Protein 7Q84 (pdb70)

Solvent-accessible surface area: 46988 Å² total

B-factor: mean 50.66, std 15.68, range [20.0, 153.54]

Sequence (1249 aa):
MNPDLRRERDSASFNPELLTHILDGSPEKTRRRREIENMILNDPDFQHEDLNFLTRSQRYEVAVRKSAIMVKKMREFGIADPDEIMWFKNFVHRGRPEPLDLHLGMFLPTLLHQATAEQQERFFMPAWNLEIIGTYAQTEMGHGTHLRGLETTATYDPETQEFILNSPTVTSIKWWPGGLGKTSNHAIVLAQLITKGKYGLHAFIVPIREIGTHKPLPGITVGDIGPKFGYDEIDNGYLKMDNHRIPRENMLMKYAQVKPDGTYVKMVFVRSFLVGEAARALSKACTIAIRYSAVRHQSEIKPGEPEPQILDFQTQQYKLFPLLATAYAFQFVGAYMKETYHRINLSELPELHALTAGLKAFTSWTANTGIEACRMACGGHGYSHCSGLPNIYVNFTPSCTFEGENTVMMLQTARFLMKSYDQVHSGKLVGMVSYLNDLPSQPTMVDINSPESLTEAYKLRAARLVEIAAKNLQKEVIHRKSKEVAWNLTSVDLVRASEAHCHYVVVKLFSEKLLKIQDKAIQAVLRSLCLLYSLYGISQNAGDFLQGSIMTEPQITQVNQRVKELLTLIRSDAVALVDAFDFQDVTLGSVLGRYDGNVYENLFEWAKNSPLNKAEVHESYKHLKSMNPDLRRERDSASFNPELLTHILDGSPEKTRRRREIENMILNDPDFQHEDLNFLTRSQRYEVAVRKSAIMVKKMREFGIADPDEIMWFKNFVHRGRPEPLDLHLGMFLPTLLHQATAEQQERFFMPAWNLEIIGTYAQTEMGHGTHLRGLETTATYDPETQEFILNSPTVTSIKWWPGGLGKTSNHAIVLAQLITKGKYGLHAFIVPIREIGTHKPLPGITVGDIGPKFGYDEIDNGYLKMDNHRIPRENMLMKYAQVKPDGTYVKMVFVRSFLVGEAARALSKACTIAIRYSAVRHQSEIKPGEPEPQILDFQTQQYKLFPLLATAYAFQFVGAYMKETYHRINESELPELHALTAGLKAFTSWTANTGIEACRMACGGHGYSHCSGLPNIYVNFTPSCTFEGENTVMMLQTARFLMKSYDQVHSGKLVGMVSYLNDLPTMVDINSPESLTEAYKLRAARLVEIAAKNLQKEVIHRKSKEVAWNLTSVDLVRASEAHCHYVVVKLFSEKLLKIQDKAIQAVLRSLCLLYSLYGISQNAGDFLQGSIMTEPQITQVNQRVKELLTLIRSDAVALVDAFDFQDVTLGSVLGRYDGNVYENLFEWAKNSPLNKAEVHESYKHLKS

Foldseek 3Di:
DQVLLVQLQVLFLDFLQVVLCVLLVHNVSSVLLVVLLVVLVPDPQLDDDQVQQDDLVVLLVSQQSLLLVLLVVCVVVVPDPPSSNCSNSLSSSLNFDGQLCQLVPPVQVLCVPQADVVSCVVDNVCSSNLLAREGEFQAFQQGDQDSQPAAFEFEADLVVQKTFTAQPDNRNWGFFIWCFAQNGQWYFYWHQYAFPNHHTTFTFIDGQADRPPRHGDPQWDKHAPDDDLANSNTSGMIIGGHRDIGHLSRTRPRAWHQDSNRDTGGFLVVLLQLLQVLLLLLLLLLLLLLLLLSLDFDDDDDPPDGGHRNLVDLVLLVLRLLSLLVSLLSSLVSVVSVVLVVVCCVLCPLVSQLLSLLSLQQSLVSSLVSLVSSLVSSPPVSVDCLSLSSNSNSSSNCSCCPSANNLRSLLSNLVVLLVQLVCLVVPHQDVLNNLSVVDVVVPQAADLLALVSLLVLLSVLLNVLSVVLNVQLVVLCVVPVDSVVSCVVSSVSSSVSSNSSSLSVSSVSLNVVLVVDPRPSVSVLSSLSSSLNSLVVCLVVVVSNPPVCVDHPVVNVVSVVSNSVSSVVCSSNSNSSSVSNVDACSSSSHLSSHNVSPRPVVVVVVVCPHNVNPDPDDPVVVVPDD/DQVLLVQLQVLALDDLLVVLCVLLVHNVSVVLLVVLLVLQVPDCQLDDDQLQQDDLVVLQVSQASLVLVLLVVCVVVVPDDPVSNVSNLLSSCLLADGQLCQLVPPVQVCCVPFADPVSCVVPNVCSSNLLAREHEFQAFQQGAQCSQPADWAFEADLVVQKTFTAQPDNRNKGFFIWCFAQRGQWYFYWHQYAFPHHHGTFTFIDGQADRPPRHGDPQWDKHAPDDDLANSNTRGMIIGGHRPIDHLSRTRPRAWHQPSNRDIGHLLVVLLVLLQSLLVLLLLLLLLLLLLQSLDFDDDDPVPDGGHRNLPDLVLLVLRLLSLLLSVLSSLVSVVSNVVCVVVVCVCPLVSLLLSLLSLQLSLVVSLVSLVSSLVSSPPVSVDCLSVSSNSNRSSNCSCPHSANNLRSLLSNLVVLLVVLVCLVVPHQDVLNNLLVPPVQAADLLALVSLLVLLSVLLNVLSVVLNVQLVVLCVVPVDSVVSCVVSSVSSSVSSNSSSLSVSSVSLNVVLVVDPDPSVSVLSSLSSSLNSLVVCLVVVVSCCPPVNHHPVRNVVSVVVNSVSSVVCSSNSNSSSVSNVQACSSSSHLSSHPVSPRPVVVVVVVCPHNVNVDPDDPCCVVVDD

Structure (mmCIF, N/CA/C/O backbone):
data_7Q84
#
_entry.id   7Q84
#
_cell.length_a   87.871
_cell.length_b   133.222
_cell.length_c   139.564
_cell.angle_alpha   90.000
_cell.angle_beta   90.000
_cell.angle_gamma   90.000
#
_symmetry.space_group_name_H-M   'P 21 21 21'
#
loop_
_entity.id
_entity.type
_entity.pdbx_description
1 polymer 'Isoform 2 of Peroxisomal acyl-coenzyme A oxidase 1'
2 non-polymer 'TRIETHYLENE GLYCOL'
3 non-polymer 1,2-ETHANEDIOL
4 non-polymer DI(HYDROXYETHYL)ETHER
5 non-polymer GLYCEROL
6 water water
#
loop_
_atom_site.group_PDB
_atom_site.id
_atom_site.type_symbol
_atom_site.label_atom_id
_atom_site.label_alt_id
_atom_site.label_comp_id
_atom_site.label_asym_id
_atom_site.label_entity_id
_atom_site.label_seq_id
_atom_site.pdbx_PDB_ins_code
_atom_site.Cartn_x
_atom_site.Cartn_y
_atom_site.Cartn_z
_atom_site.occupancy
_atom_site.B_iso_or_equiv
_atom_site.auth_seq_id
_atom_site.auth_comp_id
_atom_site.auth_asym_id
_atom_site.auth_atom_id
_atom_site.pdbx_PDB_model_num
ATOM 1 N N . MET A 1 8 ? -19.815 14.606 -9.823 1.00 53.48 1 MET A N 1
ATOM 2 C CA . MET A 1 8 ? -18.731 13.652 -9.430 1.00 52.21 1 MET A CA 1
ATOM 3 C C . MET A 1 8 ? -17.499 14.433 -8.984 1.00 50.81 1 MET A C 1
ATOM 4 O O . MET A 1 8 ? -17.048 15.277 -9.726 1.00 49.62 1 MET A O 1
ATOM 9 N N . ASN A 1 9 ? -16.966 14.155 -7.800 1.00 44.84 2 ASN A N 1
ATOM 10 C CA . ASN A 1 9 ? -15.690 14.772 -7.334 1.00 48.54 2 ASN A CA 1
ATOM 11 C C . ASN A 1 9 ? -14.645 14.669 -8.452 1.00 48.76 2 ASN A C 1
ATOM 12 O O . ASN A 1 9 ? -14.365 13.589 -8.927 1.00 41.70 2 ASN A O 1
ATOM 17 N N . PRO A 1 10 ? -13.975 15.765 -8.867 1.00 57.92 3 PRO A N 1
ATOM 18 C CA . PRO A 1 10 ? -13.073 15.725 -10.022 1.00 54.28 3 PRO A CA 1
ATOM 19 C C . PRO A 1 10 ? -11.833 14.891 -9.794 1.00 48.71 3 PRO A C 1
ATOM 20 O O . PRO A 1 10 ? -11.221 14.438 -10.750 1.00 43.70 3 PRO A O 1
ATOM 24 N N . ASP A 1 11 ? -11.502 14.665 -8.534 1.00 45.24 4 ASP A N 1
ATOM 25 C CA . ASP A 1 11 ? -10.344 13.781 -8.255 1.00 44.76 4 ASP A CA 1
ATOM 26 C C . ASP A 1 11 ? -10.734 12.362 -8.738 1.00 43.64 4 ASP A C 1
ATOM 27 O O . ASP A 1 11 ? -9.970 11.714 -9.429 1.00 44.57 4 ASP A O 1
ATOM 32 N N . LEU A 1 12 ? -11.923 11.894 -8.357 1.00 41.43 5 LEU A N 1
ATOM 33 C CA . LEU A 1 12 ? -12.365 10.493 -8.587 1.00 42.16 5 LEU A CA 1
ATOM 34 C C . LEU A 1 12 ? -12.591 10.338 -10.102 1.00 43.23 5 LEU A C 1
ATOM 35 O O . LEU A 1 12 ? -12.212 9.300 -10.726 1.00 42.35 5 LEU A O 1
ATOM 40 N N . ARG A 1 13 ? -13.201 11.348 -10.698 1.00 42.20 6 ARG A N 1
ATOM 41 C CA . ARG A 1 13 ? -13.387 11.415 -12.162 1.00 42.95 6 ARG A CA 1
ATOM 42 C C . ARG A 1 13 ? -12.024 11.240 -12.886 1.00 42.33 6 ARG A C 1
ATOM 43 O O . ARG A 1 13 ? -11.902 10.385 -13.847 1.00 48.28 6 ARG A O 1
ATOM 51 N N . ARG A 1 14 ? -11.023 11.971 -12.425 1.00 43.22 7 ARG A N 1
ATOM 52 C CA . ARG A 1 14 ? -9.663 11.789 -12.972 1.00 46.93 7 ARG A CA 1
ATOM 53 C C . ARG A 1 14 ? -9.171 10.364 -12.719 1.00 50.75 7 ARG A C 1
ATOM 54 O O . ARG A 1 14 ? -8.708 9.749 -13.709 1.00 51.43 7 ARG A O 1
ATOM 62 N N . GLU A 1 15 ? -9.274 9.829 -11.482 1.00 47.78 8 GLU A N 1
ATOM 63 C CA . GLU A 1 15 ? -8.641 8.506 -11.186 1.00 44.58 8 GLU A CA 1
ATOM 64 C C . GLU A 1 15 ? -9.341 7.484 -12.092 1.00 41.90 8 GLU A C 1
ATOM 65 O O . GLU A 1 15 ? -8.697 6.639 -12.705 1.00 41.17 8 GLU A O 1
ATOM 71 N N . ARG A 1 16 ? -10.659 7.598 -12.198 1.00 39.31 9 ARG A N 1
ATOM 72 C CA . ARG A 1 16 ? -11.469 6.587 -12.873 1.00 41.51 9 ARG A CA 1
ATOM 73 C C . ARG A 1 16 ? -11.166 6.669 -14.356 1.00 51.04 9 ARG A C 1
ATOM 74 O O . ARG A 1 16 ? -11.129 5.598 -14.964 1.00 48.52 9 ARG A O 1
ATOM 82 N N . ASP A 1 17 ? -10.929 7.884 -14.877 1.00 49.16 10 ASP A N 1
ATOM 83 C CA . ASP A 1 17 ? -10.724 8.058 -16.330 1.00 51.61 10 ASP A CA 1
ATOM 84 C C . ASP A 1 17 ? -9.387 7.461 -16.745 1.00 53.52 10 ASP A C 1
ATOM 85 O O . ASP A 1 17 ? -9.310 7.053 -17.849 1.00 57.70 10 ASP A O 1
ATOM 90 N N . SER A 1 18 ? -8.363 7.411 -15.924 1.00 54.56 11 SER A N 1
ATOM 91 C CA . SER A 1 18 ? -7.065 6.908 -16.432 1.00 59.12 11 SER A CA 1
ATOM 92 C C . SER A 1 18 ? -6.733 5.562 -15.786 1.00 57.16 11 SER A C 1
ATOM 93 O O . SER A 1 18 ? -5.504 5.231 -15.634 1.00 52.78 11 SER A O 1
ATOM 96 N N . ALA A 1 19 ? -7.771 4.793 -15.423 1.00 52.01 12 ALA A N 1
ATOM 97 C CA . ALA A 1 19 ? -7.613 3.397 -14.936 1.00 50.19 12 ALA A CA 1
ATOM 98 C C . ALA A 1 19 ? -7.109 2.553 -16.120 1.00 52.05 12 ALA A C 1
ATOM 99 O O . ALA A 1 19 ? -7.347 2.954 -17.223 1.00 45.79 12 ALA A O 1
ATOM 101 N N . SER A 1 20 ? -6.480 1.407 -15.874 1.00 45.90 13 SER A N 1
ATOM 102 C CA . SER A 1 20 ? -5.705 0.650 -16.879 1.00 46.49 13 SER A CA 1
ATOM 103 C C . SER A 1 20 ? -6.592 -0.465 -17.437 1.00 46.27 13 SER A C 1
ATOM 104 O O . SER A 1 20 ? -6.115 -1.220 -18.231 1.00 48.43 13 SER A O 1
ATOM 107 N N . PHE A 1 21 ? -7.841 -0.565 -16.981 1.00 41.62 14 PHE A N 1
ATOM 108 C CA . PHE A 1 21 ? -8.697 -1.743 -17.248 1.00 41.53 14 PHE A CA 1
ATOM 109 C C . PHE A 1 21 ? -10.130 -1.197 -17.198 1.00 42.20 14 PHE A C 1
ATOM 110 O O . PHE A 1 21 ? -10.354 -0.084 -16.650 1.00 41.98 14 PHE A O 1
ATOM 118 N N . ASN A 1 22 ? -11.048 -2.080 -17.555 1.00 40.07 15 ASN A N 1
ATOM 119 C CA . ASN A 1 22 ? -12.504 -1.851 -17.397 1.00 41.14 15 ASN A CA 1
ATOM 120 C C . ASN A 1 22 ? -13.035 -2.538 -16.130 1.00 41.27 15 ASN A C 1
ATOM 121 O O . ASN A 1 22 ? -13.175 -3.750 -16.088 1.00 38.03 15 ASN A O 1
ATOM 126 N N . PRO A 1 23 ? -13.367 -1.792 -15.054 1.00 45.55 16 PRO A N 1
ATOM 127 C CA . PRO A 1 23 ? -13.801 -2.420 -13.802 1.00 46.07 16 PRO A CA 1
ATOM 128 C C . PRO A 1 23 ? -15.130 -3.156 -13.975 1.00 43.17 16 PRO A C 1
ATOM 129 O O . PRO A 1 23 ? -15.352 -4.070 -13.243 1.00 44.10 16 PRO A O 1
ATOM 133 N N . GLU A 1 24 ? -15.961 -2.792 -14.933 1.00 40.65 17 GLU A N 1
ATOM 134 C CA . GLU A 1 24 ? -17.189 -3.577 -15.220 1.00 40.74 17 GLU A CA 1
ATOM 135 C C . GLU A 1 24 ? -16.811 -5.061 -15.455 1.00 41.51 17 GLU A C 1
ATOM 136 O O . GLU A 1 24 ? -17.529 -5.989 -14.925 1.00 42.39 17 GLU A O 1
ATOM 142 N N . LEU A 1 25 ? -15.734 -5.358 -16.204 1.00 37.76 18 LEU A N 1
ATOM 143 C CA . LEU A 1 25 ? -15.413 -6.788 -16.551 1.00 37.93 18 LEU A CA 1
ATOM 144 C C . LEU A 1 25 ? -14.883 -7.508 -15.301 1.00 42.01 18 LEU A C 1
ATOM 145 O O . LEU A 1 25 ? -15.070 -8.768 -15.201 1.00 40.58 18 LEU A O 1
ATOM 150 N N . LEU A 1 26 ? -14.298 -6.759 -14.341 1.00 42.09 19 LEU A N 1
ATOM 151 C CA . LEU A 1 26 ? -13.756 -7.337 -13.093 1.00 40.74 19 LEU A CA 1
ATOM 152 C C . LEU A 1 26 ? -14.948 -7.667 -12.203 1.00 36.70 19 LEU A C 1
ATOM 153 O O . LEU A 1 26 ? -14.996 -8.760 -11.568 1.00 41.08 19 LEU A O 1
ATOM 158 N N . THR A 1 27 ? -15.930 -6.784 -12.172 1.00 37.31 20 THR A N 1
ATOM 159 C CA . THR A 1 27 ? -17.223 -7.106 -11.519 1.00 37.67 20 THR A CA 1
ATOM 160 C C . THR A 1 27 ? -17.750 -8.457 -12.011 1.00 37.68 20 THR A C 1
ATOM 161 O O . THR A 1 27 ? -18.181 -9.250 -11.136 1.00 35.42 20 THR A O 1
ATOM 165 N N . HIS A 1 28 ? -17.738 -8.728 -13.340 1.00 38.28 21 HIS A N 1
ATOM 166 C CA . HIS A 1 28 ? -18.207 -10.032 -13.898 1.00 40.52 21 HIS A CA 1
ATOM 167 C C . HIS A 1 28 ? -17.489 -11.166 -13.024 1.00 40.46 21 HIS A C 1
ATOM 168 O O . HIS A 1 28 ? -18.094 -12.221 -12.699 1.00 41.41 21 HIS A O 1
ATOM 175 N N . ILE A 1 29 ? -16.177 -11.016 -13.009 1.00 39.87 22 ILE A N 1
ATOM 176 C CA . ILE A 1 29 ? -15.236 -12.067 -12.564 1.00 37.68 22 ILE A CA 1
ATOM 177 C C . ILE A 1 29 ? -15.579 -12.335 -11.088 1.00 39.65 22 ILE A C 1
ATOM 178 O O . ILE A 1 29 ? -15.647 -13.512 -10.699 1.00 36.54 22 ILE A O 1
ATOM 183 N N . LEU A 1 30 ? -15.919 -11.278 -10.331 1.00 38.30 23 LEU A N 1
ATOM 184 C CA . LEU A 1 30 ? -16.256 -11.396 -8.906 1.00 39.53 23 LEU A CA 1
ATOM 185 C C . LEU A 1 30 ? -17.632 -12.051 -8.768 1.00 42.43 23 LEU A C 1
ATOM 186 O O . LEU A 1 30 ? -17.813 -12.893 -7.865 1.00 38.28 23 LEU A O 1
ATOM 191 N N . ASP A 1 31 ? -18.598 -11.724 -9.625 1.00 38.09 24 ASP A N 1
ATOM 192 C CA . ASP A 1 31 ? -19.937 -12.309 -9.446 1.00 37.73 24 ASP A CA 1
ATOM 193 C C . ASP A 1 31 ? -19.910 -13.749 -9.980 1.00 38.81 24 ASP A C 1
ATOM 194 O O . ASP A 1 31 ? -20.786 -14.506 -9.605 1.00 36.43 24 ASP A O 1
ATOM 199 N N . GLY A 1 32 ? -19.039 -14.042 -10.941 1.00 38.74 25 GLY A N 1
ATOM 200 C CA . GLY A 1 32 ? -19.046 -15.322 -11.663 1.00 42.52 25 GLY A CA 1
ATOM 201 C C . GLY A 1 32 ? -19.419 -15.226 -13.141 1.00 43.35 25 GLY A C 1
ATOM 202 O O . GLY A 1 32 ? -18.810 -15.971 -13.902 1.00 46.39 25 GLY A O 1
ATOM 203 N N . SER A 1 33 ? -20.347 -14.360 -13.545 1.00 41.73 26 SER A N 1
ATOM 204 C CA . SER A 1 33 ? -20.658 -14.123 -14.981 1.00 43.89 26 SER A CA 1
ATOM 205 C C . SER A 1 33 ? -21.316 -12.762 -15.190 1.00 45.73 26 SER A C 1
ATOM 206 O O . SER A 1 33 ? -21.936 -12.232 -14.271 1.00 43.48 26 SER A O 1
ATOM 209 N N . PRO A 1 34 ? -21.322 -12.248 -16.457 1.00 43.46 27 PRO A N 1
ATOM 210 C CA . PRO A 1 34 ? -21.999 -11.006 -16.797 1.00 43.96 27 PRO A CA 1
ATOM 211 C C . PRO A 1 34 ? -23.488 -11.062 -16.471 1.00 42.52 27 PRO A C 1
ATOM 212 O O . PRO A 1 34 ? -23.996 -10.069 -15.940 1.00 43.90 27 PRO A O 1
ATOM 216 N N . GLU A 1 35 ? -24.118 -12.221 -16.615 1.00 41.29 28 GLU A N 1
ATOM 217 C CA . GLU A 1 35 ? -25.560 -12.346 -16.225 1.00 44.61 28 GLU A CA 1
ATOM 218 C C . GLU A 1 35 ? -25.769 -12.280 -14.676 1.00 46.50 28 GLU A C 1
ATOM 219 O O . GLU A 1 35 ? -26.828 -11.781 -14.193 1.00 41.70 28 GLU A O 1
ATOM 225 N N . LYS A 1 36 ? -24.884 -12.900 -13.900 1.00 41.82 29 LYS A N 1
ATOM 226 C CA . LYS A 1 36 ? -24.965 -12.856 -12.409 1.00 45.04 29 LYS A CA 1
ATOM 227 C C . LYS A 1 36 ? -24.770 -11.410 -11.905 1.00 40.92 29 LYS A C 1
ATOM 228 O O . LYS A 1 36 ? -25.593 -10.982 -11.085 1.00 39.39 29 LYS A O 1
ATOM 234 N N . THR A 1 37 ? -23.843 -10.650 -12.525 1.00 39.39 30 THR A N 1
ATOM 235 C CA . THR A 1 37 ? -23.748 -9.216 -12.286 1.00 39.29 30 THR A CA 1
ATOM 236 C C . THR A 1 37 ? -25.129 -8.600 -12.553 1.00 40.04 30 THR A C 1
ATOM 237 O O . THR A 1 37 ? -25.647 -7.899 -11.673 1.00 37.59 30 THR A O 1
ATOM 241 N N . ARG A 1 38 ? -25.745 -8.913 -13.684 1.00 40.81 31 ARG A N 1
ATOM 242 C CA . ARG A 1 38 ? -26.927 -8.145 -14.145 1.00 41.16 31 ARG A CA 1
ATOM 243 C C . ARG A 1 38 ? -28.061 -8.471 -13.175 1.00 40.55 31 ARG A C 1
ATOM 244 O O . ARG A 1 38 ? -28.820 -7.542 -12.661 1.00 40.01 31 ARG A O 1
ATOM 252 N N . ARG A 1 39 ? -28.176 -9.735 -12.853 1.00 40.16 32 ARG A N 1
ATOM 253 C CA . ARG A 1 39 ? -29.315 -10.174 -12.004 1.00 43.85 32 ARG A CA 1
ATOM 254 C C . ARG A 1 39 ? -29.147 -9.614 -10.571 1.00 42.42 32 ARG A C 1
ATOM 255 O O . ARG A 1 39 ? -30.142 -9.144 -9.921 1.00 39.09 32 ARG A O 1
ATOM 263 N N . ARG A 1 40 ? -27.921 -9.618 -10.060 1.00 38.44 33 ARG A N 1
ATOM 264 C CA . ARG A 1 40 ? -27.703 -9.059 -8.712 1.00 39.89 33 ARG A CA 1
ATOM 265 C C . ARG A 1 40 ? -28.134 -7.592 -8.712 1.00 40.52 33 ARG A C 1
ATOM 266 O O . ARG A 1 40 ? -28.860 -7.137 -7.770 1.00 38.80 33 ARG A O 1
ATOM 274 N N . ARG A 1 41 ? -27.645 -6.824 -9.686 1.00 42.09 34 ARG A N 1
ATOM 275 C CA . ARG A 1 41 ? -28.032 -5.401 -9.790 1.00 41.08 34 ARG A CA 1
ATOM 276 C C . ARG A 1 41 ? -29.559 -5.266 -9.853 1.00 42.53 34 ARG A C 1
ATOM 277 O O . ARG A 1 41 ? -30.096 -4.388 -9.170 1.00 41.28 34 ARG A O 1
ATOM 285 N N . GLU A 1 42 ? -30.264 -6.103 -10.602 1.00 46.34 35 GLU A N 1
ATOM 286 C CA . GLU A 1 42 ? -31.752 -6.056 -10.696 1.00 46.48 35 GLU A CA 1
ATOM 287 C C . GLU A 1 42 ? -32.371 -6.238 -9.308 1.00 43.74 35 GLU A C 1
ATOM 288 O O . GLU A 1 42 ? -33.227 -5.467 -8.941 1.00 46.66 35 GLU A O 1
ATOM 294 N N . ILE A 1 43 ? -31.905 -7.219 -8.547 1.00 45.64 36 ILE A N 1
ATOM 295 C CA . ILE A 1 43 ? -32.469 -7.536 -7.198 1.00 45.34 36 ILE A CA 1
ATOM 296 C C . ILE A 1 43 ? -32.238 -6.357 -6.271 1.00 43.23 36 ILE A C 1
ATOM 297 O O . ILE A 1 43 ? -33.218 -5.875 -5.649 1.00 42.09 36 ILE A O 1
ATOM 302 N N . GLU A 1 44 ? -31.021 -5.823 -6.301 1.00 44.71 37 GLU A N 1
ATOM 303 C CA . GLU A 1 44 ? -30.620 -4.621 -5.516 1.00 45.34 37 GLU A CA 1
ATOM 304 C C . GLU A 1 44 ? -31.563 -3.469 -5.857 1.00 46.30 37 GLU A C 1
ATOM 305 O O . GLU A 1 44 ? -32.071 -2.794 -4.907 1.00 43.30 37 GLU A O 1
ATOM 311 N N . ASN A 1 45 ? -31.819 -3.217 -7.145 1.00 51.24 38 ASN A N 1
ATOM 312 C CA . ASN A 1 45 ? -32.553 -1.981 -7.543 1.00 51.57 38 ASN A CA 1
ATOM 313 C C . ASN A 1 45 ? -34.034 -2.139 -7.213 1.00 48.26 38 ASN A C 1
ATOM 314 O O . ASN A 1 45 ? -34.673 -1.124 -6.815 1.00 52.02 38 ASN A O 1
ATOM 319 N N . MET A 1 46 ? -34.542 -3.353 -7.281 1.00 46.03 39 MET A N 1
ATOM 320 C CA . MET A 1 46 ? -35.935 -3.573 -6.866 1.00 50.66 39 MET A CA 1
ATOM 321 C C . MET A 1 46 ? -36.024 -3.304 -5.354 1.00 50.31 39 MET A C 1
ATOM 322 O O . MET A 1 46 ? -37.036 -2.817 -4.922 1.00 48.68 39 MET A O 1
ATOM 327 N N . ILE A 1 47 ? -34.974 -3.545 -4.557 1.00 49.32 40 ILE A N 1
ATOM 328 C CA . ILE A 1 47 ? -35.070 -3.315 -3.083 1.00 45.58 40 ILE A CA 1
ATOM 329 C C . ILE A 1 47 ? -34.905 -1.826 -2.822 1.00 44.91 40 ILE A C 1
ATOM 330 O O . ILE A 1 47 ? -35.692 -1.261 -2.087 1.00 42.73 40 ILE A O 1
ATOM 335 N N . LEU A 1 48 ? -33.940 -1.207 -3.498 1.00 50.47 41 LEU A N 1
ATOM 336 C CA . LEU A 1 48 ? -33.528 0.194 -3.286 1.00 51.09 41 LEU A CA 1
ATOM 337 C C . LEU A 1 48 ? -34.766 1.072 -3.475 1.00 51.05 41 LEU A C 1
ATOM 338 O O . LEU A 1 48 ? -34.985 1.968 -2.635 1.00 54.45 41 LEU A O 1
ATOM 343 N N . ASN A 1 49 ? -35.603 0.728 -4.445 1.00 52.55 42 ASN A N 1
ATOM 344 C CA . ASN A 1 49 ? -36.777 1.532 -4.879 1.00 57.65 42 ASN A CA 1
ATOM 345 C C . ASN A 1 49 ? -38.047 1.041 -4.187 1.00 57.06 42 ASN A C 1
ATOM 346 O O . ASN A 1 49 ? -39.132 1.454 -4.594 1.00 57.72 42 ASN A O 1
ATOM 351 N N . ASP A 1 50 ? -37.954 0.154 -3.208 1.00 51.90 43 ASP A N 1
ATOM 352 C CA . ASP A 1 50 ? -39.184 -0.303 -2.536 1.00 53.88 43 ASP A CA 1
ATOM 353 C C . ASP A 1 50 ? -39.341 0.457 -1.204 1.00 57.42 43 ASP A C 1
ATOM 354 O O . ASP A 1 50 ? -38.566 0.252 -0.275 1.00 52.51 43 ASP A O 1
ATOM 359 N N . PRO A 1 51 ? -40.374 1.328 -1.040 1.00 62.37 44 PRO A N 1
ATOM 360 C CA . PRO A 1 51 ? -40.600 2.060 0.206 1.00 63.83 44 PRO A CA 1
ATOM 361 C C . PRO A 1 51 ? -40.610 1.199 1.464 1.00 59.49 44 PRO A C 1
ATOM 362 O O . PRO A 1 51 ? -40.186 1.721 2.454 1.00 55.02 44 PRO A O 1
ATOM 366 N N . ASP A 1 52 ? -41.057 -0.061 1.362 1.00 55.68 45 ASP A N 1
ATOM 367 C CA . ASP A 1 52 ? -41.118 -1.025 2.494 1.00 54.98 45 ASP A CA 1
ATOM 368 C C . ASP A 1 52 ? -39.716 -1.310 3.044 1.00 56.91 45 ASP A C 1
ATOM 369 O O . ASP A 1 52 ? -39.666 -1.788 4.149 1.00 53.81 45 ASP A O 1
ATOM 374 N N . PHE A 1 53 ? -38.626 -1.115 2.289 1.00 53.52 46 PHE A N 1
ATOM 375 C CA . PHE A 1 53 ? -37.270 -1.481 2.758 1.00 54.06 46 PHE A CA 1
ATOM 376 C C . PHE A 1 53 ? -36.516 -0.227 3.183 1.00 55.02 46 PHE A C 1
ATOM 377 O O . PHE A 1 53 ? -35.293 -0.325 3.386 1.00 53.29 46 PHE A O 1
ATOM 385 N N . GLN A 1 54 ? -37.237 0.890 3.322 1.00 56.41 47 GLN A N 1
ATOM 386 C CA . GLN A 1 54 ? -36.659 2.228 3.610 1.00 60.61 47 GLN A CA 1
ATOM 387 C C . GLN A 1 54 ? -36.877 2.574 5.086 1.00 56.21 47 GLN A C 1
ATOM 388 O O . GLN A 1 54 ? -37.871 2.161 5.665 1.00 50.15 47 GLN A O 1
ATOM 394 N N . HIS A 1 55 ? -35.944 3.314 5.663 1.00 53.99 48 HIS A N 1
ATOM 395 C CA . HIS A 1 55 ? -36.022 3.753 7.073 1.00 50.66 48 HIS A CA 1
ATOM 396 C C . HIS A 1 55 ? -34.958 4.830 7.340 1.00 51.42 48 HIS A C 1
ATOM 397 O O . HIS A 1 55 ? -34.015 5.037 6.468 1.00 50.33 48 HIS A O 1
ATOM 404 N N . GLU A 1 56 ? -35.038 5.423 8.530 1.00 49.65 49 GLU A N 1
ATOM 405 C CA . GLU A 1 56 ? -34.077 6.425 9.065 1.00 54.15 49 GLU A CA 1
ATOM 406 C C . GLU A 1 56 ? -32.668 5.788 9.055 1.00 52.42 49 GLU A C 1
ATOM 407 O O . GLU A 1 56 ? -32.565 4.536 9.165 1.00 45.37 49 GLU A O 1
ATOM 413 N N . ASP A 1 57 ? -31.619 6.601 8.873 1.00 47.69 50 ASP A N 1
ATOM 414 C CA . ASP A 1 57 ? -30.189 6.224 9.066 1.00 45.41 50 ASP A CA 1
ATOM 415 C C . ASP A 1 57 ? -30.078 5.448 10.401 1.00 46.12 50 ASP A C 1
ATOM 416 O O . ASP A 1 57 ? -30.520 5.961 11.448 1.00 41.99 50 ASP A O 1
ATOM 421 N N . LEU A 1 58 ? -29.575 4.207 10.374 1.00 44.06 51 LEU A N 1
ATOM 422 C CA . LEU A 1 58 ? -29.555 3.334 11.577 1.00 46.08 51 LEU A CA 1
ATOM 423 C C . LEU A 1 58 ? -28.683 3.956 12.673 1.00 45.86 51 LEU A C 1
ATOM 424 O O . LEU A 1 58 ? -28.945 3.673 13.858 1.00 43.90 51 LEU A O 1
ATOM 429 N N . ASN A 1 59 ? -27.688 4.764 12.287 1.00 44.37 52 ASN A N 1
ATOM 430 C CA . ASN A 1 59 ? -26.790 5.428 13.258 1.00 43.90 52 ASN A CA 1
ATOM 431 C C . ASN A 1 59 ? -27.644 6.316 14.177 1.00 44.89 52 ASN A C 1
ATOM 432 O O . ASN A 1 59 ? -27.170 6.630 15.225 1.00 39.47 52 ASN A O 1
ATOM 437 N N . PHE A 1 60 ? -28.825 6.764 13.768 1.00 43.42 53 PHE A N 1
ATOM 438 C CA . PHE A 1 60 ? -29.567 7.806 14.535 1.00 46.29 53 PHE A CA 1
ATOM 439 C C . PHE A 1 60 ? -30.659 7.146 15.359 1.00 49.06 53 PHE A C 1
ATOM 440 O O . PHE A 1 60 ? -31.482 7.898 15.884 1.00 49.14 53 PHE A O 1
ATOM 448 N N . LEU A 1 61 ? -30.685 5.806 15.428 1.00 46.67 54 LEU A N 1
ATOM 449 C CA . LEU A 1 61 ? -31.746 5.052 16.137 1.00 44.56 54 LEU A CA 1
ATOM 450 C C . LEU A 1 61 ? -31.119 4.448 17.385 1.00 42.62 54 LEU A C 1
ATOM 451 O O . LEU A 1 61 ? -29.920 4.129 17.352 1.00 42.74 54 LEU A O 1
ATOM 456 N N . THR A 1 62 ? -31.928 4.216 18.392 1.00 43.18 55 THR A N 1
ATOM 457 C CA . THR A 1 62 ? -31.581 3.399 19.586 1.00 48.11 55 THR A CA 1
ATOM 458 C C . THR A 1 62 ? -31.604 1.895 19.240 1.00 46.41 55 THR A C 1
ATOM 459 O O . THR A 1 62 ? -32.180 1.482 18.219 1.00 45.40 55 THR A O 1
ATOM 463 N N . ARG A 1 63 ? -31.042 1.093 20.122 1.00 43.15 56 ARG A N 1
ATOM 464 C CA . ARG A 1 63 ? -30.977 -0.351 19.951 1.00 45.31 56 ARG A CA 1
ATOM 465 C C . ARG A 1 63 ? -32.395 -0.908 19.767 1.00 47.42 56 ARG A C 1
ATOM 466 O O . ARG A 1 63 ? -32.596 -1.696 18.845 1.00 42.78 56 ARG A O 1
ATOM 474 N N . SER A 1 64 ? -33.324 -0.578 20.652 1.00 44.16 57 SER A N 1
ATOM 475 C CA . SER A 1 64 ? -34.706 -1.136 20.569 1.00 47.88 57 SER A CA 1
ATOM 476 C C . SER A 1 64 ? -35.281 -0.820 19.171 1.00 44.10 57 SER A C 1
ATOM 477 O O . SER A 1 64 ? -35.910 -1.683 18.519 1.00 43.91 57 SER A O 1
ATOM 480 N N . GLN A 1 65 ? -35.072 0.387 18.676 1.00 43.80 58 GLN A N 1
ATOM 481 C CA . GLN A 1 65 ? -35.568 0.803 17.343 1.00 43.80 58 GLN A CA 1
ATOM 482 C C . GLN A 1 65 ? -34.849 0.027 16.229 1.00 42.88 58 GLN A C 1
ATOM 483 O O . GLN A 1 65 ? -35.491 -0.314 15.252 1.00 42.71 58 GLN A O 1
ATOM 489 N N . ARG A 1 66 ? -33.556 -0.246 16.374 1.00 36.32 59 ARG A N 1
ATOM 490 C CA . ARG A 1 66 ? -32.798 -1.003 15.354 1.00 42.19 59 ARG A CA 1
ATOM 491 C C . ARG A 1 66 ? -33.376 -2.407 15.250 1.00 42.53 59 ARG A C 1
ATOM 492 O O . ARG A 1 66 ? -33.522 -2.885 14.092 1.00 45.62 59 ARG A O 1
ATOM 500 N N . TYR A 1 67 ? -33.620 -3.035 16.407 1.00 45.43 60 TYR A N 1
ATOM 501 C CA . TYR A 1 67 ? -34.226 -4.381 16.522 1.00 47.01 60 TYR A CA 1
ATOM 502 C C . TYR A 1 67 ? -35.566 -4.316 15.776 1.00 46.98 60 TYR A C 1
ATOM 503 O O . TYR A 1 67 ? -35.747 -5.109 14.849 1.00 46.07 60 TYR A O 1
ATOM 512 N N . GLU A 1 68 ? -36.425 -3.357 16.101 1.00 47.17 61 GLU A N 1
ATOM 513 C CA . GLU A 1 68 ? -37.759 -3.203 15.447 1.00 51.50 61 GLU A CA 1
ATOM 514 C C . GLU A 1 68 ? -37.614 -3.078 13.918 1.00 52.50 61 GLU A C 1
ATOM 515 O O . GLU A 1 68 ? -38.347 -3.759 13.195 1.00 48.04 61 GLU A O 1
ATOM 521 N N . VAL A 1 69 ? -36.749 -2.206 13.419 1.00 47.50 62 VAL A N 1
ATOM 522 C CA . VAL A 1 69 ? -36.550 -2.016 11.945 1.00 49.30 62 VAL A CA 1
ATOM 523 C C . VAL A 1 69 ? -36.135 -3.349 11.315 1.00 46.64 62 VAL A C 1
ATOM 524 O O . VAL A 1 69 ? -36.627 -3.727 10.227 1.00 42.84 62 VAL A O 1
ATOM 528 N N . ALA A 1 70 ? -35.206 -4.043 11.954 1.00 43.94 63 ALA A N 1
ATOM 529 C CA . ALA A 1 70 ? -34.627 -5.281 11.385 1.00 45.41 63 ALA A CA 1
ATOM 530 C C . ALA A 1 70 ? -35.701 -6.394 11.318 1.00 45.32 63 ALA A C 1
ATOM 531 O O . ALA A 1 70 ? -35.885 -7.066 10.251 1.00 46.56 63 ALA A O 1
ATOM 533 N N . VAL A 1 71 ? -36.399 -6.628 12.401 1.00 45.02 64 VAL A N 1
ATOM 534 C CA . VAL A 1 71 ? -37.534 -7.602 12.421 1.00 50.28 64 VAL A CA 1
ATOM 535 C C . VAL A 1 71 ? -38.506 -7.299 11.288 1.00 48.21 64 VAL A C 1
ATOM 536 O O . VAL A 1 71 ? -38.912 -8.223 10.585 1.00 49.59 64 VAL A O 1
ATOM 540 N N . ARG A 1 72 ? -38.957 -6.052 11.229 1.00 50.05 65 ARG A N 1
ATOM 541 C CA . ARG A 1 72 ? -39.914 -5.558 10.219 1.00 52.48 65 ARG A CA 1
ATOM 542 C C . ARG A 1 72 ? -39.379 -5.913 8.837 1.00 52.26 65 ARG A C 1
ATOM 543 O O . ARG A 1 72 ? -40.094 -6.552 8.052 1.00 48.90 65 ARG A O 1
ATOM 551 N N . LYS A 1 73 ? -38.144 -5.518 8.545 1.00 52.44 66 LYS A N 1
ATOM 552 C CA . LYS A 1 73 ? -37.570 -5.794 7.211 1.00 50.94 66 LYS A CA 1
ATOM 553 C C . LYS A 1 73 ? -37.564 -7.305 6.980 1.00 49.17 66 LYS A C 1
ATOM 554 O O . LYS A 1 73 ? -37.883 -7.700 5.852 1.00 48.30 66 LYS A O 1
ATOM 560 N N . SER A 1 74 ? -37.219 -8.103 7.995 1.00 49.82 67 SER A N 1
ATOM 561 C CA . SER A 1 74 ? -37.064 -9.580 7.847 1.00 48.75 67 SER A CA 1
ATOM 562 C C . SER A 1 74 ? -38.426 -10.226 7.537 1.00 49.55 67 SER A C 1
ATOM 563 O O . SER A 1 74 ? -38.473 -10.991 6.604 1.00 45.75 67 SER A O 1
ATOM 566 N N . ALA A 1 75 ? -39.496 -9.871 8.260 1.00 49.48 68 ALA A N 1
ATOM 567 C CA . ALA A 1 75 ? -40.905 -10.242 7.932 1.00 52.55 68 ALA A CA 1
ATOM 568 C C . ALA A 1 75 ? -41.207 -9.903 6.472 1.00 53.46 68 ALA A C 1
ATOM 569 O O . ALA A 1 75 ? -41.637 -10.781 5.719 1.00 49.54 68 ALA A O 1
ATOM 571 N N . ILE A 1 76 ? -40.999 -8.648 6.079 1.00 52.78 69 ILE A N 1
ATOM 572 C CA . ILE A 1 76 ? -41.337 -8.178 4.719 1.00 52.00 69 ILE A CA 1
ATOM 573 C C . ILE A 1 76 ? -40.512 -8.933 3.678 1.00 55.12 69 ILE A C 1
ATOM 574 O O . ILE A 1 76 ? -41.056 -9.263 2.600 1.00 53.86 69 ILE A O 1
ATOM 579 N N . MET A 1 77 ? -39.247 -9.183 3.978 1.00 49.17 70 MET A N 1
ATOM 580 C CA . MET A 1 77 ? -38.280 -9.770 3.034 1.00 50.38 70 MET A CA 1
ATOM 581 C C . MET A 1 77 ? -38.758 -11.189 2.652 1.00 53.90 70 MET A C 1
ATOM 582 O O . MET A 1 77 ? -38.608 -11.586 1.473 1.00 51.49 70 MET A O 1
ATOM 587 N N . VAL A 1 78 ? -39.273 -11.953 3.620 1.00 52.24 71 VAL A N 1
ATOM 588 C CA . VAL A 1 78 ? -39.822 -13.329 3.397 1.00 51.59 71 VAL A CA 1
ATOM 589 C C . VAL A 1 78 ? -41.047 -13.222 2.466 1.00 54.35 71 VAL A C 1
ATOM 590 O O . VAL A 1 78 ? -41.091 -13.931 1.421 1.00 53.25 71 VAL A O 1
ATOM 594 N N . LYS A 1 79 ? -41.989 -12.347 2.797 1.00 51.92 72 LYS A N 1
ATOM 595 C CA . LYS A 1 79 ? -43.192 -12.058 1.974 1.00 57.37 72 LYS A CA 1
ATOM 596 C C . LYS A 1 79 ? -42.723 -11.761 0.549 1.00 58.54 72 LYS A C 1
ATOM 597 O O . LYS A 1 79 ? -43.155 -12.469 -0.342 1.00 63.14 72 LYS A O 1
ATOM 603 N N . LYS A 1 80 ? -41.822 -10.799 0.346 1.00 54.07 73 LYS A N 1
ATOM 604 C CA . LYS A 1 80 ? -41.508 -10.258 -0.999 1.00 58.86 73 LYS A CA 1
ATOM 605 C C . LYS A 1 80 ? -40.721 -11.268 -1.819 1.00 57.11 73 LYS A C 1
ATOM 606 O O . LYS A 1 80 ? -40.938 -11.313 -3.039 1.00 54.30 73 LYS A O 1
ATOM 612 N N . MET A 1 81 ? -39.787 -11.974 -1.202 1.00 51.72 74 MET A N 1
ATOM 613 C CA . MET A 1 81 ? -38.998 -12.963 -1.968 1.00 56.20 74 MET A CA 1
ATOM 614 C C . MET A 1 81 ? -39.955 -14.014 -2.515 1.00 50.35 74 MET A C 1
ATOM 615 O O . MET A 1 81 ? -39.797 -14.354 -3.669 1.00 48.25 74 MET A O 1
ATOM 620 N N . ARG A 1 82 ? -40.913 -14.438 -1.696 1.00 51.08 75 ARG A N 1
ATOM 621 C CA . ARG A 1 82 ? -41.974 -15.413 -2.046 1.00 53.59 75 ARG A CA 1
ATOM 622 C C . ARG A 1 82 ? -42.833 -14.813 -3.168 1.00 58.21 75 ARG A C 1
ATOM 623 O O . ARG A 1 82 ? -42.905 -15.474 -4.226 1.00 57.98 75 ARG A O 1
ATOM 631 N N . GLU A 1 83 ? -43.342 -13.583 -3.007 1.00 57.35 76 GLU A N 1
ATOM 632 C CA . GLU A 1 83 ? -44.100 -12.801 -4.029 1.00 62.87 76 GLU A CA 1
ATOM 633 C C . GLU A 1 83 ? -43.353 -12.838 -5.366 1.00 63.62 76 GLU A C 1
ATOM 634 O O . GLU A 1 83 ? -43.991 -13.257 -6.317 1.00 64.36 76 GLU A O 1
ATOM 640 N N . PHE A 1 84 ? -42.058 -12.447 -5.429 1.00 62.38 77 PHE A N 1
ATOM 641 C CA . PHE A 1 84 ? -41.270 -12.301 -6.688 1.00 65.23 77 PHE A CA 1
ATOM 642 C C . PHE A 1 84 ? -40.625 -13.633 -7.097 1.00 63.53 77 PHE A C 1
ATOM 643 O O . PHE A 1 84 ? -39.838 -13.622 -8.073 1.00 65.92 77 PHE A O 1
ATOM 651 N N . GLY A 1 85 ? -40.949 -14.746 -6.424 1.00 58.36 78 GLY A N 1
ATOM 652 C CA . GLY A 1 85 ? -40.458 -16.089 -6.808 1.00 54.51 78 GLY A CA 1
ATOM 653 C C . GLY A 1 85 ? -38.933 -16.136 -6.762 1.00 56.75 78 GLY A C 1
ATOM 654 O O . GLY A 1 85 ? -38.318 -16.783 -7.637 1.00 54.12 78 GLY A O 1
ATOM 655 N N . ILE A 1 86 ? -38.305 -15.485 -5.775 1.00 51.21 79 ILE A N 1
ATOM 656 C CA . ILE A 1 86 ? -36.824 -15.569 -5.635 1.00 52.55 79 ILE A CA 1
ATOM 657 C C . ILE A 1 86 ? -36.459 -16.845 -4.871 1.00 51.35 79 ILE A C 1
ATOM 658 O O . ILE A 1 86 ? -36.674 -16.941 -3.662 1.00 51.50 79 ILE A O 1
ATOM 663 N N . ALA A 1 87 ? -35.866 -17.793 -5.597 1.00 53.42 80 ALA A N 1
ATOM 664 C CA . ALA A 1 87 ? -35.593 -19.140 -5.081 1.00 50.24 80 ALA A CA 1
ATOM 665 C C . ALA A 1 87 ? -34.138 -19.581 -5.323 1.00 49.25 80 ALA A C 1
ATOM 666 O O . ALA A 1 87 ? -33.659 -20.442 -4.575 1.00 49.19 80 ALA A O 1
ATOM 668 N N . ASP A 1 88 ? -33.438 -19.074 -6.336 1.00 51.73 81 ASP A N 1
ATOM 669 C CA . ASP A 1 88 ? -31.997 -19.416 -6.535 1.00 50.67 81 ASP A CA 1
ATOM 670 C C . ASP A 1 88 ? -31.249 -19.010 -5.265 1.00 53.53 81 ASP A C 1
ATOM 671 O O . ASP A 1 88 ? -31.436 -17.903 -4.733 1.00 54.45 81 ASP A O 1
ATOM 676 N N . PRO A 1 89 ? -30.486 -19.918 -4.632 1.00 56.12 82 PRO A N 1
ATOM 677 C CA . PRO A 1 89 ? -29.755 -19.575 -3.408 1.00 54.64 82 PRO A CA 1
ATOM 678 C C . PRO A 1 89 ? -28.838 -18.335 -3.495 1.00 51.24 82 PRO A C 1
ATOM 679 O O . PRO A 1 89 ? -28.760 -17.591 -2.506 1.00 50.45 82 PRO A O 1
ATOM 683 N N . ASP A 1 90 ? -28.219 -18.088 -4.644 1.00 49.42 83 ASP A N 1
ATOM 684 C CA . ASP A 1 90 ? -27.420 -16.850 -4.868 1.00 55.10 83 ASP A CA 1
ATOM 685 C C . ASP A 1 90 ? -28.355 -15.635 -4.849 1.00 50.62 83 ASP A C 1
ATOM 686 O O . ASP A 1 90 ? -28.076 -14.671 -4.090 1.00 47.56 83 ASP A O 1
ATOM 691 N N . GLU A 1 91 ? -29.458 -15.715 -5.590 1.00 48.32 84 GLU A N 1
ATOM 692 C CA . GLU A 1 91 ? -30.433 -14.609 -5.603 1.00 47.95 84 GLU A CA 1
ATOM 693 C C . GLU A 1 91 ? -30.925 -14.350 -4.168 1.00 44.19 84 GLU A C 1
ATOM 694 O O . GLU A 1 91 ? -31.124 -13.178 -3.846 1.00 43.61 84 GLU A O 1
ATOM 700 N N . ILE A 1 92 ? -31.152 -15.369 -3.340 1.00 44.40 85 ILE A N 1
ATOM 701 C CA . ILE A 1 92 ? -31.687 -15.168 -1.958 1.00 41.11 85 ILE A CA 1
ATOM 702 C C . ILE A 1 92 ? -30.622 -14.429 -1.146 1.00 40.47 85 ILE A C 1
ATOM 703 O O . ILE A 1 92 ? -30.981 -13.420 -0.393 1.00 42.40 85 ILE A O 1
ATOM 708 N N . MET A 1 93 ? -29.367 -14.854 -1.268 1.00 42.92 86 MET A N 1
ATOM 709 C CA . MET A 1 93 ? -28.242 -14.183 -0.539 1.00 48.81 86 MET A CA 1
ATOM 710 C C . MET A 1 93 ? -28.199 -12.686 -0.962 1.00 48.66 86 MET A C 1
ATOM 711 O O . MET A 1 93 ? -28.150 -11.764 -0.087 1.00 44.73 86 MET A O 1
ATOM 716 N N . TRP A 1 94 ? -28.281 -12.403 -2.266 1.00 42.68 87 TRP A N 1
ATOM 717 C CA . TRP A 1 94 ? -28.139 -11.028 -2.790 1.00 42.31 87 TRP A CA 1
ATOM 718 C C . TRP A 1 94 ? -29.294 -10.218 -2.241 1.00 44.53 87 TRP A C 1
ATOM 719 O O . TRP A 1 94 ? -29.078 -9.056 -1.808 1.00 47.48 87 TRP A O 1
ATOM 730 N N . PHE A 1 95 ? -30.478 -10.833 -2.206 1.00 42.96 88 PHE A N 1
ATOM 731 C CA . PHE A 1 95 ? -31.684 -10.128 -1.731 1.00 40.37 88 PHE A CA 1
ATOM 732 C C . PHE A 1 95 ? -31.507 -9.782 -0.230 1.00 43.13 88 PHE A C 1
ATOM 733 O O . PHE A 1 95 ? -31.693 -8.616 0.136 1.00 43.33 88 PHE A O 1
ATOM 741 N N . LYS A 1 96 ? -31.235 -10.776 0.615 1.00 48.00 89 LYS A N 1
ATOM 742 C CA . LYS A 1 96 ? -31.097 -10.665 2.103 1.00 51.90 89 LYS A CA 1
ATOM 743 C C . LYS A 1 96 ? -29.966 -9.699 2.523 1.00 49.68 89 LYS A C 1
ATOM 744 O O . LYS A 1 96 ? -30.201 -8.796 3.393 1.00 48.53 89 LYS A O 1
ATOM 750 N N . ASN A 1 97 ? -28.772 -9.880 1.965 1.00 49.65 90 ASN A N 1
ATOM 751 C CA . ASN A 1 97 ? -27.636 -8.926 2.117 1.00 52.22 90 ASN A CA 1
ATOM 752 C C . ASN A 1 97 ? -28.086 -7.496 1.851 1.00 51.43 90 ASN A C 1
ATOM 753 O O . ASN A 1 97 ? -27.922 -6.620 2.713 1.00 52.14 90 ASN A O 1
ATOM 758 N N . PHE A 1 98 ? -28.639 -7.261 0.682 1.00 42.98 91 PHE A N 1
ATOM 759 C CA . PHE A 1 98 ? -28.943 -5.881 0.311 1.00 43.61 91 PHE A CA 1
ATOM 760 C C . PHE A 1 98 ? -30.051 -5.355 1.223 1.00 43.94 91 PHE A C 1
ATOM 761 O O . PHE A 1 98 ? -29.952 -4.181 1.592 1.00 42.42 91 PHE A O 1
ATOM 769 N N . VAL A 1 99 ? -31.104 -6.122 1.545 1.00 45.75 92 VAL A N 1
ATOM 770 C CA . VAL A 1 99 ? -32.219 -5.625 2.427 1.00 45.80 92 VAL A CA 1
ATOM 771 C C . VAL A 1 99 ? -31.655 -5.096 3.763 1.00 48.34 92 VAL A C 1
ATOM 772 O O . VAL A 1 99 ? -32.128 -4.018 4.243 1.00 48.37 92 VAL A O 1
ATOM 776 N N . HIS A 1 100 ? -30.686 -5.827 4.318 1.00 47.73 93 HIS A N 1
ATOM 777 C CA . HIS A 1 100 ? -30.190 -5.669 5.712 1.00 54.40 93 HIS A CA 1
ATOM 778 C C . HIS A 1 100 ? -28.944 -4.776 5.752 1.00 59.11 93 HIS A C 1
ATOM 779 O O . HIS A 1 100 ? -28.440 -4.601 6.871 1.00 49.42 93 HIS A O 1
ATOM 786 N N . ARG A 1 101 ? -28.509 -4.205 4.605 1.00 57.30 94 ARG A N 1
ATOM 787 C CA . ARG A 1 101 ? -27.353 -3.261 4.499 1.00 52.67 94 ARG A CA 1
ATOM 788 C C . ARG A 1 101 ? -26.155 -3.878 5.205 1.00 47.90 94 ARG A C 1
ATOM 789 O O . ARG A 1 101 ? -25.500 -3.184 5.945 1.00 52.01 94 ARG A O 1
ATOM 797 N N . GLY A 1 102 ? -25.977 -5.191 5.052 1.00 55.75 95 GLY A N 1
ATOM 798 C CA . GLY A 1 102 ? -24.887 -5.925 5.724 1.00 65.72 95 GLY A CA 1
ATOM 799 C C . GLY A 1 102 ? -25.061 -6.037 7.237 1.00 70.81 95 GLY A C 1
ATOM 800 O O . GLY A 1 102 ? -24.076 -6.379 7.869 1.00 80.57 95 GLY A O 1
ATOM 801 N N . ARG A 1 103 ? -26.211 -5.702 7.852 1.00 61.10 96 ARG A N 1
ATOM 802 C CA . ARG A 1 103 ? -26.402 -5.990 9.307 1.00 57.14 96 ARG A CA 1
ATOM 803 C C . ARG A 1 103 ? -26.848 -7.441 9.389 1.00 54.10 96 ARG A C 1
ATOM 804 O O . ARG A 1 103 ? -27.448 -7.935 8.448 1.00 51.26 96 ARG A O 1
ATOM 812 N N . PRO A 1 104 ? -26.666 -8.142 10.515 1.00 50.75 97 PRO A N 1
ATOM 813 C CA . PRO A 1 104 ? -27.259 -9.466 10.670 1.00 48.67 97 PRO A CA 1
ATOM 814 C C . PRO A 1 104 ? -28.789 -9.311 10.777 1.00 48.57 97 PRO A C 1
ATOM 815 O O . PRO A 1 104 ? -29.275 -8.233 11.141 1.00 42.37 97 PRO A O 1
ATOM 819 N N . GLU A 1 105 ? -29.546 -10.371 10.497 1.00 52.08 98 GLU A N 1
ATOM 820 C CA . GLU A 1 105 ? -31.040 -10.282 10.362 1.00 55.39 98 GLU A CA 1
ATOM 821 C C . GLU A 1 105 ? -31.643 -11.315 11.295 1.00 49.56 98 GLU A C 1
ATOM 822 O O . GLU A 1 105 ? -31.141 -12.440 11.420 1.00 43.64 98 GLU A O 1
ATOM 828 N N . PRO A 1 106 ? -32.649 -10.901 12.078 1.00 46.43 99 PRO A N 1
ATOM 829 C CA . PRO A 1 106 ? -33.045 -11.664 13.253 1.00 46.59 99 PRO A CA 1
ATOM 830 C C . PRO A 1 106 ? -33.894 -12.923 13.013 1.00 44.76 99 PRO A C 1
ATOM 831 O O . PRO A 1 106 ? -34.093 -13.680 13.974 1.00 49.05 99 PRO A O 1
ATOM 835 N N . LEU A 1 107 ? -34.272 -13.213 11.770 1.00 46.32 100 LEU A N 1
ATOM 836 C CA . LEU A 1 107 ? -34.987 -14.474 11.418 1.00 48.03 100 LEU A CA 1
ATOM 837 C C . LEU A 1 107 ? -33.978 -15.505 10.912 1.00 51.26 100 LEU A C 1
ATOM 838 O O . LEU A 1 107 ? -34.430 -16.494 10.341 1.00 51.99 100 LEU A O 1
ATOM 843 N N . ASP A 1 108 ? -32.677 -15.257 11.036 1.00 47.90 101 ASP A N 1
ATOM 844 C CA . ASP A 1 108 ? -31.588 -16.093 10.457 1.00 50.56 101 ASP A CA 1
ATOM 845 C C . ASP A 1 108 ? -31.751 -17.554 10.917 1.00 55.28 101 ASP A C 1
ATOM 846 O O . ASP A 1 108 ? -31.615 -18.496 10.074 1.00 49.11 101 ASP A O 1
ATOM 851 N N . LEU A 1 109 ? -31.896 -17.785 12.227 1.00 46.98 102 LEU A N 1
ATOM 852 C CA . LEU A 1 109 ? -31.948 -19.159 12.794 1.00 47.94 102 LEU A CA 1
ATOM 853 C C . LEU A 1 109 ? -33.302 -19.810 12.448 1.00 46.16 102 LEU A C 1
ATOM 854 O O . LEU A 1 109 ? -33.390 -21.079 12.454 1.00 49.36 102 LEU A O 1
ATOM 859 N N . HIS A 1 110 ? -34.362 -19.039 12.244 1.00 44.36 103 HIS A N 1
ATOM 860 C CA . HIS A 1 110 ? -35.666 -19.638 11.847 1.00 48.36 103 HIS A CA 1
ATOM 861 C C . HIS A 1 110 ? -35.599 -20.144 10.402 1.00 46.20 103 HIS A C 1
ATOM 862 O O . HIS A 1 110 ? -35.933 -21.294 10.196 1.00 48.87 103 HIS A O 1
ATOM 869 N N . LEU A 1 111 ? -35.146 -19.321 9.460 1.00 46.82 104 LEU A N 1
ATOM 870 C CA . LEU A 1 111 ? -35.084 -19.626 8.002 1.00 52.83 104 LEU A CA 1
ATOM 871 C C . LEU A 1 111 ? -33.917 -20.569 7.749 1.00 51.53 104 LEU A C 1
ATOM 872 O O . LEU A 1 111 ? -34.047 -21.412 6.897 1.00 52.98 104 LEU A O 1
ATOM 877 N N . GLY A 1 112 ? -32.857 -20.486 8.544 1.00 55.05 105 GLY A N 1
ATOM 878 C CA . GLY A 1 112 ? -31.549 -21.109 8.244 1.00 48.15 105 GLY A CA 1
ATOM 879 C C . GLY A 1 112 ? -31.295 -22.333 9.089 1.00 52.30 105 GLY A C 1
ATOM 880 O O . GLY A 1 112 ? -30.294 -23.032 8.815 1.00 58.30 105 GLY A O 1
ATOM 881 N N . MET A 1 113 ? -32.122 -22.617 10.096 1.00 51.34 106 MET A N 1
ATOM 882 C CA . MET A 1 113 ? -31.853 -23.769 10.991 1.00 48.08 106 MET A CA 1
ATOM 883 C C . MET A 1 113 ? -33.168 -24.454 11.352 1.00 49.69 106 MET A C 1
ATOM 884 O O . MET A 1 113 ? -33.333 -25.630 11.019 1.00 51.74 106 MET A O 1
ATOM 889 N N . PHE A 1 114 ? -34.063 -23.746 12.026 1.00 47.45 107 PHE A N 1
ATOM 890 C CA . PHE A 1 114 ? -35.326 -24.319 12.527 1.00 49.57 107 PHE A CA 1
ATOM 891 C C . PHE A 1 114 ? -36.085 -24.962 11.352 1.00 53.05 107 PHE A C 1
ATOM 892 O O . PHE A 1 114 ? -36.321 -26.183 11.387 1.00 48.72 107 PHE A O 1
ATOM 900 N N . LEU A 1 115 ? -36.435 -24.174 10.330 1.00 52.59 108 LEU A N 1
ATOM 901 C CA . LEU A 1 115 ? -37.234 -24.662 9.173 1.00 58.18 108 LEU A CA 1
ATOM 902 C C . LEU A 1 115 ? -36.500 -25.812 8.486 1.00 54.68 108 LEU A C 1
ATOM 903 O O . LEU A 1 115 ? -37.059 -26.887 8.336 1.00 49.21 108 LEU A O 1
ATOM 908 N N . PRO A 1 116 ? -35.240 -25.641 8.064 1.00 52.26 109 PRO A N 1
ATOM 909 C CA . PRO A 1 116 ? -34.548 -26.695 7.339 1.00 58.68 109 PRO A CA 1
ATOM 910 C C . PRO A 1 116 ? -34.422 -27.974 8.157 1.00 59.61 109 PRO A C 1
ATOM 911 O O . PRO A 1 116 ? -34.415 -29.032 7.535 1.00 62.28 109 PRO A O 1
ATOM 915 N N . THR A 1 117 ? -34.334 -27.850 9.483 1.00 59.84 110 THR A N 1
ATOM 916 C CA . THR A 1 117 ? -34.195 -29.001 10.422 1.00 54.46 110 THR A CA 1
ATOM 917 C C . THR A 1 117 ? -35.544 -29.732 10.473 1.00 57.84 110 THR A C 1
ATOM 918 O O . THR A 1 117 ? -35.522 -30.948 10.341 1.00 60.45 110 THR A O 1
ATOM 922 N N . LEU A 1 118 ? -36.681 -29.054 10.642 1.00 55.92 111 LEU A N 1
ATOM 923 C CA . LEU A 1 118 ? -37.990 -29.749 10.485 1.00 60.01 111 LEU A CA 1
ATOM 924 C C . LEU A 1 118 ? -38.123 -30.409 9.102 1.00 59.89 111 LEU A C 1
ATOM 925 O O . LEU A 1 118 ? -38.476 -31.595 9.079 1.00 58.97 111 LEU A O 1
ATOM 930 N N . LEU A 1 119 ? -37.856 -29.695 7.996 1.00 60.28 112 LEU A N 1
ATOM 931 C CA . LEU A 1 119 ? -38.152 -30.195 6.620 1.00 61.17 112 LEU A CA 1
ATOM 932 C C . LEU A 1 119 ? -37.313 -31.446 6.362 1.00 64.29 112 LEU A C 1
ATOM 933 O O . LEU A 1 119 ? -37.737 -32.264 5.543 1.00 65.98 112 LEU A O 1
ATOM 938 N N . HIS A 1 120 ? -36.180 -31.597 7.039 1.00 60.97 113 HIS A N 1
ATOM 939 C CA . HIS A 1 120 ? -35.267 -32.746 6.869 1.00 60.05 113 HIS A CA 1
ATOM 940 C C . HIS A 1 120 ? -35.544 -33.856 7.904 1.00 62.58 113 HIS A C 1
ATOM 941 O O . HIS A 1 120 ? -35.318 -35.044 7.564 1.00 54.64 113 HIS A O 1
ATOM 948 N N . GLN A 1 121 ? -36.001 -33.534 9.118 1.00 57.88 114 GLN A N 1
ATOM 949 C CA . GLN A 1 121 ? -36.032 -34.521 10.236 1.00 56.89 114 GLN A CA 1
ATOM 950 C C . GLN A 1 121 ? -37.422 -34.721 10.828 1.00 59.47 114 GLN A C 1
ATOM 951 O O . GLN A 1 121 ? -37.529 -35.566 11.682 1.00 61.27 114 GLN A O 1
ATOM 957 N N . ALA A 1 122 ? -38.442 -33.952 10.471 1.00 59.28 115 ALA A N 1
ATOM 958 C CA . ALA A 1 122 ? -39.775 -34.120 11.104 1.00 65.89 115 ALA A CA 1
ATOM 959 C C . ALA A 1 122 ? -40.321 -35.538 10.847 1.00 63.27 115 ALA A C 1
ATOM 960 O O . ALA A 1 122 ? -40.231 -36.037 9.731 1.00 60.49 115 ALA A O 1
ATOM 962 N N . THR A 1 123 ? -40.902 -36.161 11.862 1.00 62.89 116 THR A N 1
ATOM 963 C CA . THR A 1 123 ? -41.855 -37.301 11.700 1.00 67.07 116 THR A CA 1
ATOM 964 C C . THR A 1 123 ? -43.021 -36.786 10.847 1.00 64.34 116 THR A C 1
ATOM 965 O O . THR A 1 123 ? -43.167 -35.571 10.734 1.00 58.29 116 THR A O 1
ATOM 969 N N . ALA A 1 124 ? -43.894 -37.640 10.337 1.00 66.75 117 ALA A N 1
ATOM 970 C CA . ALA A 1 124 ? -45.078 -37.170 9.565 1.00 69.74 117 ALA A CA 1
ATOM 971 C C . ALA A 1 124 ? -45.993 -36.337 10.468 1.00 64.61 117 ALA A C 1
ATOM 972 O O . ALA A 1 124 ? -46.634 -35.474 9.943 1.00 65.49 117 ALA A O 1
ATOM 974 N N . GLU A 1 125 ? -46.129 -36.658 11.758 1.00 66.42 118 GLU A N 1
ATOM 975 C CA . GLU A 1 125 ? -47.081 -35.938 12.646 1.00 65.45 118 GLU A CA 1
ATOM 976 C C . GLU A 1 125 ? -46.493 -34.556 12.872 1.00 59.46 118 GLU A C 1
ATOM 977 O O . GLU A 1 125 ? -47.265 -33.640 12.737 1.00 64.53 118 GLU A O 1
ATOM 983 N N . GLN A 1 126 ? -45.183 -34.464 13.163 1.00 60.92 119 GLN A N 1
ATOM 984 C CA . GLN A 1 126 ? -44.405 -33.194 13.362 1.00 67.11 119 GLN A CA 1
ATOM 985 C C . GLN A 1 126 ? -44.623 -32.278 12.142 1.00 64.85 119 GLN A C 1
ATOM 986 O O . GLN A 1 126 ? -45.106 -31.125 12.276 1.00 60.79 119 GLN A O 1
ATOM 992 N N . GLN A 1 127 ? -44.286 -32.812 10.974 1.00 71.90 120 GLN A N 1
ATOM 993 C CA . GLN A 1 127 ? -44.601 -32.236 9.646 1.00 74.85 120 GLN A CA 1
ATOM 994 C C . GLN A 1 127 ? -46.018 -31.610 9.667 1.00 77.78 120 GLN A C 1
ATOM 995 O O . GLN A 1 127 ? -46.111 -30.412 9.337 1.00 67.25 120 GLN A O 1
ATOM 1001 N N . GLU A 1 128 ? -47.068 -32.368 10.048 1.00 72.77 121 GLU A N 1
ATOM 1002 C CA . GLU A 1 128 ? -48.489 -31.883 10.128 1.00 82.17 121 GLU A CA 1
ATOM 1003 C C . GLU A 1 128 ? -48.592 -30.745 11.163 1.00 67.99 121 GLU A C 1
ATOM 1004 O O . GLU A 1 128 ? -49.229 -29.753 10.882 1.00 64.74 121 GLU A O 1
ATOM 1010 N N . ARG A 1 129 ? -47.997 -30.849 12.330 1.00 62.90 122 ARG A N 1
ATOM 1011 C CA . ARG A 1 129 ? -48.172 -29.762 13.327 1.00 66.88 122 ARG A CA 1
ATOM 1012 C C . ARG A 1 129 ? -47.374 -28.504 12.942 1.00 69.40 122 ARG A C 1
ATOM 1013 O O . ARG A 1 129 ? -47.909 -27.424 13.219 1.00 73.89 122 ARG A O 1
ATOM 1021 N N . PHE A 1 130 ? -46.185 -28.604 12.310 1.00 66.12 123 PHE A N 1
ATOM 1022 C CA . PHE A 1 130 ? -45.154 -27.509 12.309 1.00 66.41 123 PHE A CA 1
ATOM 1023 C C . PHE A 1 130 ? -44.838 -26.888 10.919 1.00 65.54 123 PHE A C 1
ATOM 1024 O O . PHE A 1 130 ? -44.683 -25.644 10.846 1.00 59.56 123 PHE A O 1
ATOM 1032 N N . PHE A 1 131 ? -44.699 -27.689 9.846 1.00 65.80 124 PHE A N 1
ATOM 1033 C CA . PHE A 1 131 ? -44.234 -27.233 8.504 1.00 67.23 124 PHE A CA 1
ATOM 1034 C C . PHE A 1 131 ? -44.945 -25.933 8.121 1.00 66.97 124 PHE A C 1
ATOM 1035 O O . PHE A 1 131 ? -44.287 -24.928 7.912 1.00 64.78 124 PHE A O 1
ATOM 1043 N N . MET A 1 132 ? -46.271 -25.967 8.021 1.00 69.89 125 MET A N 1
ATOM 1044 C CA . MET A 1 132 ? -47.088 -24.838 7.503 1.00 70.81 125 MET A CA 1
ATOM 1045 C C . MET A 1 132 ? -46.984 -23.656 8.464 1.00 63.57 125 MET A C 1
ATOM 1046 O O . MET A 1 132 ? -46.832 -22.529 7.997 1.00 56.87 125 MET A O 1
ATOM 1051 N N . PRO A 1 133 ? -47.159 -23.810 9.795 1.00 57.89 126 PRO A N 1
ATOM 1052 C CA . PRO A 1 133 ? -47.037 -22.651 10.679 1.00 61.49 126 PRO A CA 1
ATOM 1053 C C . PRO A 1 133 ? -45.595 -22.097 10.675 1.00 58.51 126 PRO A C 1
ATOM 1054 O O . PRO A 1 133 ? -45.420 -20.909 10.650 1.00 60.46 126 PRO A O 1
ATOM 1058 N N . ALA A 1 134 ? -44.582 -22.948 10.677 1.00 57.19 127 ALA A N 1
ATOM 1059 C CA . ALA A 1 134 ? -43.180 -22.462 10.592 1.00 59.24 127 ALA A CA 1
ATOM 1060 C C . ALA A 1 134 ? -43.020 -21.698 9.260 1.00 58.13 127 ALA A C 1
ATOM 1061 O O . ALA A 1 134 ? -42.370 -20.596 9.217 1.00 53.87 127 ALA A O 1
ATOM 1063 N N . TRP A 1 135 ? -43.652 -22.187 8.191 1.00 53.45 128 TRP A N 1
ATOM 1064 C CA . TRP A 1 135 ? -43.484 -21.531 6.868 1.00 57.66 128 TRP A CA 1
ATOM 1065 C C . TRP A 1 135 ? -44.123 -20.139 6.880 1.00 58.94 128 TRP A C 1
ATOM 1066 O O . TRP A 1 135 ? -43.536 -19.234 6.255 1.00 58.73 128 TRP A O 1
ATOM 1077 N N . ASN A 1 136 ? -45.259 -19.981 7.560 1.00 57.93 129 ASN A N 1
ATOM 1078 C CA . ASN A 1 136 ? -46.076 -18.743 7.558 1.00 60.58 129 ASN A CA 1
ATOM 1079 C C . ASN A 1 136 ? -45.627 -17.802 8.691 1.00 65.21 129 ASN A C 1
ATOM 1080 O O . ASN A 1 136 ? -46.246 -16.666 8.797 1.00 60.69 129 ASN A O 1
ATOM 1085 N N . LEU A 1 137 ? -44.615 -18.199 9.496 1.00 62.72 130 LEU A N 1
ATOM 1086 C CA . LEU A 1 137 ? -44.063 -17.357 10.609 1.00 60.74 130 LEU A CA 1
ATOM 1087 C C . LEU A 1 137 ? -45.103 -17.142 11.716 1.00 58.79 130 LEU A C 1
ATOM 1088 O O . LEU A 1 137 ? -44.967 -16.185 12.472 1.00 55.26 130 LEU A O 1
ATOM 1093 N N . GLU A 1 138 ? -46.091 -18.022 11.800 1.00 62.34 131 GLU A N 1
ATOM 1094 C CA . GLU A 1 138 ? -47.014 -18.180 12.950 1.00 65.69 131 GLU A CA 1
ATOM 1095 C C . GLU A 1 138 ? -46.205 -18.871 14.061 1.00 61.64 131 GLU A C 1
ATOM 1096 O O . GLU A 1 138 ? -46.301 -18.517 15.264 1.00 53.75 131 GLU A O 1
ATOM 1102 N N . ILE A 1 139 ? -45.381 -19.835 13.650 1.00 62.70 132 ILE A N 1
ATOM 1103 C CA . ILE A 1 139 ? -44.295 -20.391 14.499 1.00 62.05 132 ILE A CA 1
ATOM 1104 C C . ILE A 1 139 ? -42.980 -19.799 13.992 1.00 64.77 132 ILE A C 1
ATOM 1105 O O . ILE A 1 139 ? -42.631 -19.955 12.757 1.00 57.60 132 ILE A O 1
ATOM 1110 N N . ILE A 1 140 ? -42.306 -19.091 14.897 1.00 65.60 133 ILE A N 1
ATOM 1111 C CA . ILE A 1 140 ? -40.917 -18.582 14.700 1.00 62.99 133 ILE A CA 1
ATOM 1112 C C . ILE A 1 140 ? -39.975 -19.312 15.661 1.00 57.46 133 ILE A C 1
ATOM 1113 O O . ILE A 1 140 ? -40.152 -19.188 16.887 1.00 56.18 133 ILE A O 1
ATOM 1118 N N . GLY A 1 141 ? -38.954 -19.933 15.099 1.00 51.73 134 GLY A N 1
ATOM 1119 C CA . GLY A 1 141 ? -38.066 -20.840 15.822 1.00 52.96 134 GLY A CA 1
ATOM 1120 C C . GLY A 1 141 ? -36.623 -20.408 15.728 1.00 50.93 134 GLY A C 1
ATOM 1121 O O . GLY A 1 141 ? -36.264 -19.640 14.827 1.00 50.62 134 GLY A O 1
ATOM 1122 N N . THR A 1 142 ? -35.859 -20.847 16.708 1.00 46.76 135 THR A N 1
ATOM 1123 C CA . THR A 1 142 ? -34.398 -20.732 16.757 1.00 45.95 135 THR A CA 1
ATOM 1124 C C . THR A 1 142 ? -33.854 -22.090 17.191 1.00 48.07 135 THR A C 1
ATOM 1125 O O . THR A 1 142 ? -34.671 -23.072 17.399 1.00 44.37 135 THR A O 1
ATOM 1129 N N . TYR A 1 143 ? -32.539 -22.126 17.364 1.00 45.35 136 TYR A N 1
ATOM 1130 C CA . TYR A 1 143 ? -31.774 -23.309 17.779 1.00 49.07 136 TYR A CA 1
ATOM 1131 C C . TYR A 1 143 ? -31.003 -22.922 19.038 1.00 50.38 136 TYR A C 1
ATOM 1132 O O . TYR A 1 143 ? -30.197 -22.050 18.922 1.00 46.39 136 TYR A O 1
ATOM 1141 N N . ALA A 1 144 ? -31.334 -23.471 20.198 1.00 48.49 137 ALA A N 1
ATOM 1142 C CA . ALA A 1 144 ? -30.661 -23.135 21.477 1.00 47.72 137 ALA A CA 1
ATOM 1143 C C . ALA A 1 144 ? -29.805 -24.313 21.958 1.00 50.14 137 ALA A C 1
ATOM 1144 O O . ALA A 1 144 ? -30.348 -25.270 22.575 1.00 51.10 137 ALA A O 1
ATOM 1146 N N . GLN A 1 145 ? -28.491 -24.218 21.699 1.00 51.16 138 GLN A N 1
ATOM 1147 C CA . GLN A 1 145 ? -27.489 -25.221 22.132 1.00 50.75 138 GLN A CA 1
ATOM 1148 C C . GLN A 1 145 ? -26.649 -24.591 23.235 1.00 45.12 138 GLN A C 1
ATOM 1149 O O . GLN A 1 145 ? -26.614 -25.176 24.318 1.00 43.83 138 GLN A O 1
ATOM 1155 N N . THR A 1 146 ? -25.956 -23.484 22.956 1.00 43.43 139 THR A N 1
ATOM 1156 C CA . THR A 1 146 ? -24.864 -22.965 23.819 1.00 43.45 139 THR A CA 1
ATOM 1157 C C . THR A 1 146 ? -25.543 -22.533 25.139 1.00 39.64 139 THR A C 1
ATOM 1158 O O . THR A 1 146 ? -26.744 -22.148 25.164 1.00 37.24 139 THR A O 1
ATOM 1162 N N . GLU A 1 147 ? -24.765 -22.532 26.198 1.00 37.69 140 GLU A N 1
ATOM 1163 C CA . GLU A 1 147 ? -25.250 -22.171 27.545 1.00 42.34 140 GLU A CA 1
ATOM 1164 C C . GLU A 1 147 ? -24.328 -21.094 28.114 1.00 39.39 140 GLU A C 1
ATOM 1165 O O . GLU A 1 147 ? -23.159 -21.033 27.684 1.00 39.00 140 GLU A O 1
ATOM 1171 N N . MET A 1 148 ? -24.718 -20.467 29.220 1.00 38.52 141 MET A N 1
ATOM 1172 C CA . MET A 1 148 ? -23.801 -19.517 29.897 1.00 35.90 141 MET A CA 1
ATOM 1173 C C . MET A 1 148 ? -22.435 -20.149 30.190 1.00 40.22 141 MET A C 1
ATOM 1174 O O . MET A 1 148 ? -21.401 -19.461 30.070 1.00 35.71 141 MET A O 1
ATOM 1179 N N . GLY A 1 149 ? -22.426 -21.397 30.679 1.00 40.79 142 GLY A N 1
ATOM 1180 C CA . GLY A 1 149 ? -21.188 -22.061 31.105 1.00 39.41 142 GLY A CA 1
ATOM 1181 C C . GLY A 1 149 ? -20.472 -22.756 29.969 1.00 39.50 142 GLY A C 1
ATOM 1182 O O . GLY A 1 149 ? -19.302 -23.185 30.165 1.00 41.52 142 GLY A O 1
ATOM 1183 N N . HIS A 1 150 ? -21.140 -22.922 28.831 1.00 42.19 143 HIS A N 1
ATOM 1184 C CA . HIS A 1 150 ? -20.634 -23.835 27.761 1.00 43.81 143 HIS A CA 1
ATOM 1185 C C . HIS A 1 150 ? -20.916 -23.256 26.390 1.00 41.94 143 HIS A C 1
ATOM 1186 O O . HIS A 1 150 ? -22.090 -23.297 25.983 1.00 41.50 143 HIS A O 1
ATOM 1193 N N . GLY A 1 151 ? -19.847 -22.931 25.667 1.00 41.78 144 GLY A N 1
ATOM 1194 C CA . GLY A 1 151 ? -19.899 -22.509 24.244 1.00 48.21 144 GLY A CA 1
ATOM 1195 C C . GLY A 1 151 ? -19.163 -23.504 23.337 1.00 45.81 144 GLY A C 1
ATOM 1196 O O . GLY A 1 151 ? -19.811 -24.264 22.655 1.00 50.47 144 GLY A O 1
ATOM 1197 N N . THR A 1 152 ? -17.833 -23.511 23.390 1.00 47.45 145 THR A N 1
ATOM 1198 C CA . THR A 1 152 ? -16.926 -24.420 22.648 1.00 48.05 145 THR A CA 1
ATOM 1199 C C . THR A 1 152 ? -17.232 -25.864 23.030 1.00 53.97 145 THR A C 1
ATOM 1200 O O . THR A 1 152 ? -17.284 -26.701 22.138 1.00 54.41 145 THR A O 1
ATOM 1204 N N . HIS A 1 153 ? -17.360 -26.186 24.315 1.00 54.25 146 HIS A N 1
ATOM 1205 C CA . HIS A 1 153 ? -17.360 -27.606 24.756 1.00 56.10 146 HIS A CA 1
ATOM 1206 C C . HIS A 1 153 ? -18.797 -28.067 25.007 1.00 53.25 146 HIS A C 1
ATOM 1207 O O . HIS A 1 153 ? -19.192 -28.132 26.170 1.00 57.93 146 HIS A O 1
ATOM 1214 N N . LEU A 1 154 ? -19.518 -28.429 23.949 1.00 52.96 147 LEU A N 1
ATOM 1215 C CA . LEU A 1 154 ? -20.946 -28.857 24.025 1.00 55.29 147 LEU A CA 1
ATOM 1216 C C . LEU A 1 154 ? -21.135 -30.171 24.828 1.00 53.24 147 LEU A C 1
ATOM 1217 O O . LEU A 1 154 ? -22.212 -30.325 25.413 1.00 56.60 147 LEU A O 1
ATOM 1222 N N . ARG A 1 155 ? -20.136 -31.038 24.991 1.00 55.27 148 ARG A N 1
ATOM 1223 C CA . ARG A 1 155 ? -20.268 -32.257 25.839 1.00 61.50 148 ARG A CA 1
ATOM 1224 C C . ARG A 1 155 ? -20.577 -31.838 27.285 1.00 60.01 148 ARG A C 1
ATOM 1225 O O . ARG A 1 155 ? -21.310 -32.587 27.954 1.00 52.30 148 ARG A O 1
ATOM 1233 N N . GLY A 1 156 ? -20.050 -30.687 27.731 1.00 50.25 149 GLY A N 1
ATOM 1234 C CA . GLY A 1 156 ? -20.279 -30.127 29.081 1.00 54.96 149 GLY A CA 1
ATOM 1235 C C . GLY A 1 156 ? -21.679 -29.563 29.319 1.00 50.16 149 GLY A C 1
ATOM 1236 O O . GLY A 1 156 ? -21.939 -29.146 30.439 1.00 46.27 149 GLY A O 1
ATOM 1237 N N . LEU A 1 157 ? -22.530 -29.442 28.306 1.00 49.12 150 LEU A N 1
ATOM 1238 C CA . LEU A 1 157 ? -23.852 -28.766 28.487 1.00 52.35 150 LEU A CA 1
ATOM 1239 C C . LEU A 1 157 ? -24.569 -29.408 29.680 1.00 53.29 150 LEU A C 1
ATOM 1240 O O . LEU A 1 157 ? -24.482 -30.636 29.790 1.00 52.78 150 LEU A O 1
ATOM 1245 N N . GLU A 1 158 ? -25.335 -28.638 30.463 1.00 48.84 151 GLU A N 1
ATOM 1246 C CA . GLU A 1 158 ? -26.025 -29.121 31.673 1.00 50.52 151 GLU A CA 1
ATOM 1247 C C . GLU A 1 158 ? -27.539 -29.239 31.449 1.00 50.19 151 GLU A C 1
ATOM 1248 O O . GLU A 1 158 ? -28.173 -29.755 32.332 1.00 51.89 151 GLU A O 1
ATOM 1254 N N . THR A 1 159 ? -28.137 -28.691 30.395 1.00 47.22 152 THR A N 1
ATOM 1255 C CA . THR A 1 159 ? -29.611 -28.780 30.199 1.00 49.08 152 THR A CA 1
ATOM 1256 C C . THR A 1 159 ? -29.967 -30.281 30.064 1.00 51.31 152 THR A C 1
ATOM 1257 O O . THR A 1 159 ? -29.252 -31.017 29.357 1.00 47.56 152 THR A O 1
ATOM 1261 N N . THR A 1 160 ? -30.970 -30.754 30.799 1.00 50.02 153 THR A N 1
ATOM 1262 C CA . THR A 1 160 ? -31.388 -32.189 30.814 1.00 52.84 153 THR A CA 1
ATOM 1263 C C . THR A 1 160 ? -32.769 -32.250 30.178 1.00 52.35 153 THR A C 1
ATOM 1264 O O . THR A 1 160 ? -33.519 -31.245 30.301 1.00 55.70 153 THR A O 1
ATOM 1268 N N . ALA A 1 161 ? -33.052 -33.341 29.464 1.00 55.27 154 ALA A N 1
ATOM 1269 C CA . ALA A 1 161 ? -34.416 -33.712 29.018 1.00 58.37 154 ALA A CA 1
ATOM 1270 C C . ALA A 1 161 ? -34.711 -35.103 29.616 1.00 62.69 154 ALA A C 1
ATOM 1271 O O . ALA A 1 161 ? -34.204 -36.112 29.083 1.00 60.81 154 ALA A O 1
ATOM 1273 N N . THR A 1 162 ? -35.407 -35.125 30.755 1.00 69.40 155 THR A N 1
ATOM 1274 C CA . THR A 1 162 ? -35.765 -36.362 31.505 1.00 67.75 155 THR A CA 1
ATOM 1275 C C . THR A 1 162 ? -37.129 -36.898 31.033 1.00 66.26 155 THR A C 1
ATOM 1276 O O . THR A 1 162 ? -38.155 -36.173 31.142 1.00 70.62 155 THR A O 1
ATOM 1280 N N . TYR A 1 163 ? -37.130 -38.113 30.486 1.00 64.34 156 TYR A N 1
ATOM 1281 C CA . TYR A 1 163 ? -38.369 -38.834 30.082 1.00 70.81 156 TYR A CA 1
ATOM 1282 C C . TYR A 1 163 ? -39.225 -39.160 31.326 1.00 67.79 156 TYR A C 1
ATOM 1283 O O . TYR A 1 163 ? -38.673 -39.550 32.385 1.00 70.28 156 TYR A O 1
ATOM 1292 N N . ASP A 1 164 ? -40.530 -38.920 31.238 1.00 68.84 157 ASP A N 1
ATOM 1293 C CA . ASP A 1 164 ? -41.526 -39.381 32.247 1.00 80.55 157 ASP A CA 1
ATOM 1294 C C . ASP A 1 164 ? -42.464 -40.400 31.581 1.00 81.40 157 ASP A C 1
ATOM 1295 O O . ASP A 1 164 ? -43.380 -39.999 30.871 1.00 82.34 157 ASP A O 1
ATOM 1300 N N . PRO A 1 165 ? -42.279 -41.738 31.747 1.00 85.53 158 PRO A N 1
ATOM 1301 C CA . PRO A 1 165 ? -43.115 -42.726 31.045 1.00 83.79 158 PRO A CA 1
ATOM 1302 C C . PRO A 1 165 ? -44.589 -42.771 31.503 1.00 78.85 158 PRO A C 1
ATOM 1303 O O . PRO A 1 165 ? -45.436 -43.198 30.729 1.00 77.30 158 PRO A O 1
ATOM 1307 N N . GLU A 1 166 ? -44.873 -42.288 32.714 1.00 85.26 159 GLU A N 1
ATOM 1308 C CA . GLU A 1 166 ? -46.253 -42.159 33.257 1.00 88.52 159 GLU A CA 1
ATOM 1309 C C . GLU A 1 166 ? -47.061 -41.222 32.344 1.00 86.50 159 GLU A C 1
ATOM 1310 O O . GLU A 1 166 ? -48.224 -41.551 32.108 1.00 87.53 159 GLU A O 1
ATOM 1316 N N . THR A 1 167 ? -46.490 -40.115 31.835 1.00 79.89 160 THR A N 1
ATOM 1317 C CA . THR A 1 167 ? -47.257 -39.045 31.125 1.00 74.23 160 THR A CA 1
ATOM 1318 C C . THR A 1 167 ? -46.854 -38.919 29.650 1.00 68.54 160 THR A C 1
ATOM 1319 O O . THR A 1 167 ? -47.585 -38.218 28.911 1.00 64.50 160 THR A O 1
ATOM 1323 N N . GLN A 1 168 ? -45.796 -39.622 29.233 1.00 72.63 161 GLN A N 1
ATOM 1324 C CA . GLN A 1 168 ? -45.177 -39.594 27.865 1.00 78.53 161 GLN A CA 1
ATOM 1325 C C . GLN A 1 168 ? -44.708 -38.158 27.526 1.00 71.40 161 GLN A C 1
ATOM 1326 O O . GLN A 1 168 ? -45.010 -37.642 26.436 1.00 65.48 161 GLN A O 1
ATOM 1332 N N . GLU A 1 169 ? -43.956 -37.596 28.471 1.00 68.91 162 GLU A N 1
ATOM 1333 C CA . GLU A 1 169 ? -43.465 -36.213 28.319 1.00 65.85 162 GLU A CA 1
ATOM 1334 C C . GLU A 1 169 ? -41.978 -36.152 28.653 1.00 62.06 162 GLU A C 1
ATOM 1335 O O . GLU A 1 169 ? -41.513 -36.989 29.429 1.00 55.78 162 GLU A O 1
ATOM 1341 N N . PHE A 1 170 ? -41.265 -35.205 28.052 1.00 64.15 163 PHE A N 1
ATOM 1342 C CA . PHE A 1 170 ? -39.851 -34.983 28.422 1.00 60.91 163 PHE A CA 1
ATOM 1343 C C . PHE A 1 170 ? -39.829 -33.753 29.327 1.00 60.81 163 PHE A C 1
ATOM 1344 O O . PHE A 1 170 ? -40.546 -32.789 29.044 1.00 65.18 163 PHE A O 1
ATOM 1352 N N . ILE A 1 171 ? -39.059 -33.814 30.405 1.00 57.54 164 ILE A N 1
ATOM 1353 C CA . ILE A 1 171 ? -38.977 -32.687 31.367 1.00 58.74 164 ILE A CA 1
ATOM 1354 C C . ILE A 1 171 ? -37.687 -31.920 31.075 1.00 59.34 164 ILE A C 1
ATOM 1355 O O . ILE A 1 171 ? -36.608 -32.422 31.413 1.00 56.19 164 ILE A O 1
ATOM 1360 N N . LEU A 1 172 ? -37.816 -30.765 30.430 1.00 58.36 165 LEU A N 1
ATOM 1361 C CA . LEU A 1 172 ? -36.637 -29.940 30.062 1.00 56.10 165 LEU A CA 1
ATOM 1362 C C . LEU A 1 172 ? -36.296 -29.042 31.249 1.00 53.51 165 LEU A C 1
ATOM 1363 O O . LEU A 1 172 ? -37.163 -28.267 31.657 1.00 54.14 165 LEU A O 1
ATOM 1368 N N . ASN A 1 173 ? -35.077 -29.158 31.769 1.00 49.05 166 ASN A N 1
ATOM 1369 C CA . ASN A 1 173 ? -34.674 -28.385 32.962 1.00 52.29 166 ASN A CA 1
ATOM 1370 C C . ASN A 1 173 ? -33.324 -27.669 32.755 1.00 48.96 166 ASN A C 1
ATOM 1371 O O . ASN A 1 173 ? -32.355 -28.239 32.206 1.00 50.49 166 ASN A O 1
ATOM 1376 N N . SER A 1 174 ? -33.225 -26.501 33.371 1.00 52.53 167 SER A N 1
ATOM 1377 C CA . SER A 1 174 ? -31.961 -25.715 33.483 1.00 53.69 167 SER A CA 1
ATOM 1378 C C . SER A 1 174 ? -31.582 -25.703 34.963 1.00 50.69 167 SER A C 1
ATOM 1379 O O . SER A 1 174 ? -32.211 -24.986 35.729 1.00 55.31 167 SER A O 1
ATOM 1382 N N . PRO A 1 175 ? -30.719 -26.624 35.443 1.00 54.46 168 PRO A N 1
ATOM 1383 C CA . PRO A 1 175 ? -30.601 -26.863 36.885 1.00 55.27 168 PRO A CA 1
ATOM 1384 C C . PRO A 1 175 ? -29.743 -25.810 37.575 1.00 58.60 168 PRO A C 1
ATOM 1385 O O . PRO A 1 175 ? -29.837 -25.740 38.751 1.00 54.33 168 PRO A O 1
ATOM 1389 N N . THR A 1 176 ? -28.907 -25.093 36.815 1.00 57.19 169 THR A N 1
ATOM 1390 C CA . THR A 1 176 ? -27.917 -24.127 37.350 1.00 48.88 169 THR A CA 1
ATOM 1391 C C . THR A 1 176 ? -27.977 -22.839 36.529 1.00 50.47 169 THR A C 1
ATOM 1392 O O . THR A 1 176 ? -28.585 -22.817 35.439 1.00 49.22 169 THR A O 1
ATOM 1396 N N . VAL A 1 177 ? -27.330 -21.801 37.024 1.00 48.79 170 VAL A N 1
ATOM 1397 C CA . VAL A 1 177 ? -27.192 -20.524 36.278 1.00 48.11 170 VAL A CA 1
ATOM 1398 C C . VAL A 1 177 ? -26.369 -20.779 35.000 1.00 44.65 170 VAL A C 1
ATOM 1399 O O . VAL A 1 177 ? -26.760 -20.280 34.002 1.00 43.24 170 VAL A O 1
ATOM 1403 N N . THR A 1 178 ? -25.349 -21.633 35.055 1.00 44.04 171 THR A N 1
ATOM 1404 C CA . THR A 1 178 ? -24.423 -21.949 33.952 1.00 45.70 171 THR A CA 1
ATOM 1405 C C . THR A 1 178 ? -25.158 -22.756 32.868 1.00 48.70 171 THR A C 1
ATOM 1406 O O . THR A 1 178 ? -24.838 -22.594 31.662 1.00 45.24 171 THR A O 1
ATOM 1410 N N . SER A 1 179 ? -26.204 -23.488 33.231 1.00 46.58 172 SER A N 1
ATOM 1411 C CA . SER A 1 179 ? -26.992 -24.314 32.275 1.00 46.14 172 SER A CA 1
ATOM 1412 C C . SER A 1 179 ? -27.878 -23.417 31.388 1.00 43.41 172 SER A C 1
ATOM 1413 O O . SER A 1 179 ? -28.462 -23.926 30.408 1.00 43.47 172 SER A O 1
ATOM 1416 N N . ILE A 1 180 ? -28.085 -22.169 31.791 1.00 44.76 173 ILE A N 1
ATOM 1417 C CA . ILE A 1 180 ? -29.055 -21.286 31.093 1.00 45.45 173 ILE A CA 1
ATOM 1418 C C . ILE A 1 180 ? -28.581 -21.175 29.634 1.00 42.00 173 ILE A C 1
ATOM 1419 O O . ILE A 1 180 ? -27.335 -20.925 29.388 1.00 40.15 173 ILE A O 1
ATOM 1424 N N . LYS A 1 181 ? -29.503 -21.403 28.704 1.00 41.60 174 LYS A N 1
ATOM 1425 C CA . LYS A 1 181 ? -29.206 -21.265 27.262 1.00 42.83 174 LYS A CA 1
ATOM 1426 C C . LYS A 1 181 ? -28.810 -19.806 27.049 1.00 43.77 174 LYS A C 1
ATOM 1427 O O . LYS A 1 181 ? -29.449 -18.945 27.723 1.00 41.13 174 LYS A O 1
ATOM 1433 N N . TRP A 1 182 ? -27.780 -19.530 26.229 1.00 40.04 175 TRP A N 1
ATOM 1434 C CA . TRP A 1 182 ? -27.154 -18.168 26.209 1.00 41.56 175 TRP A CA 1
ATOM 1435 C C . TRP A 1 182 ? -26.472 -17.924 24.864 1.00 36.06 175 TRP A C 1
ATOM 1436 O O . TRP A 1 182 ? -25.663 -18.799 24.492 1.00 38.14 175 TRP A O 1
ATOM 1447 N N . TRP A 1 183 ? -26.891 -16.871 24.153 1.00 37.56 176 TRP A N 1
ATOM 1448 C CA . TRP A 1 183 ? -26.408 -16.401 22.811 1.00 40.60 176 TRP A CA 1
ATOM 1449 C C . TRP A 1 183 ? -27.389 -16.614 21.651 1.00 42.72 176 TRP A C 1
ATOM 1450 O O . TRP A 1 183 ? -27.465 -15.752 20.780 1.00 49.19 176 TRP A O 1
ATOM 1461 N N . PRO A 1 184 ? -28.136 -17.723 21.491 1.00 44.43 177 PRO A N 1
ATOM 1462 C CA . PRO A 1 184 ? -28.860 -17.925 20.245 1.00 45.51 177 PRO A CA 1
ATOM 1463 C C . PRO A 1 184 ? -29.621 -16.676 19.784 1.00 46.25 177 PRO A C 1
ATOM 1464 O O . PRO A 1 184 ? -30.359 -16.123 20.600 1.00 40.25 177 PRO A O 1
ATOM 1468 N N . GLY A 1 185 ? -29.406 -16.297 18.512 1.00 43.67 178 GLY A N 1
ATOM 1469 C CA . GLY A 1 185 ? -30.170 -15.234 17.843 1.00 46.27 178 GLY A CA 1
ATOM 1470 C C . GLY A 1 185 ? -31.627 -15.593 17.740 1.00 46.24 178 GLY A C 1
ATOM 1471 O O . GLY A 1 185 ? -31.950 -16.776 17.642 1.00 49.47 178 GLY A O 1
ATOM 1472 N N . GLY A 1 186 ? -32.511 -14.609 17.832 1.00 50.66 179 GLY A N 1
ATOM 1473 C CA . GLY A 1 186 ? -33.974 -14.835 17.818 1.00 49.44 179 GLY A CA 1
ATOM 1474 C C . GLY A 1 186 ? -34.498 -15.467 19.097 1.00 49.26 179 GLY A C 1
ATOM 1475 O O . GLY A 1 186 ? -35.731 -15.544 19.244 1.00 55.51 179 GLY A O 1
ATOM 1476 N N . LEU A 1 187 ? -33.653 -15.769 20.071 1.00 48.50 180 LEU A N 1
ATOM 1477 C CA . LEU A 1 187 ? -34.144 -16.456 21.294 1.00 52.15 180 LEU A CA 1
ATOM 1478 C C . LEU A 1 187 ? -34.801 -15.489 22.264 1.00 50.47 180 LEU A C 1
ATOM 1479 O O . LEU A 1 187 ? -35.753 -15.880 22.880 1.00 48.15 180 LEU A O 1
ATOM 1484 N N . GLY A 1 188 ? -34.293 -14.269 22.368 1.00 52.82 181 GLY A N 1
ATOM 1485 C CA . GLY A 1 188 ? -34.665 -13.343 23.438 1.00 48.47 181 GLY A CA 1
ATOM 1486 C C . GLY A 1 188 ? -36.069 -12.777 23.270 1.00 49.27 181 GLY A C 1
ATOM 1487 O O . GLY A 1 188 ? -36.777 -12.767 24.250 1.00 51.65 181 GLY A O 1
ATOM 1488 N N . LYS A 1 189 ? -36.461 -12.305 22.087 1.00 47.93 182 LYS A N 1
ATOM 1489 C CA . LYS A 1 189 ? -37.761 -11.610 21.868 1.00 50.15 182 LYS A CA 1
ATOM 1490 C C . LYS A 1 189 ? -38.510 -12.162 20.640 1.00 47.51 182 LYS A C 1
ATOM 1491 O O . LYS A 1 189 ? -39.714 -12.106 20.643 1.00 51.94 182 LYS A O 1
ATOM 1497 N N . THR A 1 190 ? -37.833 -12.645 19.608 1.00 47.62 183 THR A N 1
ATOM 1498 C CA . THR A 1 190 ? -38.428 -12.861 18.257 1.00 52.49 183 THR A CA 1
ATOM 1499 C C . THR A 1 190 ? -39.216 -14.193 18.214 1.00 52.07 183 THR A C 1
ATOM 1500 O O . THR A 1 190 ? -40.311 -14.212 17.612 1.00 52.95 183 THR A O 1
ATOM 1504 N N . SER A 1 191 ? -38.663 -15.257 18.814 1.00 47.73 184 SER A N 1
ATOM 1505 C CA . SER A 1 191 ? -39.049 -16.685 18.594 1.00 48.60 184 SER A CA 1
ATOM 1506 C C . SER A 1 191 ? -40.091 -17.121 19.642 1.00 49.60 184 SER A C 1
ATOM 1507 O O . SER A 1 191 ? -39.964 -16.666 20.781 1.00 46.48 184 SER A O 1
ATOM 1510 N N . ASN A 1 192 ? -41.067 -17.971 19.249 1.00 50.21 185 ASN A N 1
ATOM 1511 C CA . ASN A 1 192 ? -42.038 -18.618 20.180 1.00 54.71 185 ASN A CA 1
ATOM 1512 C C . ASN A 1 192 ? -41.714 -20.106 20.301 1.00 52.05 185 ASN A C 1
ATOM 1513 O O . ASN A 1 192 ? -42.361 -20.748 21.107 1.00 60.13 185 ASN A O 1
ATOM 1518 N N . HIS A 1 193 ? -40.748 -20.618 19.533 1.00 49.06 186 HIS A N 1
ATOM 1519 C CA . HIS A 1 193 ? -40.258 -22.013 19.645 1.00 52.10 186 HIS A CA 1
ATOM 1520 C C . HIS A 1 193 ? -38.731 -22.001 19.594 1.00 48.91 186 HIS A C 1
ATOM 1521 O O . HIS A 1 193 ? -38.135 -21.086 19.008 1.00 48.00 186 HIS A O 1
ATOM 1528 N N . ALA A 1 194 ? -38.131 -22.998 20.215 1.00 47.08 187 ALA A N 1
ATOM 1529 C CA . ALA A 1 194 ? -36.693 -23.301 20.137 1.00 46.75 187 ALA A CA 1
ATOM 1530 C C . ALA A 1 194 ? -36.540 -24.811 20.044 1.00 48.91 187 ALA A C 1
ATOM 1531 O O . ALA A 1 194 ? -37.102 -25.529 20.927 1.00 51.75 187 ALA A O 1
ATOM 1533 N N . ILE A 1 195 ? -35.754 -25.269 19.093 1.00 44.93 188 ILE A N 1
ATOM 1534 C CA . ILE A 1 195 ? -35.048 -26.569 19.202 1.00 45.92 188 ILE A CA 1
ATOM 1535 C C . ILE A 1 195 ? -33.961 -26.409 20.254 1.00 51.76 188 ILE A C 1
ATOM 1536 O O . ILE A 1 195 ? -32.972 -25.630 20.017 1.00 48.93 188 ILE A O 1
ATOM 1541 N N . VAL A 1 196 ? -34.159 -27.089 21.393 1.00 52.25 189 VAL A N 1
ATOM 1542 C CA . VAL A 1 196 ? -33.203 -27.113 22.531 1.00 47.55 189 VAL A CA 1
ATOM 1543 C C . VAL A 1 196 ? -32.304 -28.343 22.443 1.00 47.08 189 VAL A C 1
ATOM 1544 O O . VAL A 1 196 ? -32.832 -29.468 22.352 1.00 48.48 189 VAL A O 1
ATOM 1548 N N . LEU A 1 197 ? -31.010 -28.165 22.598 1.00 44.42 190 LEU A N 1
ATOM 1549 C CA . LEU A 1 197 ? -30.084 -29.299 22.735 1.00 47.91 190 LEU A CA 1
ATOM 1550 C C . LEU A 1 197 ? -29.859 -29.596 24.236 1.00 52.27 190 LEU A C 1
ATOM 1551 O O . LEU A 1 197 ? -29.666 -28.685 25.052 1.00 50.55 190 LEU A O 1
ATOM 1556 N N . ALA A 1 198 ? -29.987 -30.861 24.618 1.00 51.34 191 ALA A N 1
ATOM 1557 C CA . ALA A 1 198 ? -30.115 -31.304 26.017 1.00 50.84 191 ALA A CA 1
ATOM 1558 C C . ALA A 1 198 ? -29.546 -32.721 26.166 1.00 52.33 191 ALA A C 1
ATOM 1559 O O . ALA A 1 198 ? -29.608 -33.525 25.189 1.00 55.91 191 ALA A O 1
ATOM 1561 N N . GLN A 1 199 ? -29.024 -33.023 27.341 1.00 52.72 192 GLN A N 1
ATOM 1562 C CA . GLN A 1 199 ? -28.618 -34.390 27.775 1.00 55.49 192 GLN A CA 1
ATOM 1563 C C . GLN A 1 199 ? -29.898 -35.221 27.968 1.00 53.88 192 GLN A C 1
ATOM 1564 O O . GLN A 1 199 ? -30.730 -34.874 28.829 1.00 56.63 192 GLN A O 1
ATOM 1570 N N . LEU A 1 200 ? -30.098 -36.258 27.168 1.00 57.97 193 LEU A N 1
ATOM 1571 C CA . LEU A 1 200 ? -31.334 -37.096 27.255 1.00 65.17 193 LEU A CA 1
ATOM 1572 C C . LEU A 1 200 ? -31.190 -38.073 28.445 1.00 60.05 193 LEU A C 1
ATOM 1573 O O . LEU A 1 200 ? -30.162 -38.811 28.503 1.00 58.99 193 LEU A O 1
ATOM 1578 N N . ILE A 1 201 ? -32.104 -37.999 29.417 1.00 60.44 194 ILE A N 1
ATOM 1579 C CA . ILE A 1 201 ? -32.189 -38.980 30.547 1.00 64.61 194 ILE A CA 1
ATOM 1580 C C . ILE A 1 201 ? -33.486 -39.784 30.362 1.00 67.24 194 ILE A C 1
ATOM 1581 O O . ILE A 1 201 ? -34.575 -39.174 30.310 1.00 61.71 194 ILE A O 1
ATOM 1586 N N . THR A 1 202 ? -33.369 -41.105 30.237 1.00 71.00 195 THR A N 1
ATOM 1587 C CA . THR A 1 202 ? -34.527 -42.032 30.084 1.00 73.18 195 THR A CA 1
ATOM 1588 C C . THR A 1 202 ? -34.212 -43.328 30.828 1.00 71.06 195 THR A C 1
ATOM 1589 O O . THR A 1 202 ? -33.059 -43.836 30.722 1.00 74.60 195 THR A O 1
ATOM 1593 N N . LYS A 1 203 ? -35.197 -43.796 31.590 1.00 77.46 196 LYS A N 1
ATOM 1594 C CA . LYS A 1 203 ? -34.971 -44.703 32.739 1.00 80.43 196 LYS A CA 1
ATOM 1595 C C . LYS A 1 203 ? -33.990 -43.938 33.626 1.00 84.50 196 LYS A C 1
ATOM 1596 O O . LYS A 1 203 ? -34.127 -42.662 33.749 1.00 84.17 196 LYS A O 1
ATOM 1602 N N . GLY A 1 204 ? -32.996 -44.618 34.175 1.00 80.03 197 GLY A N 1
ATOM 1603 C CA . GLY A 1 204 ? -32.005 -43.889 34.977 1.00 75.63 197 GLY A CA 1
ATOM 1604 C C . GLY A 1 204 ? -30.748 -43.671 34.170 1.00 74.96 197 GLY A C 1
ATOM 1605 O O . GLY A 1 204 ? -29.673 -43.582 34.802 1.00 72.96 197 GLY A O 1
ATOM 1606 N N . LYS A 1 205 ? -30.838 -43.601 32.844 1.00 69.53 198 LYS A N 1
ATOM 1607 C CA . LYS A 1 205 ? -29.579 -43.523 32.065 1.00 75.58 198 LYS A CA 1
ATOM 1608 C C . LYS A 1 205 ? -29.510 -42.280 31.168 1.00 70.18 198 LYS A C 1
ATOM 1609 O O . LYS A 1 205 ? -30.553 -41.865 30.656 1.00 58.59 198 LYS A O 1
ATOM 1622 N N . TYR A 1 207 ? -28.106 -40.456 27.725 1.00 65.44 200 TYR A N 1
ATOM 1623 C CA . TYR A 1 207 ? -27.707 -40.943 26.384 1.00 66.92 200 TYR A CA 1
ATOM 1624 C C . TYR A 1 207 ? -27.021 -39.823 25.600 1.00 66.57 200 TYR A C 1
ATOM 1625 O O . TYR A 1 207 ? -26.876 -39.947 24.377 1.00 64.00 200 TYR A O 1
ATOM 1634 N N . GLY A 1 208 ? -26.587 -38.780 26.301 1.00 61.93 201 GLY A N 1
ATOM 1635 C CA . GLY A 1 208 ? -25.881 -37.649 25.678 1.00 56.92 201 GLY A CA 1
ATOM 1636 C C . GLY A 1 208 ? -26.828 -36.736 24.937 1.00 55.13 201 GLY A C 1
ATOM 1637 O O . GLY A 1 208 ? -28.022 -36.778 25.219 1.00 57.92 201 GLY A O 1
ATOM 1638 N N . LEU A 1 209 ? -26.313 -35.947 23.999 1.00 56.65 202 LEU A N 1
ATOM 1639 C CA . LEU A 1 209 ? -27.017 -34.752 23.447 1.00 56.22 202 LEU A CA 1
ATOM 1640 C C . LEU A 1 209 ? -28.048 -35.131 22.365 1.00 54.76 202 LEU A C 1
ATOM 1641 O O . LEU A 1 209 ? -27.704 -35.748 21.390 1.00 53.98 202 LEU A O 1
ATOM 1646 N N . HIS A 1 210 ? -29.281 -34.701 22.556 1.00 52.50 203 HIS A N 1
ATOM 1647 C CA . HIS A 1 210 ? -30.423 -34.864 21.637 1.00 52.55 203 HIS A CA 1
ATOM 1648 C C . HIS A 1 210 ? -31.137 -33.514 21.556 1.00 52.25 203 HIS A C 1
ATOM 1649 O O . HIS A 1 210 ? -30.972 -32.702 22.472 1.00 54.60 203 HIS A O 1
ATOM 1656 N N . ALA A 1 211 ? -31.905 -33.301 20.502 1.00 50.03 204 ALA A N 1
ATOM 1657 C CA . ALA A 1 211 ? -32.663 -32.081 20.172 1.00 50.10 204 ALA A CA 1
ATOM 1658 C C . ALA A 1 211 ? -34.159 -32.254 20.415 1.00 53.32 204 ALA A C 1
ATOM 1659 O O . ALA A 1 211 ? -34.788 -33.239 19.931 1.00 52.31 204 ALA A O 1
ATOM 1661 N N . PHE A 1 212 ? -34.749 -31.223 21.001 1.00 55.14 205 PHE A N 1
ATOM 1662 C CA . PHE A 1 212 ? -36.182 -31.175 21.356 1.00 53.62 205 PHE A CA 1
ATOM 1663 C C . PHE A 1 212 ? -36.812 -29.888 20.844 1.00 53.06 205 PHE A C 1
ATOM 1664 O O . PHE A 1 212 ? -36.250 -28.832 21.071 1.00 56.06 205 PHE A O 1
ATOM 1672 N N . ILE A 1 213 ? -38.007 -29.998 20.273 1.00 54.27 206 ILE A N 1
ATOM 1673 C CA . ILE A 1 213 ? -38.886 -28.846 19.962 1.00 50.56 206 ILE A CA 1
ATOM 1674 C C . ILE A 1 213 ? -39.566 -28.418 21.244 1.00 52.83 206 ILE A C 1
ATOM 1675 O O . ILE A 1 213 ? -40.325 -29.187 21.827 1.00 60.89 206 ILE A O 1
ATOM 1680 N N . VAL A 1 214 ? -39.275 -27.202 21.659 1.00 50.65 207 VAL A N 1
ATOM 1681 C CA . VAL A 1 214 ? -39.783 -26.628 22.915 1.00 47.00 207 VAL A CA 1
ATOM 1682 C C . VAL A 1 214 ? -40.487 -25.328 22.583 1.00 51.73 207 VAL A C 1
ATOM 1683 O O . VAL A 1 214 ? -39.841 -24.354 22.170 1.00 55.09 207 VAL A O 1
ATOM 1687 N N . PRO A 1 215 ? -41.839 -25.305 22.684 1.00 56.44 208 PRO A N 1
ATOM 1688 C CA . PRO A 1 215 ? -42.575 -24.067 22.582 1.00 54.36 208 PRO A CA 1
ATOM 1689 C C . PRO A 1 215 ? -42.101 -23.293 23.813 1.00 51.88 208 PRO A C 1
ATOM 1690 O O . PRO A 1 215 ? -41.972 -23.880 24.894 1.00 56.62 208 PRO A O 1
ATOM 1694 N N . ILE A 1 216 ? -41.946 -21.985 23.660 1.00 51.89 209 ILE A N 1
ATOM 1695 C CA . ILE A 1 216 ? -41.437 -21.098 24.753 1.00 50.95 209 ILE A CA 1
ATOM 1696 C C . ILE A 1 216 ? -42.359 -19.911 24.921 1.00 50.69 209 ILE A C 1
ATOM 1697 O O . ILE A 1 216 ? -42.261 -19.245 25.961 1.00 49.08 209 ILE A O 1
ATOM 1702 N N . ARG A 1 217 ? -43.105 -19.569 23.878 1.00 52.80 210 ARG A N 1
ATOM 1703 C CA . ARG A 1 217 ? -44.121 -18.503 24.018 1.00 60.23 210 ARG A CA 1
ATOM 1704 C C . ARG A 1 217 ? -45.456 -18.928 23.410 1.00 58.45 210 ARG A C 1
ATOM 1705 O O . ARG A 1 217 ? -45.466 -19.767 22.477 1.00 64.63 210 ARG A O 1
ATOM 1713 N N . GLU A 1 218 ? -46.530 -18.375 23.962 1.00 63.41 211 GLU A N 1
ATOM 1714 C CA . GLU A 1 218 ? -47.918 -18.577 23.488 1.00 71.53 211 GLU A CA 1
ATOM 1715 C C . GLU A 1 218 ? -48.006 -18.057 22.042 1.00 71.43 211 GLU A C 1
ATOM 1716 O O . GLU A 1 218 ? -47.572 -16.913 21.788 1.00 68.59 211 GLU A O 1
ATOM 1722 N N . ILE A 1 219 ? -48.446 -18.883 21.093 1.00 70.19 212 ILE A N 1
ATOM 1723 C CA . ILE A 1 219 ? -48.707 -18.410 19.706 1.00 73.50 212 ILE A CA 1
ATOM 1724 C C . ILE A 1 219 ? -49.773 -17.333 19.888 1.00 80.21 212 ILE A C 1
ATOM 1725 O O . ILE A 1 219 ? -50.543 -17.494 20.856 1.00 87.01 212 ILE A O 1
ATOM 1730 N N . GLY A 1 220 ? -49.728 -16.230 19.130 1.00 80.10 213 GLY A N 1
ATOM 1731 C CA . GLY A 1 220 ? -50.760 -15.173 19.195 1.00 84.60 213 GLY A CA 1
ATOM 1732 C C . GLY A 1 220 ? -50.407 -14.009 20.115 1.00 87.71 213 GLY A C 1
ATOM 1733 O O . GLY A 1 220 ? -50.283 -12.887 19.553 1.00 96.07 213 GLY A O 1
ATOM 1734 N N . THR A 1 221 ? -50.279 -14.231 21.443 1.00 77.04 214 THR A N 1
ATOM 1735 C CA . THR A 1 221 ? -49.984 -13.177 22.460 1.00 73.70 214 THR A CA 1
ATOM 1736 C C . THR A 1 221 ? -48.463 -13.004 22.673 1.00 79.33 214 THR A C 1
ATOM 1737 O O . THR A 1 221 ? -48.038 -11.914 23.130 1.00 78.82 214 THR A O 1
ATOM 1741 N N . HIS A 1 222 ? -47.670 -14.057 22.429 1.00 75.65 215 HIS A N 1
ATOM 1742 C CA . HIS A 1 222 ? -46.196 -14.096 22.614 1.00 70.58 215 HIS A CA 1
ATOM 1743 C C . HIS A 1 222 ? -45.832 -14.041 24.102 1.00 68.48 215 HIS A C 1
ATOM 1744 O O . HIS A 1 222 ? -44.606 -13.860 24.423 1.00 59.54 215 HIS A O 1
ATOM 1751 N N . LYS A 1 223 ? -46.811 -14.216 24.992 1.00 67.36 216 LYS A N 1
ATOM 1752 C CA . LYS A 1 223 ? -46.537 -14.331 26.456 1.00 70.33 216 LYS A CA 1
ATOM 1753 C C . LYS A 1 223 ? -45.727 -15.610 26.712 1.00 66.26 216 LYS A C 1
ATOM 1754 O O . LYS A 1 223 ? -46.035 -16.662 26.120 1.00 63.68 216 LYS A O 1
ATOM 1760 N N . PRO A 1 224 ? -44.636 -15.558 27.525 1.00 62.87 217 PRO A N 1
ATOM 1761 C CA . PRO A 1 224 ? -43.869 -16.749 27.901 1.00 66.17 217 PRO A CA 1
ATOM 1762 C C . PRO A 1 224 ? -44.739 -17.814 28.577 1.00 66.34 217 PRO A C 1
ATOM 1763 O O . PRO A 1 224 ? -45.495 -17.445 29.432 1.00 74.06 217 PRO A O 1
ATOM 1767 N N . LEU A 1 225 ? -44.553 -19.082 28.200 1.00 63.58 218 LEU A N 1
ATOM 1768 C CA . LEU A 1 225 ? -45.279 -20.251 28.726 1.00 59.27 218 LEU A CA 1
ATOM 1769 C C . LEU A 1 225 ? -44.836 -20.469 30.163 1.00 61.73 218 LEU A C 1
ATOM 1770 O O . LEU A 1 225 ? -43.756 -20.029 30.576 1.00 63.09 218 LEU A O 1
ATOM 1775 N N . PRO A 1 226 ? -45.706 -21.089 30.991 1.00 64.89 219 PRO A N 1
ATOM 1776 C CA . PRO A 1 226 ? -45.326 -21.471 32.357 1.00 61.50 219 PRO A CA 1
ATOM 1777 C C . PRO A 1 226 ? -44.030 -22.302 32.395 1.00 52.76 219 PRO A C 1
ATOM 1778 O O . PRO A 1 226 ? -43.881 -23.171 31.575 1.00 58.34 219 PRO A O 1
ATOM 1782 N N . GLY A 1 227 ? -43.140 -22.009 33.333 1.00 54.72 220 GLY A N 1
ATOM 1783 C CA . GLY A 1 227 ? -41.843 -22.703 33.539 1.00 58.74 220 GLY A CA 1
ATOM 1784 C C . GLY A 1 227 ? -40.716 -22.218 32.606 1.00 58.62 220 GLY A C 1
ATOM 1785 O O . GLY A 1 227 ? -39.601 -22.791 32.704 1.00 56.63 220 GLY A O 1
ATOM 1786 N N . ILE A 1 228 ? -41.003 -21.263 31.702 1.00 58.92 221 ILE A N 1
ATOM 1787 C CA . ILE A 1 228 ? -40.066 -20.649 30.705 1.00 56.86 221 ILE A CA 1
ATOM 1788 C C . ILE A 1 228 ? -39.670 -19.253 31.169 1.00 53.76 221 ILE A C 1
ATOM 1789 O O . ILE A 1 228 ? -40.586 -18.446 31.284 1.00 52.04 221 ILE A O 1
ATOM 1794 N N . THR A 1 229 ? -38.362 -18.972 31.293 1.00 52.36 222 THR A N 1
ATOM 1795 C CA . THR A 1 229 ? -37.800 -17.617 31.559 1.00 52.01 222 THR A CA 1
ATOM 1796 C C . THR A 1 229 ? -36.936 -17.302 30.351 1.00 51.24 222 THR A C 1
ATOM 1797 O O . THR A 1 229 ? -36.028 -18.061 30.048 1.00 50.36 222 THR A O 1
ATOM 1801 N N . VAL A 1 230 ? -37.271 -16.248 29.646 1.00 53.99 223 VAL A N 1
ATOM 1802 C CA . VAL A 1 230 ? -36.677 -15.996 28.321 1.00 51.47 223 VAL A CA 1
ATOM 1803 C C . VAL A 1 230 ? -36.429 -14.495 28.204 1.00 48.38 223 VAL A C 1
ATOM 1804 O O . VAL A 1 230 ? -37.251 -13.738 28.662 1.00 44.82 223 VAL A O 1
ATOM 1808 N N . GLY A 1 231 ? -35.259 -14.093 27.709 1.00 49.99 224 GLY A N 1
ATOM 1809 C CA . GLY A 1 231 ? -35.009 -12.677 27.377 1.00 48.14 224 GLY A CA 1
ATOM 1810 C C . GLY A 1 231 ? -33.691 -12.437 26.654 1.00 45.86 224 GLY A C 1
ATOM 1811 O O . GLY A 1 231 ? -33.034 -13.429 26.205 1.00 43.25 224 GLY A O 1
ATOM 1812 N N . ASP A 1 232 ? -33.386 -11.152 26.489 1.00 43.23 225 ASP A N 1
ATOM 1813 C CA . ASP A 1 232 ? -32.226 -10.598 25.756 1.00 42.38 225 ASP A CA 1
ATOM 1814 C C . ASP A 1 232 ? -31.008 -10.642 26.689 1.00 39.71 225 ASP A C 1
ATOM 1815 O O . ASP A 1 232 ? -31.150 -10.343 27.876 1.00 39.50 225 ASP A O 1
ATOM 1820 N N . ILE A 1 233 ? -29.849 -11.038 26.177 1.00 41.32 226 ILE A N 1
ATOM 1821 C CA . ILE A 1 233 ? -28.616 -11.170 27.026 1.00 41.02 226 ILE A CA 1
ATOM 1822 C C . ILE A 1 233 ? -27.945 -9.816 27.255 1.00 37.15 226 ILE A C 1
ATOM 1823 O O . ILE A 1 233 ? -26.926 -9.826 27.948 1.00 41.68 226 ILE A O 1
ATOM 1828 N N . GLY A 1 234 ? -28.508 -8.731 26.720 1.00 38.43 227 GLY A N 1
ATOM 1829 C CA . GLY A 1 234 ? -28.078 -7.325 26.892 1.00 40.29 227 GLY A CA 1
ATOM 1830 C C . GLY A 1 234 ? -27.334 -6.804 25.651 1.00 38.28 227 GLY A C 1
ATOM 1831 O O . GLY A 1 234 ? -27.125 -7.520 24.686 1.00 37.49 227 GLY A O 1
ATOM 1832 N N . PRO A 1 235 ? -26.830 -5.568 25.682 1.00 36.50 228 PRO A N 1
ATOM 1833 C CA . PRO A 1 235 ? -26.197 -4.957 24.505 1.00 36.51 228 PRO A CA 1
ATOM 1834 C C . PRO A 1 235 ? -24.779 -5.543 24.303 1.00 35.79 228 PRO A C 1
ATOM 1835 O O . PRO A 1 235 ? -24.139 -6.003 25.267 1.00 32.23 228 PRO A O 1
ATOM 1839 N N . LYS A 1 236 ? -24.314 -5.535 23.043 1.00 33.23 229 LYS A N 1
ATOM 1840 C CA . LYS A 1 236 ? -23.014 -6.090 22.633 1.00 31.58 229 LYS A CA 1
ATOM 1841 C C . LYS A 1 236 ? -22.250 -5.027 21.848 1.00 35.34 229 LYS A C 1
ATOM 1842 O O . LYS A 1 236 ? -22.783 -4.020 21.530 1.00 32.64 229 LYS A O 1
ATOM 1848 N N . PHE A 1 237 ? -21.004 -5.319 21.500 1.00 35.59 230 PHE A N 1
ATOM 1849 C CA . PHE A 1 237 ? -20.162 -4.425 20.701 1.00 33.98 230 PHE A CA 1
ATOM 1850 C C . PHE A 1 237 ? -20.883 -4.057 19.405 1.00 37.98 230 PHE A C 1
ATOM 1851 O O . PHE A 1 237 ? -20.804 -2.864 19.063 1.00 35.14 230 PHE A O 1
ATOM 1859 N N . GLY A 1 238 ? -21.514 -5.048 18.745 1.00 33.83 231 GLY A N 1
ATOM 1860 C CA . GLY A 1 238 ? -22.406 -4.878 17.589 1.00 34.70 231 GLY A CA 1
ATOM 1861 C C . GLY A 1 238 ? -23.665 -5.706 17.772 1.00 33.19 231 GLY A C 1
ATOM 1862 O O . GLY A 1 238 ? -24.060 -6.003 18.929 1.00 34.14 231 GLY A O 1
ATOM 1863 N N . TYR A 1 239 ? -24.216 -6.159 16.659 1.00 35.39 232 TYR A N 1
ATOM 1864 C CA . TYR A 1 239 ? -25.433 -7.020 16.599 1.00 36.91 232 TYR A CA 1
ATOM 1865 C C . TYR A 1 239 ? -26.612 -6.401 17.371 1.00 37.26 232 TYR A C 1
ATOM 1866 O O . TYR A 1 239 ? -27.356 -7.161 17.977 1.00 39.40 232 TYR A O 1
ATOM 1875 N N . ASP A 1 240 ? -26.771 -5.086 17.407 1.00 35.51 233 ASP A N 1
ATOM 1876 C CA . ASP A 1 240 ? -27.955 -4.433 18.037 1.00 38.72 233 ASP A CA 1
ATOM 1877 C C . ASP A 1 240 ? -29.249 -5.042 17.495 1.00 39.60 233 ASP A C 1
ATOM 1878 O O . ASP A 1 240 ? -30.216 -5.169 18.233 1.00 39.78 233 ASP A O 1
ATOM 1883 N N . GLU A 1 241 ? -29.247 -5.447 16.236 1.00 41.84 234 GLU A N 1
ATOM 1884 C CA . GLU A 1 241 ? -30.463 -5.857 15.483 1.00 42.40 234 GLU A CA 1
ATOM 1885 C C . GLU A 1 241 ? -30.905 -7.238 15.955 1.00 45.21 234 GLU A C 1
ATOM 1886 O O . GLU A 1 241 ? -32.080 -7.618 15.572 1.00 42.52 234 GLU A O 1
ATOM 1892 N N . ILE A 1 242 ? -30.022 -7.982 16.667 1.00 41.99 235 ILE A N 1
ATOM 1893 C CA . ILE A 1 242 ? -30.238 -9.422 17.024 1.00 39.07 235 ILE A CA 1
ATOM 1894 C C . ILE A 1 242 ? -30.494 -9.519 18.517 1.00 40.99 235 ILE A C 1
ATOM 1895 O O . ILE A 1 242 ? -29.663 -9.017 19.319 1.00 39.11 235 ILE A O 1
ATOM 1900 N N . ASP A 1 243 ? -31.655 -10.075 18.854 1.00 40.38 236 ASP A N 1
ATOM 1901 C CA . ASP A 1 243 ? -32.084 -10.402 20.239 1.00 39.31 236 ASP A CA 1
ATOM 1902 C C . ASP A 1 243 ? -31.377 -11.687 20.680 1.00 41.33 236 ASP A C 1
ATOM 1903 O O . ASP A 1 243 ? -32.089 -12.704 20.920 1.00 42.51 236 ASP A O 1
ATOM 1908 N N . ASN A 1 244 ? -30.034 -11.702 20.694 1.00 38.31 237 ASN A N 1
ATOM 1909 C CA . ASN A 1 244 ? -29.241 -12.801 21.298 1.00 37.70 237 ASN A CA 1
ATOM 1910 C C . ASN A 1 244 ? -29.820 -13.006 22.691 1.00 40.90 237 ASN A C 1
ATOM 1911 O O . ASN A 1 244 ? -30.003 -11.981 23.429 1.00 40.06 237 ASN A O 1
ATOM 1916 N N . GLY A 1 245 ? -30.167 -14.256 23.004 1.00 42.95 238 GLY A N 1
ATOM 1917 C CA . GLY A 1 245 ? -31.070 -14.550 24.113 1.00 39.47 238 GLY A CA 1
ATOM 1918 C C . GLY A 1 245 ? -30.562 -15.593 25.077 1.00 39.26 238 GLY A C 1
ATOM 1919 O O . GLY A 1 245 ? -29.646 -16.376 24.765 1.00 40.56 238 GLY A O 1
ATOM 1920 N N . TYR A 1 246 ? -31.231 -15.615 26.220 1.00 40.56 239 TYR A N 1
ATOM 1921 C CA . TYR A 1 246 ? -31.171 -16.648 27.267 1.00 41.59 239 TYR A CA 1
ATOM 1922 C C . TYR A 1 246 ? -32.553 -17.324 27.384 1.00 45.97 239 TYR A C 1
ATOM 1923 O O . TYR A 1 246 ? -33.638 -16.713 27.054 1.00 41.97 239 TYR A O 1
ATOM 1932 N N . LEU A 1 247 ? -32.501 -18.575 27.846 1.00 45.35 240 LEU A N 1
ATOM 1933 C CA . LEU A 1 247 ? -33.675 -19.474 27.979 1.00 48.67 240 LEU A CA 1
ATOM 1934 C C . LEU A 1 247 ? -33.398 -20.363 29.183 1.00 47.03 240 LEU A C 1
ATOM 1935 O O . LEU A 1 247 ? -32.394 -21.165 29.167 1.00 45.61 240 LEU A O 1
ATOM 1940 N N . LYS A 1 248 ? -34.175 -20.103 30.209 1.00 50.10 241 LYS A N 1
ATOM 1941 C CA . LYS A 1 248 ? -34.157 -20.883 31.462 1.00 51.78 241 LYS A CA 1
ATOM 1942 C C . LYS A 1 248 ? -35.429 -21.738 31.416 1.00 54.21 241 LYS A C 1
ATOM 1943 O O . LYS A 1 248 ? -36.558 -21.147 31.191 1.00 52.05 241 LYS A O 1
ATOM 1949 N N . MET A 1 249 ? -35.269 -23.052 31.591 1.00 53.56 242 MET A N 1
ATOM 1950 C CA . MET A 1 249 ? -36.429 -23.976 31.699 1.00 52.85 242 MET A CA 1
ATOM 1951 C C . MET A 1 249 ? -36.455 -24.571 33.106 1.00 53.31 242 MET A C 1
ATOM 1952 O O . MET A 1 249 ? -35.422 -25.139 33.563 1.00 53.40 242 MET A O 1
ATOM 1957 N N . ASP A 1 250 ? -37.585 -24.376 33.786 1.00 56.10 243 ASP A N 1
ATOM 1958 C CA . ASP A 1 250 ? -37.812 -24.928 35.148 1.00 58.34 243 ASP A CA 1
ATOM 1959 C C . ASP A 1 250 ? -38.726 -26.186 35.096 1.00 58.56 243 ASP A C 1
ATOM 1960 O O . ASP A 1 250 ? -39.992 -26.040 35.218 1.00 57.77 243 ASP A O 1
ATOM 1965 N N . ASN A 1 251 ? -38.106 -27.356 34.850 1.00 55.91 244 ASN A N 1
ATOM 1966 C CA . ASN A 1 251 ? -38.795 -28.667 34.672 1.00 60.84 244 ASN A CA 1
ATOM 1967 C C . ASN A 1 251 ? -40.029 -28.503 33.784 1.00 64.13 244 ASN A C 1
ATOM 1968 O O . ASN A 1 251 ? -41.143 -28.712 34.228 1.00 68.74 244 ASN A O 1
ATOM 1973 N N . HIS A 1 252 ? -39.808 -28.029 32.572 1.00 66.38 245 HIS A N 1
ATOM 1974 C CA . HIS A 1 252 ? -40.873 -27.661 31.623 1.00 64.62 245 HIS A CA 1
ATOM 1975 C C . HIS A 1 252 ? -41.148 -28.909 30.795 1.00 72.42 245 HIS A C 1
ATOM 1976 O O . HIS A 1 252 ? -40.155 -29.504 30.242 1.00 62.92 245 HIS A O 1
ATOM 1983 N N . ARG A 1 253 ? -42.432 -29.285 30.748 1.00 72.96 246 ARG A N 1
ATOM 1984 C CA . ARG A 1 253 ? -42.904 -30.566 30.200 1.00 67.16 246 ARG A CA 1
ATOM 1985 C C . ARG A 1 253 ? -43.154 -30.322 28.712 1.00 61.72 246 ARG A C 1
ATOM 1986 O O . ARG A 1 253 ? -43.808 -29.303 28.381 1.00 67.00 246 ARG A O 1
ATOM 1994 N N . ILE A 1 254 ? -42.661 -31.229 27.861 1.00 60.23 247 ILE A N 1
ATOM 1995 C CA . ILE A 1 254 ? -43.101 -31.344 26.431 1.00 68.41 247 ILE A CA 1
ATOM 1996 C C . ILE A 1 254 ? -43.579 -32.769 26.109 1.00 66.12 247 ILE A C 1
ATOM 1997 O O . ILE A 1 254 ? -43.079 -33.766 26.647 1.00 58.29 247 ILE A O 1
ATOM 2002 N N . PRO A 1 255 ? -44.486 -32.911 25.113 1.00 69.05 248 PRO A N 1
ATOM 2003 C CA . PRO A 1 255 ? -44.792 -34.232 24.546 1.00 66.95 248 PRO A CA 1
ATOM 2004 C C . PRO A 1 255 ? -43.533 -34.992 24.084 1.00 65.67 248 PRO A C 1
ATOM 2005 O O . PRO A 1 255 ? -42.583 -34.380 23.659 1.00 67.56 248 PRO A O 1
ATOM 2009 N N . ARG A 1 256 ? -43.511 -36.308 24.270 1.00 64.30 249 ARG A N 1
ATOM 2010 C CA . ARG A 1 256 ? -42.496 -37.222 23.681 1.00 70.11 249 ARG A CA 1
ATOM 2011 C C . ARG A 1 256 ? -42.370 -36.885 22.194 1.00 65.87 249 ARG A C 1
ATOM 2012 O O . ARG A 1 256 ? -41.255 -36.924 21.694 1.00 66.53 249 ARG A O 1
ATOM 2020 N N . GLU A 1 257 ? -43.498 -36.630 21.523 1.00 70.37 250 GLU A N 1
ATOM 2021 C CA . GLU A 1 257 ? -43.594 -36.460 20.046 1.00 73.91 250 GLU A CA 1
ATOM 2022 C C . GLU A 1 257 ? -42.780 -35.218 19.629 1.00 66.86 250 GLU A C 1
ATOM 2023 O O . GLU A 1 257 ? -42.627 -34.968 18.404 1.00 59.39 250 GLU A O 1
ATOM 2029 N N . ASN A 1 258 ? -42.291 -34.456 20.609 1.00 65.69 251 ASN A N 1
ATOM 2030 C CA . ASN A 1 258 ? -41.513 -33.208 20.384 1.00 68.86 251 ASN A CA 1
ATOM 2031 C C . ASN A 1 258 ? -40.005 -33.501 20.340 1.00 66.23 251 ASN A C 1
ATOM 2032 O O . ASN A 1 258 ? -39.246 -32.581 19.950 1.00 65.16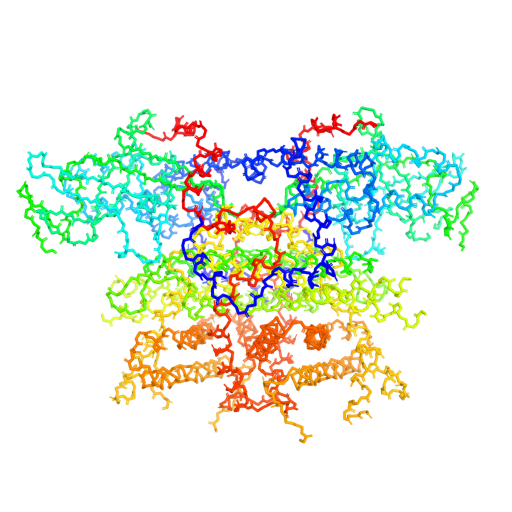 251 ASN A O 1
ATOM 2037 N N . MET A 1 259 ? -39.567 -34.725 20.634 1.00 58.39 252 MET A N 1
ATOM 2038 C CA . MET A 1 259 ? -38.147 -35.092 20.418 1.00 58.32 252 MET A CA 1
ATOM 2039 C C . MET A 1 259 ? -37.910 -35.304 18.915 1.00 59.70 252 MET A C 1
ATOM 2040 O O . MET A 1 259 ? -38.881 -35.683 18.171 1.00 57.92 252 MET A O 1
ATOM 2045 N N . LEU A 1 260 ? -36.725 -34.927 18.442 1.00 58.32 253 LEU A N 1
ATOM 2046 C CA . LEU A 1 260 ? -36.351 -35.108 17.015 1.00 65.54 253 LEU A CA 1
ATOM 2047 C C . LEU A 1 260 ? -35.764 -36.517 16.885 1.00 66.12 253 LEU A C 1
ATOM 2048 O O . LEU A 1 260 ? -34.718 -36.813 17.505 1.00 57.77 253 LEU A O 1
ATOM 2053 N N . MET A 1 261 ? -36.437 -37.366 16.111 1.00 67.15 254 MET A N 1
ATOM 2054 C CA . MET A 1 261 ? -36.288 -38.828 16.278 1.00 68.05 254 MET A CA 1
ATOM 2055 C C . MET A 1 261 ? -35.862 -39.453 14.954 1.00 68.63 254 MET A C 1
ATOM 2056 O O . MET A 1 261 ? -35.994 -40.649 14.787 1.00 73.41 254 MET A O 1
ATOM 2061 N N . LYS A 1 262 ? -35.312 -38.668 14.047 1.00 67.33 255 LYS A N 1
ATOM 2062 C CA . LYS A 1 262 ? -34.856 -39.228 12.755 1.00 73.24 255 LYS A CA 1
ATOM 2063 C C . LYS A 1 262 ? -33.729 -40.247 13.013 1.00 69.80 255 LYS A C 1
ATOM 2064 O O . LYS A 1 262 ? -33.688 -41.272 12.290 1.00 68.15 255 LYS A O 1
ATOM 2070 N N . TYR A 1 263 ? -32.845 -39.983 13.975 1.00 60.20 256 TYR A N 1
ATOM 2071 C CA . TYR A 1 263 ? -31.545 -40.692 14.138 1.00 63.34 256 TYR A CA 1
ATOM 2072 C C . TYR A 1 263 ? -31.575 -41.554 15.401 1.00 64.88 256 TYR A C 1
ATOM 2073 O O . TYR A 1 263 ? -30.857 -42.563 15.445 1.00 72.64 256 TYR A O 1
ATOM 2082 N N . ALA A 1 264 ? -32.418 -41.203 16.372 1.00 63.66 257 ALA A N 1
ATOM 2083 C CA . ALA A 1 264 ? -32.580 -41.979 17.618 1.00 61.04 257 ALA A CA 1
ATOM 2084 C C . ALA A 1 264 ? -33.973 -41.723 18.181 1.00 63.68 257 ALA A C 1
ATOM 2085 O O . ALA A 1 264 ? -34.609 -40.695 17.783 1.00 61.73 257 ALA A O 1
ATOM 2087 N N . GLN A 1 265 ? -34.471 -42.674 18.981 1.00 63.80 258 GLN A N 1
ATOM 2088 C CA . GLN A 1 265 ? -35.901 -42.704 19.384 1.00 67.20 258 GLN A CA 1
ATOM 2089 C C . GLN A 1 265 ? -36.026 -43.073 20.862 1.00 65.50 258 GLN A C 1
ATOM 2090 O O . GLN A 1 265 ? -35.161 -43.819 21.411 1.00 61.55 258 GLN A O 1
ATOM 2096 N N . VAL A 1 266 ? -37.104 -42.571 21.454 1.00 64.31 259 VAL A N 1
ATOM 2097 C CA . VAL A 1 266 ? -37.569 -42.988 22.794 1.00 65.58 259 VAL A CA 1
ATOM 2098 C C . VAL A 1 266 ? -38.984 -43.510 22.601 1.00 70.22 259 VAL A C 1
ATOM 2099 O O . VAL A 1 266 ? -39.799 -42.701 22.106 1.00 65.58 259 VAL A O 1
ATOM 2103 N N . LYS A 1 267 ? -39.222 -44.803 22.920 1.00 74.80 260 LYS A N 1
ATOM 2104 C CA . LYS A 1 267 ? -40.542 -45.515 22.805 1.00 78.91 260 LYS A CA 1
ATOM 2105 C C . LYS A 1 267 ? -41.469 -45.011 23.905 1.00 74.17 260 LYS A C 1
ATOM 2106 O O . LYS A 1 267 ? -40.973 -44.523 24.909 1.00 79.58 260 LYS A O 1
ATOM 2112 N N . PRO A 1 268 ? -42.813 -45.133 23.811 1.00 73.92 261 PRO A N 1
ATOM 2113 C CA . PRO A 1 268 ? -43.688 -44.692 24.901 1.00 74.14 261 PRO A CA 1
ATOM 2114 C C . PRO A 1 268 ? -43.268 -45.157 26.315 1.00 74.14 261 PRO A C 1
ATOM 2115 O O . PRO A 1 268 ? -43.383 -44.287 27.228 1.00 71.95 261 PRO A O 1
ATOM 2119 N N . ASP A 1 269 ? -42.666 -46.364 26.470 1.00 78.31 262 ASP A N 1
ATOM 2120 C CA . ASP A 1 269 ? -42.202 -46.906 27.793 1.00 84.61 262 ASP A CA 1
ATOM 2121 C C . ASP A 1 269 ? -40.822 -46.348 28.184 1.00 82.50 262 ASP A C 1
ATOM 2122 O O . ASP A 1 269 ? -40.248 -46.831 29.189 1.00 80.82 262 ASP A O 1
ATOM 2127 N N . GLY A 1 270 ? -40.283 -45.386 27.427 1.00 75.76 263 GLY A N 1
ATOM 2128 C CA . GLY A 1 270 ? -38.999 -44.742 27.754 1.00 74.68 263 GLY A CA 1
ATOM 2129 C C . GLY A 1 270 ? -37.814 -45.558 27.301 1.00 73.44 263 GLY A C 1
ATOM 2130 O O . GLY A 1 270 ? -36.679 -45.253 27.719 1.00 77.74 263 GLY A O 1
ATOM 2131 N N . THR A 1 271 ? -38.036 -46.558 26.456 1.00 75.15 264 THR A N 1
ATOM 2132 C CA . THR A 1 271 ? -36.921 -47.379 25.919 1.00 78.22 264 THR A CA 1
ATOM 2133 C C . THR A 1 271 ? -36.246 -46.535 24.837 1.00 71.48 264 THR A C 1
ATOM 2134 O O . THR A 1 271 ? -36.968 -46.052 23.942 1.00 65.91 264 THR A O 1
ATOM 2138 N N . TYR A 1 272 ? -34.927 -46.412 24.939 1.00 71.87 265 TYR A N 1
ATOM 2139 C CA . TYR A 1 272 ? -34.072 -45.604 24.052 1.00 73.22 265 TYR A CA 1
ATOM 2140 C C . TYR A 1 272 ? -33.549 -46.522 22.963 1.00 70.78 265 TYR A C 1
ATOM 2141 O O . TYR A 1 272 ? -32.970 -47.561 23.310 1.00 72.85 265 TYR A O 1
ATOM 2150 N N . VAL A 1 273 ? -33.714 -46.118 21.706 1.00 71.78 266 VAL A N 1
ATOM 2151 C CA . VAL A 1 273 ? -33.204 -46.868 20.529 1.00 73.64 266 VAL A CA 1
ATOM 2152 C C . VAL A 1 273 ? -32.191 -45.992 19.776 1.00 75.38 266 VAL A C 1
ATOM 2153 O O . VAL A 1 273 ? -32.501 -44.830 19.500 1.00 81.89 266 VAL A O 1
ATOM 2157 N N . LYS A 1 274 ? -31.003 -46.534 19.487 1.00 81.02 267 LYS A N 1
ATOM 2158 C CA . LYS A 1 274 ? -30.025 -45.942 18.545 1.00 83.40 267 LYS A CA 1
ATOM 2159 C C . LYS A 1 274 ? -30.131 -46.595 17.159 1.00 81.63 267 LYS A C 1
ATOM 2160 O O . LYS A 1 274 ? -29.236 -46.307 16.325 1.00 86.02 267 LYS A O 1
ATOM 2166 N N . MET A 1 285 ? -21.053 -27.846 10.677 1.00 72.22 278 MET A N 1
ATOM 2167 C CA . MET A 1 285 ? -20.862 -26.366 10.490 1.00 68.22 278 MET A CA 1
ATOM 2168 C C . MET A 1 285 ? -19.891 -26.055 9.340 1.00 61.70 278 MET A C 1
ATOM 2169 O O . MET A 1 285 ? -19.299 -24.929 9.289 1.00 59.00 278 MET A O 1
ATOM 2174 N N . VAL A 1 286 ? -19.788 -26.965 8.379 1.00 60.73 279 VAL A N 1
ATOM 2175 C CA . VAL A 1 286 ? -18.823 -26.822 7.260 1.00 63.35 279 VAL A CA 1
ATOM 2176 C C . VAL A 1 286 ? -19.397 -25.802 6.254 1.00 67.43 279 VAL A C 1
ATOM 2177 O O . VAL A 1 286 ? -18.554 -24.987 5.776 1.00 69.52 279 VAL A O 1
ATOM 2181 N N . PHE A 1 287 ? -20.738 -25.769 5.995 1.00 60.00 280 PHE A N 1
ATOM 2182 C CA . PHE A 1 287 ? -21.440 -24.781 5.114 1.00 61.73 280 PHE A CA 1
ATOM 2183 C C . PHE A 1 287 ? -21.204 -23.356 5.652 1.00 53.44 280 PHE A C 1
ATOM 2184 O O . PHE A 1 287 ? -20.781 -22.504 4.893 1.00 47.50 280 PHE A O 1
ATOM 2192 N N . VAL A 1 288 ? -21.503 -23.116 6.923 1.00 48.31 281 VAL A N 1
ATOM 2193 C CA . VAL A 1 288 ? -21.449 -21.774 7.543 1.00 48.69 281 VAL A CA 1
ATOM 2194 C C . VAL A 1 288 ? -19.994 -21.294 7.487 1.00 47.50 281 VAL A C 1
ATOM 2195 O O . VAL A 1 288 ? -19.769 -20.161 7.090 1.00 50.69 281 VAL A O 1
ATOM 2199 N N . ARG A 1 289 ? -19.030 -22.130 7.830 1.00 46.42 282 ARG A N 1
ATOM 2200 C CA . ARG A 1 289 ? -17.595 -21.726 7.817 1.00 50.60 282 ARG A CA 1
ATOM 2201 C C . ARG A 1 289 ? -17.141 -21.411 6.379 1.00 51.43 282 ARG A C 1
ATOM 2202 O O . ARG A 1 289 ? -16.465 -20.430 6.166 1.00 51.38 282 ARG A O 1
ATOM 2210 N N . SER A 1 290 ? -17.532 -22.219 5.415 1.00 46.73 283 SER A N 1
ATOM 2211 C CA . SER A 1 290 ? -17.326 -21.933 3.980 1.00 50.52 283 SER A CA 1
ATOM 2212 C C . SER A 1 290 ? -17.868 -20.556 3.601 1.00 45.71 283 SER A C 1
ATOM 2213 O O . SER A 1 290 ? -17.111 -19.810 2.957 1.00 45.57 283 SER A O 1
ATOM 2216 N N . PHE A 1 291 ? -19.143 -20.262 3.941 1.00 44.67 284 PHE A N 1
ATOM 2217 C CA . PHE A 1 291 ? -19.804 -18.959 3.660 1.00 48.22 284 PHE A CA 1
ATOM 2218 C C . PHE A 1 291 ? -19.007 -17.836 4.361 1.00 41.88 284 PHE A C 1
ATOM 2219 O O . PHE A 1 291 ? -18.841 -16.743 3.763 1.00 42.07 284 PHE A O 1
ATOM 2227 N N . LEU A 1 292 ? -18.519 -18.074 5.578 1.00 37.20 285 LEU A N 1
ATOM 2228 C CA . LEU A 1 292 ? -17.848 -16.985 6.349 1.00 36.48 285 LEU A CA 1
ATOM 2229 C C . LEU A 1 292 ? -16.582 -16.497 5.638 1.00 34.00 285 LEU A C 1
ATOM 2230 O O . LEU A 1 292 ? -16.239 -15.333 5.863 1.00 35.45 285 LEU A O 1
ATOM 2235 N N . VAL A 1 293 ? -15.880 -17.357 4.895 1.00 37.04 286 VAL A N 1
ATOM 2236 C CA . VAL A 1 293 ? -14.705 -16.948 4.045 1.00 36.62 286 VAL A CA 1
ATOM 2237 C C . VAL A 1 293 ? -15.158 -15.880 3.032 1.00 36.96 286 VAL A C 1
ATOM 2238 O O . VAL A 1 293 ? -14.507 -14.839 2.968 1.00 35.23 286 VAL A O 1
ATOM 2242 N N . GLY A 1 294 ? -16.316 -16.061 2.402 1.00 38.13 287 GLY A N 1
ATOM 2243 C CA . GLY A 1 294 ? -16.854 -15.019 1.510 1.00 37.75 287 GLY A CA 1
ATOM 2244 C C . GLY A 1 294 ? -17.190 -13.745 2.266 1.00 34.08 287 GLY A C 1
ATOM 2245 O O . GLY A 1 294 ? -16.941 -12.667 1.741 1.00 34.60 287 GLY A O 1
ATOM 2246 N N . GLU A 1 295 ? -17.748 -13.881 3.462 1.00 36.18 288 GLU A N 1
ATOM 2247 C CA . GLU A 1 295 ? -18.125 -12.704 4.278 1.00 36.07 288 GLU A CA 1
ATOM 2248 C C . GLU A 1 295 ? -16.880 -11.910 4.660 1.00 33.81 288 GLU A C 1
ATOM 2249 O O . GLU A 1 295 ? -16.931 -10.691 4.590 1.00 34.80 288 GLU A O 1
ATOM 2255 N N . ALA A 1 296 ? -15.821 -12.600 5.059 1.00 31.34 289 ALA A N 1
ATOM 2256 C CA . ALA A 1 296 ? -14.558 -11.914 5.376 1.00 32.44 289 ALA A CA 1
ATOM 2257 C C . ALA A 1 296 ? -14.109 -11.136 4.137 1.00 31.23 289 ALA A C 1
ATOM 2258 O O . ALA A 1 296 ? -13.697 -9.988 4.288 1.00 30.62 289 ALA A O 1
ATOM 2260 N N . ALA A 1 297 ? -14.205 -11.764 2.964 1.00 29.85 290 ALA A N 1
ATOM 2261 C CA . ALA A 1 297 ? -13.733 -11.088 1.725 1.00 32.97 290 ALA A CA 1
ATOM 2262 C C . ALA A 1 297 ? -14.535 -9.815 1.547 1.00 32.07 290 ALA A C 1
ATOM 2263 O O . ALA A 1 297 ? -13.967 -8.715 1.204 1.00 34.22 290 ALA A O 1
ATOM 2265 N N . ARG A 1 298 ? -15.828 -9.950 1.737 1.00 32.05 291 ARG A N 1
ATOM 2266 C CA . ARG A 1 298 ? -16.768 -8.858 1.444 1.00 34.81 291 ARG A CA 1
ATOM 2267 C C . ARG A 1 298 ? -16.513 -7.743 2.459 1.00 34.11 291 ARG A C 1
ATOM 2268 O O . ARG A 1 298 ? -16.575 -6.542 2.041 1.00 31.13 291 ARG A O 1
ATOM 2276 N N . ALA A 1 299 ? -16.381 -8.082 3.751 1.00 32.16 292 ALA A N 1
ATOM 2277 C CA . ALA A 1 299 ? -16.256 -7.030 4.801 1.00 31.28 292 ALA A CA 1
ATOM 2278 C C . ALA A 1 299 ? -14.945 -6.254 4.507 1.00 28.13 292 ALA A C 1
ATOM 2279 O O . ALA A 1 299 ? -14.952 -5.079 4.577 1.00 30.36 292 ALA A O 1
ATOM 2281 N N . LEU A 1 300 ? -13.857 -6.935 4.194 1.00 27.47 293 LEU A N 1
ATOM 2282 C CA . LEU A 1 300 ? -12.553 -6.247 3.975 1.00 28.75 293 LEU A CA 1
ATOM 2283 C C . LEU A 1 300 ? -12.647 -5.435 2.664 1.00 32.99 293 LEU A C 1
ATOM 2284 O O . LEU A 1 300 ? -12.125 -4.285 2.621 1.00 33.12 293 LEU A O 1
ATOM 2289 N N . SER A 1 301 ? -13.365 -5.948 1.660 1.00 29.23 294 SER A N 1
ATOM 2290 C CA . SER A 1 301 ? -13.534 -5.231 0.378 1.00 30.57 294 SER A CA 1
ATOM 2291 C C . SER A 1 301 ? -14.305 -3.933 0.628 1.00 30.99 294 SER A C 1
ATOM 2292 O O . SER A 1 301 ? -13.917 -2.892 0.031 1.00 29.62 294 SER A O 1
ATOM 2295 N N . LYS A 1 302 ? -15.406 -3.990 1.411 1.00 32.68 295 LYS A N 1
ATOM 2296 C CA . LYS A 1 302 ? -16.166 -2.760 1.735 1.00 34.56 295 LYS A CA 1
ATOM 2297 C C . LYS A 1 302 ? -15.215 -1.777 2.465 1.00 36.25 295 LYS A C 1
ATOM 2298 O O . LYS A 1 302 ? -15.195 -0.575 2.119 1.00 32.61 295 LYS A O 1
ATOM 2304 N N . ALA A 1 303 ? -14.406 -2.256 3.422 1.00 35.31 296 ALA A N 1
ATOM 2305 C CA . ALA A 1 303 ? -13.537 -1.330 4.186 1.00 33.22 296 ALA A CA 1
ATOM 2306 C C . ALA A 1 303 ? -12.537 -0.670 3.223 1.00 33.44 296 ALA A C 1
ATOM 2307 O O . ALA A 1 303 ? -12.304 0.485 3.329 1.00 31.16 296 ALA A O 1
ATOM 2309 N N . CYS A 1 304 ? -11.940 -1.416 2.325 1.00 32.25 297 CYS A N 1
ATOM 2310 C CA . CYS A 1 304 ? -10.924 -0.903 1.387 1.00 35.18 297 CYS A CA 1
ATOM 2311 C C . CYS A 1 304 ? -11.563 0.072 0.412 1.00 33.35 297 CYS A C 1
ATOM 2312 O O . CYS A 1 304 ? -10.927 1.044 0.098 1.00 34.25 297 CYS A O 1
ATOM 2315 N N . THR A 1 305 ? -12.819 -0.149 0.061 1.00 33.36 298 THR A N 1
ATOM 2316 C CA . THR A 1 305 ? -13.572 0.761 -0.826 1.00 33.65 298 THR A CA 1
ATOM 2317 C C . THR A 1 305 ? -13.668 2.131 -0.165 1.00 33.38 298 THR A C 1
ATOM 2318 O O . THR A 1 305 ? -13.455 3.173 -0.876 1.00 32.70 298 THR A O 1
ATOM 2322 N N . ILE A 1 306 ? -14.088 2.166 1.098 1.00 33.09 299 ILE A N 1
ATOM 2323 C CA . ILE A 1 306 ? -14.302 3.419 1.832 1.00 30.83 299 ILE A CA 1
ATOM 2324 C C . ILE A 1 306 ? -12.946 4.118 1.932 1.00 35.38 299 ILE A C 1
ATOM 2325 O O . ILE A 1 306 ? -12.822 5.336 1.521 1.00 32.55 299 ILE A O 1
ATOM 2330 N N . ALA A 1 307 ? -11.959 3.397 2.476 1.00 31.86 300 ALA A N 1
ATOM 2331 C CA . ALA A 1 307 ? -10.669 4.033 2.815 1.00 34.30 300 ALA A CA 1
ATOM 2332 C C . ALA A 1 307 ? -9.980 4.546 1.520 1.00 35.93 300 ALA A C 1
ATOM 2333 O O . ALA A 1 307 ? -9.398 5.596 1.601 1.00 35.56 300 ALA A O 1
ATOM 2335 N N . ILE A 1 308 ? -10.001 3.796 0.411 1.00 35.01 301 ILE A N 1
ATOM 2336 C CA . ILE A 1 308 ? -9.274 4.141 -0.847 1.00 35.83 301 ILE A CA 1
ATOM 2337 C C . ILE A 1 308 ? -9.946 5.315 -1.591 1.00 37.29 301 ILE A C 1
ATOM 2338 O O . ILE A 1 308 ? -9.250 6.264 -1.948 1.00 36.58 301 ILE A O 1
ATOM 2343 N N . ARG A 1 309 ? -11.261 5.311 -1.686 1.00 33.88 302 ARG A N 1
ATOM 2344 C CA . ARG A 1 309 ? -12.009 6.469 -2.160 1.00 33.85 302 ARG A CA 1
ATOM 2345 C C . ARG A 1 309 ? -11.728 7.670 -1.245 1.00 39.05 302 ARG A C 1
ATOM 2346 O O . ARG A 1 309 ? -11.439 8.774 -1.753 1.00 37.73 302 ARG A O 1
ATOM 2354 N N . TYR A 1 310 ? -11.881 7.517 0.070 1.00 34.06 303 TYR A N 1
ATOM 2355 C CA . TYR A 1 310 ? -11.724 8.679 0.966 1.00 36.50 303 TYR A CA 1
ATOM 2356 C C . TYR A 1 310 ? -10.276 9.218 0.935 1.00 39.12 303 TYR A C 1
ATOM 2357 O O . TYR A 1 310 ? -10.058 10.452 1.007 1.00 39.90 303 TYR A O 1
ATOM 2366 N N . SER A 1 311 ? -9.309 8.322 0.772 1.00 34.41 304 SER A N 1
ATOM 2367 C CA . SER A 1 311 ? -7.893 8.744 0.628 1.00 33.52 304 SER A CA 1
ATOM 2368 C C . SER A 1 311 ? -7.650 9.461 -0.760 1.00 38.19 304 SER A C 1
ATOM 2369 O O . SER A 1 311 ? -6.655 10.201 -0.853 1.00 35.88 304 SER A O 1
ATOM 2372 N N . ALA A 1 312 ? -8.506 9.295 -1.761 1.00 34.40 305 ALA A N 1
ATOM 2373 C CA . ALA A 1 312 ? -8.403 9.957 -3.116 1.00 38.55 305 ALA A CA 1
ATOM 2374 C C . ALA A 1 312 ? -9.188 11.267 -3.101 1.00 38.01 305 ALA A C 1
ATOM 2375 O O . ALA A 1 312 ? -8.910 12.190 -3.926 1.00 42.37 305 ALA A O 1
ATOM 2377 N N . VAL A 1 313 ? -10.108 11.401 -2.153 1.00 38.03 306 VAL A N 1
ATOM 2378 C CA . VAL A 1 313 ? -10.878 12.658 -1.959 1.00 37.59 306 VAL A CA 1
ATOM 2379 C C . VAL A 1 313 ? -10.125 13.589 -1.035 1.00 39.08 306 VAL A C 1
ATOM 2380 O O . VAL A 1 313 ? -10.052 14.783 -1.305 1.00 43.07 306 VAL A O 1
ATOM 2384 N N . ARG A 1 314 ? -9.567 13.059 0.033 1.00 38.59 307 ARG A N 1
ATOM 2385 C CA . ARG A 1 314 ? -8.977 13.861 1.126 1.00 36.65 307 ARG A CA 1
ATOM 2386 C C . ARG A 1 314 ? -7.617 14.390 0.663 1.00 39.47 307 ARG A C 1
ATOM 2387 O O . ARG A 1 314 ? -6.801 13.607 0.174 1.00 41.29 307 ARG A O 1
ATOM 2395 N N . HIS A 1 315 ? -7.393 15.703 0.815 1.00 42.41 308 HIS A N 1
ATOM 2396 C CA . HIS A 1 315 ? -6.071 16.364 0.638 1.00 41.75 308 HIS A CA 1
ATOM 2397 C C . HIS A 1 315 ? -5.604 16.856 2.003 1.00 40.30 308 HIS A C 1
ATOM 2398 O O . HIS A 1 315 ? -6.452 17.281 2.821 1.00 41.22 308 HIS A O 1
ATOM 2405 N N . GLN A 1 316 ? -4.316 16.778 2.241 1.00 38.21 309 GLN A N 1
ATOM 2406 C CA . GLN A 1 316 ? -3.744 17.067 3.568 1.00 39.16 309 GLN A CA 1
ATOM 2407 C C . GLN A 1 316 ? -2.231 17.059 3.448 1.00 44.66 309 GLN A C 1
ATOM 2408 O O . GLN A 1 316 ? -1.675 16.218 2.735 1.00 42.86 309 GLN A O 1
ATOM 2414 N N . SER A 1 317 ? -1.620 18.029 4.139 1.00 46.67 310 SER A N 1
ATOM 2415 C CA . SER A 1 317 ? -0.160 18.116 4.347 1.00 49.72 310 SER A CA 1
ATOM 2416 C C . SER A 1 317 ? 0.518 18.483 3.016 1.00 48.10 310 SER A C 1
ATOM 2417 O O . SER A 1 317 ? -0.174 18.790 2.024 1.00 48.47 310 SER A O 1
ATOM 2420 N N . GLU A 1 318 ? 1.835 18.418 2.994 1.00 54.17 311 GLU A N 1
ATOM 2421 C CA . GLU A 1 318 ? 2.662 18.834 1.832 1.00 56.56 311 GLU A CA 1
ATOM 2422 C C . GLU A 1 318 ? 3.673 17.729 1.542 1.00 53.11 311 GLU A C 1
ATOM 2423 O O . GLU A 1 318 ? 4.071 16.999 2.461 1.00 50.39 311 GLU A O 1
ATOM 2429 N N . ILE A 1 319 ? 3.956 17.520 0.266 1.00 55.70 312 ILE A N 1
ATOM 2430 C CA . ILE A 1 319 ? 5.210 16.880 -0.173 1.00 56.03 312 ILE A CA 1
ATOM 2431 C C . ILE A 1 319 ? 6.087 18.055 -0.581 1.00 56.79 312 ILE A C 1
ATOM 2432 O O . ILE A 1 319 ? 6.841 18.520 0.283 1.00 57.81 312 ILE A O 1
ATOM 2437 N N . LYS A 1 320 ? 5.910 18.544 -1.806 1.00 63.24 313 LYS A N 1
ATOM 2438 C CA . LYS A 1 320 ? 6.732 19.642 -2.349 1.00 73.22 313 LYS A CA 1
ATOM 2439 C C . LYS A 1 320 ? 6.337 20.928 -1.626 1.00 71.84 313 LYS A C 1
ATOM 2440 O O . LYS A 1 320 ? 5.162 21.269 -1.512 1.00 67.65 313 LYS A O 1
ATOM 2446 N N . PRO A 1 321 ? 7.330 21.659 -1.077 1.00 77.57 314 PRO A N 1
ATOM 2447 C CA . PRO A 1 321 ? 7.055 22.925 -0.404 1.00 76.03 314 PRO A CA 1
ATOM 2448 C C . PRO A 1 321 ? 6.437 23.926 -1.404 1.00 72.40 314 PRO A C 1
ATOM 2449 O O . PRO A 1 321 ? 6.730 23.870 -2.638 1.00 63.94 314 PRO A O 1
ATOM 2453 N N . GLY A 1 322 ? 5.465 24.694 -0.891 1.00 69.64 315 GLY A N 1
ATOM 2454 C CA . GLY A 1 322 ? 4.699 25.704 -1.643 1.00 71.96 315 GLY A CA 1
ATOM 2455 C C . GLY A 1 322 ? 3.666 25.127 -2.601 1.00 71.87 315 GLY A C 1
ATOM 2456 O O . GLY A 1 322 ? 2.805 25.902 -3.019 1.00 77.32 315 GLY A O 1
ATOM 2457 N N . GLU A 1 323 ? 3.731 23.844 -2.982 1.00 69.23 316 GLU A N 1
ATOM 2458 C CA . GLU A 1 323 ? 2.708 23.206 -3.875 1.00 71.48 316 GLU A CA 1
ATOM 2459 C C . GLU A 1 323 ? 1.418 22.847 -3.099 1.00 62.05 316 GLU A C 1
ATOM 2460 O O . GLU A 1 323 ? 1.415 22.743 -1.875 1.00 58.38 316 GLU A O 1
ATOM 2466 N N . PRO A 1 324 ? 0.256 22.716 -3.771 1.00 57.88 317 PRO A N 1
ATOM 2467 C CA . PRO A 1 324 ? -0.987 22.351 -3.091 1.00 55.76 317 PRO A CA 1
ATOM 2468 C C . PRO A 1 324 ? -0.885 21.035 -2.286 1.00 53.47 317 PRO A C 1
ATOM 2469 O O . PRO A 1 324 ? -0.078 20.119 -2.576 1.00 48.01 317 PRO A O 1
ATOM 2473 N N . GLU A 1 325 ? -1.668 20.975 -1.216 1.00 50.62 318 GLU A N 1
ATOM 2474 C CA . GLU A 1 325 ? -1.855 19.739 -0.384 1.00 49.08 318 GLU A CA 1
ATOM 2475 C C . GLU A 1 325 ? -2.289 18.615 -1.320 1.00 45.42 318 GLU A C 1
ATOM 2476 O O . GLU A 1 325 ? -3.236 18.785 -2.058 1.00 44.10 318 GLU A O 1
ATOM 2482 N N . PRO A 1 326 ? -1.528 17.512 -1.455 1.00 46.30 319 PRO A N 1
ATOM 2483 C CA . PRO A 1 326 ? -1.954 16.413 -2.332 1.00 48.34 319 PRO A CA 1
ATOM 2484 C C . PRO A 1 326 ? -3.025 15.523 -1.675 1.00 43.91 319 PRO A C 1
ATOM 2485 O O . PRO A 1 326 ? -3.275 15.625 -0.472 1.00 44.70 319 PRO A O 1
ATOM 2489 N N . GLN A 1 327 ? -3.657 14.696 -2.498 1.00 46.96 320 GLN A N 1
ATOM 2490 C CA . GLN A 1 327 ? -4.511 13.578 -2.040 1.00 42.13 320 GLN A CA 1
ATOM 2491 C C . GLN A 1 327 ? -3.656 12.702 -1.121 1.00 40.84 320 GLN A C 1
ATOM 2492 O O . GLN A 1 327 ? -2.471 12.446 -1.437 1.00 39.17 320 GLN A O 1
ATOM 2498 N N . ILE A 1 328 ? -4.188 12.310 0.035 1.00 38.82 321 ILE A N 1
ATOM 2499 C CA . ILE A 1 328 ? -3.393 11.556 1.044 1.00 37.31 321 ILE A CA 1
ATOM 2500 C C . ILE A 1 328 ? -3.043 10.140 0.572 1.00 34.82 321 ILE A C 1
ATOM 2501 O O . ILE A 1 328 ? -2.037 9.560 1.100 1.00 36.42 321 ILE A O 1
ATOM 2506 N N . LEU A 1 329 ? -3.742 9.661 -0.470 1.00 36.59 322 LEU A N 1
ATOM 2507 C CA . LEU A 1 329 ? -3.313 8.440 -1.201 1.00 37.32 322 LEU A CA 1
ATOM 2508 C C . LEU A 1 329 ? -1.953 8.658 -1.848 1.00 38.21 322 LEU A C 1
ATOM 2509 O O . LEU A 1 329 ? -1.389 7.660 -2.285 1.00 42.35 322 LEU A O 1
ATOM 2514 N N . ASP A 1 330 ? -1.459 9.890 -1.974 1.00 39.70 323 ASP A N 1
ATOM 2515 C CA . ASP A 1 330 ? -0.118 10.067 -2.667 1.00 42.14 323 ASP A CA 1
ATOM 2516 C C . ASP A 1 330 ? 0.973 9.788 -1.658 1.00 41.93 323 ASP A C 1
ATOM 2517 O O . ASP A 1 330 ? 2.064 9.694 -2.098 1.00 41.05 323 ASP A O 1
ATOM 2522 N N . PHE A 1 331 ? 0.692 9.675 -0.344 1.00 42.04 324 PHE A N 1
ATOM 2523 C CA . PHE A 1 331 ? 1.765 9.345 0.643 1.00 42.55 324 PHE A CA 1
ATOM 2524 C C . PHE A 1 331 ? 2.030 7.826 0.667 1.00 41.93 324 PHE A C 1
ATOM 2525 O O . PHE A 1 331 ? 1.078 6.995 0.727 1.00 40.13 324 PHE A O 1
ATOM 2533 N N . GLN A 1 332 ? 3.299 7.434 0.600 1.00 38.89 325 GLN A N 1
ATOM 2534 C CA . GLN A 1 332 ? 3.684 6.019 0.571 1.00 39.72 325 GLN A CA 1
ATOM 2535 C C . GLN A 1 332 ? 3.145 5.326 1.821 1.00 39.66 325 GLN A C 1
ATOM 2536 O O . GLN A 1 332 ? 2.708 4.175 1.666 1.00 39.39 325 GLN A O 1
ATOM 2542 N N . THR A 1 333 ? 3.207 5.976 3.008 1.00 38.18 326 THR A N 1
ATOM 2543 C CA . THR A 1 333 ? 2.704 5.360 4.237 1.00 41.61 326 THR A CA 1
ATOM 2544 C C . THR A 1 333 ? 1.210 5.032 4.023 1.00 39.09 326 THR A C 1
ATOM 2545 O O . THR A 1 333 ? 0.735 4.006 4.568 1.00 37.95 326 THR A O 1
ATOM 2549 N N . GLN A 1 334 ? 0.472 5.852 3.275 1.00 37.27 327 GLN A N 1
ATOM 2550 C CA . GLN A 1 334 ? -0.997 5.641 3.093 1.00 34.73 327 GLN A CA 1
ATOM 2551 C C . GLN A 1 334 ? -1.221 4.491 2.110 1.00 38.17 327 GLN A C 1
ATOM 2552 O O . GLN A 1 334 ? -2.081 3.604 2.364 1.00 38.84 327 GLN A O 1
ATOM 2558 N N . GLN A 1 335 ? -0.423 4.430 1.041 1.00 40.84 328 GLN A N 1
ATOM 2559 C CA . GLN A 1 335 ? -0.432 3.319 0.059 1.00 38.12 328 GLN A CA 1
ATOM 2560 C C . GLN A 1 335 ? -0.072 2.024 0.797 1.00 38.08 328 GLN A C 1
ATOM 2561 O O . GLN A 1 335 ? -0.716 0.965 0.558 1.00 37.37 328 GLN A O 1
ATOM 2567 N N . TYR A 1 336 ? 0.896 2.073 1.700 1.00 37.39 329 TYR A N 1
ATOM 2568 C CA . TYR A 1 336 ? 1.288 0.848 2.440 1.00 36.65 329 TYR A CA 1
ATOM 2569 C C . TYR A 1 336 ? 0.174 0.414 3.400 1.00 35.32 329 TYR A C 1
ATOM 2570 O O . TYR A 1 336 ? 0.013 -0.778 3.615 1.00 34.51 329 TYR A O 1
ATOM 2579 N N . LYS A 1 337 ? -0.563 1.334 3.997 1.00 35.08 330 LYS A N 1
ATOM 2580 C CA . LYS A 1 337 ? -1.697 0.923 4.875 1.00 34.08 330 LYS A CA 1
ATOM 2581 C C . LYS A 1 337 ? -2.756 0.201 4.056 1.00 32.49 330 LYS A C 1
ATOM 2582 O O . LYS A 1 337 ? -3.333 -0.792 4.594 1.00 33.83 330 LYS A O 1
ATOM 2588 N N . LEU A 1 338 ? -3.010 0.653 2.833 1.00 32.77 331 LEU A N 1
ATOM 2589 C CA . LEU A 1 338 ? -4.267 0.299 2.120 1.00 33.56 331 LEU A CA 1
ATOM 2590 C C . LEU A 1 338 ? -4.065 -0.663 0.939 1.00 36.16 331 LEU A C 1
ATOM 2591 O O . LEU A 1 338 ? -4.940 -1.537 0.781 1.00 35.08 331 LEU A O 1
ATOM 2596 N N . PHE A 1 339 ? -2.996 -0.585 0.149 1.00 35.17 332 PHE A N 1
ATOM 2597 C CA . PHE A 1 339 ? -2.876 -1.440 -1.076 1.00 34.92 332 PHE A CA 1
ATOM 2598 C C . PHE A 1 339 ? -2.621 -2.917 -0.690 1.00 36.06 332 PHE A C 1
ATOM 2599 O O . PHE A 1 339 ? -3.114 -3.852 -1.349 1.00 36.87 332 PHE A O 1
ATOM 2607 N N . PRO A 1 340 ? -1.855 -3.241 0.385 1.00 35.76 333 PRO A N 1
ATOM 2608 C CA . PRO A 1 340 ? -1.741 -4.629 0.862 1.00 37.03 333 PRO A CA 1
ATOM 2609 C C . PRO A 1 340 ? -3.113 -5.186 1.251 1.00 36.27 333 PRO A C 1
ATOM 2610 O O . PRO A 1 340 ? -3.455 -6.326 0.911 1.00 35.39 333 PRO A O 1
ATOM 2614 N N . LEU A 1 341 ? -3.958 -4.351 1.804 1.00 34.67 334 LEU A N 1
ATOM 2615 C CA . LEU A 1 341 ? -5.313 -4.826 2.218 1.00 33.70 334 LEU A CA 1
ATOM 2616 C C . LEU A 1 341 ? -6.199 -5.014 1.001 1.00 33.69 334 LEU A C 1
ATOM 2617 O O . LEU A 1 341 ? -6.970 -5.980 0.993 1.00 31.40 334 LEU A O 1
ATOM 2622 N N . LEU A 1 342 ? -6.054 -4.142 -0.015 1.00 34.42 335 LEU A N 1
ATOM 2623 C CA . LEU A 1 342 ? -6.827 -4.257 -1.264 1.00 32.60 335 LEU A CA 1
ATOM 2624 C C . LEU A 1 342 ? -6.483 -5.583 -1.958 1.00 33.11 335 LEU A C 1
ATOM 2625 O O . LEU A 1 342 ? -7.373 -6.283 -2.418 1.00 32.91 335 LEU A O 1
ATOM 2630 N N . ALA A 1 343 ? -5.207 -5.909 -2.005 1.00 34.47 336 ALA A N 1
ATOM 2631 C CA . ALA A 1 343 ? -4.636 -7.151 -2.552 1.00 34.28 336 ALA A CA 1
ATOM 2632 C C . ALA A 1 343 ? -5.170 -8.356 -1.765 1.00 36.42 336 ALA A C 1
ATOM 2633 O O . ALA A 1 343 ? -5.561 -9.372 -2.389 1.00 35.65 336 ALA A O 1
ATOM 2635 N N . THR A 1 344 ? -5.201 -8.254 -0.431 1.00 33.64 337 THR A N 1
ATOM 2636 C CA . THR A 1 344 ? -5.766 -9.322 0.422 1.00 33.48 337 THR A CA 1
ATOM 2637 C C . THR A 1 344 ? -7.243 -9.470 0.033 1.00 33.58 337 THR A C 1
ATOM 2638 O O . THR A 1 344 ? -7.792 -10.572 0.069 1.00 31.39 337 THR A O 1
ATOM 2642 N N . ALA A 1 345 ? -7.946 -8.351 -0.112 1.00 33.15 338 ALA A N 1
ATOM 2643 C CA . ALA A 1 345 ? -9.420 -8.461 -0.304 1.00 36.49 338 ALA A CA 1
ATOM 2644 C C . ALA A 1 345 ? -9.694 -9.258 -1.578 1.00 37.86 338 ALA A C 1
ATOM 2645 O O . ALA A 1 345 ? -10.582 -10.119 -1.557 1.00 36.45 338 ALA A O 1
ATOM 2647 N N . TYR A 1 346 ? -8.923 -8.972 -2.607 1.00 35.00 339 TYR A N 1
ATOM 2648 C CA . TYR A 1 346 ? -9.014 -9.700 -3.907 1.00 39.40 339 TYR A CA 1
ATOM 2649 C C . TYR A 1 346 ? -8.603 -11.166 -3.674 1.00 37.40 339 TYR A C 1
ATOM 2650 O O . TYR A 1 346 ? -9.331 -12.113 -4.084 1.00 35.98 339 TYR A O 1
ATOM 2659 N N . ALA A 1 347 ? -7.507 -11.372 -2.973 1.00 35.66 340 ALA A N 1
ATOM 2660 C CA . ALA A 1 347 ? -7.101 -12.734 -2.591 1.00 34.85 340 ALA A CA 1
ATOM 2661 C C . ALA A 1 347 ? -8.257 -13.497 -1.938 1.00 35.21 340 ALA A C 1
ATOM 2662 O O . ALA A 1 347 ? -8.638 -14.625 -2.433 1.00 35.97 340 ALA A O 1
ATOM 2664 N N . PHE A 1 348 ? -8.950 -12.891 -0.993 1.00 34.63 341 PHE A N 1
ATOM 2665 C CA . PHE A 1 348 ? -10.028 -13.568 -0.229 1.00 34.05 341 PHE A CA 1
ATOM 2666 C C . PHE A 1 348 ? -11.280 -13.699 -1.069 1.00 32.71 341 PHE A C 1
ATOM 2667 O O . PHE A 1 348 ? -12.063 -14.631 -0.810 1.00 35.16 341 PHE A O 1
ATOM 2675 N N . GLN A 1 349 ? -11.511 -12.776 -2.013 1.00 35.66 342 GLN A N 1
ATOM 2676 C CA . GLN A 1 349 ? -12.627 -12.930 -3.006 1.00 36.58 342 GLN A CA 1
ATOM 2677 C C . GLN A 1 349 ? -12.417 -14.290 -3.709 1.00 34.86 342 GLN A C 1
ATOM 2678 O O . GLN A 1 349 ? -13.354 -15.103 -3.757 1.00 34.26 342 GLN A O 1
ATOM 2684 N N . PHE A 1 350 ? -11.233 -14.521 -4.257 1.00 34.40 343 PHE A N 1
ATOM 2685 C CA . PHE A 1 350 ? -10.950 -15.725 -5.082 1.00 35.87 343 PHE A CA 1
ATOM 2686 C C . PHE A 1 350 ? -10.944 -16.984 -4.214 1.00 38.48 343 PHE A C 1
ATOM 2687 O O . PHE A 1 350 ? -11.488 -18.032 -4.671 1.00 37.14 343 PHE A O 1
ATOM 2695 N N . VAL A 1 351 ? -10.507 -16.859 -2.957 1.00 35.56 344 VAL A N 1
ATOM 2696 C CA . VAL A 1 351 ? -10.534 -18.008 -2.025 1.00 39.11 344 VAL A CA 1
ATOM 2697 C C . VAL A 1 351 ? -11.997 -18.362 -1.759 1.00 39.50 344 VAL A C 1
ATOM 2698 O O . VAL A 1 351 ? -12.342 -19.590 -1.730 1.00 42.03 344 VAL A O 1
ATOM 2702 N N . GLY A 1 352 ? -12.795 -17.327 -1.488 1.00 36.28 345 GLY A N 1
ATOM 2703 C CA . GLY A 1 352 ? -14.235 -17.447 -1.168 1.00 36.27 345 GLY A CA 1
ATOM 2704 C C . GLY A 1 352 ? -14.935 -18.221 -2.259 1.00 39.32 345 GLY A C 1
ATOM 2705 O O . GLY A 1 352 ? -15.802 -19.099 -1.952 1.00 40.30 345 GLY A O 1
ATOM 2706 N N . ALA A 1 353 ? -14.614 -17.885 -3.509 1.00 38.73 346 ALA A N 1
ATOM 2707 C CA . ALA A 1 353 ? -15.320 -18.444 -4.670 1.00 39.70 346 ALA A CA 1
ATOM 2708 C C . ALA A 1 353 ? -14.830 -19.892 -4.739 1.00 42.16 346 ALA A C 1
ATOM 2709 O O . ALA A 1 353 ? -15.678 -20.773 -4.835 1.00 45.26 346 ALA A O 1
ATOM 2711 N N . TYR A 1 354 ? -13.534 -20.134 -4.583 1.00 40.97 347 TYR A N 1
ATOM 2712 C CA . TYR A 1 354 ? -13.011 -21.515 -4.567 1.00 41.63 347 TYR A CA 1
ATOM 2713 C C . TYR A 1 354 ? -13.678 -22.312 -3.425 1.00 44.71 347 TYR A C 1
ATOM 2714 O O . TYR A 1 354 ? -14.171 -23.410 -3.628 1.00 42.91 347 TYR A O 1
ATOM 2723 N N . MET A 1 355 ? -13.740 -21.802 -2.209 1.00 46.14 348 MET A N 1
ATOM 2724 C CA . MET A 1 355 ? -14.435 -22.560 -1.146 1.00 50.54 348 MET A CA 1
ATOM 2725 C C . MET A 1 355 ? -15.893 -22.839 -1.528 1.00 50.13 348 MET A C 1
ATOM 2726 O O . MET A 1 355 ? -16.356 -23.974 -1.332 1.00 50.40 348 MET A O 1
ATOM 2731 N N . LYS A 1 356 ? -16.598 -21.884 -2.106 1.00 48.51 349 LYS A N 1
ATOM 2732 C CA . LYS A 1 356 ? -18.018 -22.109 -2.465 1.00 55.04 349 LYS A CA 1
ATOM 2733 C C . LYS A 1 356 ? -18.134 -23.197 -3.541 1.00 57.94 349 LYS A C 1
ATOM 2734 O O . LYS A 1 356 ? -19.038 -24.040 -3.402 1.00 57.46 349 LYS A O 1
ATOM 2740 N N . GLU A 1 357 ? -17.298 -23.166 -4.579 1.00 57.22 350 GLU A N 1
ATOM 2741 C CA . GLU A 1 357 ? -17.333 -24.154 -5.704 1.00 58.06 350 GLU A CA 1
ATOM 2742 C C . GLU A 1 357 ? -17.088 -25.549 -5.115 1.00 60.23 350 GLU A C 1
ATOM 2743 O O . GLU A 1 357 ? -17.929 -26.407 -5.342 1.00 62.58 350 GLU A O 1
ATOM 2749 N N . THR A 1 358 ? -16.018 -25.697 -4.336 1.00 54.49 351 THR A N 1
ATOM 2750 C CA . THR A 1 358 ? -15.550 -26.911 -3.621 1.00 57.55 351 THR A CA 1
ATOM 2751 C C . THR A 1 358 ? -16.639 -27.475 -2.706 1.00 66.96 351 THR A C 1
ATOM 2752 O O . THR A 1 358 ? -17.041 -28.632 -2.929 1.00 79.23 351 THR A O 1
ATOM 2756 N N . TYR A 1 359 ? -17.042 -26.722 -1.683 1.00 68.47 352 TYR A N 1
ATOM 2757 C CA . TYR A 1 359 ? -18.157 -27.077 -0.776 1.00 70.76 352 TYR A CA 1
ATOM 2758 C C . TYR A 1 359 ? -19.343 -27.602 -1.605 1.00 74.55 352 TYR A C 1
ATOM 2759 O O . TYR A 1 359 ? -19.840 -28.693 -1.243 1.00 75.61 352 TYR A O 1
ATOM 2768 N N . HIS A 1 360 ? -19.764 -26.906 -2.677 1.00 73.81 353 HIS A N 1
ATOM 2769 C CA . HIS A 1 360 ? -20.902 -27.323 -3.546 1.00 76.71 353 HIS A CA 1
ATOM 2770 C C . HIS A 1 360 ? -20.638 -28.724 -4.135 1.00 79.86 353 HIS A C 1
ATOM 2771 O O . HIS A 1 360 ? -21.552 -29.565 -4.023 1.00 89.46 353 HIS A O 1
ATOM 2778 N N . ARG A 1 361 ? -19.451 -28.984 -4.707 1.00 81.70 354 ARG A N 1
ATOM 2779 C CA . ARG A 1 361 ? -19.081 -30.281 -5.362 1.00 82.13 354 ARG A CA 1
ATOM 2780 C C . ARG A 1 361 ? -19.087 -31.389 -4.292 1.00 79.89 354 ARG A C 1
ATOM 2781 O O . ARG A 1 361 ? -19.985 -32.258 -4.350 1.00 77.82 354 ARG A O 1
ATOM 2789 N N . ILE A 1 362 ? -18.175 -31.302 -3.315 1.00 75.51 355 ILE A N 1
ATOM 2790 C CA . ILE A 1 362 ? -18.021 -32.263 -2.182 1.00 73.50 355 ILE A CA 1
ATOM 2791 C C . ILE A 1 362 ? -19.374 -32.641 -1.535 1.00 72.42 355 ILE A C 1
ATOM 2792 O O . ILE A 1 362 ? -19.567 -33.825 -1.283 1.00 80.15 355 ILE A O 1
ATOM 2797 N N . ASN A 1 363 ? -20.303 -31.718 -1.303 1.00 78.66 356 ASN A N 1
ATOM 2798 C CA . ASN A 1 363 ? -21.721 -32.037 -0.942 1.00 80.74 356 ASN A CA 1
ATOM 2799 C C . ASN A 1 363 ? -22.359 -33.106 -1.867 1.00 74.62 356 ASN A C 1
ATOM 2800 O O . ASN A 1 363 ? -22.408 -32.919 -3.132 1.00 74.91 356 ASN A O 1
ATOM 2805 N N . LEU A 1 371 ? -16.034 -40.030 0.010 1.00 94.36 364 LEU A N 1
ATOM 2806 C CA . LEU A 1 371 ? -15.980 -39.418 1.375 1.00 100.99 364 LEU A CA 1
ATOM 2807 C C . LEU A 1 371 ? -14.535 -39.190 1.855 1.00 104.79 364 LEU A C 1
ATOM 2808 O O . LEU A 1 371 ? -14.401 -38.626 2.959 1.00 110.99 364 LEU A O 1
ATOM 2813 N N . SER A 1 372 ? -13.503 -39.587 1.089 1.00 113.45 365 SER A N 1
ATOM 2814 C CA . SER A 1 372 ? -12.071 -39.230 1.326 1.00 114.14 365 SER A CA 1
ATOM 2815 C C . SER A 1 372 ? -11.908 -37.710 1.212 1.00 111.70 365 SER A C 1
ATOM 2816 O O . SER A 1 372 ? -10.750 -37.274 1.085 1.00 123.60 365 SER A O 1
ATOM 2818 N N . GLU A 1 373 ? -13.026 -36.958 1.237 1.00 104.13 366 GLU A N 1
ATOM 2819 C CA . GLU A 1 373 ? -13.083 -35.480 1.058 1.00 92.62 366 GLU A CA 1
ATOM 2820 C C . GLU A 1 373 ? -13.564 -34.814 2.351 1.00 77.27 366 GLU A C 1
ATOM 2821 O O . GLU A 1 373 ? -12.950 -33.838 2.681 1.00 76.69 366 GLU A O 1
ATOM 2827 N N . LEU A 1 374 ? -14.595 -35.328 3.040 1.00 66.32 367 LEU A N 1
ATOM 2828 C CA . LEU A 1 374 ? -15.086 -34.784 4.340 1.00 72.51 367 LEU A CA 1
ATOM 2829 C C . LEU A 1 374 ? -13.933 -34.282 5.222 1.00 75.46 367 LEU A C 1
ATOM 2830 O O . LEU A 1 374 ? -14.033 -33.174 5.739 1.00 80.17 367 LEU A O 1
ATOM 2832 N N . PRO A 1 375 ? -12.839 -35.038 5.496 1.00 69.57 368 PRO A N 1
ATOM 2833 C CA . PRO A 1 375 ? -11.814 -34.574 6.429 1.00 65.12 368 PRO A CA 1
ATOM 2834 C C . PRO A 1 375 ? -10.987 -33.405 5.886 1.00 58.75 368 PRO A C 1
ATOM 2835 O O . PRO A 1 375 ? -10.695 -32.504 6.680 1.00 49.49 368 PRO A O 1
ATOM 2839 N N . GLU A 1 376 ? -10.618 -33.429 4.602 1.00 55.10 369 GLU A N 1
ATOM 2840 C CA . GLU A 1 376 ? -9.840 -32.318 3.993 1.00 57.69 369 GLU A CA 1
ATOM 2841 C C . GLU A 1 376 ? -10.734 -31.073 3.934 1.00 56.25 369 GLU A C 1
ATOM 2842 O O . GLU A 1 376 ? -10.223 -30.016 4.242 1.00 50.04 369 GLU A O 1
ATOM 2848 N N . LEU A 1 377 ? -12.033 -31.233 3.681 1.00 50.27 370 LEU A N 1
ATOM 2849 C CA . LEU A 1 377 ? -12.977 -30.111 3.583 1.00 54.21 370 LEU A CA 1
ATOM 2850 C C . LEU A 1 377 ? -13.126 -29.503 4.980 1.00 49.59 370 LEU A C 1
ATOM 2851 O O . LEU A 1 377 ? -13.056 -28.303 5.043 1.00 48.00 370 LEU A O 1
ATOM 2856 N N . HIS A 1 378 ? -13.380 -30.299 6.017 1.00 49.03 371 HIS A N 1
ATOM 2857 C CA . HIS A 1 378 ? -13.537 -29.819 7.414 1.00 53.40 371 HIS A CA 1
ATOM 2858 C C . HIS A 1 378 ? -12.277 -29.031 7.816 1.00 48.09 371 HIS A C 1
ATOM 2859 O O . HIS A 1 378 ? -12.439 -27.904 8.282 1.00 45.14 371 HIS A O 1
ATOM 2866 N N . ALA A 1 379 ? -11.074 -29.572 7.588 1.00 42.49 372 ALA A N 1
ATOM 2867 C CA . ALA A 1 379 ? -9.793 -28.931 7.987 1.00 43.95 372 ALA A CA 1
ATOM 2868 C C . ALA A 1 379 ? -9.633 -27.627 7.210 1.00 44.24 372 ALA A C 1
ATOM 2869 O O . ALA A 1 379 ? -9.284 -26.579 7.837 1.00 38.68 372 ALA A O 1
ATOM 2871 N N . LEU A 1 380 ? -9.923 -27.663 5.916 1.00 39.62 373 LEU A N 1
ATOM 2872 C CA . LEU A 1 380 ? -9.708 -26.493 5.042 1.00 44.93 373 LEU A CA 1
ATOM 2873 C C . LEU A 1 380 ? -10.701 -25.387 5.426 1.00 42.62 373 LEU A C 1
ATOM 2874 O O . LEU A 1 380 ? -10.260 -24.240 5.474 1.00 37.30 373 LEU A O 1
ATOM 2879 N N . THR A 1 381 ? -12.002 -25.697 5.570 1.00 41.35 374 THR A N 1
ATOM 2880 C CA . THR A 1 381 ? -13.029 -24.686 5.872 1.00 40.88 374 THR A CA 1
ATOM 2881 C C . THR A 1 381 ? -12.734 -24.089 7.241 1.00 40.06 374 THR A C 1
ATOM 2882 O O . THR A 1 381 ? -12.893 -22.872 7.343 1.00 37.47 374 THR A O 1
ATOM 2886 N N . ALA A 1 382 ? -12.327 -24.913 8.214 1.00 36.13 375 ALA A N 1
ATOM 2887 C CA . ALA A 1 382 ? -12.032 -24.459 9.580 1.00 36.67 375 ALA A CA 1
ATOM 2888 C C . ALA A 1 382 ? -10.861 -23.468 9.487 1.00 37.29 375 ALA A C 1
ATOM 2889 O O . ALA A 1 382 ? -11.031 -22.366 9.991 1.00 33.14 375 ALA A O 1
ATOM 2891 N N . GLY A 1 383 ? -9.751 -23.845 8.833 1.00 34.56 376 GLY A N 1
ATOM 2892 C CA . GLY A 1 383 ? -8.510 -23.053 8.761 1.00 34.14 376 GLY A CA 1
ATOM 2893 C C . GLY A 1 383 ? -8.740 -21.736 8.011 1.00 35.94 376 GLY A C 1
ATOM 2894 O O . GLY A 1 383 ? -8.407 -20.684 8.526 1.00 32.44 376 GLY A O 1
ATOM 2895 N N . LEU A 1 384 ? -9.385 -21.771 6.864 1.00 35.02 377 LEU A N 1
ATOM 2896 C CA . LEU A 1 384 ? -9.603 -20.562 6.061 1.00 38.59 377 LEU A CA 1
ATOM 2897 C C . LEU A 1 384 ? -10.638 -19.635 6.729 1.00 35.21 377 LEU A C 1
ATOM 2898 O O . LEU A 1 384 ? -10.507 -18.430 6.590 1.00 34.18 377 LEU A O 1
ATOM 2903 N N . LYS A 1 385 ? -11.633 -20.181 7.387 1.00 33.38 378 LYS A N 1
ATOM 2904 C CA . LYS A 1 385 ? -12.577 -19.399 8.188 1.00 33.84 378 LYS A CA 1
ATOM 2905 C C . LYS A 1 385 ? -11.783 -18.670 9.241 1.00 33.94 378 LYS A C 1
ATOM 2906 O O . LYS A 1 385 ? -11.953 -17.482 9.306 1.00 33.60 378 LYS A O 1
ATOM 2912 N N . ALA A 1 386 ? -10.861 -19.312 9.950 1.00 33.88 379 ALA A N 1
ATOM 2913 C CA . ALA A 1 386 ? -10.108 -18.579 10.994 1.00 35.30 379 ALA A CA 1
ATOM 2914 C C . ALA A 1 386 ? -9.194 -17.543 10.335 1.00 34.00 379 ALA A C 1
ATOM 2915 O O . ALA A 1 386 ? -9.085 -16.363 10.840 1.00 30.49 379 ALA A O 1
ATOM 2917 N N . PHE A 1 387 ? -8.458 -17.953 9.319 1.00 33.46 380 PHE A N 1
ATOM 2918 C CA . PHE A 1 387 ? -7.376 -17.132 8.700 1.00 35.43 380 PHE A CA 1
ATOM 2919 C C . PHE A 1 387 ? -7.962 -15.883 8.064 1.00 32.49 380 PHE A C 1
ATOM 2920 O O . PHE A 1 387 ? -7.467 -14.755 8.307 1.00 31.66 380 PHE A O 1
ATOM 2928 N N . THR A 1 388 ? -9.030 -16.055 7.300 1.00 33.59 381 THR A N 1
ATOM 2929 C CA . THR A 1 388 ? -9.654 -14.917 6.580 1.00 31.49 381 THR A CA 1
ATOM 2930 C C . THR A 1 388 ? -10.412 -14.022 7.605 1.00 34.46 381 THR A C 1
ATOM 2931 O O . THR A 1 388 ? -10.319 -12.781 7.495 1.00 32.38 381 THR A O 1
ATOM 2935 N N . SER A 1 389 ? -11.110 -14.558 8.609 1.00 31.90 382 SER A N 1
ATOM 2936 C CA . SER A 1 389 ? -11.845 -13.690 9.588 1.00 31.16 382 SER A CA 1
ATOM 2937 C C . SER A 1 389 ? -10.826 -12.888 10.410 1.00 32.14 382 SER A C 1
ATOM 2938 O O . SER A 1 389 ? -10.967 -11.707 10.569 1.00 34.63 382 SER A O 1
ATOM 2941 N N . TRP A 1 390 ? -9.774 -13.507 10.899 1.00 32.75 383 TRP A N 1
ATOM 2942 C CA . TRP A 1 390 ? -8.765 -12.763 11.684 1.00 32.24 383 TRP A CA 1
ATOM 2943 C C . TRP A 1 390 ? -8.097 -11.685 10.839 1.00 31.09 383 TRP A C 1
ATOM 2944 O O . TRP A 1 390 ? -7.926 -10.543 11.382 1.00 29.90 383 TRP A O 1
ATOM 2955 N N . THR A 1 391 ? -7.698 -11.999 9.619 1.00 32.61 384 THR A N 1
ATOM 2956 C CA . THR A 1 391 ? -7.049 -11.024 8.709 1.00 30.74 384 THR A CA 1
ATOM 2957 C C . THR A 1 391 ? -8.054 -9.862 8.453 1.00 31.83 384 THR A C 1
ATOM 2958 O O . THR A 1 391 ? -7.694 -8.689 8.578 1.00 28.63 384 THR A O 1
ATOM 2962 N N . ALA A 1 392 ? -9.288 -10.158 8.071 1.00 32.00 385 ALA A N 1
ATOM 2963 C CA . ALA A 1 392 ? -10.235 -9.118 7.621 1.00 30.54 385 ALA A CA 1
ATOM 2964 C C . ALA A 1 392 ? -10.509 -8.248 8.833 1.00 32.98 385 ALA A C 1
ATOM 2965 O O . ALA A 1 392 ? -10.645 -7.070 8.675 1.00 30.47 385 ALA A O 1
ATOM 2967 N N . ASN A 1 393 ? -10.578 -8.850 10.029 1.00 33.87 386 ASN A N 1
ATOM 2968 C CA . ASN A 1 393 ? -10.865 -8.123 11.264 1.00 29.94 386 ASN A CA 1
ATOM 2969 C C . ASN A 1 393 ? -9.823 -7.003 11.436 1.00 32.98 386 ASN A C 1
ATOM 2970 O O . ASN A 1 393 ? -10.179 -5.834 11.661 1.00 31.61 386 ASN A O 1
ATOM 2975 N N . THR A 1 394 ? -8.564 -7.373 11.408 1.00 30.09 387 THR A N 1
ATOM 2976 C CA . THR A 1 394 ? -7.435 -6.441 11.551 1.00 30.78 387 THR A CA 1
ATOM 2977 C C . THR A 1 394 ? -7.472 -5.429 10.413 1.00 30.83 387 THR A C 1
ATOM 2978 O O . THR A 1 394 ? -7.322 -4.319 10.695 1.00 30.06 387 THR A O 1
ATOM 2982 N N . GLY A 1 395 ? -7.728 -5.848 9.164 1.00 30.06 388 GLY A N 1
ATOM 2983 C CA . GLY A 1 395 ? -7.721 -4.936 8.035 1.00 32.33 388 GLY A CA 1
ATOM 2984 C C . GLY A 1 395 ? -8.818 -3.886 8.137 1.00 33.63 388 GLY A C 1
ATOM 2985 O O . GLY A 1 395 ? -8.600 -2.752 7.629 1.00 31.80 388 GLY A O 1
ATOM 2986 N N . ILE A 1 396 ? -9.967 -4.190 8.741 1.00 31.63 389 ILE A N 1
ATOM 2987 C CA . ILE A 1 396 ? -11.088 -3.202 8.781 1.00 30.10 389 ILE A CA 1
ATOM 2988 C C . ILE A 1 396 ? -10.681 -2.017 9.670 1.00 30.67 389 ILE A C 1
ATOM 2989 O O . ILE A 1 396 ? -10.910 -0.877 9.270 1.00 33.13 389 ILE A O 1
ATOM 2994 N N . GLU A 1 397 ? -10.052 -2.293 10.808 1.00 34.09 390 GLU A N 1
ATOM 2995 C CA . GLU A 1 397 ? -9.626 -1.228 11.748 1.00 32.61 390 GLU A CA 1
ATOM 2996 C C . GLU A 1 397 ? -8.474 -0.434 11.135 1.00 31.78 390 GLU A C 1
ATOM 2997 O O . GLU A 1 397 ? -8.399 0.759 11.368 1.00 29.90 390 GLU A O 1
ATOM 3003 N N . ALA A 1 398 ? -7.614 -1.109 10.387 1.00 32.98 391 ALA A N 1
ATOM 3004 C CA . ALA A 1 398 ? -6.526 -0.403 9.688 1.00 31.92 391 ALA A CA 1
ATOM 3005 C C . ALA A 1 398 ? -7.146 0.579 8.689 1.00 32.38 391 ALA A C 1
ATOM 3006 O O . ALA A 1 398 ? -6.685 1.709 8.633 1.00 32.70 391 ALA A O 1
ATOM 3008 N N . CYS A 1 399 ? -8.178 0.145 7.966 1.00 31.76 392 CYS A N 1
ATOM 3009 C CA . CYS A 1 399 ? -8.878 1.033 7.006 1.00 29.58 392 CYS A CA 1
ATOM 3010 C C . CYS A 1 399 ? -9.470 2.216 7.776 1.00 30.18 392 CYS A C 1
ATOM 3011 O O . CYS A 1 399 ? -9.365 3.340 7.292 1.00 30.14 392 CYS A O 1
ATOM 3014 N N . ARG A 1 400 ? -10.040 1.950 8.949 1.00 29.89 393 ARG A N 1
ATOM 3015 C CA . ARG A 1 400 ? -10.672 3.058 9.699 1.00 29.55 393 ARG A CA 1
ATOM 3016 C C . ARG A 1 400 ? -9.608 4.051 10.145 1.00 28.91 393 ARG A C 1
ATOM 3017 O O . ARG A 1 400 ? -9.801 5.241 10.004 1.00 30.38 393 ARG A O 1
ATOM 3025 N N . MET A 1 401 ? -8.496 3.566 10.667 1.00 31.77 394 MET A N 1
ATOM 3026 C CA . MET A 1 401 ? -7.403 4.444 11.159 1.00 33.98 394 MET A CA 1
ATOM 3027 C C . MET A 1 401 ? -6.818 5.214 9.990 1.00 34.38 394 MET A C 1
ATOM 3028 O O . MET A 1 401 ? -6.512 6.398 10.179 1.00 35.60 394 MET A O 1
ATOM 3033 N N . ALA A 1 402 ? -6.734 4.586 8.809 1.00 35.70 395 ALA A N 1
ATOM 3034 C CA . ALA A 1 402 ? -6.259 5.256 7.577 1.00 37.30 395 ALA A CA 1
ATOM 3035 C C . ALA A 1 402 ? -7.107 6.487 7.230 1.00 37.45 395 ALA A C 1
ATOM 3036 O O . ALA A 1 402 ? -6.591 7.376 6.590 1.00 39.82 395 ALA A O 1
ATOM 3038 N N . CYS A 1 403 ? -8.369 6.532 7.645 1.00 33.30 396 CYS A N 1
ATOM 3039 C CA . CYS A 1 403 ? -9.281 7.653 7.372 1.00 33.28 396 CYS A CA 1
ATOM 3040 C C . CYS A 1 403 ? -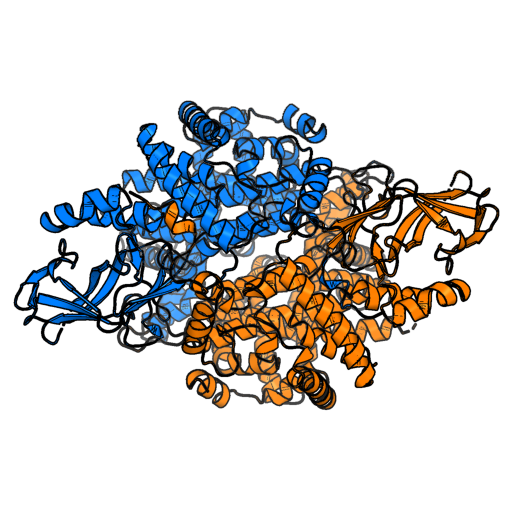9.064 8.795 8.400 1.00 35.22 396 CYS A C 1
ATOM 3041 O O . CYS A 1 403 ? -9.737 9.799 8.314 1.00 33.82 396 CYS A O 1
ATOM 3044 N N . GLY A 1 404 ? -8.134 8.678 9.346 1.00 35.53 397 GLY A N 1
ATOM 3045 C CA . GLY A 1 404 ? -7.915 9.736 10.359 1.00 36.30 397 GLY A CA 1
ATOM 3046 C C . GLY A 1 404 ? -9.191 10.018 11.184 1.00 36.85 397 GLY A C 1
ATOM 3047 O O . GLY A 1 404 ? -10.019 9.150 11.402 1.00 36.06 397 GLY A O 1
ATOM 3048 N N . GLY A 1 405 ? -9.357 11.241 11.634 1.00 36.34 398 GLY A N 1
ATOM 3049 C CA . GLY A 1 405 ? -10.405 11.593 12.614 1.00 35.62 398 GLY A CA 1
ATOM 3050 C C . GLY A 1 405 ? -11.773 11.188 12.102 1.00 35.46 398 GLY A C 1
ATOM 3051 O O . GLY A 1 405 ? -12.466 10.477 12.813 1.00 32.61 398 GLY A O 1
ATOM 3052 N N . HIS A 1 406 ? -12.089 11.471 10.855 1.00 33.22 399 HIS A N 1
ATOM 3053 C CA . HIS A 1 406 ? -13.437 11.215 10.276 1.00 33.93 399 HIS A CA 1
ATOM 3054 C C . HIS A 1 406 ? -13.710 9.706 10.141 1.00 31.12 399 HIS A C 1
ATOM 3055 O O . HIS A 1 406 ? -14.850 9.280 10.128 1.00 34.60 399 HIS A O 1
ATOM 3062 N N . GLY A 1 407 ? -12.666 8.901 10.147 1.00 31.44 400 GLY A N 1
ATOM 3063 C CA . GLY A 1 407 ? -12.783 7.444 10.298 1.00 31.01 400 GLY A CA 1
ATOM 3064 C C . GLY A 1 407 ? -13.492 7.042 11.588 1.00 32.30 400 GLY A C 1
ATOM 3065 O O . GLY A 1 407 ? -14.289 6.103 11.561 1.00 32.52 400 GLY A O 1
ATOM 3066 N N . TYR A 1 408 ? -13.254 7.733 12.692 1.00 33.35 401 TYR A N 1
ATOM 3067 C CA . TYR A 1 408 ? -13.753 7.345 14.046 1.00 31.89 401 TYR A CA 1
ATOM 3068 C C . TYR A 1 408 ? -15.242 7.647 14.140 1.00 32.04 401 TYR A C 1
ATOM 3069 O O . TYR A 1 408 ? -15.936 7.071 14.907 1.00 30.79 401 TYR A O 1
ATOM 3078 N N . SER A 1 409 ? -15.732 8.565 13.340 1.00 31.42 402 SER A N 1
ATOM 3079 C CA . SER A 1 409 ? -17.167 8.911 13.338 1.00 30.62 402 SER A CA 1
ATOM 3080 C C . SER A 1 409 ? -17.877 7.787 12.567 1.00 33.63 402 SER A C 1
ATOM 3081 O O . SER A 1 409 ? -17.260 7.124 11.687 1.00 30.69 402 SER A O 1
ATOM 3084 N N . HIS A 1 410 ? -19.143 7.588 12.869 1.00 34.94 403 HIS A N 1
ATOM 3085 C CA . HIS A 1 410 ? -20.010 6.691 12.117 1.00 32.13 403 HIS A CA 1
ATOM 3086 C C . HIS A 1 410 ? -20.283 7.226 10.698 1.00 35.63 403 HIS A C 1
ATOM 3087 O O . HIS A 1 410 ? -20.740 6.438 9.862 1.00 34.43 403 HIS A O 1
ATOM 3094 N N . CYS A 1 411 ? -19.928 8.451 10.382 1.00 35.78 404 CYS A N 1
ATOM 3095 C CA . CYS A 1 411 ? -19.956 8.930 8.982 1.00 36.61 404 CYS A CA 1
ATOM 3096 C C . CYS A 1 411 ? -19.052 8.054 8.102 1.00 36.59 404 CYS A C 1
ATOM 3097 O O . CYS A 1 411 ? -19.279 8.027 6.919 1.00 39.85 404 CYS A O 1
ATOM 3100 N N . SER A 1 412 ? -18.071 7.336 8.653 1.00 32.89 405 SER A N 1
ATOM 3101 C CA . SER A 1 412 ? -17.157 6.518 7.827 1.00 32.57 405 SER A CA 1
ATOM 3102 C C . SER A 1 412 ? -17.829 5.219 7.377 1.00 31.01 405 SER A C 1
ATOM 3103 O O . SER A 1 412 ? -17.347 4.619 6.459 1.00 33.29 405 SER A O 1
ATOM 3106 N N . GLY A 1 413 ? -18.761 4.715 8.166 1.00 33.36 406 GLY A N 1
ATOM 3107 C CA . GLY A 1 413 ? -19.315 3.357 7.985 1.00 33.04 406 GLY A CA 1
ATOM 3108 C C . GLY A 1 413 ? -18.390 2.283 8.517 1.00 32.49 406 GLY A C 1
ATOM 3109 O O . GLY A 1 413 ? -18.870 1.147 8.582 1.00 32.89 406 GLY A O 1
ATOM 3110 N N . LEU A 1 414 ? -17.133 2.596 8.897 1.00 29.84 407 LEU A N 1
ATOM 3111 C CA . LEU A 1 414 ? -16.168 1.509 9.200 1.00 32.55 407 LEU A CA 1
ATOM 3112 C C . LEU A 1 414 ? -16.417 0.942 10.603 1.00 34.45 407 LEU A C 1
ATOM 3113 O O . LEU A 1 414 ? -16.430 -0.273 10.774 1.00 32.49 407 LEU A O 1
ATOM 3118 N N . PRO A 1 415 ? -16.745 1.732 11.644 1.00 31.27 408 PRO A N 1
ATOM 3119 C CA . PRO A 1 415 ? -17.076 1.123 12.947 1.00 30.21 408 PRO A CA 1
ATOM 3120 C C . PRO A 1 415 ? -18.191 0.071 12.866 1.00 28.80 408 PRO A C 1
ATOM 3121 O O . PRO A 1 415 ? -18.074 -1.019 13.447 1.00 30.62 408 PRO A O 1
ATOM 3125 N N . ASN A 1 416 ? -19.249 0.318 12.095 1.00 31.48 409 ASN A N 1
ATOM 3126 C CA . ASN A 1 416 ? -20.376 -0.646 12.009 1.00 32.24 409 ASN A CA 1
ATOM 3127 C C . ASN A 1 416 ? -19.936 -1.889 11.202 1.00 33.44 409 ASN A C 1
ATOM 3128 O O . ASN A 1 416 ? -20.209 -3.025 11.605 1.00 33.59 409 ASN A O 1
ATOM 3133 N N . ILE A 1 417 ? -19.157 -1.700 10.149 1.00 31.01 410 ILE A N 1
ATOM 3134 C CA . ILE A 1 417 ? -18.617 -2.883 9.438 1.00 30.43 410 ILE A CA 1
ATOM 3135 C C . ILE A 1 417 ? -17.812 -3.718 10.442 1.00 29.41 410 ILE A C 1
ATOM 3136 O O . ILE A 1 417 ? -17.945 -4.947 10.440 1.00 27.81 410 ILE A O 1
ATOM 3141 N N . TYR A 1 418 ? -17.010 -3.081 11.276 1.00 29.38 411 TYR A N 1
ATOM 3142 C CA . TYR A 1 418 ? -16.105 -3.827 12.164 1.00 30.85 411 TYR A CA 1
ATOM 3143 C C . TYR A 1 418 ? -16.935 -4.565 13.246 1.00 33.49 411 TYR A C 1
ATOM 3144 O O . TYR A 1 418 ? -16.740 -5.789 13.448 1.00 31.86 411 TYR A O 1
ATOM 3153 N N . VAL A 1 419 ? -17.806 -3.866 13.988 1.00 34.79 412 VAL A N 1
ATOM 3154 C CA . VAL A 1 419 ? -18.497 -4.521 15.161 1.00 30.92 412 VAL A CA 1
ATOM 3155 C C . VAL A 1 419 ? -19.442 -5.617 14.680 1.00 31.04 412 VAL A C 1
ATOM 3156 O O . VAL A 1 419 ? -19.688 -6.557 15.475 1.00 30.67 412 VAL A O 1
ATOM 3160 N N . ASN A 1 420 ? -19.934 -5.566 13.429 1.00 29.43 413 ASN A N 1
ATOM 3161 C CA . ASN A 1 420 ? -20.849 -6.634 12.953 1.00 29.46 413 ASN A CA 1
ATOM 3162 C C . ASN A 1 420 ? -20.093 -7.730 12.240 1.00 31.48 413 ASN A C 1
ATOM 3163 O O . ASN A 1 420 ? -20.608 -8.858 12.196 1.00 33.03 413 ASN A O 1
ATOM 3168 N N . PHE A 1 421 ? -18.862 -7.475 11.849 1.00 32.81 414 PHE A N 1
ATOM 3169 C CA . PHE A 1 421 ? -18.004 -8.564 11.325 1.00 32.74 414 PHE A CA 1
ATOM 3170 C C . PHE A 1 421 ? -17.236 -9.286 12.441 1.00 32.76 414 PHE A C 1
ATOM 3171 O O . PHE A 1 421 ? -17.119 -10.477 12.317 1.00 31.99 414 PHE A O 1
ATOM 3179 N N . THR A 1 422 ? -16.645 -8.603 13.411 1.00 32.44 415 THR A N 1
ATOM 3180 C CA . THR A 1 422 ? -15.680 -9.160 14.396 1.00 29.23 415 THR A CA 1
ATOM 3181 C C . THR A 1 422 ? -16.187 -10.421 15.116 1.00 31.03 415 THR A C 1
ATOM 3182 O O . THR A 1 422 ? -15.376 -11.326 15.388 1.00 29.78 415 THR A O 1
ATOM 3186 N N . PRO A 1 423 ? -17.497 -10.609 15.437 1.00 29.32 416 PRO A N 1
ATOM 3187 C CA . PRO A 1 423 ? -17.921 -11.815 16.133 1.00 30.14 416 PRO A CA 1
ATOM 3188 C C . PRO A 1 423 ? -17.644 -13.049 15.288 1.00 33.18 416 PRO A C 1
ATOM 3189 O O . PRO A 1 423 ? -17.585 -14.152 15.891 1.00 33.41 416 PRO A O 1
ATOM 3193 N N . SER A 1 424 ? -17.505 -12.918 13.974 1.00 30.81 417 SER A N 1
ATOM 3194 C CA . SER A 1 424 ? -17.115 -14.074 13.119 1.00 35.37 417 SER A CA 1
ATOM 3195 C C . SER A 1 424 ? -15.817 -14.741 13.612 1.00 36.12 417 SER A C 1
ATOM 3196 O O . SER A 1 424 ? -15.584 -15.878 13.245 1.00 33.08 417 SER A O 1
ATOM 3199 N N . CYS A 1 425 ? -14.933 -14.010 14.321 1.00 35.48 418 CYS A N 1
ATOM 3200 C CA . CYS A 1 425 ? -13.654 -14.574 14.825 1.00 33.89 418 CYS A CA 1
ATOM 3201 C C . CYS A 1 425 ? -13.954 -15.437 16.055 1.00 34.11 418 CYS A C 1
ATOM 3202 O O . CYS A 1 425 ? -13.107 -16.164 16.475 1.00 35.61 418 CYS A O 1
ATOM 3205 N N . THR A 1 426 ? -15.121 -15.300 16.642 1.00 34.69 419 THR A N 1
ATOM 3206 C CA . THR A 1 426 ? -15.404 -15.857 17.983 1.00 34.46 419 THR A CA 1
ATOM 3207 C C . THR A 1 426 ? -16.433 -16.961 17.863 1.00 34.47 419 THR A C 1
ATOM 3208 O O . THR A 1 426 ? -16.193 -18.040 18.449 1.00 35.10 419 THR A O 1
ATOM 3212 N N . PHE A 1 427 ? -17.538 -16.686 17.174 1.00 34.56 420 PHE A N 1
ATOM 3213 C CA . PHE A 1 427 ? -18.680 -17.625 17.006 1.00 35.47 420 PHE A CA 1
ATOM 3214 C C . PHE A 1 427 ? -18.441 -18.490 15.769 1.00 35.49 420 PHE A C 1
ATOM 3215 O O . PHE A 1 427 ? -17.442 -18.247 15.011 1.00 38.32 420 PHE A O 1
ATOM 3223 N N . GLU A 1 428 ? -19.283 -19.522 15.629 1.00 36.05 421 GLU A N 1
ATOM 3224 C CA . GLU A 1 428 ? -19.258 -20.507 14.508 1.00 38.11 421 GLU A CA 1
ATOM 3225 C C . GLU A 1 428 ? -17.883 -21.191 14.496 1.00 37.02 421 GLU A C 1
ATOM 3226 O O . GLU A 1 428 ? -17.288 -21.347 13.404 1.00 39.33 421 GLU A O 1
ATOM 3232 N N . GLY A 1 429 ? -17.363 -21.467 15.680 1.00 37.55 422 GLY A N 1
ATOM 3233 C CA . GLY A 1 429 ? -16.062 -22.091 15.922 1.00 37.83 422 GLY A CA 1
ATOM 3234 C C . GLY A 1 429 ? -15.011 -21.045 16.225 1.00 38.77 422 GLY A C 1
ATOM 3235 O O . GLY A 1 429 ? -14.591 -20.354 15.314 1.00 37.54 422 GLY A O 1
ATOM 3236 N N . GLU A 1 430 ? -14.591 -20.965 17.486 1.00 35.37 423 GLU A N 1
ATOM 3237 C CA . GLU A 1 430 ? -13.576 -19.997 17.944 1.00 35.75 423 GLU A CA 1
ATOM 3238 C C . GLU A 1 430 ? -12.306 -20.177 17.104 1.00 37.02 423 GLU A C 1
ATOM 3239 O O . GLU A 1 430 ? -11.873 -21.333 16.867 1.00 37.47 423 GLU A O 1
ATOM 3245 N N . ASN A 1 431 ? -11.738 -19.103 16.561 1.00 34.00 424 ASN A N 1
ATOM 3246 C CA . ASN A 1 431 ? -10.676 -19.255 15.519 1.00 35.10 424 ASN A CA 1
ATOM 3247 C C . ASN A 1 431 ? -9.468 -20.069 16.007 1.00 33.78 424 ASN A C 1
ATOM 3248 O O . ASN A 1 431 ? -8.909 -20.792 15.238 1.00 32.36 424 ASN A O 1
ATOM 3253 N N . THR A 1 432 ? -9.113 -20.025 17.286 1.00 34.19 425 THR A N 1
ATOM 3254 C CA . THR A 1 432 ? -7.933 -20.809 17.751 1.00 37.55 425 THR A CA 1
ATOM 3255 C C . THR A 1 432 ? -8.291 -22.312 17.741 1.00 40.57 425 THR A C 1
ATOM 3256 O O . THR A 1 432 ? -7.501 -23.118 17.262 1.00 34.41 425 THR A O 1
ATOM 3260 N N . VAL A 1 433 ? -9.515 -22.652 18.149 1.00 35.26 426 VAL A N 1
ATOM 3261 C CA . VAL A 1 433 ? -10.022 -24.038 18.052 1.00 35.30 426 VAL A CA 1
ATOM 3262 C C . VAL A 1 433 ? -10.050 -24.473 16.560 1.00 34.89 426 VAL A C 1
ATOM 3263 O O . VAL A 1 433 ? -9.705 -25.655 16.257 1.00 35.30 426 VAL A O 1
ATOM 3267 N N . MET A 1 434 ? -10.452 -23.581 15.652 1.00 35.02 427 MET A N 1
ATOM 3268 C CA . MET A 1 434 ? -10.514 -23.914 14.192 1.00 34.60 427 MET A CA 1
ATOM 3269 C C . MET A 1 434 ? -9.068 -24.227 13.782 1.00 34.01 427 MET A C 1
ATOM 3270 O O . MET A 1 434 ? -8.844 -25.242 13.117 1.00 34.48 427 MET A O 1
ATOM 3275 N N . MET A 1 435 ? -8.116 -23.360 14.112 1.00 34.11 428 MET A N 1
ATOM 3276 C CA . MET A 1 435 ? -6.739 -23.594 13.611 1.00 35.05 428 MET A CA 1
ATOM 3277 C C . MET A 1 435 ? -6.219 -24.938 14.142 1.00 39.60 428 MET A C 1
ATOM 3278 O O . MET A 1 435 ? -5.397 -25.646 13.466 1.00 38.14 428 MET A O 1
ATOM 3283 N N . LEU A 1 436 ? -6.687 -25.331 15.310 1.00 38.70 429 LEU A N 1
ATOM 3284 C CA . LEU A 1 436 ? -6.211 -26.568 15.938 1.00 36.78 429 LEU A CA 1
ATOM 3285 C C . LEU A 1 436 ? -6.876 -27.746 15.256 1.00 37.28 429 LEU A C 1
ATOM 3286 O O . LEU A 1 436 ? -6.215 -28.748 15.163 1.00 37.72 429 LEU A O 1
ATOM 3291 N N . GLN A 1 437 ? -8.091 -27.602 14.718 1.00 40.34 430 GLN A N 1
ATOM 3292 C CA . GLN A 1 437 ? -8.690 -28.665 13.868 1.00 43.63 430 GLN A CA 1
ATOM 3293 C C . GLN A 1 437 ? -7.876 -28.835 12.578 1.00 41.86 430 GLN A C 1
ATOM 3294 O O . GLN A 1 437 ? -7.609 -29.943 12.214 1.00 41.96 430 GLN A O 1
ATOM 3300 N N . THR A 1 438 ? -7.454 -27.749 11.954 1.00 39.99 431 THR A N 1
ATOM 3301 C CA . THR A 1 438 ? -6.572 -27.780 10.766 1.00 38.06 431 THR A CA 1
ATOM 3302 C C . THR A 1 438 ? -5.277 -28.489 11.172 1.00 40.53 431 THR A C 1
ATOM 3303 O O . THR A 1 438 ? -4.809 -29.375 10.417 1.00 39.83 431 THR A O 1
ATOM 3307 N N . ALA A 1 439 ? -4.747 -28.205 12.355 1.00 35.50 432 ALA A N 1
ATOM 3308 C CA . ALA A 1 439 ? -3.463 -28.804 12.783 1.00 38.49 432 ALA A CA 1
ATOM 3309 C C . ALA A 1 439 ? -3.602 -30.315 12.978 1.00 39.41 432 ALA A C 1
ATOM 3310 O O . ALA A 1 439 ? -2.677 -31.025 12.623 1.00 41.62 432 ALA A O 1
ATOM 3312 N N . ARG A 1 440 ? -4.731 -30.769 13.507 1.00 40.51 433 ARG A N 1
ATOM 3313 C CA . ARG A 1 440 ? -4.971 -32.222 13.654 1.00 43.70 433 ARG A CA 1
ATOM 3314 C C . ARG A 1 440 ? -4.805 -32.894 12.290 1.00 43.21 433 ARG A C 1
ATOM 3315 O O . ARG A 1 440 ? -4.145 -33.924 12.234 1.00 39.43 433 ARG A O 1
ATOM 3323 N N . PHE A 1 441 ? -5.396 -32.312 11.247 1.00 40.27 434 PHE A N 1
ATOM 3324 C CA . PHE A 1 441 ? -5.291 -32.877 9.881 1.00 40.48 434 PHE A CA 1
ATOM 3325 C C . PHE A 1 441 ? -3.850 -32.778 9.381 1.00 41.49 434 PHE A C 1
ATOM 3326 O O . PHE A 1 441 ? -3.391 -33.718 8.738 1.00 40.93 434 PHE A O 1
ATOM 3334 N N . LEU A 1 442 ? -3.181 -31.659 9.646 1.00 39.00 435 LEU A N 1
ATOM 3335 C CA . LEU A 1 442 ? -1.808 -31.525 9.117 1.00 39.81 435 LEU A CA 1
ATOM 3336 C C . LEU A 1 442 ? -0.937 -32.580 9.810 1.00 41.37 435 LEU A C 1
ATOM 3337 O O . LEU A 1 442 ? -0.015 -33.078 9.176 1.00 42.04 435 LEU A O 1
ATOM 3342 N N . MET A 1 443 ? -1.161 -32.865 11.101 1.00 41.28 436 MET A N 1
ATOM 3343 C CA . MET A 1 443 ? -0.310 -33.842 11.824 1.00 42.97 436 MET A CA 1
ATOM 3344 C C . MET A 1 443 ? -0.634 -35.219 11.233 1.00 43.68 436 MET A C 1
ATOM 3345 O O . MET A 1 443 ? 0.303 -36.025 10.995 1.00 46.14 436 MET A O 1
ATOM 3350 N N . LYS A 1 444 ? -1.913 -35.499 11.041 1.00 42.29 437 LYS A N 1
ATOM 3351 C CA . LYS A 1 444 ? -2.348 -36.833 10.616 1.00 47.21 437 LYS A CA 1
ATOM 3352 C C . LYS A 1 444 ? -1.733 -37.042 9.214 1.00 47.41 437 LYS A C 1
ATOM 3353 O O . LYS A 1 444 ? -1.229 -38.101 8.964 1.00 45.29 437 LYS A O 1
ATOM 3359 N N . SER A 1 445 ? -1.739 -36.014 8.354 1.00 41.43 438 SER A N 1
ATOM 3360 C CA . SER A 1 445 ? -1.162 -36.060 7.016 1.00 43.05 438 SER A CA 1
ATOM 3361 C C . SER A 1 445 ? 0.339 -36.313 7.099 1.00 45.74 438 SER A C 1
ATOM 3362 O O . SER A 1 445 ? 0.838 -37.210 6.316 1.00 41.11 438 SER A O 1
ATOM 3365 N N . TYR A 1 446 ? 1.013 -35.619 8.001 1.00 42.32 439 TYR A N 1
ATOM 3366 C CA . TYR A 1 446 ? 2.473 -35.742 8.239 1.00 45.64 439 TYR A CA 1
ATOM 3367 C C . TYR A 1 446 ? 2.778 -37.196 8.631 1.00 49.88 439 TYR A C 1
ATOM 3368 O O . TYR A 1 446 ? 3.734 -37.773 8.063 1.00 45.08 439 TYR A O 1
ATOM 3377 N N . ASP A 1 447 ? 1.996 -37.765 9.553 1.00 48.03 440 ASP A N 1
ATOM 3378 C CA . ASP A 1 447 ? 2.231 -39.138 10.058 1.00 48.56 440 ASP A CA 1
ATOM 3379 C C . ASP A 1 447 ? 1.965 -40.138 8.933 1.00 48.84 440 ASP A C 1
ATOM 3380 O O . ASP A 1 447 ? 2.719 -41.132 8.884 1.00 49.17 440 ASP A O 1
ATOM 3385 N N . GLN A 1 448 ? 0.919 -39.944 8.127 1.00 44.30 441 GLN A N 1
ATOM 3386 C CA . GLN A 1 448 ? 0.620 -40.813 6.963 1.00 46.80 441 GLN A CA 1
ATOM 3387 C C . GLN A 1 448 ? 1.825 -40.839 6.009 1.00 47.46 441 GLN A C 1
ATOM 3388 O O . GLN A 1 448 ? 2.241 -41.929 5.617 1.00 45.95 441 GLN A O 1
ATOM 3394 N N . VAL A 1 449 ? 2.352 -39.688 5.623 1.00 47.52 442 VAL A N 1
ATOM 3395 C CA . VAL A 1 449 ? 3.550 -39.568 4.752 1.00 51.62 442 VAL A CA 1
ATOM 3396 C C . VAL A 1 449 ? 4.722 -40.318 5.437 1.00 58.12 442 VAL A C 1
ATOM 3397 O O . VAL A 1 449 ? 5.342 -41.168 4.765 1.00 52.92 442 VAL A O 1
ATOM 3401 N N . HIS A 1 450 ? 5.042 -40.076 6.716 1.00 54.43 443 HIS A N 1
ATOM 3402 C CA . HIS A 1 450 ? 6.188 -40.766 7.388 1.00 58.57 443 HIS A CA 1
ATOM 3403 C C . HIS A 1 450 ? 5.943 -42.273 7.572 1.00 55.67 443 HIS A C 1
ATOM 3404 O O . HIS A 1 450 ? 6.933 -43.006 7.798 1.00 60.09 443 HIS A O 1
ATOM 3411 N N . SER A 1 451 ? 4.701 -42.742 7.462 1.00 51.92 444 SER A N 1
ATOM 3412 C CA . SER A 1 451 ? 4.375 -44.187 7.498 1.00 56.32 444 SER A CA 1
ATOM 3413 C C . SER A 1 451 ? 4.204 -44.794 6.084 1.00 57.18 444 SER A C 1
ATOM 3414 O O . SER A 1 451 ? 3.691 -45.930 5.994 1.00 56.40 444 SER A O 1
ATOM 3417 N N . GLY A 1 452 ? 4.628 -44.087 5.018 1.00 60.41 445 GLY A N 1
ATOM 3418 C CA . GLY A 1 452 ? 4.668 -44.598 3.621 1.00 62.85 445 GLY A CA 1
ATOM 3419 C C . GLY A 1 452 ? 3.361 -44.449 2.858 1.00 59.52 445 GLY A C 1
ATOM 3420 O O . GLY A 1 452 ? 3.233 -45.080 1.818 1.00 52.84 445 GLY A O 1
ATOM 3421 N N . LYS A 1 453 ? 2.413 -43.623 3.309 1.00 59.16 446 LYS A N 1
ATOM 3422 C CA . LYS A 1 453 ? 1.129 -43.463 2.565 1.00 60.62 446 LYS A CA 1
ATOM 3423 C C . LYS A 1 453 ? 1.236 -42.202 1.747 1.00 56.46 446 LYS A C 1
ATOM 3424 O O . LYS A 1 453 ? 1.971 -41.324 2.116 1.00 59.98 446 LYS A O 1
ATOM 3430 N N . LEU A 1 454 ? 0.447 -42.145 0.702 1.00 56.03 447 LEU A N 1
ATOM 3431 C CA . LEU A 1 454 ? 0.305 -40.957 -0.167 1.00 57.94 447 LEU A CA 1
ATOM 3432 C C . LEU A 1 454 ? -0.757 -40.016 0.426 1.00 52.17 447 LEU A C 1
ATOM 3433 O O . LEU A 1 454 ? -1.799 -40.489 0.862 1.00 46.16 447 LEU A O 1
ATOM 3438 N N . VAL A 1 455 ? -0.492 -38.710 0.402 1.00 51.81 448 VAL A N 1
ATOM 3439 C CA . VAL A 1 455 ? -1.528 -37.724 0.823 1.00 49.04 448 VAL A CA 1
ATOM 3440 C C . VAL A 1 455 ? -1.891 -36.880 -0.401 1.00 49.54 448 VAL A C 1
ATOM 3441 O O . VAL A 1 455 ? -1.024 -36.667 -1.252 1.00 51.46 448 VAL A O 1
ATOM 3452 N N . GLY A 1 457 ? -4.666 -33.558 -2.202 1.00 51.07 450 GLY A N 1
ATOM 3453 C CA . GLY A 1 457 ? -5.319 -32.287 -1.855 1.00 48.98 450 GLY A CA 1
ATOM 3454 C C . GLY A 1 457 ? -4.342 -31.191 -1.487 1.00 53.40 450 GLY A C 1
ATOM 3455 O O . GLY A 1 457 ? -3.227 -31.197 -2.027 1.00 51.81 450 GLY A O 1
ATOM 3456 N N . MET A 1 458 ? -4.747 -30.290 -0.580 1.00 59.33 451 MET A N 1
ATOM 3457 C CA . MET A 1 458 ? -3.887 -29.118 -0.239 1.00 59.64 451 MET A CA 1
ATOM 3458 C C . MET A 1 458 ? -2.647 -29.549 0.586 1.00 52.73 451 MET A C 1
ATOM 3459 O O . MET A 1 458 ? -1.687 -28.746 0.644 1.00 54.82 451 MET A O 1
ATOM 3464 N N . VAL A 1 459 ? -2.593 -30.780 1.122 1.00 49.15 452 VAL A N 1
ATOM 3465 C CA . VAL A 1 459 ? -1.379 -31.293 1.849 1.00 48.66 452 VAL A CA 1
ATOM 3466 C C . VAL A 1 459 ? -0.392 -32.094 0.950 1.00 47.13 452 VAL A C 1
ATOM 3467 O O . VAL A 1 459 ? 0.641 -32.659 1.484 1.00 42.38 452 VAL A O 1
ATOM 3471 N N . SER A 1 460 ? -0.578 -32.116 -0.372 1.00 47.40 453 SER A N 1
ATOM 3472 C CA . SER A 1 460 ? 0.265 -33.000 -1.230 1.00 49.01 453 SER A CA 1
ATOM 3473 C C . SER A 1 460 ? 1.741 -32.584 -1.057 1.00 47.46 453 SER A C 1
ATOM 3474 O O . SER A 1 460 ? 2.679 -33.436 -1.121 1.00 46.49 453 SER A O 1
ATOM 3477 N N . TYR A 1 461 ? 1.980 -31.340 -0.672 1.00 46.38 454 TYR A N 1
ATOM 3478 C CA . TYR A 1 461 ? 3.368 -30.831 -0.520 1.00 47.62 454 TYR A CA 1
ATOM 3479 C C . TYR A 1 461 ? 4.071 -31.639 0.551 1.00 48.69 454 TYR A C 1
ATOM 3480 O O . TYR A 1 461 ? 5.314 -31.656 0.559 1.00 51.57 454 TYR A O 1
ATOM 3489 N N . LEU A 1 462 ? 3.341 -32.319 1.438 1.00 47.30 455 LEU A N 1
ATOM 3490 C CA . LEU A 1 462 ? 4.018 -33.089 2.497 1.00 50.48 455 LEU A CA 1
ATOM 3491 C C . LEU A 1 462 ? 4.670 -34.360 1.934 1.00 53.23 455 LEU A C 1
ATOM 3492 O O . LEU A 1 462 ? 5.625 -34.830 2.572 1.00 59.29 455 LEU A O 1
ATOM 3497 N N . ASN A 1 463 ? 4.212 -34.890 0.795 1.00 51.74 456 ASN A N 1
ATOM 3498 C CA . ASN A 1 463 ? 4.795 -36.122 0.167 1.00 54.76 456 ASN A CA 1
ATOM 3499 C C . ASN A 1 463 ? 6.269 -35.855 -0.150 1.00 64.27 456 ASN A C 1
ATOM 3500 O O . ASN A 1 463 ? 7.098 -36.766 0.007 1.00 67.27 456 ASN A O 1
ATOM 3505 N N . ASP A 1 464 ? 6.609 -34.607 -0.470 1.00 68.88 457 ASP A N 1
ATOM 3506 C CA . ASP A 1 464 ? 7.965 -34.234 -0.962 1.00 76.52 457 ASP A CA 1
ATOM 3507 C C . ASP A 1 464 ? 8.812 -33.595 0.160 1.00 81.95 457 ASP A C 1
ATOM 3508 O O . ASP A 1 464 ? 9.791 -32.871 -0.174 1.00 82.30 457 ASP A O 1
ATOM 3513 N N . LEU A 1 465 ? 8.492 -33.811 1.439 1.00 71.78 458 LEU A N 1
ATOM 3514 C CA . LEU A 1 465 ? 9.423 -33.371 2.516 1.00 83.56 458 LEU A CA 1
ATOM 3515 C C . LEU A 1 465 ? 10.793 -34.013 2.274 1.00 89.20 458 LEU A C 1
ATOM 3516 O O . LEU A 1 465 ? 10.870 -35.232 2.050 1.00 77.66 458 LEU A O 1
ATOM 3521 N N . PRO A 1 466 ? 11.903 -33.218 2.233 1.00 97.88 459 PRO A N 1
ATOM 3522 C CA . PRO A 1 466 ? 13.246 -33.781 2.068 1.00 92.17 459 PRO A CA 1
ATOM 3523 C C . PRO A 1 466 ? 13.483 -34.965 3.021 1.00 91.97 459 PRO A C 1
ATOM 3524 O O . PRO A 1 466 ? 14.054 -35.947 2.557 1.00 80.71 459 PRO A O 1
ATOM 3528 N N . SER A 1 467 ? 12.993 -34.874 4.274 1.00 86.71 460 SER A N 1
ATOM 3529 C CA . SER A 1 467 ? 13.092 -35.931 5.326 1.00 93.44 460 SER A CA 1
ATOM 3530 C C . SER A 1 467 ? 12.324 -37.216 4.920 1.00 93.24 460 SER A C 1
ATOM 3531 O O . SER A 1 467 ? 12.771 -38.291 5.320 1.00 85.03 460 SER A O 1
ATOM 3534 N N . GLN A 1 468 ? 11.225 -37.123 4.152 1.00 96.44 461 GLN A N 1
ATOM 3535 C CA . GLN A 1 468 ? 10.397 -38.270 3.676 1.00 96.15 461 GLN A CA 1
ATOM 3536 C C . GLN A 1 468 ? 10.294 -38.189 2.146 1.00 88.60 461 GLN A C 1
ATOM 3537 O O . GLN A 1 468 ? 10.730 -39.166 1.514 1.00 75.40 461 GLN A O 1
ATOM 3543 N N . PRO A 1 479 ? 19.639 -25.232 -3.470 1.00 150.01 472 PRO A N 1
ATOM 3544 C CA . PRO A 1 479 ? 19.320 -25.824 -4.780 1.00 143.67 472 PRO A CA 1
ATOM 3545 C C . PRO A 1 479 ? 17.829 -25.708 -5.147 1.00 137.61 472 PRO A C 1
ATOM 3546 O O . PRO A 1 479 ? 17.160 -26.724 -5.257 1.00 130.55 472 PRO A O 1
ATOM 3550 N N . THR A 1 480 ? 17.413 -24.455 -5.398 1.00 129.50 473 THR A N 1
ATOM 3551 C CA . THR A 1 480 ? 16.041 -23.902 -5.527 1.00 114.46 473 THR A CA 1
ATOM 3552 C C . THR A 1 480 ? 16.154 -22.409 -5.176 1.00 102.64 473 THR A C 1
ATOM 3553 O O . THR A 1 480 ? 16.640 -22.110 -4.060 1.00 92.42 473 THR A O 1
ATOM 3555 N N . MET A 1 481 ? 15.789 -21.524 -6.105 1.00 90.11 474 MET A N 1
ATOM 3556 C CA . MET A 1 481 ? 16.069 -20.061 -6.069 1.00 85.91 474 MET A CA 1
ATOM 3557 C C . MET A 1 481 ? 14.769 -19.324 -6.437 1.00 78.06 474 MET A C 1
ATOM 3558 O O . MET A 1 481 ? 14.183 -19.707 -7.428 1.00 67.23 474 MET A O 1
ATOM 3563 N N . VAL A 1 482 ? 14.303 -18.345 -5.645 1.00 73.06 475 VAL A N 1
ATOM 3564 C CA . VAL A 1 482 ? 12.945 -17.723 -5.752 1.00 64.32 475 VAL A CA 1
ATOM 3565 C C . VAL A 1 482 ? 13.006 -16.526 -6.728 1.00 61.76 475 VAL A C 1
ATOM 3566 O O . VAL A 1 482 ? 13.859 -15.655 -6.584 1.00 71.51 475 VAL A O 1
ATOM 3570 N N . ASP A 1 483 ? 12.058 -16.455 -7.647 1.00 53.98 476 ASP A N 1
ATOM 3571 C CA . ASP A 1 483 ? 11.839 -15.345 -8.605 1.00 53.66 476 ASP A CA 1
ATOM 3572 C C . ASP A 1 483 ? 10.606 -14.496 -8.188 1.00 50.24 476 ASP A C 1
ATOM 3573 O O . ASP A 1 483 ? 9.444 -14.915 -8.401 1.00 53.64 476 ASP A O 1
ATOM 3578 N N . ILE A 1 484 ? 10.848 -13.276 -7.712 1.00 53.65 477 ILE A N 1
ATOM 3579 C CA . ILE A 1 484 ? 9.838 -12.448 -6.983 1.00 56.09 477 ILE A CA 1
ATOM 3580 C C . ILE A 1 484 ? 8.856 -11.809 -7.979 1.00 59.03 477 ILE A C 1
ATOM 3581 O O . ILE A 1 484 ? 7.964 -11.128 -7.491 1.00 63.73 477 ILE A O 1
ATOM 3586 N N . ASN A 1 485 ? 9.005 -11.994 -9.304 1.00 58.62 478 ASN A N 1
ATOM 3587 C CA . ASN A 1 485 ? 8.002 -11.559 -10.318 1.00 61.49 478 ASN A CA 1
ATOM 3588 C C . ASN A 1 485 ? 7.160 -12.726 -10.827 1.00 56.26 478 ASN A C 1
ATOM 3589 O O . ASN A 1 485 ? 6.306 -12.496 -11.764 1.00 55.51 478 ASN A O 1
ATOM 3594 N N . SER A 1 486 ? 7.397 -13.924 -10.296 1.00 49.11 479 SER A N 1
ATOM 3595 C CA . SER A 1 486 ? 6.642 -15.151 -10.678 1.00 51.84 479 SER A CA 1
ATOM 3596 C C . SER A 1 486 ? 5.685 -15.629 -9.574 1.00 45.72 479 SER A C 1
ATOM 3597 O O . SER A 1 486 ? 6.184 -16.146 -8.579 1.00 43.81 479 SER A O 1
ATOM 3600 N N . PRO A 1 487 ? 4.334 -15.521 -9.739 1.00 48.56 480 PRO A N 1
ATOM 3601 C CA . PRO A 1 487 ? 3.366 -16.018 -8.765 1.00 47.84 480 PRO A CA 1
ATOM 3602 C C . PRO A 1 487 ? 3.612 -17.500 -8.469 1.00 48.41 480 PRO A C 1
ATOM 3603 O O . PRO A 1 487 ? 3.386 -17.925 -7.320 1.00 43.22 480 PRO A O 1
ATOM 3607 N N . GLU A 1 488 ? 4.044 -18.270 -9.476 1.00 45.31 481 GLU A N 1
ATOM 3608 C CA . GLU A 1 488 ? 4.318 -19.722 -9.271 1.00 48.39 481 GLU A CA 1
ATOM 3609 C C . GLU A 1 488 ? 5.505 -19.867 -8.311 1.00 45.85 481 GLU A C 1
ATOM 3610 O O . GLU A 1 488 ? 5.438 -20.714 -7.413 1.00 46.43 481 GLU A O 1
ATOM 3616 N N . SER A 1 489 ? 6.572 -19.085 -8.483 1.00 47.68 482 SER A N 1
ATOM 3617 C CA . SER A 1 489 ? 7.788 -19.232 -7.639 1.00 46.24 482 SER A CA 1
ATOM 3618 C C . SER A 1 489 ? 7.426 -18.753 -6.220 1.00 46.98 482 SER A C 1
ATOM 3619 O O . SER A 1 489 ? 7.945 -19.301 -5.233 1.00 42.28 482 SER A O 1
ATOM 3622 N N . LEU A 1 490 ? 6.510 -17.792 -6.098 1.00 44.64 483 LEU A N 1
ATOM 3623 C CA . LEU A 1 490 ? 6.152 -17.279 -4.765 1.00 45.74 483 LEU A CA 1
ATOM 3624 C C . LEU A 1 490 ? 5.307 -18.327 -4.052 1.00 40.75 483 LEU A C 1
ATOM 3625 O O . LEU A 1 490 ? 5.422 -18.456 -2.804 1.00 43.19 483 LEU A O 1
ATOM 3630 N N . THR A 1 491 ? 4.463 -19.009 -4.798 1.00 43.19 484 THR A N 1
ATOM 3631 C CA . THR A 1 491 ? 3.598 -20.104 -4.268 1.00 44.66 484 THR A CA 1
ATOM 3632 C C . THR A 1 491 ? 4.535 -21.149 -3.655 1.00 42.98 484 THR A C 1
ATOM 3633 O O . THR A 1 491 ? 4.337 -21.516 -2.528 1.00 38.77 484 THR A O 1
ATOM 3637 N N . GLU A 1 492 ? 5.547 -21.554 -4.416 1.00 44.27 485 GLU A N 1
ATOM 3638 C CA . GLU A 1 492 ? 6.630 -22.470 -3.996 1.00 48.38 485 GLU A CA 1
ATOM 3639 C C . GLU A 1 492 ? 7.296 -22.002 -2.697 1.00 44.09 485 GLU A C 1
ATOM 3640 O O . GLU A 1 492 ? 7.422 -22.847 -1.780 1.00 41.74 485 GLU A O 1
ATOM 3646 N N . ALA A 1 493 ? 7.706 -20.736 -2.586 1.00 43.94 486 ALA A N 1
ATOM 3647 C CA . ALA A 1 493 ? 8.280 -20.188 -1.328 1.00 45.23 486 ALA A CA 1
ATOM 3648 C C . ALA A 1 493 ? 7.310 -20.420 -0.161 1.00 41.72 486 ALA A C 1
ATOM 3649 O O . ALA A 1 493 ? 7.729 -20.941 0.890 1.00 41.77 486 ALA A O 1
ATOM 3651 N N . TYR A 1 494 ? 6.056 -20.013 -0.325 1.00 39.57 487 TYR A N 1
ATOM 3652 C CA . TYR A 1 494 ? 5.002 -20.148 0.727 1.00 42.69 487 TYR A CA 1
ATOM 3653 C C . TYR A 1 494 ? 4.738 -21.619 1.088 1.00 40.23 487 TYR A C 1
ATOM 3654 O O . TYR A 1 494 ? 4.506 -21.903 2.275 1.00 37.48 487 TYR A O 1
ATOM 3663 N N . LYS A 1 495 ? 4.907 -22.516 0.122 1.00 44.57 488 LYS A N 1
ATOM 3664 C CA . LYS A 1 495 ? 4.732 -23.973 0.345 1.00 46.93 488 LYS A CA 1
ATOM 3665 C C . LYS A 1 495 ? 5.849 -24.489 1.245 1.00 44.50 488 LYS A C 1
ATOM 3666 O O . LYS A 1 495 ? 5.563 -25.299 2.122 1.00 42.72 488 LYS A O 1
ATOM 3672 N N . LEU A 1 496 ? 7.068 -24.011 1.023 1.00 43.00 489 LEU A N 1
ATOM 3673 C CA . LEU A 1 496 ? 8.232 -24.477 1.813 1.00 44.48 489 LEU A CA 1
ATOM 3674 C C . LEU A 1 496 ? 8.152 -23.890 3.220 1.00 43.74 489 LEU A C 1
ATOM 3675 O O . LEU A 1 496 ? 8.542 -24.572 4.155 1.00 46.35 489 LEU A O 1
ATOM 3680 N N . ARG A 1 497 ? 7.644 -22.670 3.347 1.00 45.22 490 ARG A N 1
ATOM 3681 C CA . ARG A 1 497 ? 7.451 -22.070 4.689 1.00 42.33 490 ARG A CA 1
ATOM 3682 C C . ARG A 1 497 ? 6.453 -22.934 5.457 1.00 40.66 490 ARG A C 1
ATOM 3683 O O . ARG A 1 497 ? 6.718 -23.257 6.616 1.00 41.41 490 ARG A O 1
ATOM 3691 N N . ALA A 1 498 ? 5.357 -23.301 4.802 1.00 40.79 491 ALA A N 1
ATOM 3692 C CA . ALA A 1 498 ? 4.356 -24.145 5.455 1.00 40.23 491 ALA A CA 1
ATOM 3693 C C . ALA A 1 498 ? 4.970 -25.512 5.784 1.00 42.46 491 ALA A C 1
ATOM 3694 O O . ALA A 1 498 ? 4.832 -25.951 6.941 1.00 41.57 491 ALA A O 1
ATOM 3696 N N . ALA A 1 499 ? 5.624 -26.169 4.830 1.00 45.91 492 ALA A N 1
ATOM 3697 C CA . ALA A 1 499 ? 6.303 -27.470 5.048 1.00 50.21 492 ALA A CA 1
ATOM 3698 C C . ALA A 1 499 ? 7.202 -27.361 6.286 1.00 46.65 492 ALA A C 1
ATOM 3699 O O . ALA A 1 499 ? 7.144 -28.235 7.133 1.00 44.46 492 ALA A O 1
ATOM 3701 N N . ARG A 1 500 ? 8.006 -26.318 6.394 1.00 43.73 493 ARG A N 1
ATOM 3702 C CA . ARG A 1 500 ? 8.982 -26.211 7.506 1.00 43.90 493 ARG A CA 1
ATOM 3703 C C . ARG A 1 500 ? 8.229 -26.095 8.844 1.00 45.50 493 ARG A C 1
ATOM 3704 O O . ARG A 1 500 ? 8.582 -26.770 9.760 1.00 45.17 493 ARG A O 1
ATOM 3712 N N . LEU A 1 501 ? 7.170 -25.269 8.925 1.00 43.64 494 LEU A N 1
ATOM 3713 C CA . LEU A 1 501 ? 6.409 -25.050 10.180 1.00 43.34 494 LEU A CA 1
ATOM 3714 C C . LEU A 1 501 ? 5.584 -26.309 10.525 1.00 45.23 494 LEU A C 1
ATOM 3715 O O . LEU A 1 501 ? 5.435 -26.599 11.757 1.00 42.94 494 LEU A O 1
ATOM 3720 N N . VAL A 1 502 ? 5.104 -27.076 9.535 1.00 43.91 495 VAL A N 1
ATOM 3721 C CA . VAL A 1 502 ? 4.399 -28.361 9.834 1.00 43.73 495 VAL A CA 1
ATOM 3722 C C . VAL A 1 502 ? 5.380 -29.341 10.496 1.00 42.06 495 VAL A C 1
ATOM 3723 O O . VAL A 1 502 ? 5.059 -29.917 11.566 1.00 41.21 495 VAL A O 1
ATOM 3727 N N . GLU A 1 503 ? 6.563 -29.458 9.930 1.00 43.88 496 GLU A N 1
ATOM 3728 C CA . GLU A 1 503 ? 7.607 -30.363 10.425 1.00 47.23 496 GLU A CA 1
ATOM 3729 C C . GLU A 1 503 ? 7.947 -29.931 11.843 1.00 47.71 496 GLU A C 1
ATOM 3730 O O . GLU A 1 503 ? 7.986 -30.796 12.728 1.00 47.90 496 GLU A O 1
ATOM 3736 N N . ILE A 1 504 ? 8.173 -28.646 12.078 1.00 47.43 497 ILE A N 1
ATOM 3737 C CA . ILE A 1 504 ? 8.546 -28.147 13.441 1.00 45.51 497 ILE A CA 1
ATOM 3738 C C . ILE A 1 504 ? 7.438 -28.475 14.444 1.00 43.84 497 ILE A C 1
ATOM 3739 O O . ILE A 1 504 ? 7.751 -28.922 15.588 1.00 43.40 497 ILE A O 1
ATOM 3744 N N . ALA A 1 505 ? 6.175 -28.336 14.063 1.00 40.93 498 ALA A N 1
ATOM 3745 C CA . ALA A 1 505 ? 5.077 -28.673 14.990 1.00 40.47 498 ALA A CA 1
ATOM 3746 C C . ALA A 1 505 ? 5.138 -30.196 15.275 1.00 40.13 498 ALA A C 1
ATOM 3747 O O . ALA A 1 505 ? 5.147 -30.576 16.446 1.00 37.45 498 ALA A O 1
ATOM 3749 N N . ALA A 1 506 ? 5.188 -31.037 14.237 1.00 40.48 499 ALA A N 1
ATOM 3750 C CA . ALA A 1 506 ? 5.153 -32.510 14.394 1.00 43.97 499 ALA A CA 1
ATOM 3751 C C . ALA A 1 506 ? 6.307 -32.959 15.316 1.00 46.49 499 ALA A C 1
ATOM 3752 O O . ALA A 1 506 ? 6.036 -33.837 16.207 1.00 43.67 499 ALA A O 1
ATOM 3754 N N . LYS A 1 507 ? 7.516 -32.394 15.161 1.00 42.96 500 LYS A N 1
ATOM 3755 C CA . LYS A 1 507 ? 8.689 -32.870 15.952 1.00 50.88 500 LYS A CA 1
ATOM 3756 C C . LYS A 1 507 ? 8.571 -32.350 17.376 1.00 47.48 500 LYS A C 1
ATOM 3757 O O . LYS A 1 507 ? 9.004 -33.061 18.260 1.00 46.00 500 LYS A O 1
ATOM 3763 N N . ASN A 1 508 ? 8.020 -31.148 17.556 1.00 46.61 501 ASN A N 1
ATOM 3764 C CA . ASN A 1 508 ? 7.869 -30.578 18.927 1.00 47.95 501 ASN A CA 1
ATOM 3765 C C . ASN A 1 508 ? 6.760 -31.383 19.607 1.00 46.35 501 ASN A C 1
ATOM 3766 O O . ASN A 1 508 ? 6.860 -31.683 20.790 1.00 43.25 501 ASN A O 1
ATOM 3771 N N . LEU A 1 509 ? 5.733 -31.770 18.870 1.00 43.93 502 LEU A N 1
ATOM 3772 C CA . LEU A 1 509 ? 4.668 -32.594 19.491 1.00 44.24 502 LEU A CA 1
ATOM 3773 C C . LEU A 1 509 ? 5.250 -33.948 19.954 1.00 47.04 502 LEU A C 1
ATOM 3774 O O . LEU A 1 509 ? 4.973 -34.335 21.095 1.00 44.06 502 LEU A O 1
ATOM 3779 N N . GLN A 1 510 ? 6.002 -34.647 19.084 1.00 49.52 503 GLN A N 1
ATOM 3780 C CA . GLN A 1 510 ? 6.680 -35.937 19.364 1.00 51.26 503 GLN A CA 1
ATOM 3781 C C . GLN A 1 510 ? 7.560 -35.786 20.602 1.00 52.41 503 GLN A C 1
ATOM 3782 O O . GLN A 1 510 ? 7.466 -36.652 21.443 1.00 50.35 503 GLN A O 1
ATOM 3788 N N . LYS A 1 511 ? 8.405 -34.748 20.654 1.00 50.55 504 LYS A N 1
ATOM 3789 C CA . LYS A 1 511 ? 9.311 -34.469 21.799 1.00 54.64 504 LYS A CA 1
ATOM 3790 C C . LYS A 1 511 ? 8.449 -34.323 23.068 1.00 49.70 504 LYS A C 1
ATOM 3791 O O . LYS A 1 511 ? 8.783 -34.934 24.038 1.00 50.66 504 LYS A O 1
ATOM 3797 N N . GLU A 1 512 ? 7.316 -33.614 23.048 1.00 47.01 505 GLU A N 1
ATOM 3798 C CA . GLU A 1 512 ? 6.489 -33.406 24.274 1.00 47.93 505 GLU A CA 1
ATOM 3799 C C . GLU A 1 512 ? 5.848 -34.742 24.662 1.00 43.43 505 GLU A C 1
ATOM 3800 O O . GLU A 1 512 ? 5.806 -35.078 25.928 1.00 42.20 505 GLU A O 1
ATOM 3806 N N . VAL A 1 513 ? 5.426 -35.550 23.684 1.00 42.58 506 VAL A N 1
ATOM 3807 C CA . VAL A 1 513 ? 4.863 -36.887 24.042 1.00 46.72 506 VAL A CA 1
ATOM 3808 C C . VAL A 1 513 ? 5.948 -37.711 24.785 1.00 46.56 506 VAL A C 1
ATOM 3809 O O . VAL A 1 513 ? 5.640 -38.276 25.798 1.00 41.84 506 VAL A O 1
ATOM 3813 N N . ILE A 1 514 ? 7.192 -37.786 24.311 1.00 48.96 507 ILE A N 1
ATOM 3814 C CA . ILE A 1 514 ? 8.169 -38.695 24.978 1.00 52.49 507 ILE A CA 1
ATOM 3815 C C . ILE A 1 514 ? 8.530 -38.100 26.348 1.00 54.11 507 ILE A C 1
ATOM 3816 O O . ILE A 1 514 ? 8.808 -38.876 27.224 1.00 56.40 507 ILE A O 1
ATOM 3821 N N . HIS A 1 515 ? 8.498 -36.786 26.584 1.00 53.09 508 HIS A N 1
ATOM 3822 C CA . HIS A 1 515 ? 8.823 -36.227 27.929 1.00 52.16 508 HIS A CA 1
ATOM 3823 C C . HIS A 1 515 ? 7.647 -36.370 28.904 1.00 53.46 508 HIS A C 1
ATOM 3824 O O . HIS A 1 515 ? 7.883 -36.554 30.101 1.00 52.12 508 HIS A O 1
ATOM 3831 N N . ARG A 1 516 ? 6.417 -36.167 28.456 1.00 55.91 509 ARG A N 1
ATOM 3832 C CA . ARG A 1 516 ? 5.268 -35.977 29.383 1.00 54.41 509 ARG A CA 1
ATOM 3833 C C . ARG A 1 516 ? 4.320 -37.156 29.359 1.00 56.23 509 ARG A C 1
ATOM 3834 O O . ARG A 1 516 ? 3.447 -37.117 30.231 1.00 50.99 509 ARG A O 1
ATOM 3842 N N . LYS A 1 517 ? 4.473 -38.125 28.423 1.00 55.77 510 LYS A N 1
ATOM 3843 C CA . LYS A 1 517 ? 3.777 -39.446 28.497 1.00 62.38 510 LYS A CA 1
ATOM 3844 C C . LYS A 1 517 ? 2.263 -39.212 28.572 1.00 63.65 510 LYS A C 1
ATOM 3845 O O . LYS A 1 517 ? 1.618 -39.861 29.438 1.00 65.67 510 LYS A O 1
ATOM 3851 N N . SER A 1 518 ? 1.752 -38.230 27.837 1.00 49.97 511 SER A N 1
ATOM 3852 C CA . SER A 1 518 ? 0.310 -37.903 27.697 1.00 48.69 511 SER A CA 1
ATOM 3853 C C . SER A 1 518 ? 0.165 -37.122 26.399 1.00 44.73 511 SER A C 1
ATOM 3854 O O . SER A 1 518 ? 0.789 -36.001 26.293 1.00 40.15 511 SER A O 1
ATOM 3857 N N . LYS A 1 519 ? -0.592 -37.671 25.481 1.00 43.28 512 LYS A N 1
ATOM 3858 C CA . LYS A 1 519 ? -0.836 -37.093 24.127 1.00 47.92 512 LYS A CA 1
ATOM 3859 C C . LYS A 1 519 ? -1.472 -35.703 24.256 1.00 42.43 512 LYS A C 1
ATOM 3860 O O . LYS A 1 519 ? -1.166 -34.782 23.379 1.00 42.40 512 LYS A O 1
ATOM 3866 N N . GLU A 1 520 ? -2.373 -35.586 25.243 1.00 41.40 513 GLU A N 1
ATOM 3867 C CA . GLU A 1 520 ? -3.302 -34.434 25.390 1.00 45.57 513 GLU A CA 1
ATOM 3868 C C . GLU A 1 520 ? -2.475 -33.295 25.950 1.00 42.84 513 GLU A C 1
ATOM 3869 O O . GLU A 1 520 ? -2.597 -32.177 25.473 1.00 46.17 513 GLU A O 1
ATOM 3875 N N . VAL A 1 521 ? -1.658 -33.616 26.931 1.00 45.08 514 VAL A N 1
ATOM 3876 C CA . VAL A 1 521 ? -0.724 -32.631 27.527 1.00 46.04 514 VAL A CA 1
ATOM 3877 C C . VAL A 1 521 ? 0.245 -32.175 26.441 1.00 48.00 514 VAL A C 1
ATOM 3878 O O . VAL A 1 521 ? 0.368 -30.926 26.266 1.00 43.30 514 VAL A O 1
ATOM 3882 N N . ALA A 1 522 ? 0.843 -33.103 25.692 1.00 41.69 515 ALA A N 1
ATOM 3883 C CA . ALA A 1 522 ? 1.812 -32.752 24.627 1.00 42.80 515 ALA A CA 1
ATOM 3884 C C . ALA A 1 522 ? 1.133 -31.801 23.626 1.00 40.53 515 ALA A C 1
ATOM 3885 O O . ALA A 1 522 ? 1.768 -30.856 23.136 1.00 39.07 515 ALA A O 1
ATOM 3887 N N . TRP A 1 523 ? -0.101 -32.133 23.249 1.00 38.86 516 TRP A N 1
ATOM 3888 C CA . TRP A 1 523 ? -0.903 -31.335 22.307 1.00 41.95 516 TRP A CA 1
ATOM 3889 C C . TRP A 1 523 ? -1.077 -29.894 22.861 1.00 41.14 516 TRP A C 1
ATOM 3890 O O . TRP A 1 523 ? -0.843 -28.926 22.090 1.00 37.88 516 TRP A O 1
ATOM 3901 N N . ASN A 1 524 ? -1.519 -29.751 24.100 1.00 39.87 517 ASN A N 1
ATOM 3902 C CA . ASN A 1 524 ? -1.615 -28.420 24.767 1.00 39.44 517 ASN A CA 1
ATOM 3903 C C . ASN A 1 524 ? -0.294 -27.649 24.687 1.00 38.76 517 ASN A C 1
ATOM 3904 O O . ASN A 1 524 ? -0.270 -26.519 24.169 1.00 35.21 517 ASN A O 1
ATOM 3909 N N . LEU A 1 525 ? 0.807 -28.270 25.061 1.00 38.28 518 LEU A N 1
ATOM 3910 C CA . LEU A 1 525 ? 2.14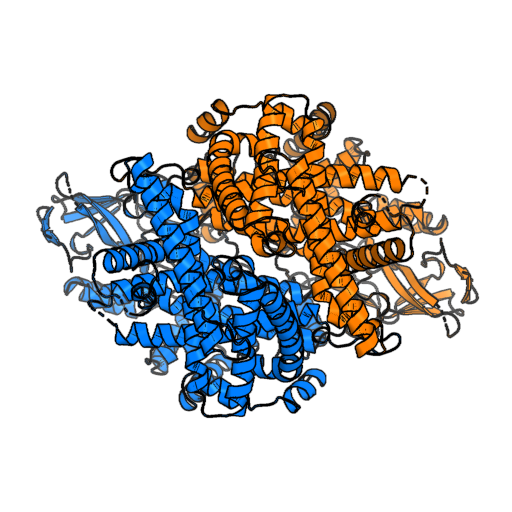0 -27.610 25.097 1.00 38.23 518 LEU A CA 1
ATOM 3911 C C . LEU A 1 525 ? 2.760 -27.433 23.717 1.00 38.02 518 LEU A C 1
ATOM 3912 O O . LEU A 1 525 ? 3.854 -26.894 23.641 1.00 37.12 518 LEU A O 1
ATOM 3917 N N . THR A 1 526 ? 2.103 -27.843 22.641 1.00 38.54 519 THR A N 1
ATOM 3918 C CA . THR A 1 526 ? 2.589 -27.621 21.250 1.00 38.50 519 THR A CA 1
ATOM 3919 C C . THR A 1 526 ? 1.570 -26.736 20.515 1.00 38.49 519 THR A C 1
ATOM 3920 O O . THR A 1 526 ? 1.717 -26.489 19.299 1.00 37.02 519 THR A O 1
ATOM 3924 N N . SER A 1 527 ? 0.466 -26.391 21.184 1.00 37.47 520 SER A N 1
ATOM 3925 C CA . SER A 1 527 ? -0.676 -25.708 20.546 1.00 37.28 520 SER A CA 1
ATOM 3926 C C . SER A 1 527 ? -0.232 -24.416 19.830 1.00 39.06 520 SER A C 1
ATOM 3927 O O . SER A 1 527 ? -0.761 -24.138 18.714 1.00 37.79 520 SER A O 1
ATOM 3930 N N . VAL A 1 528 ? 0.728 -23.670 20.365 1.00 38.23 521 VAL A N 1
ATOM 3931 C CA . VAL A 1 528 ? 1.176 -22.424 19.696 1.00 39.95 521 VAL A CA 1
ATOM 3932 C C . VAL A 1 528 ? 1.858 -22.793 18.375 1.00 39.12 521 VAL A C 1
ATOM 3933 O O . VAL A 1 528 ? 1.511 -22.152 17.342 1.00 36.19 521 VAL A O 1
ATOM 3937 N N . ASP A 1 529 ? 2.763 -23.769 18.354 1.00 38.79 522 ASP A N 1
ATOM 3938 C CA . ASP A 1 529 ? 3.424 -24.220 17.093 1.00 42.14 522 ASP A CA 1
ATOM 3939 C C . ASP A 1 529 ? 2.411 -24.797 16.082 1.00 40.26 522 ASP A C 1
ATOM 3940 O O . ASP A 1 529 ? 2.516 -24.546 14.838 1.00 43.74 522 ASP A O 1
ATOM 3945 N N . LEU A 1 530 ? 1.450 -25.552 16.577 1.00 37.24 523 LEU A N 1
ATOM 3946 C CA . LEU A 1 530 ? 0.384 -26.170 15.759 1.00 36.31 523 LEU A CA 1
ATOM 3947 C C . LEU A 1 530 ? -0.425 -25.090 15.046 1.00 37.21 523 LEU A C 1
ATOM 3948 O O . LEU A 1 530 ? -0.600 -25.191 13.838 1.00 38.92 523 LEU A O 1
ATOM 3953 N N . VAL A 1 531 ? -0.846 -24.073 15.765 1.00 36.48 524 VAL A N 1
ATOM 3954 C CA . VAL A 1 531 ? -1.578 -22.936 15.188 1.00 36.67 524 VAL A CA 1
ATOM 3955 C C . VAL A 1 531 ? -0.665 -22.209 14.214 1.00 38.62 524 VAL A C 1
ATOM 3956 O O . VAL A 1 531 ? -1.183 -21.862 13.144 1.00 34.99 524 VAL A O 1
ATOM 3960 N N . ARG A 1 532 ? 0.623 -21.995 14.511 1.00 38.31 525 ARG A N 1
ATOM 3961 C CA . ARG A 1 532 ? 1.533 -21.370 13.516 1.00 41.63 525 ARG A CA 1
ATOM 3962 C C . ARG A 1 532 ? 1.561 -22.208 12.244 1.00 40.66 525 ARG A C 1
ATOM 3963 O O . ARG A 1 532 ? 1.586 -21.629 11.154 1.00 37.28 525 ARG A O 1
ATOM 3971 N N . ALA A 1 533 ? 1.577 -23.535 12.366 1.00 37.47 526 ALA A N 1
ATOM 3972 C CA . ALA A 1 533 ? 1.676 -24.380 11.159 1.00 37.19 526 ALA A CA 1
ATOM 3973 C C . ALA A 1 533 ? 0.396 -24.216 10.341 1.00 38.28 526 ALA A C 1
ATOM 3974 O O . ALA A 1 533 ? 0.524 -24.015 9.125 1.00 39.67 526 ALA A O 1
ATOM 3976 N N . SER A 1 534 ? -0.790 -24.243 10.980 1.00 37.87 527 SER A N 1
ATOM 3977 C CA . SER A 1 534 ? -2.090 -24.057 10.284 1.00 37.21 527 SER A CA 1
ATOM 3978 C C . SER A 1 534 ? -2.148 -22.696 9.569 1.00 39.18 527 SER A C 1
ATOM 3979 O O . SER A 1 534 ? -2.672 -22.570 8.436 1.00 37.79 527 SER A O 1
ATOM 3982 N N . GLU A 1 535 ? -1.673 -21.680 10.266 1.00 38.75 528 GLU A N 1
ATOM 3983 C CA . GLU A 1 535 ? -1.639 -20.330 9.717 1.00 40.32 528 GLU A CA 1
ATOM 3984 C C . GLU A 1 535 ? -0.799 -20.330 8.450 1.00 39.08 528 GLU A C 1
ATOM 3985 O O . GLU A 1 535 ? -1.292 -19.776 7.473 1.00 35.49 528 GLU A O 1
ATOM 3991 N N . ALA A 1 536 ? 0.445 -20.794 8.513 1.00 38.27 529 ALA A N 1
ATOM 3992 C CA . ALA A 1 536 ? 1.349 -20.753 7.343 1.00 38.80 529 ALA A CA 1
ATOM 3993 C C . ALA A 1 536 ? 0.749 -21.624 6.213 1.00 39.49 529 ALA A C 1
ATOM 3994 O O . ALA A 1 536 ? 0.890 -21.280 5.004 1.00 38.40 529 ALA A O 1
ATOM 3996 N N . HIS A 1 537 ? 0.087 -22.734 6.573 1.00 38.41 530 HIS A N 1
ATOM 3997 C CA . HIS A 1 537 ? -0.568 -23.630 5.592 1.00 39.04 530 HIS A CA 1
ATOM 3998 C C . HIS A 1 537 ? -1.668 -22.848 4.858 1.00 37.85 530 HIS A C 1
ATOM 3999 O O . HIS A 1 537 ? -1.758 -22.948 3.603 1.00 33.19 530 HIS A O 1
ATOM 4006 N N . CYS A 1 538 ? -2.510 -22.148 5.613 1.00 35.13 531 CYS A N 1
ATOM 4007 C CA . CYS A 1 538 ? -3.673 -21.413 5.038 1.00 37.06 531 CYS A CA 1
ATOM 4008 C C . CYS A 1 538 ? -3.171 -20.257 4.171 1.00 36.83 531 CYS A C 1
ATOM 4009 O O . CYS A 1 538 ? -3.742 -20.021 3.110 1.00 37.49 531 CYS A O 1
ATOM 4012 N N . HIS A 1 539 ? -2.153 -19.557 4.638 1.00 35.95 532 HIS A N 1
ATOM 4013 C CA . HIS A 1 539 ? -1.477 -18.475 3.893 1.00 36.55 532 HIS A CA 1
ATOM 4014 C C . HIS A 1 539 ? -1.045 -19.042 2.534 1.00 38.16 532 HIS A C 1
ATOM 4015 O O . HIS A 1 539 ? -1.288 -18.396 1.478 1.00 37.38 532 HIS A O 1
ATOM 4022 N N . TYR A 1 540 ? -0.458 -20.223 2.535 1.00 40.50 533 TYR A N 1
ATOM 4023 C CA . TYR A 1 540 ? 0.034 -20.862 1.290 1.00 40.39 533 TYR A CA 1
ATOM 4024 C C . TYR A 1 540 ? -1.154 -21.167 0.390 1.00 40.37 533 TYR A C 1
ATOM 4025 O O . TYR A 1 540 ? -1.097 -20.865 -0.850 1.00 40.35 533 TYR A O 1
ATOM 4034 N N . VAL A 1 541 ? -2.242 -21.681 0.976 1.00 37.46 534 VAL A N 1
ATOM 4035 C CA . VAL A 1 541 ? -3.462 -21.986 0.169 1.00 37.39 534 VAL A CA 1
ATOM 4036 C C . VAL A 1 541 ? -3.943 -20.667 -0.482 1.00 38.88 534 VAL A C 1
ATOM 4037 O O . VAL A 1 541 ? -4.172 -20.632 -1.704 1.00 35.50 534 VAL A O 1
ATOM 4041 N N . VAL A 1 542 ? -3.997 -19.565 0.254 1.00 35.53 535 VAL A N 1
ATOM 4042 C CA . VAL A 1 542 ? -4.520 -18.287 -0.310 1.00 37.24 535 VAL A CA 1
ATOM 4043 C C . VAL A 1 542 ? -3.618 -17.829 -1.464 1.00 37.25 535 VAL A C 1
ATOM 4044 O O . VAL A 1 542 ? -4.128 -17.529 -2.496 1.00 33.89 535 VAL A O 1
ATOM 4048 N N . VAL A 1 543 ? -2.302 -17.834 -1.277 1.00 36.82 536 VAL A N 1
ATOM 4049 C CA . VAL A 1 543 ? -1.341 -17.451 -2.346 1.00 39.03 536 VAL A CA 1
ATOM 4050 C C . VAL A 1 543 ? -1.517 -18.344 -3.603 1.00 39.30 536 VAL A C 1
ATOM 4051 O O . VAL A 1 543 ? -1.472 -17.810 -4.786 1.00 39.55 536 VAL A O 1
ATOM 4055 N N . LYS A 1 544 ? -1.603 -19.643 -3.381 1.00 41.33 537 LYS A N 1
ATOM 4056 C CA . LYS A 1 544 ? -1.706 -20.678 -4.440 1.00 42.00 537 LYS A CA 1
ATOM 4057 C C . LYS A 1 544 ? -2.987 -20.397 -5.213 1.00 42.06 537 LYS A C 1
ATOM 4058 O O . LYS A 1 544 ? -2.962 -20.356 -6.519 1.00 37.10 537 LYS A O 1
ATOM 4064 N N . LEU A 1 545 ? -4.085 -20.141 -4.491 1.00 40.39 538 LEU A N 1
ATOM 4065 C CA . LEU A 1 545 ? -5.368 -19.989 -5.212 1.00 40.45 538 LEU A CA 1
ATOM 4066 C C . LEU A 1 545 ? -5.380 -18.678 -5.980 1.00 42.99 538 LEU A C 1
ATOM 4067 O O . LEU A 1 545 ? -6.029 -18.651 -7.018 1.00 45.23 538 LEU A O 1
ATOM 4072 N N . PHE A 1 546 ? -4.770 -17.611 -5.461 1.00 41.68 539 PHE A N 1
ATOM 4073 C CA . PHE A 1 546 ? -4.766 -16.299 -6.172 1.00 40.29 539 PHE A CA 1
ATOM 4074 C C . PHE A 1 546 ? -3.901 -16.461 -7.442 1.00 42.11 539 PHE A C 1
ATOM 4075 O O . PHE A 1 546 ? -4.307 -16.016 -8.536 1.00 38.75 539 PHE A O 1
ATOM 4083 N N . SER A 1 547 ? -2.765 -17.136 -7.305 1.00 41.28 540 SER A N 1
ATOM 4084 C CA . SER A 1 547 ? -1.793 -17.393 -8.404 1.00 44.39 540 SER A CA 1
ATOM 4085 C C . SER A 1 547 ? -2.473 -18.177 -9.529 1.00 41.64 540 SER A C 1
ATOM 4086 O O . SER A 1 547 ? -2.380 -17.721 -10.665 1.00 46.74 540 SER A O 1
ATOM 4089 N N . GLU A 1 548 ? -3.212 -19.238 -9.209 1.00 41.58 541 GLU A N 1
ATOM 4090 C CA . GLU A 1 548 ? -3.901 -20.094 -10.194 1.00 44.51 541 GLU A CA 1
ATOM 4091 C C . GLU A 1 548 ? -5.050 -19.315 -10.820 1.00 48.70 541 GLU A C 1
ATOM 4092 O O . GLU A 1 548 ? -5.271 -19.466 -12.054 1.00 43.31 541 GLU A O 1
ATOM 4098 N N . LYS A 1 549 ? -5.681 -18.405 -10.089 1.00 41.89 542 LYS A N 1
ATOM 4099 C CA . LYS A 1 549 ? -6.823 -17.675 -10.679 1.00 42.45 542 LYS A CA 1
ATOM 4100 C C . LYS A 1 549 ? -6.328 -16.732 -11.787 1.00 42.22 542 LYS A C 1
ATOM 4101 O O . LYS A 1 549 ? -7.054 -16.536 -12.728 1.00 40.24 542 LYS A O 1
ATOM 4107 N N . LEU A 1 550 ? -5.118 -16.186 -11.652 1.00 41.93 543 LEU A N 1
ATOM 4108 C CA . LEU A 1 550 ? -4.517 -15.301 -12.672 1.00 44.31 543 LEU A CA 1
ATOM 4109 C C . LEU A 1 550 ? -4.558 -15.959 -14.067 1.00 48.15 543 LEU A C 1
ATOM 4110 O O . LEU A 1 550 ? -4.851 -15.247 -15.049 1.00 51.17 543 LEU A O 1
ATOM 4115 N N . LEU A 1 551 ? -4.315 -17.263 -14.153 1.00 49.62 544 LEU A N 1
ATOM 4116 C CA . LEU A 1 551 ? -4.192 -17.983 -15.438 1.00 52.56 544 LEU A CA 1
ATOM 4117 C C . LEU A 1 551 ? -5.572 -18.130 -16.077 1.00 53.45 544 LEU A C 1
ATOM 4118 O O . LEU A 1 551 ? -5.586 -18.513 -17.235 1.00 53.82 544 LEU A O 1
ATOM 4123 N N . LYS A 1 552 ? -6.684 -17.834 -15.390 1.00 52.78 545 LYS A N 1
ATOM 4124 C CA . LYS A 1 552 ? -8.037 -18.059 -15.968 1.00 53.43 545 LYS A CA 1
ATOM 4125 C C . LYS A 1 552 ? -8.615 -16.720 -16.398 1.00 51.26 545 LYS A C 1
ATOM 4126 O O . LYS A 1 552 ? -9.774 -16.682 -16.844 1.00 54.82 545 LYS A O 1
ATOM 4132 N N . ILE A 1 553 ? -7.853 -15.637 -16.266 1.00 48.56 546 ILE A N 1
ATOM 4133 C CA . ILE A 1 553 ? -8.408 -14.287 -16.586 1.00 49.47 546 ILE A CA 1
ATOM 4134 C C . ILE A 1 553 ? -8.200 -13.967 -18.092 1.00 47.13 546 ILE A C 1
ATOM 4135 O O . ILE A 1 553 ? -7.080 -13.771 -18.479 1.00 48.97 546 ILE A O 1
ATOM 4140 N N . GLN A 1 554 ? -9.277 -13.869 -18.864 1.00 50.53 547 GLN A N 1
ATOM 4141 C CA . GLN A 1 554 ? -9.271 -13.727 -20.343 1.00 52.01 547 GLN A CA 1
ATOM 4142 C C . GLN A 1 554 ? -8.879 -12.299 -20.705 1.00 58.70 547 GLN A C 1
ATOM 4143 O O . GLN A 1 554 ? -8.084 -12.124 -21.613 1.00 64.95 547 GLN A O 1
ATOM 4149 N N . ASP A 1 555 ? -9.469 -11.304 -20.041 1.00 55.46 548 ASP A N 1
ATOM 4150 C CA . ASP A 1 555 ? -9.122 -9.892 -20.267 1.00 50.19 548 ASP A CA 1
ATOM 4151 C C . ASP A 1 555 ? -7.659 -9.695 -19.852 1.00 55.48 548 ASP A C 1
ATOM 4152 O O . ASP A 1 555 ? -7.341 -9.942 -18.666 1.00 52.24 548 ASP A O 1
ATOM 4157 N N . LYS A 1 556 ? -6.802 -9.202 -20.756 1.00 50.13 549 LYS A N 1
ATOM 4158 C CA . LYS A 1 556 ? -5.349 -9.042 -20.477 1.00 51.73 549 LYS A CA 1
ATOM 4159 C C . LYS A 1 556 ? -5.113 -7.921 -19.466 1.00 47.08 549 LYS A C 1
ATOM 4160 O O . LYS A 1 556 ? -4.172 -8.042 -18.673 1.00 47.77 549 LYS A O 1
ATOM 4166 N N . ALA A 1 557 ? -5.843 -6.815 -19.539 1.00 45.00 550 ALA A N 1
ATOM 4167 C CA . ALA A 1 557 ? -5.518 -5.642 -18.708 1.00 43.67 550 ALA A CA 1
ATOM 4168 C C . ALA A 1 557 ? -5.884 -5.996 -17.246 1.00 43.17 550 ALA A C 1
ATOM 4169 O O . ALA A 1 557 ? -5.126 -5.679 -16.306 1.00 42.62 550 ALA A O 1
ATOM 4171 N N . ILE A 1 558 ? -7.003 -6.665 -17.084 1.00 41.79 551 ILE A N 1
ATOM 4172 C CA . ILE A 1 558 ? -7.488 -7.145 -15.777 1.00 44.35 551 ILE A CA 1
ATOM 4173 C C . ILE A 1 558 ? -6.480 -8.159 -15.250 1.00 44.54 551 ILE A C 1
ATOM 4174 O O . ILE A 1 558 ? -6.099 -8.083 -14.037 1.00 41.62 551 ILE A O 1
ATOM 4179 N N . GLN A 1 559 ? -6.001 -9.047 -16.110 1.00 42.26 552 GLN A N 1
ATOM 4180 C CA . GLN A 1 559 ? -5.043 -10.085 -15.662 1.00 40.99 552 GLN A CA 1
ATOM 4181 C C . GLN A 1 559 ? -3.790 -9.381 -15.183 1.00 43.36 552 GLN A C 1
ATOM 4182 O O . GLN A 1 559 ? -3.280 -9.777 -14.159 1.00 42.93 552 GLN A O 1
ATOM 4188 N N . ALA A 1 560 ? -3.357 -8.323 -15.855 1.00 42.98 553 ALA A N 1
ATOM 4189 C CA . ALA A 1 560 ? -2.132 -7.614 -15.435 1.00 44.40 553 ALA A CA 1
ATOM 4190 C C . ALA A 1 560 ? -2.348 -6.933 -14.062 1.00 44.42 553 ALA A C 1
ATOM 4191 O O . ALA A 1 560 ? -1.426 -6.999 -13.215 1.00 41.89 553 ALA A O 1
ATOM 4193 N N . VAL A 1 561 ? -3.484 -6.269 -13.814 1.00 43.23 554 VAL A N 1
ATOM 4194 C CA . VAL A 1 561 ? -3.644 -5.492 -12.557 1.00 41.00 554 VAL A CA 1
ATOM 4195 C C . VAL A 1 561 ? -3.845 -6.499 -11.407 1.00 41.13 554 VAL A C 1
ATOM 4196 O O . VAL A 1 561 ? -3.162 -6.293 -10.353 1.00 43.95 554 VAL A O 1
ATOM 4200 N N . LEU A 1 562 ? -4.583 -7.602 -11.633 1.00 40.35 555 LEU A N 1
ATOM 4201 C CA . LEU A 1 562 ? -4.739 -8.710 -10.658 1.00 37.81 555 LEU A CA 1
ATOM 4202 C C . LEU A 1 562 ? -3.382 -9.322 -10.366 1.00 42.54 555 LEU A C 1
ATOM 4203 O O . LEU A 1 562 ? -3.140 -9.758 -9.176 1.00 40.20 555 LEU A O 1
ATOM 4208 N N . ARG A 1 563 ? -2.484 -9.342 -11.341 1.00 43.44 556 ARG A N 1
ATOM 4209 C CA . ARG A 1 563 ? -1.163 -9.990 -11.104 1.00 45.79 556 ARG A CA 1
ATOM 4210 C C . ARG A 1 563 ? -0.376 -9.069 -10.150 1.00 40.38 556 ARG A C 1
ATOM 4211 O O . ARG A 1 563 ? 0.244 -9.520 -9.170 1.00 42.76 556 ARG A O 1
ATOM 4219 N N . SER A 1 564 ? -0.413 -7.779 -10.399 1.00 41.30 557 SER A N 1
ATOM 4220 C CA . SER A 1 564 ? 0.228 -6.778 -9.523 1.00 41.27 557 SER A CA 1
ATOM 4221 C C . SER A 1 564 ? -0.278 -7.002 -8.084 1.00 42.78 557 SER A C 1
ATOM 4222 O O . SER A 1 564 ? 0.543 -7.011 -7.160 1.00 38.91 557 SER A O 1
ATOM 4225 N N . LEU A 1 565 ? -1.588 -7.187 -7.912 1.00 36.80 558 LEU A N 1
ATOM 4226 C CA . LEU A 1 565 ? -2.183 -7.400 -6.589 1.00 39.35 558 LEU A CA 1
ATOM 4227 C C . LEU A 1 565 ? -1.692 -8.738 -6.026 1.00 37.56 558 LEU A C 1
ATOM 4228 O O . LEU A 1 565 ? -1.389 -8.791 -4.818 1.00 37.65 558 LEU A O 1
ATOM 4233 N N . CYS A 1 566 ? -1.655 -9.806 -6.828 1.00 39.05 559 CYS A N 1
ATOM 4234 C CA . CYS A 1 566 ? -1.209 -11.161 -6.378 1.00 35.37 559 CYS A CA 1
ATOM 4235 C C . CYS A 1 566 ? 0.241 -11.081 -5.903 1.00 36.84 559 CYS A C 1
ATOM 4236 O O . CYS A 1 566 ? 0.602 -11.620 -4.795 1.00 38.14 559 CYS A O 1
ATOM 4239 N N . LEU A 1 567 ? 1.066 -10.374 -6.678 1.00 39.64 560 LEU A N 1
ATOM 4240 C CA . LEU A 1 567 ? 2.497 -10.168 -6.353 1.00 39.99 560 LEU A CA 1
ATOM 4241 C C . LEU A 1 567 ? 2.593 -9.320 -5.080 1.00 39.53 560 LEU A C 1
ATOM 4242 O O . LEU A 1 567 ? 3.376 -9.687 -4.225 1.00 38.36 560 LEU A O 1
ATOM 4247 N N . LEU A 1 568 ? 1.776 -8.268 -4.928 1.00 36.99 561 LEU A N 1
ATOM 4248 C CA . LEU A 1 568 ? 1.830 -7.403 -3.732 1.00 38.83 561 LEU A CA 1
ATOM 4249 C C . LEU A 1 568 ? 1.421 -8.242 -2.511 1.00 39.14 561 LEU A C 1
ATOM 4250 O O . LEU A 1 568 ? 2.150 -8.177 -1.473 1.00 35.84 561 LEU A O 1
ATOM 4255 N N . TYR A 1 569 ? 0.332 -9.030 -2.636 1.00 38.88 562 TYR A N 1
ATOM 4256 C CA . TYR A 1 569 ? -0.141 -9.914 -1.540 1.00 39.23 562 TYR A CA 1
ATOM 4257 C C . TYR A 1 569 ? 1.006 -10.806 -1.032 1.00 38.00 562 TYR A C 1
ATOM 4258 O O . TYR A 1 569 ? 1.310 -10.892 0.159 1.00 36.33 562 TYR A O 1
ATOM 4267 N N . SER A 1 570 ? 1.637 -11.470 -1.984 1.00 37.97 563 SER A N 1
ATOM 4268 C CA . SER A 1 570 ? 2.647 -12.528 -1.757 1.00 39.80 563 SER A CA 1
ATOM 4269 C C . SER A 1 570 ? 3.903 -11.925 -1.143 1.00 38.15 563 SER A C 1
ATOM 4270 O O . SER A 1 570 ? 4.379 -12.509 -0.141 1.00 39.40 563 SER A O 1
ATOM 4273 N N . LEU A 1 571 ? 4.363 -10.787 -1.690 1.00 37.84 564 LEU A N 1
ATOM 4274 C CA . LEU A 1 571 ? 5.636 -10.128 -1.303 1.00 39.78 564 LEU A CA 1
ATOM 4275 C C . LEU A 1 571 ? 5.445 -9.406 0.026 1.00 40.35 564 LEU A C 1
ATOM 4276 O O . LEU A 1 571 ? 6.397 -9.379 0.855 1.00 39.68 564 LEU A O 1
ATOM 4281 N N . TYR A 1 572 ? 4.254 -8.831 0.226 1.00 39.77 565 TYR A N 1
ATOM 4282 C CA . TYR A 1 572 ? 3.902 -8.183 1.518 1.00 41.04 565 TYR A CA 1
ATOM 4283 C C . TYR A 1 572 ? 4.013 -9.259 2.604 1.00 39.27 565 TYR A C 1
ATOM 4284 O O . TYR A 1 572 ? 4.663 -8.981 3.629 1.00 39.90 565 TYR A O 1
ATOM 4293 N N . GLY A 1 573 ? 3.398 -10.437 2.398 1.00 37.96 566 GLY A N 1
ATOM 4294 C CA . GLY A 1 573 ? 3.403 -11.499 3.431 1.00 36.04 566 GLY A CA 1
ATOM 4295 C C . GLY A 1 573 ? 4.830 -11.976 3.685 1.00 39.67 566 GLY A C 1
ATOM 4296 O O . GLY A 1 573 ? 5.163 -12.387 4.819 1.00 39.95 566 GLY A O 1
ATOM 4297 N N . ILE A 1 574 ? 5.706 -11.920 2.678 1.00 39.86 567 ILE A N 1
ATOM 4298 C CA . ILE A 1 574 ? 7.135 -12.316 2.904 1.00 39.98 567 ILE A CA 1
ATOM 4299 C C . ILE A 1 574 ? 7.746 -11.225 3.757 1.00 38.23 567 ILE A C 1
ATOM 4300 O O . ILE A 1 574 ? 8.412 -11.544 4.749 1.00 41.45 567 ILE A O 1
ATOM 4305 N N . SER A 1 575 ? 7.534 -9.982 3.346 1.00 37.92 568 SER A N 1
ATOM 4306 C CA . SER A 1 575 ? 8.120 -8.809 4.024 1.00 40.26 568 SER A CA 1
ATOM 4307 C C . SER A 1 575 ? 7.700 -8.824 5.479 1.00 40.44 568 SER A C 1
ATOM 4308 O O . SER A 1 575 ? 8.506 -8.451 6.325 1.00 41.84 568 SER A O 1
ATOM 4311 N N . GLN A 1 576 ? 6.471 -9.246 5.751 1.00 41.86 569 GLN A N 1
ATOM 4312 C CA . GLN A 1 576 ? 5.863 -9.188 7.099 1.00 41.44 569 GLN A CA 1
ATOM 4313 C C . GLN A 1 576 ? 6.229 -10.448 7.884 1.00 40.79 569 GLN A C 1
ATOM 4314 O O . GLN A 1 576 ? 5.972 -10.464 9.086 1.00 37.31 569 GLN A O 1
ATOM 4320 N N . ASN A 1 577 ? 6.794 -11.485 7.256 1.00 37.98 570 ASN A N 1
ATOM 4321 C CA . ASN A 1 577 ? 7.105 -12.740 7.982 1.00 38.81 570 ASN A CA 1
ATOM 4322 C C . ASN A 1 577 ? 8.508 -13.202 7.580 1.00 40.08 570 ASN A C 1
ATOM 4323 O O . ASN A 1 577 ? 8.700 -14.412 7.387 1.00 40.79 570 ASN A O 1
ATOM 4328 N N . ALA A 1 578 ? 9.421 -12.253 7.401 1.00 44.15 571 ALA A N 1
ATOM 4329 C CA . ALA A 1 578 ? 10.745 -12.456 6.762 1.00 44.19 571 ALA A CA 1
ATOM 4330 C C . ALA A 1 578 ? 11.464 -13.623 7.452 1.00 42.30 571 ALA A C 1
ATOM 4331 O O . ALA A 1 578 ? 11.858 -14.513 6.733 1.00 43.46 571 ALA A O 1
ATOM 4333 N N . GLY A 1 579 ? 11.485 -13.705 8.781 1.00 42.27 572 GLY A N 1
ATOM 4334 C CA . GLY A 1 579 ? 12.133 -14.822 9.498 1.00 43.67 572 GLY A CA 1
ATOM 4335 C C . GLY A 1 579 ? 11.659 -16.214 9.093 1.00 45.92 572 GLY A C 1
ATOM 4336 O O . GLY A 1 579 ? 12.451 -17.157 9.207 1.00 47.96 572 GLY A O 1
ATOM 4337 N N . ASP A 1 580 ? 10.402 -16.353 8.652 1.00 46.24 573 ASP A N 1
ATOM 4338 C CA . ASP A 1 580 ? 9.816 -17.641 8.242 1.00 44.64 573 ASP A CA 1
ATOM 4339 C C . ASP A 1 580 ? 10.400 -18.057 6.890 1.00 47.38 573 ASP A C 1
ATOM 4340 O O . ASP A 1 580 ? 10.180 -19.198 6.481 1.00 47.82 573 ASP A O 1
ATOM 4345 N N . PHE A 1 581 ? 10.942 -17.113 6.123 1.00 49.09 574 PHE A N 1
ATOM 4346 C CA . PHE A 1 581 ? 11.521 -17.388 4.780 1.00 47.60 574 PHE A CA 1
ATOM 4347 C C . PHE A 1 581 ? 13.063 -17.430 4.862 1.00 49.39 574 PHE A C 1
ATOM 4348 O O . PHE A 1 581 ? 13.687 -18.145 4.064 1.00 52.27 574 PHE A O 1
ATOM 4356 N N . LEU A 1 582 ? 13.665 -16.713 5.809 1.00 49.01 575 LEU A N 1
ATOM 4357 C CA . LEU A 1 582 ? 15.144 -16.707 6.037 1.00 50.40 575 LEU A CA 1
ATOM 4358 C C . LEU A 1 582 ? 15.569 -18.028 6.677 1.00 50.93 575 LEU A C 1
ATOM 4359 O O . LEU A 1 582 ? 16.601 -18.573 6.269 1.00 56.25 575 LEU A O 1
ATOM 4364 N N . GLN A 1 583 ? 14.760 -18.558 7.596 1.00 53.13 576 GLN A N 1
ATOM 4365 C CA . GLN A 1 583 ? 15.023 -19.864 8.257 1.00 50.59 576 GLN A CA 1
ATOM 4366 C C . GLN A 1 583 ? 14.690 -20.988 7.278 1.00 49.71 576 GLN A C 1
ATOM 4367 O O . GLN A 1 583 ? 13.834 -20.753 6.393 1.00 48.61 576 GLN A O 1
ATOM 4373 N N . GLY A 1 584 ? 15.435 -22.108 7.388 1.00 51.19 577 GLY A N 1
ATOM 4374 C CA . GLY A 1 584 ? 15.470 -23.227 6.424 1.00 52.71 577 GLY A CA 1
ATOM 4375 C C . GLY A 1 584 ? 15.985 -22.842 5.023 1.00 57.87 577 GLY A C 1
ATOM 4376 O O . GLY A 1 584 ? 15.739 -23.612 4.089 1.00 59.17 577 GLY A O 1
ATOM 4377 N N . SER A 1 585 ? 16.648 -21.689 4.879 1.00 54.74 578 SER A N 1
ATOM 4378 C CA . SER A 1 585 ? 17.247 -21.120 3.657 1.00 59.38 578 SER A CA 1
ATOM 4379 C C . SER A 1 585 ? 16.260 -21.076 2.501 1.00 58.86 578 SER A C 1
ATOM 4380 O O . SER A 1 585 ? 16.718 -21.300 1.357 1.00 56.27 578 SER A O 1
ATOM 4383 N N . ILE A 1 586 ? 14.991 -20.736 2.750 1.00 54.11 579 ILE A N 1
ATOM 4384 C CA . ILE A 1 586 ? 14.005 -20.609 1.642 1.00 51.33 579 ILE A CA 1
ATOM 4385 C C . ILE A 1 586 ? 14.367 -19.369 0.805 1.00 53.01 579 ILE A C 1
ATOM 4386 O O . ILE A 1 586 ? 14.307 -19.441 -0.446 1.00 48.29 579 ILE A O 1
ATOM 4391 N N . MET A 1 587 ? 14.766 -18.287 1.472 1.00 51.47 580 MET A N 1
ATOM 4392 C CA . MET A 1 587 ? 15.289 -17.051 0.842 1.00 51.62 580 MET A CA 1
ATOM 4393 C C . MET A 1 587 ? 16.460 -16.470 1.649 1.00 51.81 580 MET A C 1
ATOM 4394 O O . MET A 1 587 ? 16.655 -16.818 2.875 1.00 52.18 580 MET A O 1
ATOM 4399 N N . THR A 1 588 ? 17.174 -15.538 1.020 1.00 51.29 581 THR A N 1
ATOM 4400 C CA . THR A 1 588 ? 18.417 -14.940 1.574 1.00 52.81 581 THR A CA 1
ATOM 4401 C C . THR A 1 588 ? 18.133 -13.521 2.062 1.00 50.92 581 THR A C 1
ATOM 4402 O O . THR A 1 588 ? 17.126 -12.921 1.639 1.00 51.65 581 THR A O 1
ATOM 4406 N N . GLU A 1 589 ? 19.052 -12.948 2.821 1.00 47.64 582 GLU A N 1
ATOM 4407 C CA . GLU A 1 589 ? 18.867 -11.556 3.270 1.00 50.91 582 GLU A CA 1
ATOM 4408 C C . GLU A 1 589 ? 18.804 -10.642 2.042 1.00 55.75 582 GLU A C 1
ATOM 4409 O O . GLU A 1 589 ? 17.872 -9.830 1.961 1.00 53.80 582 GLU A O 1
ATOM 4415 N N . PRO A 1 590 ? 19.735 -10.733 1.045 1.00 56.75 583 PRO A N 1
ATOM 4416 C CA . PRO A 1 590 ? 19.630 -9.895 -0.158 1.00 55.89 583 PRO A CA 1
ATOM 4417 C C . PRO A 1 590 ? 18.292 -10.044 -0.915 1.00 52.44 583 PRO A C 1
ATOM 4418 O O . PRO A 1 590 ? 17.817 -9.086 -1.506 1.00 52.08 583 PRO A O 1
ATOM 4422 N N . GLN A 1 591 ? 17.692 -11.225 -0.901 1.00 51.59 584 GLN A N 1
ATOM 4423 C CA . GLN A 1 591 ? 16.364 -11.456 -1.534 1.00 55.63 584 GLN A CA 1
ATOM 4424 C C . GLN A 1 591 ? 15.265 -10.745 -0.732 1.00 49.09 584 GLN A C 1
ATOM 4425 O O . GLN A 1 591 ? 14.336 -10.231 -1.355 1.00 46.42 584 GLN A O 1
ATOM 4431 N N . ILE A 1 592 ? 15.353 -10.689 0.597 1.00 48.91 585 ILE A N 1
ATOM 4432 C CA . ILE A 1 592 ? 14.339 -9.941 1.392 1.00 49.71 585 ILE A CA 1
ATOM 4433 C C . ILE A 1 592 ? 14.447 -8.445 1.031 1.00 53.02 585 ILE A C 1
ATOM 4434 O O . ILE A 1 592 ? 13.380 -7.774 0.801 1.00 49.96 585 ILE A O 1
ATOM 4439 N N . THR A 1 593 ? 15.674 -7.936 0.899 1.00 49.23 586 THR A N 1
ATOM 4440 C CA . THR A 1 593 ? 15.913 -6.545 0.451 1.00 53.54 586 THR A CA 1
ATOM 4441 C C . THR A 1 593 ? 15.210 -6.350 -0.899 1.00 50.98 586 THR A C 1
ATOM 4442 O O . THR A 1 593 ? 14.565 -5.328 -1.038 1.00 53.82 586 THR A O 1
ATOM 4446 N N . GLN A 1 594 ? 15.282 -7.288 -1.837 1.00 51.98 587 GLN A N 1
ATOM 4447 C CA . GLN A 1 594 ? 14.667 -7.098 -3.172 1.00 54.60 587 GLN A CA 1
ATOM 4448 C C . GLN A 1 594 ? 13.131 -7.174 -3.021 1.00 50.30 587 GLN A C 1
ATOM 4449 O O . GLN A 1 594 ? 12.427 -6.427 -3.709 1.00 51.93 587 GLN A O 1
ATOM 4455 N N . VAL A 1 595 ? 12.614 -8.048 -2.166 1.00 47.41 588 VAL A N 1
ATOM 4456 C CA . VAL A 1 595 ? 11.149 -8.104 -1.852 1.00 48.89 588 VAL A CA 1
ATOM 4457 C C . VAL A 1 595 ? 10.678 -6.705 -1.424 1.00 44.02 588 VAL A C 1
ATOM 4458 O O . VAL A 1 595 ? 9.674 -6.179 -2.019 1.00 44.69 588 VAL A O 1
ATOM 4462 N N . ASN A 1 596 ? 11.371 -6.107 -0.453 1.00 42.58 589 ASN A N 1
ATOM 4463 C CA . ASN A 1 596 ? 10.960 -4.811 0.138 1.00 45.36 589 ASN A CA 1
ATOM 4464 C C . ASN A 1 596 ? 10.974 -3.720 -0.927 1.00 45.85 589 ASN A C 1
ATOM 4465 O O . ASN A 1 596 ? 10.020 -2.957 -0.984 1.00 45.90 589 ASN A O 1
ATOM 4470 N N . GLN A 1 597 ? 11.964 -3.755 -1.809 1.00 46.85 590 GLN A N 1
ATOM 4471 C CA . GLN A 1 597 ? 12.148 -2.804 -2.940 1.00 51.34 590 GLN A CA 1
ATOM 4472 C C . GLN A 1 597 ? 10.974 -2.910 -3.933 1.00 47.20 590 GLN A C 1
ATOM 4473 O O . GLN A 1 597 ? 10.370 -1.897 -4.324 1.00 46.97 590 GLN A O 1
ATOM 4479 N N . ARG A 1 598 ? 10.642 -4.136 -4.287 1.00 46.21 591 ARG A N 1
ATOM 4480 C CA . ARG A 1 598 ? 9.530 -4.474 -5.188 1.00 45.60 591 ARG A CA 1
ATOM 4481 C C . ARG A 1 598 ? 8.164 -4.074 -4.543 1.00 44.42 591 ARG A C 1
ATOM 4482 O O . ARG A 1 598 ? 7.249 -3.557 -5.252 1.00 41.50 591 ARG A O 1
ATOM 4490 N N . VAL A 1 599 ? 7.964 -4.259 -3.252 1.00 44.56 592 VAL A N 1
ATOM 4491 C CA . VAL A 1 599 ? 6.639 -3.892 -2.639 1.00 44.68 592 VAL A CA 1
ATOM 4492 C C . VAL A 1 599 ? 6.405 -2.398 -2.850 1.00 45.71 592 VAL A C 1
ATOM 4493 O O . VAL A 1 599 ? 5.286 -2.022 -3.242 1.00 44.95 592 VAL A O 1
ATOM 4497 N N . LYS A 1 600 ? 7.452 -1.603 -2.626 1.00 48.57 593 LYS A N 1
ATOM 4498 C CA . LYS A 1 600 ? 7.429 -0.129 -2.778 1.00 48.13 593 LYS A CA 1
ATOM 4499 C C . LYS A 1 600 ? 7.047 0.214 -4.198 1.00 46.39 593 LYS A C 1
ATOM 4500 O O . LYS A 1 600 ? 6.224 1.140 -4.362 1.00 50.64 593 LYS A O 1
ATOM 4506 N N . GLU A 1 601 ? 7.592 -0.504 -5.172 1.00 48.60 594 GLU A N 1
ATOM 4507 C CA . GLU A 1 601 ? 7.330 -0.223 -6.605 1.00 47.19 594 GLU A CA 1
ATOM 4508 C C . GLU A 1 601 ? 5.894 -0.629 -6.914 1.00 41.42 594 GLU A C 1
ATOM 4509 O O . GLU A 1 601 ? 5.307 0.008 -7.672 1.00 40.45 594 GLU A O 1
ATOM 4515 N N . LEU A 1 602 ? 5.373 -1.676 -6.289 1.00 40.99 595 LEU A N 1
ATOM 4516 C CA . LEU A 1 602 ? 4.020 -2.167 -6.637 1.00 44.43 595 LEU A CA 1
ATOM 4517 C C . LEU A 1 602 ? 2.961 -1.173 -6.103 1.00 40.74 595 LEU A C 1
ATOM 4518 O O . LEU A 1 602 ? 1.972 -0.908 -6.776 1.00 42.50 595 LEU A O 1
ATOM 4523 N N . LEU A 1 603 ? 3.215 -0.593 -4.951 1.00 37.55 596 LEU A N 1
ATOM 4524 C CA . LEU A 1 603 ? 2.430 0.552 -4.437 1.00 40.33 596 LEU A CA 1
ATOM 4525 C C . LEU A 1 603 ? 2.303 1.583 -5.596 1.00 42.20 596 LEU A C 1
ATOM 4526 O O . LEU A 1 603 ? 1.174 1.894 -6.047 1.00 43.22 596 LEU A O 1
ATOM 4531 N N . THR A 1 604 ? 3.427 2.062 -6.130 1.00 41.03 597 THR A N 1
ATOM 4532 C CA . THR A 1 604 ? 3.462 3.106 -7.170 1.00 43.79 597 THR A CA 1
ATOM 4533 C C . THR A 1 604 ? 2.690 2.618 -8.429 1.00 48.79 597 THR A C 1
ATOM 4534 O O . THR A 1 604 ? 1.839 3.385 -9.012 1.00 50.80 597 THR A O 1
ATOM 4538 N N . LEU A 1 605 ? 2.857 1.363 -8.829 1.00 43.97 598 LEU A N 1
ATOM 4539 C CA . LEU A 1 605 ? 2.015 0.847 -9.918 1.00 45.82 598 LEU A CA 1
ATOM 4540 C C . LEU A 1 605 ? 0.509 0.882 -9.563 1.00 42.77 598 LEU A C 1
ATOM 4541 O O . LEU A 1 605 ? -0.272 1.044 -10.431 1.00 40.53 598 LEU A O 1
ATOM 4546 N N . ILE A 1 606 ? 0.090 0.453 -8.372 1.00 41.56 599 ILE A N 1
ATOM 4547 C CA . ILE A 1 606 ? -1.363 0.221 -8.015 1.00 42.42 599 ILE A CA 1
ATOM 4548 C C . ILE A 1 606 ? -2.148 1.512 -7.669 1.00 40.64 599 ILE A C 1
ATOM 4549 O O . ILE A 1 606 ? -3.375 1.502 -7.882 1.00 44.12 599 ILE A O 1
ATOM 4554 N N . ARG A 1 607 ? -1.402 2.590 -7.376 1.00 41.72 600 ARG A N 1
ATOM 4555 C CA . ARG A 1 607 ? -1.939 3.991 -7.219 1.00 43.48 600 ARG A CA 1
ATOM 4556 C C . ARG A 1 607 ? -2.949 4.420 -8.314 1.00 43.32 600 ARG A C 1
ATOM 4557 O O . ARG A 1 607 ? -4.053 4.924 -7.934 1.00 42.28 600 ARG A O 1
ATOM 4565 N N . SER A 1 608 ? -2.638 4.248 -9.602 1.00 42.73 601 SER A N 1
ATOM 4566 C CA . SER A 1 608 ? -3.459 4.784 -10.714 1.00 42.44 601 SER A CA 1
ATOM 4567 C C . SER A 1 608 ? -4.699 3.886 -10.894 1.00 43.83 601 SER A C 1
ATOM 4568 O O . SER A 1 608 ? -5.677 4.333 -11.581 1.00 45.25 601 SER A O 1
ATOM 4571 N N . ASP A 1 609 ? -4.680 2.665 -10.332 1.00 40.25 602 ASP A N 1
ATOM 4572 C CA . ASP A 1 609 ? -5.773 1.660 -10.514 1.00 42.28 602 ASP A CA 1
ATOM 4573 C C . ASP A 1 609 ? -6.609 1.449 -9.245 1.00 41.93 602 ASP A C 1
ATOM 4574 O O . ASP A 1 609 ? -7.708 0.874 -9.377 1.00 42.47 602 ASP A O 1
ATOM 4579 N N . ALA A 1 610 ? -6.154 1.944 -8.094 1.00 39.10 603 ALA A N 1
ATOM 4580 C CA . ALA A 1 610 ? -6.753 1.711 -6.755 1.00 37.90 603 ALA A CA 1
ATOM 4581 C C . ALA A 1 610 ? -8.242 2.088 -6.722 1.00 36.84 603 ALA A C 1
ATOM 4582 O O . ALA A 1 610 ? -9.035 1.276 -6.295 1.00 34.26 603 ALA A O 1
ATOM 4584 N N . VAL A 1 611 ? -8.641 3.258 -7.186 1.00 35.94 604 VAL A N 1
ATOM 4585 C CA . VAL A 1 611 ? -10.091 3.619 -7.166 1.00 36.97 604 VAL A CA 1
ATOM 4586 C C . VAL A 1 611 ? -10.904 2.661 -8.033 1.00 37.77 604 VAL A C 1
ATOM 4587 O O . VAL A 1 611 ? -11.928 2.132 -7.548 1.00 37.27 604 VAL A O 1
ATOM 4591 N N . ALA A 1 612 ? -10.466 2.462 -9.276 1.00 37.02 605 ALA A N 1
ATOM 4592 C CA . ALA A 1 612 ? -11.149 1.558 -10.233 1.00 37.92 605 ALA A CA 1
ATOM 4593 C C . ALA A 1 612 ? -11.256 0.169 -9.636 1.00 36.59 605 ALA A C 1
ATOM 4594 O O . ALA A 1 612 ? -12.317 -0.414 -9.788 1.00 35.15 605 ALA A O 1
ATOM 4596 N N . LEU A 1 613 ? -10.204 -0.310 -8.957 1.00 35.66 606 LEU A N 1
ATOM 4597 C CA . LEU A 1 613 ? -10.212 -1.644 -8.309 1.00 34.98 606 LEU A CA 1
ATOM 4598 C C . LEU A 1 613 ? -11.292 -1.735 -7.226 1.00 37.35 606 LEU A C 1
ATOM 4599 O O . LEU A 1 613 ? -11.867 -2.818 -7.098 1.00 35.14 606 LEU A O 1
ATOM 4604 N N . VAL A 1 614 ? -11.518 -0.686 -6.408 1.00 36.87 607 VAL A N 1
ATOM 4605 C CA . VAL A 1 614 ? -12.550 -0.803 -5.345 1.00 34.75 607 VAL A CA 1
ATOM 4606 C C . VAL A 1 614 ? -13.936 -0.558 -5.952 1.00 35.70 607 VAL A C 1
ATOM 4607 O O . VAL A 1 614 ? -14.877 -1.223 -5.452 1.00 32.85 607 VAL A O 1
ATOM 4611 N N . ASP A 1 615 ? -14.059 0.283 -7.011 1.00 36.40 608 ASP A N 1
ATOM 4612 C CA . ASP A 1 615 ? -15.315 0.415 -7.807 1.00 36.25 608 ASP A CA 1
ATOM 4613 C C . ASP A 1 615 ? -15.739 -0.996 -8.246 1.00 35.23 608 ASP A C 1
ATOM 4614 O O . ASP A 1 615 ? -16.964 -1.283 -8.316 1.00 39.21 608 ASP A O 1
ATOM 4619 N N . ALA A 1 616 ? -14.819 -1.857 -8.637 1.00 36.55 609 ALA A N 1
ATOM 4620 C CA . ALA A 1 616 ? -15.208 -3.141 -9.320 1.00 36.53 609 ALA A CA 1
ATOM 4621 C C . ALA A 1 616 ? -15.965 -4.008 -8.347 1.00 35.40 609 ALA A C 1
ATOM 4622 O O . ALA A 1 616 ? -16.642 -4.945 -8.814 1.00 35.11 609 ALA A O 1
ATOM 4624 N N . PHE A 1 617 ? -15.767 -3.802 -7.026 1.00 33.93 610 PHE A N 1
ATOM 4625 C CA . PHE A 1 617 ? -16.550 -4.585 -6.042 1.00 32.37 610 PHE A CA 1
ATOM 4626 C C . PHE A 1 617 ? -18.040 -4.299 -6.318 1.00 32.25 610 PHE A C 1
ATOM 4627 O O . PHE A 1 617 ? -18.853 -5.140 -5.990 1.00 33.12 610 PHE A O 1
ATOM 4635 N N . ASP A 1 618 ? -18.378 -3.063 -6.725 1.00 32.14 611 ASP A N 1
ATOM 4636 C CA . ASP A 1 618 ? -19.796 -2.761 -7.099 1.00 36.96 611 ASP A CA 1
ATOM 4637 C C . ASP A 1 618 ? -20.700 -2.614 -5.858 1.00 37.94 611 ASP A C 1
ATOM 4638 O O . ASP A 1 618 ? -21.932 -2.765 -5.991 1.00 34.44 611 ASP A O 1
ATOM 4643 N N . PHE A 1 619 ? -20.177 -2.185 -4.702 1.00 37.80 612 PHE A N 1
ATOM 4644 C CA . PHE A 1 619 ? -21.033 -1.848 -3.531 1.00 36.35 612 PHE A CA 1
ATOM 4645 C C . PHE A 1 619 ? -21.783 -0.513 -3.720 1.00 36.10 612 PHE A C 1
ATOM 4646 O O . PHE A 1 619 ? -21.213 0.511 -4.087 1.00 39.18 612 PHE A O 1
ATOM 4654 N N . GLN A 1 620 ? -23.073 -0.527 -3.485 1.00 35.83 613 GLN A N 1
ATOM 4655 C CA . GLN A 1 620 ? -23.883 0.688 -3.547 1.00 37.39 613 GLN A CA 1
ATOM 4656 C C . GLN A 1 620 ? -23.620 1.488 -2.266 1.00 38.20 613 GLN A C 1
ATOM 4657 O O . GLN A 1 620 ? -23.268 0.862 -1.185 1.00 32.91 613 GLN A O 1
ATOM 4663 N N . ASP A 1 621 ? -23.869 2.788 -2.326 1.00 37.72 614 ASP A N 1
ATOM 4664 C CA . ASP A 1 621 ? -23.632 3.718 -1.174 1.00 37.25 614 ASP A CA 1
ATOM 4665 C C . ASP A 1 621 ? -24.383 3.185 0.035 1.00 38.74 614 ASP A C 1
ATOM 4666 O O . ASP A 1 621 ? -23.803 3.178 1.085 1.00 36.90 614 ASP A O 1
ATOM 4671 N N . VAL A 1 622 ? -25.617 2.718 -0.125 1.00 38.44 615 VAL A N 1
ATOM 4672 C CA . VAL A 1 622 ? -26.477 2.286 1.006 1.00 40.46 615 VAL A CA 1
ATOM 4673 C C . VAL A 1 622 ? -25.847 1.039 1.661 1.00 46.08 615 VAL A C 1
ATOM 4674 O O . VAL A 1 622 ? -25.928 0.915 2.928 1.00 42.78 615 VAL A O 1
ATOM 4678 N N . THR A 1 623 ? -25.238 0.148 0.861 1.00 42.49 616 THR A N 1
ATOM 4679 C CA . THR A 1 623 ? -24.492 -1.015 1.383 1.00 42.30 616 THR A CA 1
ATOM 4680 C C . THR A 1 623 ? -23.270 -0.528 2.180 1.00 44.39 616 THR A C 1
ATOM 4681 O O . THR A 1 623 ? -22.997 -1.117 3.206 1.00 40.04 616 THR A O 1
ATOM 4685 N N . LEU A 1 624 ? -22.509 0.447 1.702 1.00 39.97 617 LEU A N 1
ATOM 4686 C CA . LEU A 1 624 ? -21.280 0.885 2.409 1.00 39.78 617 LEU A CA 1
ATOM 4687 C C . LEU A 1 624 ? -21.641 1.648 3.701 1.00 39.51 617 LEU A C 1
ATOM 4688 O O . LEU A 1 624 ? -20.871 1.599 4.681 1.00 40.36 617 LEU A O 1
ATOM 4693 N N . GLY A 1 625 ? -22.799 2.285 3.736 1.00 40.73 618 GLY A N 1
ATOM 4694 C CA . GLY A 1 625 ? -23.250 3.128 4.867 1.00 40.29 618 GLY A CA 1
ATOM 4695 C C . GLY A 1 625 ? -22.209 4.177 5.235 1.00 36.88 618 GLY A C 1
ATOM 4696 O O . GLY A 1 625 ? -21.971 4.381 6.443 1.00 37.97 618 GLY A O 1
ATOM 4697 N N . SER A 1 626 ? -21.607 4.804 4.231 1.00 33.06 619 SER A N 1
ATOM 4698 C CA . SER A 1 626 ? -20.391 5.634 4.354 1.00 32.69 619 SER A CA 1
ATOM 4699 C C . SER A 1 626 ? -20.569 6.962 3.624 1.00 35.78 619 SER A C 1
ATOM 4700 O O . SER A 1 626 ? -20.498 7.046 2.370 1.00 38.56 619 SER A O 1
ATOM 4703 N N . VAL A 1 627 ? -20.517 8.040 4.359 1.00 33.79 620 VAL A N 1
ATOM 4704 C CA . VAL A 1 627 ? -20.380 9.383 3.744 1.00 33.79 620 VAL A CA 1
ATOM 4705 C C . VAL A 1 627 ? -18.980 9.533 3.153 1.00 37.73 620 VAL A C 1
ATOM 4706 O O . VAL A 1 627 ? -18.858 10.153 2.058 1.00 37.37 620 VAL A O 1
ATOM 4710 N N . LEU A 1 628 ? -17.953 9.001 3.827 1.00 31.65 621 LEU A N 1
ATOM 4711 C CA . LEU A 1 628 ? -16.567 9.195 3.323 1.00 33.87 621 LEU A CA 1
ATOM 4712 C C . LEU A 1 628 ? -16.373 8.404 2.020 1.00 33.23 621 LEU A C 1
ATOM 4713 O O . LEU A 1 628 ? -15.490 8.780 1.210 1.00 32.41 621 LEU A O 1
ATOM 4718 N N . GLY A 1 629 ? -17.069 7.268 1.898 1.00 34.23 622 GLY A N 1
ATOM 4719 C CA . GLY A 1 629 ? -16.830 6.237 0.864 1.00 38.19 622 GLY A CA 1
ATOM 4720 C C . GLY A 1 629 ? -17.744 6.381 -0.377 1.00 38.23 622 GLY A C 1
ATOM 4721 O O . GLY A 1 629 ? -17.775 5.490 -1.208 1.00 37.47 622 GLY A O 1
ATOM 4722 N N . ARG A 1 630 ? -18.539 7.429 -0.434 1.00 37.94 623 ARG A N 1
ATOM 4723 C CA . ARG A 1 630 ? -19.641 7.583 -1.392 1.00 39.41 623 ARG A CA 1
ATOM 4724 C C . ARG A 1 630 ? -19.080 7.566 -2.831 1.00 37.62 623 ARG A C 1
ATOM 4725 O O . ARG A 1 630 ? -17.976 8.155 -3.088 1.00 37.08 623 ARG A O 1
ATOM 4733 N N . TYR A 1 631 ? -19.756 6.843 -3.707 1.00 36.20 624 TYR A N 1
ATOM 4734 C CA . TYR A 1 631 ? -19.283 6.588 -5.105 1.00 40.07 624 TYR A CA 1
ATOM 4735 C C . TYR A 1 631 ? -18.912 7.936 -5.843 1.00 43.11 624 TYR A C 1
ATOM 4736 O O . TYR A 1 631 ? -17.791 8.043 -6.429 1.00 38.08 624 TYR A O 1
ATOM 4745 N N . ASP A 1 632 ? -19.740 8.976 -5.640 1.00 36.55 625 ASP A N 1
ATOM 4746 C CA . ASP A 1 632 ? -19.524 10.299 -6.263 1.00 38.96 625 ASP A CA 1
ATOM 4747 C C . ASP A 1 632 ? -18.431 11.126 -5.586 1.00 41.51 625 ASP A C 1
ATOM 4748 O O . ASP A 1 632 ? -17.960 12.122 -6.230 1.00 36.83 625 ASP A O 1
ATOM 4753 N N . GLY A 1 633 ? -17.954 10.750 -4.400 1.00 40.52 626 GLY A N 1
ATOM 4754 C CA . GLY A 1 633 ? -16.823 11.472 -3.789 1.00 38.77 626 GLY A CA 1
ATOM 4755 C C . GLY A 1 633 ? -17.192 12.861 -3.313 1.00 37.62 626 GLY A C 1
ATOM 4756 O O . GLY A 1 633 ? -16.255 13.577 -2.899 1.00 40.31 626 GLY A O 1
ATOM 4757 N N . ASN A 1 634 ? -18.479 13.204 -3.259 1.00 37.89 627 ASN A N 1
ATOM 4758 C CA . ASN A 1 634 ? -18.980 14.436 -2.568 1.00 43.30 627 ASN A CA 1
ATOM 4759 C C . ASN A 1 634 ? -19.123 14.142 -1.057 1.00 41.81 627 ASN A C 1
ATOM 4760 O O . ASN A 1 634 ? -20.238 13.928 -0.596 1.00 44.60 627 ASN A O 1
ATOM 4765 N N . VAL A 1 635 ? -18.002 14.133 -0.376 1.00 38.60 628 VAL A N 1
ATOM 4766 C CA . VAL A 1 635 ? -17.940 13.809 1.093 1.00 37.74 628 VAL A CA 1
ATOM 4767 C C . VAL A 1 635 ? -18.445 15.014 1.920 1.00 38.18 628 VAL A C 1
ATOM 4768 O O . VAL A 1 635 ? -19.354 14.840 2.775 1.00 39.01 628 VAL A O 1
ATOM 4772 N N . TYR A 1 636 ? -17.814 16.182 1.769 1.00 38.29 629 TYR A N 1
ATOM 4773 C CA . TYR A 1 636 ? -17.851 17.293 2.788 1.00 40.78 629 TYR A CA 1
ATOM 4774 C C . TYR A 1 636 ? -19.264 17.885 2.952 1.00 40.90 629 TYR A C 1
ATOM 4775 O O . TYR A 1 636 ? -19.731 18.076 4.112 1.00 39.37 629 TYR A O 1
ATOM 4784 N N . GLU A 1 637 ? -19.979 18.110 1.854 1.00 42.49 630 GLU A N 1
ATOM 4785 C CA . GLU A 1 637 ? -21.349 18.700 1.868 1.00 47.31 630 GLU A CA 1
ATOM 4786 C C . GLU A 1 637 ? -22.362 17.717 2.431 1.00 42.08 630 GLU A C 1
ATOM 4787 O O . GLU A 1 637 ? -23.202 18.130 3.263 1.00 41.41 630 GLU A O 1
ATOM 4793 N N . ASN A 1 638 ? -22.181 16.423 2.107 1.00 43.04 631 ASN A N 1
ATOM 4794 C CA . ASN A 1 638 ? -23.011 15.328 2.679 1.00 40.88 631 ASN A CA 1
ATOM 4795 C C . ASN A 1 638 ? -22.674 15.198 4.183 1.00 41.19 631 ASN A C 1
ATOM 4796 O O . ASN A 1 638 ? -23.601 14.963 4.973 1.00 39.59 631 ASN A O 1
ATOM 4801 N N . LEU A 1 639 ? -21.416 15.362 4.579 1.00 38.18 632 LEU A N 1
ATOM 4802 C CA . LEU A 1 639 ? -21.046 15.096 6.007 1.00 38.90 632 LEU A CA 1
ATOM 4803 C C . LEU A 1 639 ? -21.692 16.172 6.902 1.00 40.34 632 LEU A C 1
ATOM 4804 O O . LEU A 1 639 ? -22.331 15.853 7.947 1.00 36.04 632 LEU A O 1
ATOM 4809 N N . PHE A 1 640 ? -21.663 17.443 6.461 1.00 42.03 633 PHE A N 1
ATOM 4810 C CA . PHE A 1 640 ? -22.304 18.551 7.210 1.00 41.72 633 PHE A CA 1
ATOM 4811 C C . PHE A 1 640 ? -23.803 18.286 7.343 1.00 41.18 633 PHE A C 1
ATOM 4812 O O . PHE A 1 640 ? -24.366 18.452 8.423 1.00 46.43 633 PHE A O 1
ATOM 4820 N N . GLU A 1 641 ? -24.448 17.794 6.293 1.00 42.26 634 GLU A N 1
ATOM 4821 C CA . GLU A 1 641 ? -25.901 17.463 6.360 1.00 42.33 634 GLU A CA 1
ATOM 4822 C C . GLU A 1 641 ? -26.117 16.333 7.377 1.00 44.52 634 GLU A C 1
ATOM 4823 O O . GLU A 1 641 ? -27.147 16.371 8.130 1.00 46.41 634 GLU A O 1
ATOM 4829 N N . TRP A 1 642 ? -25.258 15.308 7.332 1.00 39.29 635 TRP A N 1
ATOM 4830 C CA . TRP A 1 642 ? -25.439 14.089 8.161 1.00 42.29 635 TRP A CA 1
ATOM 4831 C C . TRP A 1 642 ? -25.368 14.502 9.645 1.00 41.10 635 TRP A C 1
ATOM 4832 O O . TRP A 1 642 ? -26.293 14.199 10.450 1.00 43.46 635 TRP A O 1
ATOM 4843 N N . ALA A 1 643 ? -24.385 15.288 9.974 1.00 39.41 636 ALA A N 1
ATOM 4844 C CA . ALA A 1 643 ? -24.219 15.748 11.362 1.00 41.59 636 ALA A CA 1
ATOM 4845 C C . ALA A 1 643 ? -25.445 16.569 11.764 1.00 44.02 636 ALA A C 1
ATOM 4846 O O . ALA A 1 643 ? -25.956 16.399 12.878 1.00 42.22 636 ALA A O 1
ATOM 4848 N N . LYS A 1 644 ? -25.878 17.466 10.895 1.00 43.52 637 LYS A N 1
ATOM 4849 C CA . LYS A 1 644 ? -27.045 18.327 11.222 1.00 49.24 637 LYS A CA 1
ATOM 4850 C C . LYS A 1 644 ? -28.289 17.459 11.450 1.00 48.36 637 LYS A C 1
ATOM 4851 O O . LYS A 1 644 ? -29.044 17.764 12.378 1.00 49.07 637 LYS A O 1
ATOM 4857 N N . ASN A 1 645 ? -28.454 16.375 10.701 1.00 43.45 638 ASN A N 1
ATOM 4858 C CA . ASN A 1 645 ? -29.633 15.486 10.856 1.00 48.37 638 ASN A CA 1
ATOM 4859 C C . ASN A 1 645 ? -29.487 14.556 12.055 1.00 45.76 638 ASN A C 1
ATOM 4860 O O . ASN A 1 645 ? -30.463 13.894 12.369 1.00 44.05 638 ASN A O 1
ATOM 4865 N N . SER A 1 646 ? -28.331 14.506 12.724 1.00 48.10 639 SER A N 1
ATOM 4866 C CA . SER A 1 646 ? -28.068 13.481 13.776 1.00 44.51 639 SER A CA 1
ATOM 4867 C C . SER A 1 646 ? -28.843 13.827 15.065 1.00 47.33 639 SER A C 1
ATOM 4868 O O . SER A 1 646 ? -29.264 14.967 15.251 1.00 46.72 639 SER A O 1
ATOM 4871 N N . PRO A 1 647 ? -29.114 12.836 15.963 1.00 50.05 640 PRO A N 1
ATOM 4872 C CA . PRO A 1 647 ? -30.080 13.009 17.063 1.00 51.51 640 PRO A CA 1
ATOM 4873 C C . PRO A 1 647 ? -29.843 14.135 18.096 1.00 50.27 640 PRO A C 1
ATOM 4874 O O . PRO A 1 647 ? -30.823 14.713 18.547 1.00 50.36 640 PRO A O 1
ATOM 4878 N N . LEU A 1 648 ? -28.600 14.387 18.511 1.00 47.45 641 LEU A N 1
ATOM 4879 C CA . LEU A 1 648 ? -28.345 15.462 19.506 1.00 50.52 641 LEU A CA 1
ATOM 4880 C C . LEU A 1 648 ? -28.624 16.852 18.878 1.00 49.89 641 LEU A C 1
ATOM 4881 O O . LEU A 1 648 ? -28.688 17.805 19.656 1.00 49.05 641 LEU A O 1
ATOM 4886 N N . ASN A 1 649 ? -28.774 17.007 17.549 1.00 47.86 642 ASN A N 1
ATOM 4887 C CA . ASN A 1 649 ? -29.082 18.349 16.968 1.00 49.41 642 ASN A CA 1
ATOM 4888 C C . ASN A 1 649 ? -30.588 18.534 16.779 1.00 51.17 642 ASN A C 1
ATOM 4889 O O . ASN A 1 649 ? -30.923 19.528 16.218 1.00 50.73 642 ASN A O 1
ATOM 4894 N N . LYS A 1 650 ? -31.435 17.672 17.323 1.00 53.90 643 LYS A N 1
ATOM 4895 C CA . LYS A 1 650 ? -32.909 17.840 17.233 1.00 63.33 643 LYS A CA 1
ATOM 4896 C C . LYS A 1 650 ? -33.384 19.088 17.990 1.00 65.91 643 LYS A C 1
ATOM 4897 O O . LYS A 1 650 ? -34.316 19.684 17.488 1.00 67.93 643 LYS A O 1
ATOM 4903 N N . ALA A 1 651 ? -32.768 19.453 19.129 1.00 72.07 644 ALA A N 1
ATOM 4904 C CA . ALA A 1 651 ? -32.883 20.803 19.781 1.00 78.49 644 ALA A CA 1
ATOM 4905 C C . ALA A 1 651 ? -31.488 21.473 19.927 1.00 75.99 644 ALA A C 1
ATOM 4906 O O . ALA A 1 651 ? -30.470 20.758 20.161 1.00 78.50 644 ALA A O 1
ATOM 4908 N N . GLU A 1 652 ? -31.428 22.808 19.760 1.00 82.62 645 GLU A N 1
ATOM 4909 C CA . GLU A 1 652 ? -30.205 23.679 19.879 1.00 81.97 645 GLU A CA 1
ATOM 4910 C C . GLU A 1 652 ? -29.632 23.569 21.306 1.00 74.28 645 GLU A C 1
ATOM 4911 O O . GLU A 1 652 ? -28.382 23.630 21.468 1.00 65.70 645 GLU A O 1
ATOM 4917 N N . VAL A 1 653 ? -30.537 23.498 22.298 1.00 78.64 646 VAL A N 1
ATOM 4918 C CA . VAL A 1 653 ? -30.221 23.374 23.755 1.00 76.77 646 VAL A CA 1
ATOM 4919 C C . VAL A 1 653 ? -30.697 21.977 24.214 1.00 75.38 646 VAL A C 1
ATOM 4920 O O . VAL A 1 653 ? -31.941 21.663 24.162 1.00 63.51 646 VAL A O 1
ATOM 4924 N N . HIS A 1 654 ? -29.720 21.120 24.559 1.00 78.63 647 HIS A N 1
ATOM 4925 C CA . HIS A 1 654 ? -29.913 19.875 25.354 1.00 76.92 647 HIS A CA 1
ATOM 4926 C C . HIS A 1 654 ? -30.515 20.256 26.733 1.00 83.21 647 HIS A C 1
ATOM 4927 O O . HIS A 1 654 ? -30.153 21.327 27.272 1.00 89.72 647 HIS A O 1
ATOM 4934 N N . GLU A 1 655 ? -31.420 19.428 27.278 1.00 85.78 648 GLU A N 1
ATOM 4935 C CA . GLU A 1 655 ? -32.122 19.638 28.586 1.00 96.47 648 GLU A CA 1
ATOM 4936 C C . GLU A 1 655 ? -31.126 19.576 29.766 1.00 91.74 648 GLU A C 1
ATOM 4937 O O . GLU A 1 655 ? -31.497 20.023 30.867 1.00 88.67 648 GLU A O 1
ATOM 4943 N N . SER A 1 656 ? -29.927 19.016 29.557 1.00 92.66 649 SER A N 1
ATOM 4944 C CA . SER A 1 656 ? -28.829 18.906 30.558 1.00 90.03 649 SER A CA 1
ATOM 4945 C C . SER A 1 656 ? -28.203 20.288 30.818 1.00 93.95 649 SER A C 1
ATOM 4946 O O . SER A 1 656 ? -27.602 20.440 31.892 1.00 98.72 649 SER A O 1
ATOM 4949 N N . TYR A 1 657 ? -28.391 21.292 29.940 1.00 96.62 650 TYR A N 1
ATOM 4950 C CA . TYR A 1 657 ? -27.882 22.674 30.186 1.00 95.71 650 TYR A CA 1
ATOM 4951 C C . TYR A 1 657 ? -28.498 23.227 31.488 1.00 88.90 650 TYR A C 1
ATOM 4952 O O . TYR A 1 657 ? -27.681 23.611 32.336 1.00 74.18 650 TYR A O 1
ATOM 4961 N N . LYS A 1 658 ? -29.843 23.215 31.630 1.00 92.44 651 LYS A N 1
ATOM 4962 C CA . LYS A 1 658 ? -30.639 23.758 32.785 1.00 97.17 651 LYS A CA 1
ATOM 4963 C C . LYS A 1 658 ? -30.472 22.834 34.000 1.00 98.31 651 LYS A C 1
ATOM 4964 O O . LYS A 1 658 ? -31.484 22.276 34.466 1.00 98.95 651 LYS A O 1
ATOM 4970 N N . HIS A 1 659 ? -29.225 22.658 34.443 1.00 96.57 652 HIS A N 1
ATOM 4971 C CA . HIS A 1 659 ? -28.820 21.964 35.694 1.00 108.21 652 HIS A CA 1
ATOM 4972 C C . HIS A 1 659 ? -27.347 22.300 35.958 1.00 109.24 652 HIS A C 1
ATOM 4973 O O . HIS A 1 659 ? -27.020 22.551 37.133 1.00 117.86 652 HIS A O 1
ATOM 4980 N N . LEU A 1 660 ? -26.513 22.331 34.904 1.00 109.75 653 LEU A N 1
ATOM 4981 C CA . LEU A 1 660 ? -25.124 22.880 34.908 1.00 109.89 653 LEU A CA 1
ATOM 4982 C C . LEU A 1 660 ? -25.092 24.169 35.744 1.00 111.86 653 LEU A C 1
ATOM 4983 O O . LEU A 1 660 ? -26.053 24.981 35.625 1.00 104.70 653 LEU A O 1
ATOM 4988 N N . LYS A 1 661 ? -24.027 24.356 36.539 1.0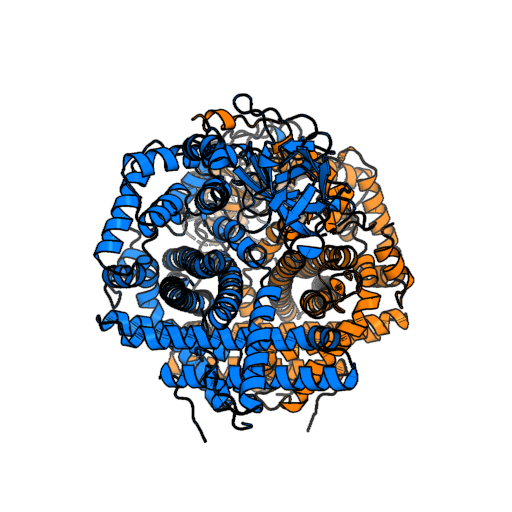0 105.35 654 LYS A N 1
ATOM 4989 C CA . LYS A 1 661 ? -23.884 25.483 37.508 1.00 102.78 654 LYS A CA 1
ATOM 4990 C C . LYS A 1 661 ? -23.953 26.818 36.733 1.00 112.09 654 LYS A C 1
ATOM 4991 O O . LYS A 1 661 ? -23.910 26.750 35.473 1.00 137.65 654 LYS A O 1
ATOM 4997 N N . SER A 1 662 ? -24.068 27.963 37.444 1.00 99.92 655 SER A N 1
ATOM 4998 C CA . SER A 1 662 ? -24.054 29.379 36.951 1.00 94.95 655 SER A CA 1
ATOM 4999 C C . SER A 1 662 ? -23.667 30.293 38.143 1.00 91.72 655 SER A C 1
ATOM 5000 O O . SER A 1 662 ? -24.341 31.245 38.601 1.00 88.91 655 SER A O 1
ATOM 5003 N N . MET B 1 8 ? -15.750 -15.311 47.883 1.00 47.32 1 MET B N 1
ATOM 5004 C CA . MET B 1 8 ? -14.720 -15.232 46.797 1.00 45.84 1 MET B CA 1
ATOM 5005 C C . MET B 1 8 ? -14.707 -16.517 45.979 1.00 44.60 1 MET B C 1
ATOM 5006 O O . MET B 1 8 ? -14.687 -17.553 46.537 1.00 43.79 1 MET B O 1
ATOM 5011 N N . ASN B 1 9 ? -14.621 -16.415 44.655 1.00 41.50 2 ASN B N 1
ATOM 5012 C CA . ASN B 1 9 ? -14.540 -17.561 43.709 1.00 43.42 2 ASN B CA 1
ATOM 5013 C C . ASN B 1 9 ? -13.321 -18.421 44.057 1.00 42.28 2 ASN B C 1
ATOM 5014 O O . ASN B 1 9 ? -12.161 -17.920 44.075 1.00 43.15 2 ASN B O 1
ATOM 5019 N N . PRO B 1 10 ? -13.570 -19.701 44.470 1.00 46.05 3 PRO B N 1
ATOM 5020 C CA . PRO B 1 10 ? -12.529 -20.537 45.073 1.00 44.98 3 PRO B CA 1
ATOM 5021 C C . PRO B 1 10 ? -11.341 -20.803 44.154 1.00 44.83 3 PRO B C 1
ATOM 5022 O O . PRO B 1 10 ? -10.216 -20.969 44.611 1.00 40.54 3 PRO B O 1
ATOM 5026 N N . ASP B 1 11 ? -11.607 -20.695 42.864 1.00 42.33 4 ASP B N 1
ATOM 5027 C CA . ASP B 1 11 ? -10.498 -20.613 41.906 1.00 44.52 4 ASP B CA 1
ATOM 5028 C C . ASP B 1 11 ? -9.586 -19.421 42.288 1.00 42.75 4 ASP B C 1
ATOM 5029 O O . ASP B 1 11 ? -8.362 -19.597 42.399 1.00 42.36 4 ASP B O 1
ATOM 5034 N N . LEU B 1 12 ? -10.138 -18.220 42.297 1.00 43.28 5 LEU B N 1
ATOM 5035 C CA . LEU B 1 12 ? -9.301 -16.966 42.339 1.00 42.27 5 LEU B CA 1
ATOM 5036 C C . LEU B 1 12 ? -8.660 -16.886 43.704 1.00 38.96 5 LEU B C 1
ATOM 5037 O O . LEU B 1 12 ? -7.613 -16.326 43.780 1.00 38.50 5 LEU B O 1
ATOM 5042 N N . ARG B 1 13 ? -9.329 -17.453 44.700 1.00 41.22 6 ARG B N 1
ATOM 5043 C CA . ARG B 1 13 ? -8.737 -17.652 46.050 1.00 42.22 6 ARG B CA 1
ATOM 5044 C C . ARG B 1 13 ? -7.438 -18.425 45.852 1.00 38.98 6 ARG B C 1
ATOM 5045 O O . ARG B 1 13 ? -6.374 -17.974 46.395 1.00 39.73 6 ARG B O 1
ATOM 5053 N N . ARG B 1 14 ? -7.566 -19.597 45.240 1.00 39.91 7 ARG B N 1
ATOM 5054 C CA . ARG B 1 14 ? -6.421 -20.532 45.136 1.00 44.13 7 ARG B CA 1
ATOM 5055 C C . ARG B 1 14 ? -5.293 -19.841 44.369 1.00 43.41 7 ARG B C 1
ATOM 5056 O O . ARG B 1 14 ? -4.110 -19.953 44.805 1.00 44.42 7 ARG B O 1
ATOM 5064 N N . GLU B 1 15 ? -5.631 -19.056 43.334 1.00 42.63 8 GLU B N 1
ATOM 5065 C CA . GLU B 1 15 ? -4.588 -18.409 42.514 1.00 39.30 8 GLU B CA 1
ATOM 5066 C C . GLU B 1 15 ? -3.860 -17.459 43.477 1.00 37.80 8 GLU B C 1
ATOM 5067 O O . GLU B 1 15 ? -2.610 -17.342 43.409 1.00 41.84 8 GLU B O 1
ATOM 5073 N N . ARG B 1 16 ? -4.653 -16.652 44.199 1.00 35.10 9 ARG B N 1
ATOM 5074 C CA . ARG B 1 16 ? -4.108 -15.548 45.045 1.00 38.70 9 ARG B CA 1
ATOM 5075 C C . ARG B 1 16 ? -3.255 -16.134 46.197 1.00 39.46 9 ARG B C 1
ATOM 5076 O O . ARG B 1 16 ? -2.197 -15.584 46.471 1.00 44.52 9 ARG B O 1
ATOM 5084 N N . ASP B 1 17 ? -3.704 -17.212 46.828 1.00 40.16 10 ASP B N 1
ATOM 5085 C CA . ASP B 1 17 ? -2.979 -17.915 47.918 1.00 43.78 10 ASP B CA 1
ATOM 5086 C C . ASP B 1 17 ? -1.673 -18.499 47.365 1.00 48.50 10 ASP B C 1
ATOM 5087 O O . ASP B 1 17 ? -0.703 -18.595 48.161 1.00 50.24 10 ASP B O 1
ATOM 5092 N N . SER B 1 18 ? -1.627 -18.852 46.072 1.00 46.25 11 SER B N 1
ATOM 5093 C CA . SER B 1 18 ? -0.485 -19.572 45.460 1.00 45.65 11 SER B CA 1
ATOM 5094 C C . SER B 1 18 ? 0.539 -18.644 44.819 1.00 45.05 11 SER B C 1
ATOM 5095 O O . SER B 1 18 ? 1.494 -19.163 44.245 1.00 46.92 11 SER B O 1
ATOM 5098 N N . ALA B 1 19 ? 0.359 -17.317 44.940 1.00 43.79 12 ALA B N 1
ATOM 5099 C CA . ALA B 1 19 ? 1.268 -16.328 44.322 1.00 42.31 12 ALA B CA 1
ATOM 5100 C C . ALA B 1 19 ? 2.598 -16.373 45.068 1.00 40.23 12 ALA B C 1
ATOM 5101 O O . ALA B 1 19 ? 2.591 -16.596 46.255 1.00 41.10 12 ALA B O 1
ATOM 5103 N N . SER B 1 20 ? 3.669 -16.065 44.358 1.00 40.36 13 SER B N 1
ATOM 5104 C CA . SER B 1 20 ? 5.064 -15.968 44.853 1.00 42.38 13 SER B CA 1
ATOM 5105 C C . SER B 1 20 ? 5.414 -14.598 45.491 1.00 43.82 13 SER B C 1
ATOM 5106 O O . SER B 1 20 ? 6.556 -14.478 45.954 1.00 42.69 13 SER B O 1
ATOM 5109 N N . PHE B 1 21 ? 4.570 -13.564 45.373 1.00 41.93 14 PHE B N 1
ATOM 5110 C CA . PHE B 1 21 ? 4.911 -12.170 45.759 1.00 43.71 14 PHE B CA 1
ATOM 5111 C C . PHE B 1 21 ? 3.661 -11.487 46.364 1.00 42.48 14 PHE B C 1
ATOM 5112 O O . PHE B 1 21 ? 2.500 -11.998 46.343 1.00 43.09 14 PHE B O 1
ATOM 5120 N N . ASN B 1 22 ? 3.944 -10.392 47.062 1.00 41.27 15 ASN B N 1
ATOM 5121 C CA . ASN B 1 22 ? 2.874 -9.607 47.703 1.00 44.57 15 ASN B CA 1
ATOM 5122 C C . ASN B 1 22 ? 2.434 -8.528 46.715 1.00 40.23 15 ASN B C 1
ATOM 5123 O O . ASN B 1 22 ? 3.190 -7.570 46.527 1.00 41.99 15 ASN B O 1
ATOM 5128 N N . PRO B 1 23 ? 1.204 -8.590 46.130 1.00 37.94 16 PRO B N 1
ATOM 5129 C CA . PRO B 1 23 ? 0.765 -7.587 45.151 1.00 39.56 16 PRO B CA 1
ATOM 5130 C C . PRO B 1 23 ? 0.600 -6.167 45.751 1.00 39.81 16 PRO B C 1
ATOM 5131 O O . PRO B 1 23 ? 0.881 -5.117 45.032 1.00 38.43 16 PRO B O 1
ATOM 5135 N N . GLU B 1 24 ? 0.261 -6.094 47.040 1.00 39.74 17 GLU B N 1
ATOM 5136 C CA . GLU B 1 24 ? 0.235 -4.788 47.775 1.00 40.42 17 GLU B CA 1
ATOM 5137 C C . GLU B 1 24 ? 1.546 -4.017 47.474 1.00 40.84 17 GLU B C 1
ATOM 5138 O O . GLU B 1 24 ? 1.472 -2.831 47.105 1.00 38.47 17 GLU B O 1
ATOM 5144 N N . LEU B 1 25 ? 2.717 -4.666 47.585 1.00 39.96 18 LEU B N 1
ATOM 5145 C CA . LEU B 1 25 ? 4.011 -3.955 47.459 1.00 40.43 18 LEU B CA 1
ATOM 5146 C C . LEU B 1 25 ? 4.297 -3.666 46.010 1.00 41.59 18 LEU B C 1
ATOM 5147 O O . LEU B 1 25 ? 5.010 -2.668 45.796 1.00 40.46 18 LEU B O 1
ATOM 5152 N N . LEU B 1 26 ? 3.831 -4.495 45.054 1.00 37.10 19 LEU B N 1
ATOM 5153 C CA . LEU B 1 26 ? 3.929 -4.070 43.622 1.00 38.93 19 LEU B CA 1
ATOM 5154 C C . LEU B 1 26 ? 3.043 -2.810 43.361 1.00 38.62 19 LEU B C 1
ATOM 5155 O O . LEU B 1 26 ? 3.460 -1.931 42.558 1.00 36.56 19 LEU B O 1
ATOM 5160 N N . THR B 1 27 ? 1.827 -2.718 43.930 1.00 38.56 20 THR B N 1
ATOM 5161 C CA . THR B 1 27 ? 0.970 -1.494 43.791 1.00 36.76 20 THR B CA 1
ATOM 5162 C C . THR B 1 27 ? 1.787 -0.260 44.200 1.00 40.74 20 THR B C 1
ATOM 5163 O O . THR B 1 27 ? 1.773 0.728 43.447 1.00 38.34 20 THR B O 1
ATOM 5167 N N . HIS B 1 28 ? 2.612 -0.358 45.253 1.00 41.29 21 HIS B N 1
ATOM 5168 C CA . HIS B 1 28 ? 3.419 0.784 45.770 1.00 40.70 21 HIS B CA 1
ATOM 5169 C C . HIS B 1 28 ? 4.403 1.184 44.682 1.00 42.35 21 HIS B C 1
ATOM 5170 O O . HIS B 1 28 ? 4.528 2.366 44.398 1.00 40.20 21 HIS B O 1
ATOM 5177 N N . ILE B 1 29 ? 5.022 0.207 44.029 1.00 42.67 22 ILE B N 1
ATOM 5178 C CA . ILE B 1 29 ? 6.002 0.449 42.932 1.00 43.09 22 ILE B CA 1
ATOM 5179 C C . ILE B 1 29 ? 5.276 1.136 41.786 1.00 41.02 22 ILE B C 1
ATOM 5180 O O . ILE B 1 29 ? 5.800 2.115 41.230 1.00 43.87 22 ILE B O 1
ATOM 5185 N N . LEU B 1 30 ? 4.080 0.658 41.445 1.00 43.22 23 LEU B N 1
ATOM 5186 C CA . LEU B 1 30 ? 3.321 1.247 40.305 1.00 42.46 23 LEU B CA 1
ATOM 5187 C C . LEU B 1 30 ? 2.958 2.682 40.642 1.00 40.91 23 LEU B C 1
ATOM 5188 O O . LEU B 1 30 ? 3.085 3.501 39.803 1.00 39.05 23 LEU B O 1
ATOM 5193 N N . ASP B 1 31 ? 2.488 2.960 41.848 1.00 39.33 24 ASP B N 1
ATOM 5194 C CA . ASP B 1 31 ? 2.045 4.318 42.222 1.00 41.34 24 ASP B CA 1
ATOM 5195 C C . ASP B 1 31 ? 3.282 5.206 42.447 1.00 42.00 24 ASP B C 1
ATOM 5196 O O . ASP B 1 31 ? 3.118 6.406 42.315 1.00 42.20 24 ASP B O 1
ATOM 5201 N N . GLY B 1 32 ? 4.455 4.681 42.791 1.00 42.44 25 GLY B N 1
ATOM 5202 C CA . GLY B 1 32 ? 5.664 5.495 43.047 1.00 40.50 25 GLY B CA 1
ATOM 5203 C C . GLY B 1 32 ? 6.081 5.420 44.512 1.00 43.99 25 GLY B C 1
ATOM 5204 O O . GLY B 1 32 ? 7.253 5.592 44.793 1.00 46.72 25 GLY B O 1
ATOM 5205 N N . SER B 1 33 ? 5.151 5.227 45.437 1.00 42.60 26 SER B N 1
ATOM 5206 C CA . SER B 1 33 ? 5.413 5.147 46.888 1.00 44.71 26 SER B CA 1
ATOM 5207 C C . SER B 1 33 ? 4.181 4.536 47.536 1.00 44.74 26 SER B C 1
ATOM 5208 O O . SER B 1 33 ? 3.089 4.614 46.974 1.00 41.32 26 SER B O 1
ATOM 5211 N N . PRO B 1 34 ? 4.315 4.025 48.773 1.00 47.86 27 PRO B N 1
ATOM 5212 C CA . PRO B 1 34 ? 3.156 3.632 49.565 1.00 45.05 27 PRO B CA 1
ATOM 5213 C C . PRO B 1 34 ? 2.232 4.813 49.870 1.00 45.56 27 PRO B C 1
ATOM 5214 O O . PRO B 1 34 ? 1.035 4.584 50.047 1.00 43.77 27 PRO B O 1
ATOM 5218 N N . GLU B 1 35 ? 2.794 6.017 49.984 1.00 43.29 28 GLU B N 1
ATOM 5219 C CA . GLU B 1 35 ? 2.012 7.223 50.367 1.00 48.47 28 GLU B CA 1
ATOM 5220 C C . GLU B 1 35 ? 1.143 7.648 49.156 1.00 44.83 28 GLU B C 1
ATOM 5221 O O . GLU B 1 35 ? -0.037 8.062 49.379 1.00 43.82 28 GLU B O 1
ATOM 5227 N N . LYS B 1 36 ? 1.665 7.487 47.931 1.00 44.36 29 LYS B N 1
ATOM 5228 C CA . LYS B 1 36 ? 0.812 7.671 46.728 1.00 44.94 29 LYS B CA 1
ATOM 5229 C C . LYS B 1 36 ? -0.346 6.651 46.773 1.00 40.91 29 LYS B C 1
ATOM 5230 O O . LYS B 1 36 ? -1.510 7.076 46.594 1.00 42.15 29 LYS B O 1
ATOM 5236 N N . THR B 1 37 ? -0.041 5.377 47.048 1.00 40.11 30 THR B N 1
ATOM 5237 C CA . THR B 1 37 ? -1.100 4.320 47.007 1.00 41.85 30 THR B CA 1
ATOM 5238 C C . THR B 1 37 ? -2.207 4.726 47.983 1.00 43.81 30 THR B C 1
ATOM 5239 O O . THR B 1 37 ? -3.397 4.731 47.563 1.00 37.08 30 THR B O 1
ATOM 5243 N N . ARG B 1 38 ? -1.827 5.219 49.184 1.00 45.80 31 ARG B N 1
ATOM 5244 C CA . ARG B 1 38 ? -2.779 5.494 50.297 1.00 45.66 31 ARG B CA 1
ATOM 5245 C C . ARG B 1 38 ? -3.645 6.704 49.903 1.00 40.01 31 ARG B C 1
ATOM 5246 O O . ARG B 1 38 ? -4.902 6.633 49.984 1.00 39.58 31 ARG B O 1
ATOM 5254 N N . ARG B 1 39 ? -3.007 7.728 49.351 1.00 38.22 32 ARG B N 1
ATOM 5255 C CA . ARG B 1 39 ? -3.677 8.972 48.890 1.00 40.57 32 ARG B CA 1
ATOM 5256 C C . ARG B 1 39 ? -4.600 8.705 47.684 1.00 40.84 32 ARG B C 1
ATOM 5257 O O . ARG B 1 39 ? -5.786 9.197 47.690 1.00 36.21 32 ARG B O 1
ATOM 5265 N N . ARG B 1 40 ? -4.151 7.906 46.707 1.00 39.33 33 ARG B N 1
ATOM 5266 C CA . ARG B 1 40 ? -5.027 7.607 45.537 1.00 37.49 33 ARG B CA 1
ATOM 5267 C C . ARG B 1 40 ? -6.265 6.881 46.077 1.00 36.32 33 ARG B C 1
ATOM 5268 O O . ARG B 1 40 ? -7.382 7.294 45.776 1.00 34.24 33 ARG B O 1
ATOM 5276 N N . ARG B 1 41 ? -6.061 5.848 46.906 1.00 37.12 34 ARG B N 1
ATOM 5277 C CA . ARG B 1 41 ? -7.186 4.999 47.386 1.00 40.81 34 ARG B CA 1
ATOM 5278 C C . ARG B 1 41 ? -8.138 5.828 48.227 1.00 40.88 34 ARG B C 1
ATOM 5279 O O . ARG B 1 41 ? -9.362 5.601 48.116 1.00 39.92 34 ARG B O 1
ATOM 5287 N N . GLU B 1 42 ? -7.595 6.765 49.019 1.00 39.58 35 GLU B N 1
ATOM 5288 C CA . GLU B 1 42 ? -8.445 7.724 49.791 1.00 39.72 35 GLU B CA 1
ATOM 5289 C C . GLU B 1 42 ? -9.304 8.606 48.856 1.00 36.98 35 GLU B C 1
ATOM 5290 O O . GLU B 1 42 ? -10.569 8.710 49.001 1.00 34.38 35 GLU B O 1
ATOM 5296 N N . ILE B 1 43 ? -8.701 9.168 47.831 1.00 36.66 36 ILE B N 1
ATOM 5297 C CA . ILE B 1 43 ? -9.499 9.917 46.826 1.00 36.65 36 ILE B CA 1
ATOM 5298 C C . ILE B 1 43 ? -10.574 8.996 46.191 1.00 36.09 36 ILE B C 1
ATOM 5299 O O . ILE B 1 43 ? -11.766 9.371 46.084 1.00 34.22 36 ILE B O 1
ATOM 5304 N N . GLU B 1 44 ? -10.210 7.798 45.766 1.00 33.84 37 GLU B N 1
ATOM 5305 C CA . GLU B 1 44 ? -11.223 6.931 45.116 1.00 38.40 37 GLU B CA 1
ATOM 5306 C C . GLU B 1 44 ? -12.324 6.578 46.128 1.00 40.08 37 GLU B C 1
ATOM 5307 O O . GLU B 1 44 ? -13.523 6.577 45.742 1.00 39.06 37 GLU B O 1
ATOM 5313 N N . ASN B 1 45 ? -11.935 6.369 47.389 1.00 41.98 38 ASN B N 1
ATOM 5314 C CA . ASN B 1 45 ? -12.904 6.037 48.459 1.00 41.33 38 ASN B CA 1
ATOM 5315 C C . ASN B 1 45 ? -13.818 7.278 48.591 1.00 41.77 38 ASN B C 1
ATOM 5316 O O . ASN B 1 45 ? -15.008 7.079 48.683 1.00 37.57 38 ASN B O 1
ATOM 5321 N N . MET B 1 46 ? -13.299 8.509 48.496 1.00 40.70 39 MET B N 1
ATOM 5322 C CA . MET B 1 46 ? -14.174 9.720 48.683 1.00 40.46 39 MET B CA 1
ATOM 5323 C C . MET B 1 46 ? -15.282 9.732 47.629 1.00 43.62 39 MET B C 1
ATOM 5324 O O . MET B 1 46 ? -16.409 10.170 47.932 1.00 37.66 39 MET B O 1
ATOM 5329 N N . ILE B 1 47 ? -14.960 9.273 46.414 1.00 39.33 40 ILE B N 1
ATOM 5330 C CA . ILE B 1 47 ? -15.943 9.248 45.300 1.00 38.61 40 ILE B CA 1
ATOM 5331 C C . ILE B 1 47 ? -16.891 8.067 45.476 1.00 40.54 40 ILE B C 1
ATOM 5332 O O . ILE B 1 47 ? -18.111 8.221 45.231 1.00 40.17 40 ILE B O 1
ATOM 5337 N N . LEU B 1 48 ? -16.345 6.882 45.734 1.00 41.53 41 LEU B N 1
ATOM 5338 C CA . LEU B 1 48 ? -17.165 5.626 45.751 1.00 46.45 41 LEU B CA 1
ATOM 5339 C C . LEU B 1 48 ? -18.270 5.779 46.814 1.00 47.58 41 LEU B C 1
ATOM 5340 O O . LEU B 1 48 ? -19.353 5.319 46.612 1.00 49.68 41 LEU B O 1
ATOM 5345 N N . ASN B 1 49 ? -17.990 6.467 47.927 1.00 56.05 42 ASN B N 1
ATOM 5346 C CA . ASN B 1 49 ? -18.958 6.680 49.031 1.00 63.28 42 ASN B CA 1
ATOM 5347 C C . ASN B 1 49 ? -20.056 7.709 48.673 1.00 60.86 42 ASN B C 1
ATOM 5348 O O . ASN B 1 49 ? -21.023 7.758 49.434 1.00 59.04 42 ASN B O 1
ATOM 5353 N N . ASP B 1 50 ? -19.965 8.417 47.536 1.00 54.74 43 ASP B N 1
ATOM 5354 C CA . ASP B 1 50 ? -20.795 9.612 47.243 1.00 49.82 43 ASP B CA 1
ATOM 5355 C C . ASP B 1 50 ? -21.907 9.264 46.247 1.00 46.63 43 ASP B C 1
ATOM 5356 O O . ASP B 1 50 ? -21.680 9.101 45.045 1.00 47.13 43 ASP B O 1
ATOM 5361 N N . PRO B 1 51 ? -23.181 9.243 46.686 1.00 45.20 44 PRO B N 1
ATOM 5362 C CA . PRO B 1 51 ? -24.281 8.863 45.810 1.00 44.27 44 PRO B CA 1
ATOM 5363 C C . PRO B 1 51 ? -24.384 9.810 44.608 1.00 44.41 44 PRO B C 1
ATOM 5364 O O . PRO B 1 51 ? -25.067 9.481 43.677 1.00 47.14 44 PRO B O 1
ATOM 5368 N N . ASP B 1 52 ? -23.794 10.999 44.655 1.00 40.31 45 ASP B N 1
ATOM 5369 C CA . ASP B 1 52 ? -23.961 11.971 43.552 1.00 40.72 45 ASP B CA 1
ATOM 5370 C C . ASP B 1 52 ? -23.247 11.446 42.303 1.00 42.20 45 ASP B C 1
ATOM 5371 O O . ASP B 1 52 ? -23.563 11.967 41.288 1.00 41.04 45 ASP B O 1
ATOM 5376 N N . PHE B 1 53 ? -22.278 10.547 42.454 1.00 41.62 46 PHE B N 1
ATOM 5377 C CA . PHE B 1 53 ? -21.447 9.954 41.388 1.00 42.80 46 PHE B CA 1
ATOM 5378 C C . PHE B 1 53 ? -22.048 8.639 40.887 1.00 43.77 46 PHE B C 1
ATOM 5379 O O . PHE B 1 53 ? -21.572 8.102 39.871 1.00 45.78 46 PHE B O 1
ATOM 5387 N N . GLN B 1 54 ? -23.158 8.209 41.455 1.00 42.18 47 GLN B N 1
ATOM 5388 C CA . GLN B 1 54 ? -23.834 6.990 41.010 1.00 46.30 47 GLN B CA 1
ATOM 5389 C C . GLN B 1 54 ? -24.849 7.346 39.928 1.00 47.27 47 GLN B C 1
ATOM 5390 O O . GLN B 1 54 ? -25.302 8.481 39.875 1.00 48.80 47 GLN B O 1
ATOM 5396 N N . HIS B 1 55 ? -25.194 6.370 39.100 1.00 47.06 48 HIS B N 1
ATOM 5397 C CA . HIS B 1 55 ? -26.161 6.493 37.977 1.00 49.55 48 HIS B CA 1
ATOM 5398 C C . HIS B 1 55 ? -26.433 5.095 37.384 1.00 48.53 48 HIS B C 1
ATOM 5399 O O . HIS B 1 55 ? -25.763 4.087 37.760 1.00 44.34 48 HIS B O 1
ATOM 5406 N N . GLU B 1 56 ? -27.373 5.003 36.457 1.00 54.28 49 GLU B N 1
ATOM 5407 C CA . GLU B 1 56 ? -27.698 3.708 35.793 1.00 56.51 49 GLU B CA 1
ATOM 5408 C C . GLU B 1 56 ? -26.436 3.226 35.046 1.00 47.74 49 GLU B C 1
ATOM 5409 O O . GLU B 1 56 ? -25.611 4.052 34.659 1.00 46.45 49 GLU B O 1
ATOM 5415 N N . ASP B 1 57 ? -26.273 1.930 34.837 1.00 52.44 50 ASP B N 1
ATOM 5416 C CA . ASP B 1 57 ? -25.238 1.362 33.924 1.00 46.88 50 ASP B CA 1
ATOM 5417 C C . ASP B 1 57 ? -25.299 2.149 32.608 1.00 43.04 50 ASP B C 1
ATOM 5418 O O . ASP B 1 57 ? -26.408 2.226 31.993 1.00 44.45 50 ASP B O 1
ATOM 5423 N N . LEU B 1 58 ? -24.200 2.769 32.171 1.00 40.11 51 LEU B N 1
ATOM 5424 C CA . LEU B 1 58 ? -24.171 3.557 30.916 1.00 41.56 51 LEU B CA 1
ATOM 5425 C C . LEU B 1 58 ? -24.501 2.665 29.693 1.00 42.56 51 LEU B C 1
ATOM 5426 O O . LEU B 1 58 ? -24.948 3.220 28.665 1.00 39.72 51 LEU B O 1
ATOM 5431 N N . ASN B 1 59 ? -24.273 1.354 29.801 1.00 44.67 52 ASN B N 1
ATOM 5432 C CA . ASN B 1 59 ? -24.530 0.398 28.671 1.00 48.51 52 ASN B CA 1
ATOM 5433 C C . ASN B 1 59 ? -26.028 0.338 28.372 1.00 49.37 52 ASN B C 1
ATOM 5434 O O . ASN B 1 59 ? -26.390 0.009 27.220 1.00 46.40 52 ASN B O 1
ATOM 5439 N N . PHE B 1 60 ? -26.842 0.689 29.367 1.00 44.42 53 PHE B N 1
ATOM 5440 C CA . PHE B 1 60 ? -28.312 0.613 29.249 1.00 44.44 53 PHE B CA 1
ATOM 5441 C C . PHE B 1 60 ? -28.927 1.930 28.786 1.00 48.09 53 PHE B C 1
ATOM 5442 O O . PHE B 1 60 ? -30.202 2.003 28.648 1.00 51.14 53 PHE B O 1
ATOM 5450 N N . LEU B 1 61 ? -28.116 2.940 28.483 1.00 45.65 54 LEU B N 1
ATOM 5451 C CA . LEU B 1 61 ? -28.660 4.303 28.249 1.00 46.10 54 LEU B CA 1
ATOM 5452 C C . LEU B 1 61 ? -28.441 4.679 26.790 1.00 49.25 54 LEU B C 1
ATOM 5453 O O . LEU B 1 61 ? -27.490 4.131 26.209 1.00 42.41 54 LEU B O 1
ATOM 5458 N N . THR B 1 62 ? -29.226 5.620 26.265 1.00 43.66 55 THR B N 1
ATOM 5459 C CA . THR B 1 62 ? -29.011 6.163 24.903 1.00 47.67 55 THR B CA 1
ATOM 5460 C C . THR B 1 62 ? -27.832 7.150 24.959 1.00 47.97 55 THR B C 1
ATOM 5461 O O . THR B 1 62 ? -27.406 7.618 26.079 1.00 42.75 55 THR B O 1
ATOM 5465 N N . ARG B 1 63 ? -27.368 7.549 23.786 1.00 46.67 56 ARG B N 1
ATOM 5466 C CA . ARG B 1 63 ? -26.273 8.533 23.659 1.00 47.13 56 ARG B CA 1
ATOM 5467 C C . ARG B 1 63 ? -26.598 9.858 24.389 1.00 50.66 56 ARG B C 1
ATOM 5468 O O . ARG B 1 63 ? -25.756 10.356 25.118 1.00 45.98 56 ARG B O 1
ATOM 5476 N N . SER B 1 64 ? -27.737 10.459 24.073 1.00 43.52 57 SER B N 1
ATOM 5477 C CA . SER B 1 64 ? -28.332 11.594 24.791 1.00 49.59 57 SER B CA 1
ATOM 5478 C C . SER B 1 64 ? -28.228 11.409 26.313 1.00 50.88 57 SER B C 1
ATOM 5479 O O . SER B 1 64 ? -27.738 12.351 26.988 1.00 52.97 57 SER B O 1
ATOM 5482 N N . GLN B 1 65 ? -28.676 10.271 26.844 1.00 42.89 58 GLN B N 1
ATOM 5483 C CA . GLN B 1 65 ? -28.658 10.040 28.300 1.00 43.78 58 GLN B CA 1
ATOM 5484 C C . GLN B 1 65 ? -27.201 9.940 28.737 1.00 41.53 58 GLN B C 1
ATOM 5485 O O . GLN B 1 65 ? -26.871 10.404 29.781 1.00 39.85 58 GLN B O 1
ATOM 5491 N N . ARG B 1 66 ? -26.348 9.367 27.932 1.00 39.18 59 ARG B N 1
ATOM 5492 C CA . ARG B 1 66 ? -24.925 9.226 28.319 1.00 40.64 59 ARG B CA 1
ATOM 5493 C C . ARG B 1 66 ? -24.279 10.601 28.414 1.00 38.91 59 ARG B C 1
ATOM 5494 O O . ARG B 1 66 ? -23.471 10.762 29.281 1.00 38.44 59 ARG B O 1
ATOM 5502 N N . TYR B 1 67 ? -24.584 11.479 27.473 1.00 40.34 60 TYR B N 1
ATOM 5503 C CA . TYR B 1 67 ? -24.072 12.866 27.428 1.00 39.63 60 TYR B CA 1
ATOM 5504 C C . TYR B 1 67 ? -24.526 13.604 28.689 1.00 40.69 60 TYR B C 1
ATOM 5505 O O . TYR B 1 67 ? -23.628 14.204 29.333 1.00 41.05 60 TYR B O 1
ATOM 5514 N N . GLU B 1 68 ? -25.801 13.488 29.073 1.00 43.42 61 GLU B N 1
ATOM 5515 C CA . GLU B 1 68 ? -26.399 14.175 30.255 1.00 46.53 61 GLU B CA 1
ATOM 5516 C C . GLU B 1 68 ? -25.783 13.626 31.545 1.00 46.58 61 GLU B C 1
ATOM 5517 O O . GLU B 1 68 ? -25.452 14.394 32.446 1.00 45.77 61 GLU B O 1
ATOM 5523 N N . VAL B 1 69 ? -25.592 12.314 31.632 1.00 44.08 62 VAL B N 1
ATOM 5524 C CA . VAL B 1 69 ? -24.931 11.749 32.821 1.00 42.86 62 VAL B CA 1
ATOM 5525 C C . VAL B 1 69 ? -23.516 12.327 32.890 1.00 39.00 62 VAL B C 1
ATOM 5526 O O . VAL B 1 69 ? -23.091 12.703 34.011 1.00 35.52 62 VAL B O 1
ATOM 5530 N N . ALA B 1 70 ? -22.754 12.295 31.776 1.00 36.10 63 ALA B N 1
ATOM 5531 C CA . ALA B 1 70 ? -21.308 12.661 31.840 1.00 37.51 63 ALA B CA 1
ATOM 5532 C C . ALA B 1 70 ? -21.155 14.163 32.248 1.00 39.84 63 ALA B C 1
ATOM 5533 O O . ALA B 1 70 ? -20.316 14.492 33.083 1.00 40.30 63 ALA B O 1
ATOM 5535 N N . VAL B 1 71 ? -21.984 15.061 31.696 1.00 39.73 64 VAL B N 1
ATOM 5536 C CA . VAL B 1 71 ? -21.827 16.526 31.881 1.00 46.50 64 VAL B CA 1
ATOM 5537 C C . VAL B 1 71 ? -22.252 16.871 33.322 1.00 43.52 64 VAL B C 1
ATOM 5538 O O . VAL B 1 71 ? -21.487 17.588 33.997 1.00 40.88 64 VAL B O 1
ATOM 5542 N N . ARG B 1 72 ? -23.301 16.220 33.822 1.00 42.10 65 ARG B N 1
ATOM 5543 C CA . ARG B 1 72 ? -23.733 16.355 35.230 1.00 45.36 65 ARG B CA 1
ATOM 5544 C C . ARG B 1 72 ? -22.556 15.900 36.110 1.00 43.47 65 ARG B C 1
ATOM 5545 O O . ARG B 1 72 ? -22.199 16.632 37.059 1.00 41.36 65 ARG B O 1
ATOM 5553 N N . LYS B 1 73 ? -21.955 14.738 35.824 1.00 39.52 66 LYS B N 1
ATOM 5554 C CA . LYS B 1 73 ? -20.857 14.223 36.687 1.00 44.54 66 LYS B CA 1
ATOM 5555 C C . LYS B 1 73 ? -19.659 15.155 36.628 1.00 41.78 66 LYS B C 1
ATOM 5556 O O . LYS B 1 73 ? -18.921 15.248 37.657 1.00 42.72 66 LYS B O 1
ATOM 5562 N N . SER B 1 74 ? -19.447 15.816 35.493 1.00 41.09 67 SER B N 1
ATOM 5563 C CA . SER B 1 74 ? -18.306 16.766 35.364 1.00 38.71 67 SER B CA 1
ATOM 5564 C C . SER B 1 74 ? -18.616 18.034 36.171 1.00 38.31 67 SER B C 1
ATOM 5565 O O . SER B 1 74 ? -17.698 18.527 36.867 1.00 38.28 67 SER B O 1
ATOM 5568 N N . ALA B 1 75 ? -19.838 18.560 36.119 1.00 36.32 68 ALA B N 1
ATOM 5569 C CA . ALA B 1 75 ? -20.208 19.725 36.977 1.00 38.54 68 ALA B CA 1
ATOM 5570 C C . ALA B 1 75 ? -20.042 19.338 38.490 1.00 42.03 68 ALA B C 1
ATOM 5571 O O . ALA B 1 75 ? -19.315 19.994 39.208 1.00 39.08 68 ALA B O 1
ATOM 5573 N N . ILE B 1 76 ? -20.582 18.199 38.926 1.00 46.07 69 ILE B N 1
ATOM 5574 C CA . ILE B 1 76 ? -20.444 17.685 40.333 1.00 43.17 69 ILE B CA 1
ATOM 5575 C C . ILE B 1 76 ? -18.975 17.471 40.673 1.00 42.71 69 ILE B C 1
ATOM 5576 O O . ILE B 1 76 ? -18.551 17.900 41.693 1.00 45.72 69 ILE B O 1
ATOM 5581 N N . MET B 1 77 ? -18.207 16.863 39.801 1.00 41.42 70 MET B N 1
ATOM 5582 C CA . MET B 1 77 ? -16.776 16.591 40.049 1.00 42.34 70 MET B CA 1
ATOM 5583 C C . MET B 1 77 ? -16.050 17.893 40.390 1.00 39.04 70 MET B C 1
ATOM 5584 O O . MET B 1 77 ? -15.216 17.882 41.318 1.00 38.70 70 MET B O 1
ATOM 5589 N N . VAL B 1 78 ? -16.277 18.967 39.640 1.00 41.16 71 VAL B N 1
ATOM 5590 C CA . VAL B 1 78 ? -15.616 20.271 39.923 1.00 43.19 71 VAL B CA 1
ATOM 5591 C C . VAL B 1 78 ? -15.995 20.725 41.355 1.00 42.16 71 VAL B C 1
ATOM 5592 O O . VAL B 1 78 ? -15.128 21.120 42.150 1.00 42.76 71 VAL B O 1
ATOM 5596 N N . LYS B 1 79 ? -17.279 20.755 41.671 1.00 45.13 72 LYS B N 1
ATOM 5597 C CA . LYS B 1 79 ? -17.741 21.189 43.012 1.00 51.44 72 LYS B CA 1
ATOM 5598 C C . LYS B 1 79 ? -17.080 20.287 44.080 1.00 45.77 72 LYS B C 1
ATOM 5599 O O . LYS B 1 79 ? -16.578 20.800 45.095 1.00 46.28 72 LYS B O 1
ATOM 5605 N N . LYS B 1 80 ? -17.061 18.968 43.883 1.00 45.17 73 LYS B N 1
ATOM 5606 C CA . LYS B 1 80 ? -16.562 18.044 44.937 1.00 43.76 73 LYS B CA 1
ATOM 5607 C C . LYS B 1 80 ? -15.061 18.240 45.087 1.00 43.80 73 LYS B C 1
ATOM 5608 O O . LYS B 1 80 ? -14.583 18.334 46.240 1.00 41.62 73 LYS B O 1
ATOM 5614 N N . MET B 1 81 ? -14.302 18.335 44.002 1.00 40.55 74 MET B N 1
ATOM 5615 C CA . MET B 1 81 ? -12.845 18.569 44.160 1.00 44.50 74 MET B CA 1
ATOM 5616 C C . MET B 1 81 ? -12.587 19.838 44.972 1.00 47.11 74 MET B C 1
ATOM 5617 O O . MET B 1 81 ? -11.683 19.818 45.803 1.00 46.90 74 MET B O 1
ATOM 5622 N N . ARG B 1 82 ? -13.367 20.890 44.734 1.00 43.94 75 ARG B N 1
ATOM 5623 C CA . ARG B 1 82 ? -13.178 22.176 45.445 1.00 47.12 75 ARG B CA 1
ATOM 5624 C C . ARG B 1 82 ? -13.552 21.995 46.916 1.00 46.12 75 ARG B C 1
ATOM 5625 O O . ARG B 1 82 ? -12.808 22.478 47.766 1.00 49.85 75 ARG B O 1
ATOM 5633 N N . GLU B 1 83 ? -14.649 21.298 47.190 1.00 48.34 76 GLU B N 1
ATOM 5634 C CA . GLU B 1 83 ? -15.060 21.018 48.588 1.00 52.11 76 GLU B CA 1
ATOM 5635 C C . GLU B 1 83 ? -13.950 20.266 49.325 1.00 48.29 76 GLU B C 1
ATOM 5636 O O . GLU B 1 83 ? -13.669 20.638 50.460 1.00 52.25 76 GLU B O 1
ATOM 5642 N N . PHE B 1 84 ? -13.352 19.257 48.699 1.00 46.40 77 PHE B N 1
ATOM 5643 C CA . PHE B 1 84 ? -12.336 18.415 49.384 1.00 50.97 77 PHE B CA 1
ATOM 5644 C C . PHE B 1 84 ? -10.953 19.040 49.253 1.00 50.18 77 PHE B C 1
ATOM 5645 O O . PHE B 1 84 ? -9.976 18.387 49.642 1.00 50.34 77 PHE B O 1
ATOM 5653 N N . GLY B 1 85 ? -10.888 20.260 48.734 1.00 49.73 78 GLY B N 1
ATOM 5654 C CA . GLY B 1 85 ? -9.608 20.953 48.545 1.00 48.39 78 GLY B CA 1
ATOM 5655 C C . GLY B 1 85 ? -8.649 20.094 47.757 1.00 50.25 78 GLY B C 1
ATOM 5656 O O . GLY B 1 85 ? -7.473 20.118 48.094 1.00 53.52 78 GLY B O 1
ATOM 5657 N N . ILE B 1 86 ? -9.090 19.431 46.679 1.00 46.50 79 ILE B N 1
ATOM 5658 C CA . ILE B 1 86 ? -8.146 18.685 45.826 1.00 45.61 79 ILE B CA 1
ATOM 5659 C C . ILE B 1 86 ? -7.561 19.680 44.813 1.00 48.78 79 ILE B C 1
ATOM 5660 O O . ILE B 1 86 ? -8.318 20.270 44.069 1.00 52.02 79 ILE B O 1
ATOM 5665 N N . ALA B 1 87 ? -6.242 19.862 44.792 1.00 46.59 80 ALA B N 1
ATOM 5666 C CA . ALA B 1 87 ? -5.598 20.863 43.910 1.00 51.80 80 ALA B CA 1
ATOM 5667 C C . ALA B 1 87 ? -4.300 20.319 43.296 1.00 47.96 80 ALA B C 1
ATOM 5668 O O . ALA B 1 87 ? -3.878 20.862 42.307 1.00 52.75 80 ALA B O 1
ATOM 5670 N N . ASP B 1 88 ? -3.675 19.300 43.849 1.00 43.41 81 ASP B N 1
ATOM 5671 C CA . ASP B 1 88 ? -2.448 18.761 43.226 1.00 49.04 81 ASP B CA 1
ATOM 5672 C C . ASP B 1 88 ? -2.818 18.112 41.872 1.00 53.52 81 ASP B C 1
ATOM 5673 O O . ASP B 1 88 ? -3.871 17.475 41.718 1.00 45.61 81 ASP B O 1
ATOM 5678 N N . PRO B 1 89 ? -2.022 18.309 40.794 1.00 52.04 82 PRO B N 1
ATOM 5679 C CA . PRO B 1 89 ? -2.391 17.782 39.479 1.00 50.23 82 PRO B CA 1
ATOM 5680 C C . PRO B 1 89 ? -2.548 16.254 39.444 1.00 51.51 82 PRO B C 1
ATOM 5681 O O . PRO B 1 89 ? -3.491 15.740 38.798 1.00 47.87 82 PRO B O 1
ATOM 5685 N N . ASP B 1 90 ? -1.681 15.524 40.144 1.00 47.70 83 ASP B N 1
ATOM 5686 C CA . ASP B 1 90 ? -1.822 14.044 40.222 1.00 50.70 83 ASP B CA 1
ATOM 5687 C C . ASP B 1 90 ? -3.148 13.698 40.907 1.00 51.22 83 ASP B C 1
ATOM 5688 O O . ASP B 1 90 ? -3.736 12.686 40.496 1.00 48.46 83 ASP B O 1
ATOM 5693 N N . GLU B 1 91 ? -3.537 14.419 41.984 1.00 45.13 84 GLU B N 1
ATOM 5694 C CA . GLU B 1 91 ? -4.745 14.032 42.749 1.00 42.53 84 GLU B CA 1
ATOM 5695 C C . GLU B 1 91 ? -5.899 14.339 41.811 1.00 39.92 84 GLU B C 1
ATOM 5696 O O . GLU B 1 91 ? -6.821 13.573 41.827 1.00 41.82 84 GLU B O 1
ATOM 5702 N N . ILE B 1 92 ? -5.882 15.489 41.102 1.00 37.32 85 ILE B N 1
ATOM 5703 C CA . ILE B 1 92 ? -7.020 15.857 40.219 1.00 41.46 85 ILE B CA 1
ATOM 5704 C C . ILE B 1 92 ? -7.187 14.773 39.106 1.00 40.90 85 ILE B C 1
ATOM 5705 O O . ILE B 1 92 ? -8.344 14.386 38.813 1.00 37.17 85 ILE B O 1
ATOM 5710 N N . MET B 1 93 ? -6.086 14.278 38.546 1.00 39.67 86 MET B N 1
ATOM 5711 C CA . MET B 1 93 ? -6.038 13.102 37.626 1.00 47.15 86 MET B CA 1
ATOM 5712 C C . MET B 1 93 ? -6.707 11.890 38.291 1.00 45.10 86 MET B C 1
ATOM 5713 O O . MET B 1 93 ? -7.615 11.204 37.675 1.00 42.88 86 MET B O 1
ATOM 5718 N N . TRP B 1 94 ? -6.269 11.585 39.498 1.00 41.75 87 TRP B N 1
ATOM 5719 C CA . TRP B 1 94 ? -6.803 10.381 40.194 1.00 43.40 87 TRP B CA 1
ATOM 5720 C C . TRP B 1 94 ? -8.313 10.585 40.345 1.00 44.96 87 TRP B C 1
ATOM 5721 O O . TRP B 1 94 ? -9.067 9.602 40.176 1.00 43.30 87 TRP B O 1
ATOM 5732 N N . PHE B 1 95 ? -8.711 11.818 40.690 1.00 37.92 88 PHE B N 1
ATOM 5733 C CA . PHE B 1 95 ? -10.119 12.142 40.976 1.00 38.25 88 PHE B CA 1
ATOM 5734 C C . PHE B 1 95 ? -10.910 11.973 39.669 1.00 42.75 88 PHE B C 1
ATOM 5735 O O . PHE B 1 95 ? -11.914 11.269 39.675 1.00 38.10 88 PHE B O 1
ATOM 5743 N N . LYS B 1 96 ? -10.482 12.653 38.613 1.00 41.04 89 LYS B N 1
ATOM 5744 C CA . LYS B 1 96 ? -11.172 12.682 37.311 1.00 50.79 89 LYS B CA 1
ATOM 5745 C C . LYS B 1 96 ? -11.251 11.264 36.756 1.00 45.73 89 LYS B C 1
ATOM 5746 O O . LYS B 1 96 ? -12.350 10.874 36.344 1.00 44.86 89 LYS B O 1
ATOM 5752 N N . ASN B 1 97 ? -10.148 10.509 36.762 1.00 44.58 90 ASN B N 1
ATOM 5753 C CA . ASN B 1 97 ? -10.171 9.129 36.194 1.00 47.57 90 ASN B CA 1
ATOM 5754 C C . ASN B 1 97 ? -11.164 8.231 36.946 1.00 48.18 90 ASN B C 1
ATOM 5755 O O . ASN B 1 97 ? -11.911 7.489 36.294 1.00 44.62 90 ASN B O 1
ATOM 5760 N N . PHE B 1 98 ? -11.254 8.347 38.253 1.00 40.22 91 PHE B N 1
ATOM 5761 C CA . PHE B 1 98 ? -12.143 7.441 38.996 1.00 42.44 91 PHE B CA 1
ATOM 5762 C C . PHE B 1 98 ? -13.596 7.771 38.606 1.00 43.99 91 PHE B C 1
ATOM 5763 O O . PHE B 1 98 ? -14.487 6.892 38.510 1.00 46.41 91 PHE B O 1
ATOM 5771 N N . VAL B 1 99 ? -13.897 9.068 38.589 1.00 44.36 92 VAL B N 1
ATOM 5772 C CA . VAL B 1 99 ? -15.317 9.525 38.495 1.00 45.38 92 VAL B CA 1
ATOM 5773 C C . VAL B 1 99 ? -15.924 9.053 37.179 1.00 43.14 92 VAL B C 1
ATOM 5774 O O . VAL B 1 99 ? -17.125 8.771 37.103 1.00 47.10 92 VAL B O 1
ATOM 5778 N N . HIS B 1 100 ? -15.122 9.101 36.154 1.00 40.94 93 HIS B N 1
ATOM 5779 C CA . HIS B 1 100 ? -15.589 8.989 34.758 1.00 47.40 93 HIS B CA 1
ATOM 5780 C C . HIS B 1 100 ? -15.481 7.542 34.298 1.00 52.02 93 HIS B C 1
ATOM 5781 O O . HIS B 1 100 ? -16.079 7.237 33.256 1.00 47.97 93 HIS B O 1
ATOM 5788 N N . ARG B 1 101 ? -14.797 6.729 35.116 1.00 54.06 94 ARG B N 1
ATOM 5789 C CA . ARG B 1 101 ? -14.817 5.250 35.076 1.00 57.48 94 ARG B CA 1
ATOM 5790 C C . ARG B 1 101 ? -14.221 4.870 33.731 1.00 52.51 94 ARG B C 1
ATOM 5791 O O . ARG B 1 101 ? -14.985 4.200 33.034 1.00 42.01 94 ARG B O 1
ATOM 5799 N N . GLY B 1 102 ? -13.053 5.425 33.335 1.00 62.89 95 GLY B N 1
ATOM 5800 C CA . GLY B 1 102 ? -12.448 5.192 31.990 1.00 61.18 95 GLY B CA 1
ATOM 5801 C C . GLY B 1 102 ? -12.873 6.267 30.960 1.00 74.98 95 GLY B C 1
ATOM 5802 O O . GLY B 1 102 ? -11.942 7.020 30.446 1.00 72.54 95 GLY B O 1
ATOM 5803 N N . ARG B 1 103 ? -14.202 6.390 30.698 1.00 68.61 96 ARG B N 1
ATOM 5804 C CA . ARG B 1 103 ? -14.903 7.332 29.750 1.00 58.71 96 ARG B CA 1
ATOM 5805 C C . ARG B 1 103 ? -14.195 8.703 29.706 1.00 57.12 96 ARG B C 1
ATOM 5806 O O . ARG B 1 103 ? -13.609 9.154 30.700 1.00 70.44 96 ARG B O 1
ATOM 5814 N N . PRO B 1 104 ? -14.248 9.451 28.565 1.00 58.06 97 PRO B N 1
ATOM 5815 C CA . PRO B 1 104 ? -13.739 10.824 28.547 1.00 51.30 97 PRO B CA 1
ATOM 5816 C C . PRO B 1 104 ? -14.802 11.740 29.171 1.00 41.46 97 PRO B C 1
ATOM 5817 O O . PRO B 1 104 ? -15.928 11.324 29.303 1.00 43.79 97 PRO B O 1
ATOM 5821 N N . GLU B 1 105 ? -14.425 12.968 29.523 1.00 50.46 98 GLU B N 1
ATOM 5822 C CA . GLU B 1 105 ? -15.371 13.890 30.213 1.00 48.03 98 GLU B CA 1
ATOM 5823 C C . GLU B 1 105 ? -15.566 15.176 29.407 1.00 39.74 98 GLU B C 1
ATOM 5824 O O . GLU B 1 105 ? -14.593 15.679 28.851 1.00 43.88 98 GLU B O 1
ATOM 5830 N N . PRO B 1 106 ? -16.796 15.718 29.326 1.00 37.95 99 PRO B N 1
ATOM 5831 C CA . PRO B 1 106 ? -17.074 16.886 28.479 1.00 41.85 99 PRO B CA 1
ATOM 5832 C C . PRO B 1 106 ? -16.532 18.283 28.844 1.00 43.25 99 PRO B C 1
ATOM 5833 O O . PRO B 1 106 ? -16.645 19.156 28.025 1.00 37.56 99 PRO B O 1
ATOM 5837 N N . LEU B 1 107 ? -15.972 18.454 30.041 1.00 37.74 100 LEU B N 1
ATOM 5838 C CA . LEU B 1 107 ? -15.446 19.768 30.483 1.00 37.07 100 LEU B CA 1
ATOM 5839 C C . LEU B 1 107 ? -13.928 19.724 30.337 1.00 39.16 100 LEU B C 1
ATOM 5840 O O . LEU B 1 107 ? -13.261 20.620 30.842 1.00 37.14 100 LEU B O 1
ATOM 5845 N N . ASP B 1 108 ? -13.433 18.704 29.651 1.00 37.11 101 ASP B N 1
ATOM 5846 C CA . ASP B 1 108 ? -11.971 18.511 29.471 1.00 37.68 101 ASP B CA 1
ATOM 5847 C C . ASP B 1 108 ? -11.322 19.816 28.996 1.00 38.73 101 ASP B C 1
ATOM 5848 O O . ASP B 1 108 ? -10.278 20.172 29.599 1.00 38.87 101 ASP B O 1
ATOM 5853 N N . LEU B 1 109 ? -11.793 20.390 27.868 1.00 34.79 102 LEU B N 1
ATOM 5854 C CA . LEU B 1 109 ? -11.181 21.592 27.233 1.00 41.68 102 LEU B CA 1
ATOM 5855 C C . LEU B 1 109 ? -11.525 22.840 28.060 1.00 40.24 102 LEU B C 1
ATOM 5856 O O . LEU B 1 109 ? -10.737 23.730 28.057 1.00 40.46 102 LEU B O 1
ATOM 5861 N N . HIS B 1 110 ? -12.631 22.868 28.798 1.00 39.96 103 HIS B N 1
ATOM 5862 C CA . HIS B 1 110 ? -12.927 23.997 29.715 1.00 38.81 103 HIS B CA 1
ATOM 5863 C C . HIS B 1 110 ? -11.840 24.034 30.793 1.00 39.79 103 HIS B C 1
ATOM 5864 O O . HIS B 1 110 ? -11.258 25.121 31.017 1.00 40.44 103 HIS B O 1
ATOM 5871 N N . LEU B 1 111 ? -11.619 22.889 31.455 1.00 39.04 104 LEU B N 1
ATOM 5872 C CA . LEU B 1 111 ? -10.762 22.802 32.646 1.00 38.16 104 LEU B CA 1
ATOM 5873 C C . LEU B 1 111 ? -9.310 22.754 32.206 1.00 40.15 104 LEU B C 1
ATOM 5874 O O . LEU B 1 111 ? -8.476 23.270 32.929 1.00 42.16 104 LEU B O 1
ATOM 5879 N N . GLY B 1 112 ? -9.017 22.092 31.093 1.00 33.70 105 GLY B N 1
ATOM 5880 C CA . GLY B 1 112 ? -7.622 21.836 30.725 1.00 37.09 105 GLY B CA 1
ATOM 5881 C C . GLY B 1 112 ? -7.125 22.812 29.670 1.00 38.80 105 GLY B C 1
ATOM 5882 O O . GLY B 1 112 ? -5.919 22.889 29.444 1.00 40.31 105 GLY B O 1
ATOM 5883 N N . MET B 1 113 ? -7.989 23.613 29.073 1.00 41.33 106 MET B N 1
ATOM 5884 C CA . MET B 1 113 ? -7.483 24.557 28.058 1.00 43.32 106 MET B CA 1
ATOM 5885 C C . MET B 1 113 ? -8.047 25.960 28.281 1.00 38.45 106 MET B C 1
ATOM 5886 O O . MET B 1 113 ? -7.271 26.886 28.352 1.00 39.79 106 MET B O 1
ATOM 5891 N N . PHE B 1 114 ? -9.348 26.134 28.412 1.00 36.14 107 PHE B N 1
ATOM 5892 C CA . PHE B 1 114 ? -9.953 27.468 28.413 1.00 39.59 107 PHE B CA 1
ATOM 5893 C C . PHE B 1 114 ? -9.550 28.203 29.701 1.00 40.42 107 PHE B C 1
ATOM 5894 O O . PHE B 1 114 ? -9.092 29.331 29.590 1.00 37.70 107 PHE B O 1
ATOM 5902 N N . LEU B 1 115 ? -9.783 27.613 30.878 1.00 41.57 108 LEU B N 1
ATOM 5903 C CA . LEU B 1 115 ? -9.379 28.194 32.192 1.00 42.16 108 LEU B CA 1
ATOM 5904 C C . LEU B 1 115 ? -7.867 28.446 32.266 1.00 39.12 108 LEU B C 1
ATOM 5905 O O . LEU B 1 115 ? -7.453 29.533 32.569 1.00 42.30 108 LEU B O 1
ATOM 5910 N N . PRO B 1 116 ? -6.967 27.514 31.983 1.00 41.53 109 PRO B N 1
ATOM 5911 C CA . PRO B 1 116 ? -5.542 27.828 31.980 1.00 42.27 109 PRO B CA 1
ATOM 5912 C C . PRO B 1 116 ? -5.173 28.932 30.987 1.00 44.23 109 PRO B C 1
ATOM 5913 O O . PRO B 1 116 ? -4.346 29.793 31.340 1.00 41.18 109 PRO B O 1
ATOM 5917 N N . THR B 1 117 ? -5.779 28.936 29.798 1.00 41.79 110 THR B N 1
ATOM 5918 C CA . THR B 1 117 ? -5.408 29.955 28.783 1.00 41.47 110 THR B CA 1
ATOM 5919 C C . THR B 1 117 ? -5.770 31.332 29.316 1.00 43.68 110 THR B C 1
ATOM 5920 O O . THR B 1 117 ? -4.965 32.248 29.137 1.00 45.80 110 THR B O 1
ATOM 5924 N N . LEU B 1 118 ? -6.908 31.461 29.998 1.00 43.42 111 LEU B N 1
ATOM 5925 C CA . LEU B 1 118 ? -7.274 32.720 30.651 1.00 41.77 111 LEU B CA 1
ATOM 5926 C C . LEU B 1 118 ? -6.248 33.050 31.752 1.00 44.40 111 LEU B C 1
ATOM 5927 O O . LEU B 1 118 ? -5.891 34.221 31.892 1.00 44.63 111 LEU B O 1
ATOM 5932 N N . LEU B 1 119 ? -5.827 32.109 32.584 1.00 47.42 112 LEU B N 1
ATOM 5933 C CA . LEU B 1 119 ? -4.825 32.423 33.656 1.00 49.43 112 LEU B CA 1
ATOM 5934 C C . LEU B 1 119 ? -3.476 32.852 33.056 1.00 51.80 112 LEU B C 1
ATOM 5935 O O . LEU B 1 119 ? -2.920 33.808 33.555 1.00 56.45 112 LEU B O 1
ATOM 5940 N N . HIS B 1 120 ? -3.012 32.240 31.976 1.00 51.60 113 HIS B N 1
ATOM 5941 C CA . HIS B 1 120 ? -1.585 32.279 31.565 1.00 54.66 113 HIS B CA 1
ATOM 5942 C C . HIS B 1 120 ? -1.419 33.289 30.441 1.00 52.83 113 HIS B C 1
ATOM 5943 O O . HIS B 1 120 ? -0.292 33.783 30.306 1.00 55.03 113 HIS B O 1
ATOM 5950 N N . GLN B 1 121 ? -2.474 33.598 29.683 1.00 49.51 114 GLN B N 1
ATOM 5951 C CA . GLN B 1 121 ? -2.319 34.345 28.400 1.00 51.46 114 GLN B CA 1
ATOM 5952 C C . GLN B 1 121 ? -3.241 35.545 28.272 1.00 43.68 114 GLN B C 1
ATOM 5953 O O . GLN B 1 121 ? -2.968 36.361 27.434 1.00 47.39 114 GLN B O 1
ATOM 5959 N N . ALA B 1 122 ? -4.314 35.620 29.029 1.00 42.75 115 ALA B N 1
ATOM 5960 C CA . ALA B 1 122 ? -5.306 36.692 28.889 1.00 47.52 115 ALA B CA 1
ATOM 5961 C C . ALA B 1 122 ? -4.785 37.991 29.528 1.00 50.35 115 ALA B C 1
ATOM 5962 O O . ALA B 1 122 ? -4.200 37.949 30.597 1.00 41.61 115 ALA B O 1
ATOM 5964 N N . THR B 1 123 ? -5.195 39.117 28.989 1.00 46.67 116 THR B N 1
ATOM 5965 C CA . THR B 1 123 ? -4.962 40.436 29.597 1.00 49.15 116 THR B CA 1
ATOM 5966 C C . THR B 1 123 ? -5.819 40.553 30.859 1.00 47.92 116 THR B C 1
ATOM 5967 O O . THR B 1 123 ? -6.753 39.761 31.040 1.00 43.17 116 THR B O 1
ATOM 5971 N N . ALA B 1 124 ? -5.563 41.581 31.665 1.00 48.10 117 ALA B N 1
ATOM 5972 C CA . ALA B 1 124 ? -6.297 41.791 32.925 1.00 46.57 117 ALA B CA 1
ATOM 5973 C C . ALA B 1 124 ? -7.762 42.131 32.618 1.00 43.49 117 ALA B C 1
ATOM 5974 O O . ALA B 1 124 ? -8.641 41.711 33.397 1.00 49.12 117 ALA B O 1
ATOM 5976 N N . GLU B 1 125 ? -8.055 42.797 31.500 1.00 41.57 118 GLU B N 1
ATOM 5977 C CA . GLU B 1 125 ? -9.451 43.136 31.106 1.00 46.40 118 GLU B CA 1
ATOM 5978 C C . GLU B 1 125 ? -10.174 41.873 30.559 1.00 44.62 118 GLU B C 1
ATOM 5979 O O . GLU B 1 125 ? -11.397 41.666 30.899 1.00 45.66 118 GLU B O 1
ATOM 5985 N N . GLN B 1 126 ? -9.475 41.023 29.804 1.00 45.50 119 GLN B N 1
ATOM 5986 C CA . GLN B 1 126 ? -9.997 39.660 29.473 1.00 47.07 119 GLN B CA 1
ATOM 5987 C C . GLN B 1 126 ? -10.334 38.904 30.763 1.00 46.20 119 GLN B C 1
ATOM 5988 O O . GLN B 1 126 ? -11.466 38.273 30.831 1.00 43.42 119 GLN B O 1
ATOM 5994 N N . GLN B 1 127 ? -9.439 38.904 31.761 1.00 44.06 120 GLN B N 1
ATOM 5995 C CA . GLN B 1 127 ? -9.690 38.067 32.979 1.00 43.66 120 GLN B CA 1
ATOM 5996 C C . GLN B 1 127 ? -10.898 38.638 33.685 1.00 45.24 120 GLN B C 1
ATOM 5997 O O . GLN B 1 127 ? -11.738 37.887 34.217 1.00 44.92 120 GLN B O 1
ATOM 6003 N N . GLU B 1 128 ? -10.996 39.950 33.645 1.00 47.30 121 GLU B N 1
ATOM 6004 C CA . GLU B 1 128 ? -12.116 40.648 34.278 1.00 51.46 121 GLU B CA 1
ATOM 6005 C C . GLU B 1 128 ? -13.409 40.214 33.593 1.00 43.49 121 GLU B C 1
ATOM 6006 O O . GLU B 1 128 ? -14.368 39.931 34.331 1.00 48.46 121 GLU B O 1
ATOM 6012 N N . ARG B 1 129 ? -13.451 40.075 32.268 1.00 46.51 122 ARG B N 1
ATOM 6013 C CA . ARG B 1 129 ? -14.722 39.670 31.574 1.00 45.96 122 ARG B CA 1
ATOM 6014 C C . ARG B 1 129 ? -14.992 38.162 31.812 1.00 43.34 122 ARG B C 1
ATOM 6015 O O . ARG B 1 129 ? -16.154 37.757 31.989 1.00 44.66 122 AR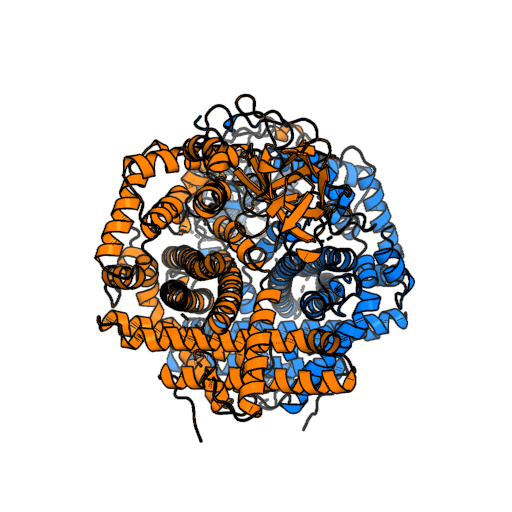G B O 1
ATOM 6023 N N . PHE B 1 130 ? -13.972 37.333 31.734 1.00 43.89 123 PHE B N 1
ATOM 6024 C CA . PHE B 1 130 ? -14.154 35.896 31.375 1.00 41.11 123 PHE B CA 1
ATOM 6025 C C . PHE B 1 130 ? -13.751 34.964 32.512 1.00 45.37 123 PHE B C 1
ATOM 6026 O O . PHE B 1 130 ? -14.324 33.870 32.599 1.00 43.95 123 PHE B O 1
ATOM 6034 N N . PHE B 1 131 ? -12.825 35.354 33.383 1.00 46.62 124 PHE B N 1
ATOM 6035 C CA . PHE B 1 131 ? -12.151 34.369 34.254 1.00 48.61 124 PHE B CA 1
ATOM 6036 C C . PHE B 1 131 ? -13.135 33.837 35.301 1.00 48.14 124 PHE B C 1
ATOM 6037 O O . PHE B 1 131 ? -13.269 32.596 35.373 1.00 44.24 124 PHE B O 1
ATOM 6045 N N . MET B 1 132 ? -13.758 34.677 36.113 1.00 45.76 125 MET B N 1
ATOM 6046 C CA . MET B 1 132 ? -14.590 34.171 37.221 1.00 46.45 125 MET B CA 1
ATOM 6047 C C . MET B 1 132 ? -15.887 33.580 36.681 1.00 46.39 125 MET B C 1
ATOM 6048 O O . MET B 1 132 ? -16.403 32.605 37.257 1.00 46.41 125 MET B O 1
ATOM 6053 N N . PRO B 1 133 ? -16.527 34.161 35.639 1.00 45.62 126 PRO B N 1
ATOM 6054 C CA . PRO B 1 133 ? -17.624 33.449 34.997 1.00 48.80 126 PRO B CA 1
ATOM 6055 C C . PRO B 1 133 ? -17.164 32.021 34.628 1.00 46.12 126 PRO B C 1
ATOM 6056 O O . PRO B 1 133 ? -17.908 31.112 34.872 1.00 47.08 126 PRO B O 1
ATOM 6060 N N . ALA B 1 134 ? -15.966 31.871 34.036 1.00 43.49 127 ALA B N 1
ATOM 6061 C CA . ALA B 1 134 ? -15.438 30.563 33.605 1.00 43.73 127 ALA B CA 1
ATOM 6062 C C . ALA B 1 134 ? -15.200 29.681 34.846 1.00 44.34 127 ALA B C 1
ATOM 6063 O O . ALA B 1 134 ? -15.605 28.525 34.836 1.00 42.68 127 ALA B O 1
ATOM 6065 N N . TRP B 1 135 ? -14.632 30.228 35.907 1.00 41.05 128 TRP B N 1
ATOM 6066 C CA . TRP B 1 135 ? -14.234 29.454 37.100 1.00 44.58 128 TRP B CA 1
ATOM 6067 C C . TRP B 1 135 ? -15.504 28.950 37.786 1.00 42.14 128 TRP B C 1
ATOM 6068 O O . TRP B 1 135 ? -15.502 27.823 38.242 1.00 44.35 128 TRP B O 1
ATOM 6079 N N . ASN B 1 136 ? -16.569 29.704 37.711 1.00 39.99 129 ASN B N 1
ATOM 6080 C CA . ASN B 1 136 ? -17.875 29.302 38.258 1.00 42.37 129 ASN B CA 1
ATOM 6081 C C . ASN B 1 136 ? -18.747 28.486 37.302 1.00 51.16 129 ASN B C 1
ATOM 6082 O O . ASN B 1 136 ? -19.920 28.268 37.680 1.00 53.79 129 ASN B O 1
ATOM 6087 N N . LEU B 1 137 ? -18.272 28.153 36.094 1.00 47.88 130 LEU B N 1
ATOM 6088 C CA . LEU B 1 137 ? -19.048 27.363 35.082 1.00 51.20 130 LEU B CA 1
ATOM 6089 C C . LEU B 1 137 ? -20.288 28.131 34.593 1.00 48.24 130 LEU B C 1
ATOM 6090 O O . LEU B 1 137 ? -21.164 27.523 34.015 1.00 49.79 130 LEU B O 1
ATOM 6095 N N . GLU B 1 138 ? -20.328 29.445 34.747 1.00 49.97 131 GLU B N 1
ATOM 6096 C CA . GLU B 1 138 ? -21.384 30.333 34.177 1.00 54.45 131 GLU B CA 1
ATOM 6097 C C . GLU B 1 138 ? -21.081 30.616 32.672 1.00 49.36 131 GLU B C 1
ATOM 6098 O O . GLU B 1 138 ? -21.963 30.688 31.873 1.00 47.21 131 GLU B O 1
ATOM 6104 N N . ILE B 1 139 ? -19.790 30.651 32.355 1.00 44.72 132 ILE B N 1
ATOM 6105 C CA . ILE B 1 139 ? -19.173 30.472 31.023 1.00 43.39 132 ILE B CA 1
ATOM 6106 C C . ILE B 1 139 ? -18.564 29.069 31.002 1.00 46.03 132 ILE B C 1
ATOM 6107 O O . ILE B 1 139 ? -17.792 28.701 31.982 1.00 43.94 132 ILE B O 1
ATOM 6112 N N . ILE B 1 140 ? -18.908 28.271 29.971 1.00 46.52 133 ILE B N 1
ATOM 6113 C CA . ILE B 1 140 ? -18.178 27.008 29.658 1.00 41.38 133 ILE B CA 1
ATOM 6114 C C . ILE B 1 140 ? -17.501 27.201 28.307 1.00 39.66 133 ILE B C 1
ATOM 6115 O O . ILE B 1 140 ? -18.190 27.487 27.301 1.00 37.70 133 ILE B O 1
ATOM 6120 N N . GLY B 1 141 ? -16.198 26.999 28.278 1.00 37.97 134 GLY B N 1
ATOM 6121 C CA . GLY B 1 141 ? -15.350 27.241 27.088 1.00 41.27 134 GLY B CA 1
ATOM 6122 C C . GLY B 1 141 ? -14.822 25.930 26.477 1.00 39.38 134 GLY B C 1
ATOM 6123 O O . GLY B 1 141 ? -14.799 24.923 27.166 1.00 44.41 134 GLY B O 1
ATOM 6124 N N . THR B 1 142 ? -14.352 25.984 25.246 1.00 38.24 135 THR B N 1
ATOM 6125 C CA . THR B 1 142 ? -13.598 24.945 24.546 1.00 38.78 135 THR B CA 1
ATOM 6126 C C . THR B 1 142 ? -12.586 25.597 23.603 1.00 41.11 135 THR B C 1
ATOM 6127 O O . THR B 1 142 ? -12.491 26.821 23.585 1.00 41.55 135 THR B O 1
ATOM 6131 N N . TYR B 1 143 ? -11.841 24.778 22.887 1.00 38.34 136 TYR B N 1
ATOM 6132 C CA . TYR B 1 143 ? -10.794 25.164 21.933 1.00 36.85 136 TYR B CA 1
ATOM 6133 C C . TYR B 1 143 ? -11.168 24.544 20.604 1.00 37.71 136 TYR B C 1
ATOM 6134 O O . TYR B 1 143 ? -11.354 23.329 20.536 1.00 40.16 136 TYR B O 1
ATOM 6143 N N . ALA B 1 144 ? -11.487 25.386 19.633 1.00 37.91 137 ALA B N 1
ATOM 6144 C CA . ALA B 1 144 ? -11.861 25.020 18.259 1.00 36.26 137 ALA B CA 1
ATOM 6145 C C . ALA B 1 144 ? -10.723 25.388 17.301 1.00 38.92 137 ALA B C 1
ATOM 6146 O O . ALA B 1 144 ? -10.676 26.532 16.819 1.00 40.47 137 ALA B O 1
ATOM 6148 N N . GLN B 1 145 ? -9.868 24.413 16.999 1.00 40.07 138 GLN B N 1
ATOM 6149 C CA . GLN B 1 145 ? -8.778 24.566 16.020 1.00 42.68 138 GLN B CA 1
ATOM 6150 C C . GLN B 1 145 ? -9.077 23.738 14.777 1.00 37.65 138 GLN B C 1
ATOM 6151 O O . GLN B 1 145 ? -9.008 24.317 13.669 1.00 39.34 138 GLN B O 1
ATOM 6157 N N . THR B 1 146 ? -9.386 22.450 14.890 1.00 39.10 139 THR B N 1
ATOM 6158 C CA . THR B 1 146 ? -9.476 21.542 13.686 1.00 40.44 139 THR B CA 1
ATOM 6159 C C . THR B 1 146 ? -10.752 21.865 12.901 1.00 36.74 139 THR B C 1
ATOM 6160 O O . THR B 1 146 ? -11.799 22.280 13.468 1.00 36.00 139 THR B O 1
ATOM 6164 N N . GLU B 1 147 ? -10.677 21.669 11.606 1.00 35.55 140 GLU B N 1
ATOM 6165 C CA . GLU B 1 147 ? -11.777 21.956 10.666 1.00 38.01 140 GLU B CA 1
ATOM 6166 C C . GLU B 1 147 ? -12.098 20.688 9.891 1.00 37.48 140 GLU B C 1
ATOM 6167 O O . GLU B 1 147 ? -11.274 19.769 9.854 1.00 35.56 140 GLU B O 1
ATOM 6173 N N . MET B 1 148 ? -13.235 20.693 9.241 1.00 38.06 141 MET B N 1
ATOM 6174 C CA . MET B 1 148 ? -13.734 19.502 8.529 1.00 39.52 141 MET B CA 1
ATOM 6175 C C . MET B 1 148 ? -12.694 19.119 7.487 1.00 38.05 141 MET B C 1
ATOM 6176 O O . MET B 1 148 ? -12.354 17.946 7.348 1.00 37.17 141 MET B O 1
ATOM 6181 N N . GLY B 1 149 ? -12.098 20.126 6.883 1.00 37.25 142 GLY B N 1
ATOM 6182 C CA . GLY B 1 149 ? -11.097 19.953 5.824 1.00 36.78 142 GLY B CA 1
ATOM 6183 C C . GLY B 1 149 ? -9.695 19.684 6.336 1.00 37.03 142 GLY B C 1
ATOM 6184 O O . GLY B 1 149 ? -8.876 19.357 5.509 1.00 42.72 142 GLY B O 1
ATOM 6185 N N . HIS B 1 150 ? -9.393 19.975 7.608 1.00 37.06 143 HIS B N 1
ATOM 6186 C CA . HIS B 1 150 ? -7.975 20.040 8.087 1.00 39.79 143 HIS B CA 1
ATOM 6187 C C . HIS B 1 150 ? -7.850 19.600 9.543 1.00 41.30 143 HIS B C 1
ATOM 6188 O O . HIS B 1 150 ? -8.462 20.208 10.445 1.00 37.59 143 HIS B O 1
ATOM 6195 N N . GLY B 1 151 ? -7.021 18.598 9.766 1.00 42.26 144 GLY B N 1
ATOM 6196 C CA . GLY B 1 151 ? -6.766 18.024 11.110 1.00 43.80 144 GLY B CA 1
ATOM 6197 C C . GLY B 1 151 ? -5.262 18.008 11.385 1.00 46.54 144 GLY B C 1
ATOM 6198 O O . GLY B 1 151 ? -4.791 18.816 12.158 1.00 45.42 144 GLY B O 1
ATOM 6199 N N . THR B 1 152 ? -4.521 17.241 10.591 1.00 51.07 145 THR B N 1
ATOM 6200 C CA . THR B 1 152 ? -3.053 17.128 10.689 1.00 48.02 145 THR B CA 1
ATOM 6201 C C . THR B 1 152 ? -2.424 18.442 10.287 1.00 50.12 145 THR B C 1
ATOM 6202 O O . THR B 1 152 ? -1.563 18.834 11.011 1.00 51.17 145 THR B O 1
ATOM 6206 N N . HIS B 1 153 ? -2.788 19.049 9.154 1.00 51.04 146 HIS B N 1
ATOM 6207 C CA . HIS B 1 153 ? -2.078 20.229 8.586 1.00 50.17 146 HIS B CA 1
ATOM 6208 C C . HIS B 1 153 ? -2.833 21.511 8.912 1.00 52.25 146 HIS B C 1
ATOM 6209 O O . HIS B 1 153 ? -3.632 21.961 8.050 1.00 49.62 146 HIS B O 1
ATOM 6216 N N . LEU B 1 154 ? -2.608 22.041 10.117 1.00 53.03 147 LEU B N 1
ATOM 6217 C CA . LEU B 1 154 ? -3.271 23.248 10.671 1.00 56.56 147 LEU B CA 1
ATOM 6218 C C . LEU B 1 154 ? -2.855 24.487 9.875 1.00 54.29 147 LEU B C 1
ATOM 6219 O O . LEU B 1 154 ? -3.658 25.452 9.830 1.00 53.21 147 LEU B O 1
ATOM 6224 N N . ARG B 1 155 ? -1.687 24.475 9.236 1.00 56.65 148 ARG B N 1
ATOM 6225 C CA . ARG B 1 155 ? -1.267 25.619 8.397 1.00 60.57 148 ARG B CA 1
ATOM 6226 C C . ARG B 1 155 ? -2.309 25.821 7.278 1.00 59.66 148 ARG B C 1
ATOM 6227 O O . ARG B 1 155 ? -2.396 26.947 6.804 1.00 55.11 148 ARG B O 1
ATOM 6235 N N . GLY B 1 156 ? -3.084 24.795 6.877 1.00 50.29 149 GLY B N 1
ATOM 6236 C CA . GLY B 1 156 ? -4.115 24.891 5.812 1.00 45.62 149 GLY B CA 1
ATOM 6237 C C . GLY B 1 156 ? -5.504 25.257 6.328 1.00 44.88 149 GLY B C 1
ATOM 6238 O O . GLY B 1 156 ? -6.408 25.347 5.518 1.00 38.41 149 GLY B O 1
ATOM 6239 N N . LEU B 1 157 ? -5.681 25.546 7.640 1.00 44.41 150 LEU B N 1
ATOM 6240 C CA . LEU B 1 157 ? -6.973 26.070 8.192 1.00 44.60 150 LEU B CA 1
ATOM 6241 C C . LEU B 1 157 ? -7.460 27.245 7.319 1.00 41.75 150 LEU B C 1
ATOM 6242 O O . LEU B 1 157 ? -6.623 28.018 6.881 1.00 43.80 150 LEU B O 1
ATOM 6247 N N . GLU B 1 158 ? -8.776 27.375 7.167 1.00 40.84 151 GLU B N 1
ATOM 6248 C CA . GLU B 1 158 ? -9.473 28.319 6.268 1.00 44.43 151 GLU B CA 1
ATOM 6249 C C . GLU B 1 158 ? -10.205 29.376 7.103 1.00 40.41 151 GLU B C 1
ATOM 6250 O O . GLU B 1 158 ? -10.645 30.359 6.552 1.00 42.69 151 GLU B O 1
ATOM 6256 N N . THR B 1 159 ? -10.490 29.121 8.362 1.00 39.39 152 THR B N 1
ATOM 6257 C CA . THR B 1 159 ? -11.174 30.129 9.197 1.00 38.97 152 THR B CA 1
ATOM 6258 C C . THR B 1 159 ? -10.314 31.395 9.197 1.00 38.08 152 THR B C 1
ATOM 6259 O O . THR B 1 159 ? -9.069 31.302 9.459 1.00 37.78 152 THR B O 1
ATOM 6263 N N . THR B 1 160 ? -10.937 32.545 8.907 1.00 38.78 153 THR B N 1
ATOM 6264 C CA . THR B 1 160 ? -10.249 33.875 8.923 1.00 40.01 153 THR B CA 1
ATOM 6265 C C . THR B 1 160 ? -10.798 34.802 10.006 1.00 39.84 153 THR B C 1
ATOM 6266 O O . THR B 1 160 ? -12.032 34.795 10.338 1.00 39.44 153 THR B O 1
ATOM 6270 N N . ALA B 1 161 ? -9.889 35.612 10.521 1.00 40.53 154 ALA B N 1
ATOM 6271 C CA . ALA B 1 161 ? -10.216 36.685 11.483 1.00 41.41 154 ALA B CA 1
ATOM 6272 C C . ALA B 1 161 ? -9.673 37.962 10.874 1.00 43.83 154 ALA B C 1
ATOM 6273 O O . ALA B 1 161 ? -8.425 38.200 10.905 1.00 43.13 154 ALA B O 1
ATOM 6275 N N . THR B 1 162 ? -10.588 38.684 10.230 1.00 43.33 155 THR B N 1
ATOM 6276 C CA . THR B 1 162 ? -10.269 39.947 9.534 1.00 43.90 155 THR B CA 1
ATOM 6277 C C . THR B 1 162 ? -10.546 41.029 10.644 1.00 44.26 155 THR B C 1
ATOM 6278 O O . THR B 1 162 ? -11.679 41.157 11.213 1.00 48.08 155 THR B O 1
ATOM 6282 N N . TYR B 1 163 ? -9.493 41.877 10.778 1.00 45.20 156 TYR B N 1
ATOM 6283 C CA . TYR B 1 163 ? -9.587 43.167 11.524 1.00 50.44 156 TYR B CA 1
ATOM 6284 C C . TYR B 1 163 ? -10.339 44.266 10.711 1.00 52.08 156 TYR B C 1
ATOM 6285 O O . TYR B 1 163 ? -9.965 44.619 9.590 1.00 52.39 156 TYR B O 1
ATOM 6294 N N . ASP B 1 164 ? -11.417 44.796 11.278 1.00 53.30 157 ASP B N 1
ATOM 6295 C CA . ASP B 1 164 ? -12.114 46.059 10.901 1.00 53.78 157 ASP B CA 1
ATOM 6296 C C . ASP B 1 164 ? -11.562 47.213 11.761 1.00 59.48 157 ASP B C 1
ATOM 6297 O O . ASP B 1 164 ? -11.896 47.329 12.947 1.00 52.61 157 ASP B O 1
ATOM 6302 N N . PRO B 1 165 ? -10.682 48.089 11.197 1.00 61.65 158 PRO B N 1
ATOM 6303 C CA . PRO B 1 165 ? -10.220 49.283 11.908 1.00 64.01 158 PRO B CA 1
ATOM 6304 C C . PRO B 1 165 ? -11.336 50.303 12.172 1.00 60.36 158 PRO B C 1
ATOM 6305 O O . PRO B 1 165 ? -11.211 51.035 13.111 1.00 58.06 158 PRO B O 1
ATOM 6309 N N . GLU B 1 166 ? -12.415 50.311 11.403 1.00 59.73 159 GLU B N 1
ATOM 6310 C CA . GLU B 1 166 ? -13.474 51.332 11.590 1.00 67.20 159 GLU B CA 1
ATOM 6311 C C . GLU B 1 166 ? -14.266 51.008 12.864 1.00 66.16 159 GLU B C 1
ATOM 6312 O O . GLU B 1 166 ? -14.658 51.951 13.505 1.00 63.77 159 GLU B O 1
ATOM 6318 N N . THR B 1 167 ? -14.525 49.728 13.202 1.00 61.06 160 THR B N 1
ATOM 6319 C CA . THR B 1 167 ? -15.422 49.310 14.332 1.00 57.17 160 THR B CA 1
ATOM 6320 C C . THR B 1 167 ? -14.663 48.528 15.468 1.00 55.60 160 THR B C 1
ATOM 6321 O O . THR B 1 167 ? -15.297 48.290 16.497 1.00 54.21 160 THR B O 1
ATOM 6325 N N . GLN B 1 168 ? -13.343 48.402 15.243 1.00 49.58 161 GLN B N 1
ATOM 6326 C CA . GLN B 1 168 ? -12.344 47.920 16.239 1.00 57.89 161 GLN B CA 1
ATOM 6327 C C . GLN B 1 168 ? -12.718 46.466 16.567 1.00 50.44 161 GLN B C 1
ATOM 6328 O O . GLN B 1 168 ? -12.718 46.070 17.759 1.00 45.44 161 GLN B O 1
ATOM 6334 N N . GLU B 1 169 ? -13.079 45.730 15.523 1.00 49.88 162 GLU B N 1
ATOM 6335 C CA . GLU B 1 169 ? -13.633 44.372 15.656 1.00 50.13 162 GLU B CA 1
ATOM 6336 C C . GLU B 1 169 ? -12.851 43.412 14.781 1.00 48.43 162 GLU B C 1
ATOM 6337 O O . GLU B 1 169 ? -12.258 43.849 13.780 1.00 47.06 162 GLU B O 1
ATOM 6343 N N . PHE B 1 170 ? -12.807 42.158 15.204 1.00 47.10 163 PHE B N 1
ATOM 6344 C CA . PHE B 1 170 ? -12.459 41.060 14.293 1.00 45.71 163 PHE B CA 1
ATOM 6345 C C . PHE B 1 170 ? -13.784 40.560 13.719 1.00 43.38 163 PHE B C 1
ATOM 6346 O O . PHE B 1 170 ? -14.828 40.555 14.426 1.00 47.59 163 PHE B O 1
ATOM 6354 N N . ILE B 1 171 ? -13.704 40.189 12.434 1.00 43.70 164 ILE B N 1
ATOM 6355 C CA . ILE B 1 171 ? -14.764 39.461 11.666 1.00 45.67 164 ILE B CA 1
ATOM 6356 C C . ILE B 1 171 ? -14.286 38.012 11.531 1.00 43.84 164 ILE B C 1
ATOM 6357 O O . ILE B 1 171 ? -13.275 37.799 10.817 1.00 42.50 164 ILE B O 1
ATOM 6362 N N . LEU B 1 172 ? -14.900 37.107 12.289 1.00 43.46 165 LEU B N 1
ATOM 6363 C CA . LEU B 1 172 ? -14.586 35.642 12.232 1.00 42.78 165 LEU B CA 1
ATOM 6364 C C . LEU B 1 172 ? -15.471 35.089 11.102 1.00 41.10 165 LEU B C 1
ATOM 6365 O O . LEU B 1 172 ? -16.756 35.304 11.111 1.00 42.74 165 LEU B O 1
ATOM 6370 N N . ASN B 1 173 ? -14.817 34.362 10.162 1.00 41.01 166 ASN B N 1
ATOM 6371 C CA . ASN B 1 173 ? -15.586 33.784 9.014 1.00 41.33 166 ASN B CA 1
ATOM 6372 C C . ASN B 1 173 ? -15.133 32.347 8.695 1.00 39.98 166 ASN B C 1
ATOM 6373 O O . ASN B 1 173 ? -13.878 32.028 8.757 1.00 41.84 166 ASN B O 1
ATOM 6378 N N . SER B 1 174 ? -16.143 31.511 8.367 1.00 42.07 167 SER B N 1
ATOM 6379 C CA . SER B 1 174 ? -16.011 30.081 7.930 1.00 44.34 167 SER B CA 1
ATOM 6380 C C . SER B 1 174 ? -16.475 29.965 6.429 1.00 46.61 167 SER B C 1
ATOM 6381 O O . SER B 1 174 ? -17.639 29.775 6.133 1.00 48.17 167 SER B O 1
ATOM 6384 N N . PRO B 1 175 ? -15.587 30.380 5.481 1.00 48.19 168 PRO B N 1
ATOM 6385 C CA . PRO B 1 175 ? -16.020 30.727 4.092 1.00 47.51 168 PRO B CA 1
ATOM 6386 C C . PRO B 1 175 ? -16.501 29.486 3.327 1.00 46.95 168 PRO B C 1
ATOM 6387 O O . PRO B 1 175 ? -17.130 29.667 2.343 1.00 40.80 168 PRO B O 1
ATOM 6391 N N . THR B 1 176 ? -16.116 28.278 3.765 1.00 42.97 169 THR B N 1
ATOM 6392 C CA . THR B 1 176 ? -16.346 27.017 2.992 1.00 45.78 169 THR B CA 1
ATOM 6393 C C . THR B 1 176 ? -16.828 25.921 3.920 1.00 44.98 169 THR B C 1
ATOM 6394 O O . THR B 1 176 ? -16.841 26.122 5.156 1.00 40.80 169 THR B O 1
ATOM 6398 N N . VAL B 1 177 ? -17.270 24.824 3.349 1.00 44.38 170 VAL B N 1
ATOM 6399 C CA . VAL B 1 177 ? -17.888 23.752 4.177 1.00 44.10 170 VAL B CA 1
ATOM 6400 C C . VAL B 1 177 ? -16.701 23.109 4.889 1.00 41.37 170 VAL B C 1
ATOM 6401 O O . VAL B 1 177 ? -16.835 22.765 6.070 1.00 37.86 170 VAL B O 1
ATOM 6405 N N . THR B 1 178 ? -15.545 23.114 4.220 1.00 39.77 171 THR B N 1
ATOM 6406 C CA . THR B 1 178 ? -14.350 22.472 4.794 1.00 39.27 171 THR B CA 1
ATOM 6407 C C . THR B 1 178 ? -13.839 23.354 5.928 1.00 43.88 171 THR B C 1
ATOM 6408 O O . THR B 1 178 ? -13.096 22.772 6.760 1.00 42.79 171 THR B O 1
ATOM 6412 N N . SER B 1 179 ? -14.159 24.683 5.950 1.00 38.53 172 SER B N 1
ATOM 6413 C CA . SER B 1 179 ? -13.578 25.622 6.945 1.00 37.76 172 SER B CA 1
ATOM 6414 C C . SER B 1 179 ? -14.223 25.401 8.312 1.00 37.47 172 SER B C 1
ATOM 6415 O O . SER B 1 179 ? -13.684 25.921 9.302 1.00 39.61 172 SER B O 1
ATOM 6418 N N . ILE B 1 180 ? -15.419 24.831 8.314 1.00 35.64 173 ILE B N 1
ATOM 6419 C CA . ILE B 1 180 ? -16.244 24.688 9.526 1.00 38.66 173 ILE B CA 1
ATOM 6420 C C . ILE B 1 180 ? -15.414 23.983 10.596 1.00 38.05 173 ILE B C 1
ATOM 6421 O O . ILE B 1 180 ? -14.815 22.917 10.277 1.00 39.33 173 ILE B O 1
ATOM 6426 N N . LYS B 1 181 ? -15.377 24.498 11.822 1.00 37.95 174 LYS B N 1
ATOM 6427 C CA . LYS B 1 181 ? -14.610 23.828 12.923 1.00 38.18 174 LYS B CA 1
ATOM 6428 C C . LYS B 1 181 ? -15.306 22.485 13.149 1.00 39.67 174 LYS B C 1
ATOM 6429 O O . LYS B 1 181 ? -16.584 22.438 13.023 1.00 35.65 174 LYS B O 1
ATOM 6435 N N . TRP B 1 182 ? -14.514 21.441 13.425 1.00 36.34 175 TRP B N 1
ATOM 6436 C CA . TRP B 1 182 ? -15.018 20.038 13.454 1.00 39.82 175 TRP B CA 1
ATOM 6437 C C . TRP B 1 182 ? -14.152 19.147 14.374 1.00 36.23 175 TRP B C 1
ATOM 6438 O O . TRP B 1 182 ? -12.868 19.137 14.202 1.00 38.90 175 TRP B O 1
ATOM 6449 N N . TRP B 1 183 ? -14.793 18.532 15.362 1.00 36.18 176 TRP B N 1
ATOM 6450 C CA . TRP B 1 183 ? -14.200 17.590 16.394 1.00 38.17 176 TRP B CA 1
ATOM 6451 C C . TRP B 1 183 ? -14.189 18.122 17.850 1.00 39.29 176 TRP B C 1
ATOM 6452 O O . TRP B 1 183 ? -14.526 17.348 18.750 1.00 39.80 176 TRP B O 1
ATOM 6463 N N . PRO B 1 184 ? -13.880 19.418 18.161 1.00 36.58 177 PRO B N 1
ATOM 6464 C CA . PRO B 1 184 ? -13.628 19.839 19.547 1.00 36.34 177 PRO B CA 1
ATOM 6465 C C . PRO B 1 184 ? -14.693 19.390 20.538 1.00 36.95 177 PRO B C 1
ATOM 6466 O O . PRO B 1 184 ? -15.908 19.623 20.310 1.00 39.29 177 PRO B O 1
ATOM 6470 N N . GLY B 1 185 ? -14.242 18.668 21.569 1.00 39.73 178 GLY B N 1
ATOM 6471 C CA . GLY B 1 185 ? -15.132 18.241 22.651 1.00 39.80 178 GLY B CA 1
ATOM 6472 C C . GLY B 1 185 ? -15.743 19.447 23.297 1.00 42.17 178 GLY B C 1
ATOM 6473 O O . GLY B 1 185 ? -15.029 20.482 23.367 1.00 48.00 178 GLY B O 1
ATOM 6474 N N . GLY B 1 186 ? -17.019 19.348 23.683 1.00 44.49 179 GLY B N 1
ATOM 6475 C CA . GLY B 1 186 ? -17.727 20.416 24.414 1.00 44.17 179 GLY B CA 1
ATOM 6476 C C . GLY B 1 186 ? -18.243 21.492 23.485 1.00 43.46 179 GLY B C 1
ATOM 6477 O O . GLY B 1 186 ? -19.024 22.326 23.921 1.00 42.81 179 GLY B O 1
ATOM 6478 N N . LEU B 1 187 ? -17.950 21.410 22.189 1.00 45.59 180 LEU B N 1
ATOM 6479 C CA . LEU B 1 187 ? -18.365 22.497 21.264 1.00 41.96 180 LEU B CA 1
ATOM 6480 C C . LEU B 1 187 ? -19.812 22.346 20.787 1.00 44.53 180 LEU B C 1
ATOM 6481 O O . LEU B 1 187 ? -20.425 23.361 20.503 1.00 43.68 180 LEU B O 1
ATOM 6486 N N . GLY B 1 188 ? -20.330 21.115 20.787 1.00 43.26 181 GLY B N 1
ATOM 6487 C CA . GLY B 1 188 ? -21.614 20.799 20.169 1.00 42.61 181 GLY B CA 1
ATOM 6488 C C . GLY B 1 188 ? -22.740 21.401 20.937 1.00 44.45 181 GLY B C 1
ATOM 6489 O O . GLY B 1 188 ? -23.517 22.112 20.259 1.00 47.59 181 GLY B O 1
ATOM 6490 N N . LYS B 1 189 ? -22.831 21.088 22.244 1.00 37.72 182 LYS B N 1
ATOM 6491 C CA . LYS B 1 189 ? -23.970 21.433 23.147 1.00 41.99 182 LYS B CA 1
ATOM 6492 C C . LYS B 1 189 ? -23.541 22.077 24.481 1.00 41.78 182 LYS B C 1
ATOM 6493 O O . LYS B 1 189 ? -24.324 22.835 25.016 1.00 41.87 182 LYS B O 1
ATOM 6499 N N . THR B 1 190 ? -22.367 21.770 25.016 1.00 37.89 183 THR B N 1
ATOM 6500 C CA . THR B 1 190 ? -21.987 22.203 26.371 1.00 40.87 183 THR B CA 1
ATOM 6501 C C . THR B 1 190 ? -21.489 23.661 26.335 1.00 39.04 183 THR B C 1
ATOM 6502 O O . THR B 1 190 ? -21.850 24.424 27.208 1.00 36.71 183 THR B O 1
ATOM 6506 N N . SER B 1 191 ? -20.559 24.030 25.464 1.00 35.57 184 SER B N 1
ATOM 6507 C CA . SER B 1 191 ? -19.878 25.334 25.606 1.00 40.06 184 SER B CA 1
ATOM 6508 C C . SER B 1 191 ? -20.742 26.507 25.100 1.00 41.06 184 SER B C 1
ATOM 6509 O O . SER B 1 191 ? -21.419 26.364 24.032 1.00 41.05 184 SER B O 1
ATOM 6512 N N . ASN B 1 192 ? -20.654 27.656 25.777 1.00 37.32 185 ASN B N 1
ATOM 6513 C CA . ASN B 1 192 ? -21.180 28.954 25.255 1.00 40.51 185 ASN B CA 1
ATOM 6514 C C . ASN B 1 192 ? -20.051 29.879 24.763 1.00 39.26 185 ASN B C 1
ATOM 6515 O O . ASN B 1 192 ? -20.407 30.876 24.124 1.00 41.01 185 ASN B O 1
ATOM 6520 N N . HIS B 1 193 ? -18.771 29.504 24.927 1.00 38.41 186 HIS B N 1
ATOM 6521 C CA . HIS B 1 193 ? -17.578 30.245 24.409 1.00 39.60 186 HIS B CA 1
ATOM 6522 C C . HIS B 1 193 ? -16.598 29.273 23.761 1.00 39.89 186 HIS B C 1
ATOM 6523 O O . HIS B 1 193 ? -16.461 28.155 24.281 1.00 39.23 186 HIS B O 1
ATOM 6530 N N . ALA B 1 194 ? -15.905 29.687 22.688 1.00 39.92 187 ALA B N 1
ATOM 6531 C CA . ALA B 1 194 ? -14.814 28.904 22.080 1.00 36.60 187 ALA B CA 1
ATOM 6532 C C . ALA B 1 194 ? -13.623 29.833 21.848 1.00 38.89 187 ALA B C 1
ATOM 6533 O O . ALA B 1 194 ? -13.796 30.896 21.324 1.00 37.16 187 ALA B O 1
ATOM 6535 N N . ILE B 1 195 ? -12.434 29.389 22.215 1.00 37.71 188 ILE B N 1
ATOM 6536 C CA . ILE B 1 195 ? -11.184 29.924 21.653 1.00 39.90 188 ILE B CA 1
ATOM 6537 C C . ILE B 1 195 ? -11.036 29.305 20.281 1.00 39.12 188 ILE B C 1
ATOM 6538 O O . ILE B 1 195 ? -10.847 28.091 20.161 1.00 37.96 188 ILE B O 1
ATOM 6543 N N . VAL B 1 196 ? -11.025 30.162 19.287 1.00 39.64 189 VAL B N 1
ATOM 6544 C CA . VAL B 1 196 ? -11.003 29.750 17.858 1.00 40.31 189 VAL B CA 1
ATOM 6545 C C . VAL B 1 196 ? -9.657 30.137 17.289 1.00 36.95 189 VAL B C 1
ATOM 6546 O O . VAL B 1 196 ? -9.277 31.316 17.390 1.00 38.47 189 VAL B O 1
ATOM 6550 N N . LEU B 1 197 ? -9.025 29.199 16.628 1.00 37.82 190 LEU B N 1
ATOM 6551 C CA . LEU B 1 197 ? -7.768 29.443 15.913 1.00 39.75 190 LEU B CA 1
ATOM 6552 C C . LEU B 1 197 ? -8.128 29.884 14.497 1.00 40.87 190 LEU B C 1
ATOM 6553 O O . LEU B 1 197 ? -8.868 29.157 13.851 1.00 39.81 190 LEU B O 1
ATOM 6558 N N . ALA B 1 198 ? -7.621 31.031 14.037 1.00 42.78 191 ALA B N 1
ATOM 6559 C CA . ALA B 1 198 ? -8.011 31.595 12.728 1.00 41.29 191 ALA B CA 1
ATOM 6560 C C . ALA B 1 198 ? -6.812 32.260 12.076 1.00 43.58 191 ALA B C 1
ATOM 6561 O O . ALA B 1 198 ? -5.849 32.564 12.786 1.00 44.50 191 ALA B O 1
ATOM 6563 N N . GLN B 1 199 ? -6.847 32.339 10.753 1.00 46.10 192 GLN B N 1
ATOM 6564 C CA . GLN B 1 199 ? -5.878 33.085 9.917 1.00 47.52 192 GLN B CA 1
ATOM 6565 C C . GLN B 1 199 ? -6.135 34.606 10.066 1.00 45.48 192 GLN B C 1
ATOM 6566 O O . GLN B 1 199 ? -7.238 35.098 9.700 1.00 46.21 192 GLN B O 1
ATOM 6572 N N . LEU B 1 200 ? -5.216 35.281 10.773 1.00 45.70 193 LEU B N 1
ATOM 6573 C CA . LEU B 1 200 ? -5.300 36.733 11.120 1.00 49.24 193 LEU B CA 1
ATOM 6574 C C . LEU B 1 200 ? -4.998 37.574 9.863 1.00 51.39 193 LEU B C 1
ATOM 6575 O O . LEU B 1 200 ? -3.853 37.500 9.334 1.00 47.54 193 LEU B O 1
ATOM 6580 N N . ILE B 1 201 ? -5.990 38.341 9.421 1.00 51.77 194 ILE B N 1
ATOM 6581 C CA . ILE B 1 201 ? -5.827 39.362 8.341 1.00 53.84 194 ILE B CA 1
ATOM 6582 C C . ILE B 1 201 ? -6.063 40.784 8.897 1.00 53.73 194 ILE B C 1
ATOM 6583 O O . ILE B 1 201 ? -7.173 41.093 9.399 1.00 52.89 194 ILE B O 1
ATOM 6588 N N . THR B 1 202 ? -5.024 41.613 8.867 1.00 55.07 195 THR B N 1
ATOM 6589 C CA . THR B 1 202 ? -5.093 43.017 9.320 1.00 57.55 195 THR B CA 1
ATOM 6590 C C . THR B 1 202 ? -4.354 43.852 8.276 1.00 59.43 195 THR B C 1
ATOM 6591 O O . THR B 1 202 ? -3.290 43.394 7.778 1.00 53.99 195 THR B O 1
ATOM 6595 N N . LYS B 1 203 ? -4.914 45.026 7.983 1.00 62.97 196 LYS B N 1
ATOM 6596 C CA . LYS B 1 203 ? -4.607 45.753 6.730 1.00 70.10 196 LYS B CA 1
ATOM 6597 C C . LYS B 1 203 ? -5.004 44.749 5.649 1.00 71.47 196 LYS B C 1
ATOM 6598 O O . LYS B 1 203 ? -6.129 44.120 5.759 1.00 72.34 196 LYS B O 1
ATOM 6604 N N . GLY B 1 204 ? -4.106 44.479 4.711 1.00 69.11 197 GLY B N 1
ATOM 6605 C CA . GLY B 1 204 ? -4.400 43.480 3.670 1.00 62.89 197 GLY B CA 1
ATOM 6606 C C . GLY B 1 204 ? -3.420 42.334 3.729 1.00 67.92 197 GLY B C 1
ATOM 6607 O O . GLY B 1 204 ? -3.222 41.679 2.697 1.00 69.15 197 GLY B O 1
ATOM 6608 N N . LYS B 1 205 ? -2.826 42.102 4.900 1.00 68.81 198 LYS B N 1
ATOM 6609 C CA . LYS B 1 205 ? -1.792 41.044 5.017 1.00 69.87 198 LYS B CA 1
ATOM 6610 C C . LYS B 1 205 ? -2.238 39.949 5.990 1.00 64.75 198 LYS B C 1
ATOM 6611 O O . LYS B 1 205 ? -2.864 40.279 7.003 1.00 53.22 198 LYS B O 1
ATOM 6624 N N . TYR B 1 207 ? -1.227 37.222 8.762 1.00 53.87 200 TYR B N 1
ATOM 6625 C CA . TYR B 1 207 ? -0.079 37.068 9.686 1.00 53.27 200 TYR B CA 1
ATOM 6626 C C . TYR B 1 207 ? -0.080 35.669 10.293 1.00 51.65 200 TYR B C 1
ATOM 6627 O O . TYR B 1 207 ? 0.700 35.415 11.217 1.00 52.45 200 TYR B O 1
ATOM 6636 N N . GLY B 1 208 ? -0.943 34.793 9.785 1.00 50.16 201 GLY B N 1
ATOM 6637 C CA . GLY B 1 208 ? -0.906 33.399 10.244 1.00 47.97 201 GLY B CA 1
ATOM 6638 C C . GLY B 1 208 ? -1.902 33.064 11.325 1.00 47.03 201 GLY B C 1
ATOM 6639 O O . GLY B 1 208 ? -2.845 33.828 11.506 1.00 49.14 201 GLY B O 1
ATOM 6640 N N . LEU B 1 209 ? -1.658 31.974 12.045 1.00 44.90 202 LEU B N 1
ATOM 6641 C CA . LEU B 1 209 ? -2.672 31.467 13.018 1.00 45.60 202 LEU B CA 1
ATOM 6642 C C . LEU B 1 209 ? -2.596 32.176 14.381 1.00 44.47 202 LEU B C 1
ATOM 6643 O O . LEU B 1 209 ? -1.504 32.280 14.984 1.00 43.12 202 LEU B O 1
ATOM 6648 N N . HIS B 1 210 ? -3.734 32.669 14.832 1.00 42.25 203 HIS B N 1
ATOM 6649 C CA . HIS B 1 210 ? -3.888 33.371 16.114 1.00 44.93 203 HIS B CA 1
ATOM 6650 C C . HIS B 1 210 ? -5.168 32.829 16.736 1.00 43.90 203 HIS B C 1
ATOM 6651 O O . HIS B 1 210 ? -6.012 32.254 16.010 1.00 44.55 203 HIS B O 1
ATOM 6658 N N . ALA B 1 211 ? -5.319 33.073 18.027 1.00 40.30 204 ALA B N 1
ATOM 6659 C CA . ALA B 1 211 ? -6.446 32.585 18.841 1.00 41.63 204 ALA B CA 1
ATOM 6660 C C . ALA B 1 211 ? -7.319 33.737 19.354 1.00 41.04 204 ALA B C 1
ATOM 6661 O O . ALA B 1 211 ? -6.786 34.782 19.800 1.00 42.21 204 ALA B O 1
ATOM 6663 N N . PHE B 1 212 ? -8.632 33.523 19.335 1.00 38.70 205 PHE B N 1
ATOM 6664 C CA . PHE B 1 212 ? -9.652 34.554 19.556 1.00 38.71 205 PHE B CA 1
ATOM 6665 C C . PHE B 1 212 ? -10.642 33.977 20.531 1.00 40.21 205 PHE B C 1
ATOM 6666 O O . PHE B 1 212 ? -11.095 32.853 20.275 1.00 39.24 205 PHE B O 1
ATOM 6674 N N . ILE B 1 213 ? -11.054 34.763 21.529 1.00 40.42 206 ILE B N 1
ATOM 6675 C CA . ILE B 1 213 ? -12.191 34.390 22.411 1.00 39.56 206 ILE B CA 1
ATOM 6676 C C . ILE B 1 213 ? -13.494 34.718 21.679 1.00 41.07 206 ILE B C 1
ATOM 6677 O O . ILE B 1 213 ? -13.752 35.908 21.414 1.00 40.68 206 ILE B O 1
ATOM 6682 N N . VAL B 1 214 ? -14.301 33.686 21.375 1.00 40.47 207 VAL B N 1
ATOM 6683 C CA . VAL B 1 214 ? -15.605 33.844 20.664 1.00 40.75 207 VAL B CA 1
ATOM 6684 C C . VAL B 1 214 ? -16.759 33.323 21.513 1.00 44.05 207 VAL B C 1
ATOM 6685 O O . VAL B 1 214 ? -16.958 32.116 21.654 1.00 41.26 207 VAL B O 1
ATOM 6689 N N . PRO B 1 215 ? -17.585 34.225 22.096 1.00 47.51 208 PRO B N 1
ATOM 6690 C CA . PRO B 1 215 ? -18.919 33.843 22.574 1.00 43.31 208 PRO B CA 1
ATOM 6691 C C . PRO B 1 215 ? -19.694 33.192 21.425 1.00 42.21 208 PRO B C 1
ATOM 6692 O O . PRO B 1 215 ? -19.639 33.702 20.353 1.00 45.06 208 PRO B O 1
ATOM 6696 N N . ILE B 1 216 ? -20.384 32.074 21.660 1.00 39.39 209 ILE B N 1
ATOM 6697 C CA . ILE B 1 216 ? -21.106 31.371 20.562 1.00 40.61 209 ILE B CA 1
ATOM 6698 C C . ILE B 1 216 ? -22.579 31.268 20.939 1.00 40.84 209 ILE B C 1
ATOM 6699 O O . ILE B 1 216 ? -23.400 31.138 20.053 1.00 46.05 209 ILE B O 1
ATOM 6704 N N . ARG B 1 217 ? -22.875 31.221 22.227 1.00 41.50 210 ARG B N 1
ATOM 6705 C CA . ARG B 1 217 ? -24.261 31.083 22.730 1.00 45.59 210 ARG B CA 1
ATOM 6706 C C . ARG B 1 217 ? -24.487 32.118 23.843 1.00 48.39 210 ARG B C 1
ATOM 6707 O O . ARG B 1 217 ? -23.543 32.389 24.554 1.00 47.58 210 ARG B O 1
ATOM 6715 N N . GLU B 1 218 ? -25.721 32.561 24.001 1.00 52.59 211 GLU B N 1
ATOM 6716 C CA . GLU B 1 218 ? -26.200 33.475 25.070 1.00 56.93 211 GLU B CA 1
ATOM 6717 C C . GLU B 1 218 ? -26.000 32.806 26.421 1.00 52.81 211 GLU B C 1
ATOM 6718 O O . GLU B 1 218 ? -26.421 31.668 26.568 1.00 53.57 211 GLU B O 1
ATOM 6724 N N . ILE B 1 219 ? -25.376 33.482 27.373 1.00 58.41 212 ILE B N 1
ATOM 6725 C CA . ILE B 1 219 ? -25.363 33.009 28.785 1.00 59.69 212 ILE B CA 1
ATOM 6726 C C . ILE B 1 219 ? -26.838 32.985 29.215 1.00 63.88 212 ILE B C 1
ATOM 6727 O O . ILE B 1 219 ? -27.666 33.744 28.645 1.00 58.60 212 ILE B O 1
ATOM 6732 N N . GLY B 1 220 ? -27.232 32.066 30.075 1.00 66.45 213 GLY B N 1
ATOM 6733 C CA . GLY B 1 220 ? -28.658 32.043 30.447 1.00 65.09 213 GLY B CA 1
ATOM 6734 C C . GLY B 1 220 ? -29.464 31.162 29.525 1.00 61.79 213 GLY B C 1
ATOM 6735 O O . GLY B 1 220 ? -29.734 30.039 29.931 1.00 65.55 213 GLY B O 1
ATOM 6736 N N . THR B 1 221 ? -29.823 31.584 28.311 1.00 61.90 214 THR B N 1
ATOM 6737 C CA . THR B 1 221 ? -30.718 30.746 27.459 1.00 60.19 214 THR B CA 1
ATOM 6738 C C . THR B 1 221 ? -29.950 29.666 26.671 1.00 60.49 214 THR B C 1
ATOM 6739 O O . THR B 1 221 ? -30.586 28.669 26.277 1.00 60.58 214 THR B O 1
ATOM 6743 N N . HIS B 1 222 ? -28.651 29.858 26.409 1.00 51.47 215 HIS B N 1
ATOM 6744 C CA . HIS B 1 222 ? -27.789 28.925 25.644 1.00 49.28 215 HIS B CA 1
ATOM 6745 C C . HIS B 1 222 ? -28.190 28.934 24.177 1.00 48.24 215 HIS B C 1
ATOM 6746 O O . HIS B 1 222 ? -27.770 28.055 23.459 1.00 44.52 215 HIS B O 1
ATOM 6753 N N . LYS B 1 223 ? -28.925 29.957 23.743 1.00 54.17 216 LYS B N 1
ATOM 6754 C CA . LYS B 1 223 ? -29.323 30.122 22.316 1.00 54.93 216 LYS B CA 1
ATOM 6755 C C . LYS B 1 223 ? -28.073 30.491 21.516 1.00 49.81 216 LYS B C 1
ATOM 6756 O O . LYS B 1 223 ? -27.288 31.365 21.913 1.00 52.41 216 LYS B O 1
ATOM 6762 N N . PRO B 1 224 ? -27.824 29.860 20.356 1.00 47.39 217 PRO B N 1
ATOM 6763 C CA . PRO B 1 224 ? -26.742 30.300 19.480 1.00 47.04 217 PRO B CA 1
ATOM 6764 C C . PRO B 1 224 ? -26.861 31.802 19.160 1.00 49.47 217 PRO B C 1
ATOM 6765 O O . PRO B 1 224 ? -27.929 32.317 19.005 1.00 48.83 217 PRO B O 1
ATOM 6769 N N . LEU B 1 225 ? -25.726 32.470 19.064 1.00 52.07 218 LEU B N 1
ATOM 6770 C CA . LEU B 1 225 ? -25.651 33.918 18.812 1.00 46.39 218 LEU B CA 1
ATOM 6771 C C . LEU B 1 225 ? -25.860 34.146 17.326 1.00 50.23 218 LEU B C 1
ATOM 6772 O O . LEU B 1 225 ? -25.674 33.218 16.540 1.00 46.08 218 LEU B O 1
ATOM 6777 N N . PRO B 1 226 ? -26.234 35.381 16.897 1.00 55.35 219 PRO B N 1
ATOM 6778 C CA . PRO B 1 226 ? -26.322 35.698 15.465 1.00 54.84 219 PRO B CA 1
ATOM 6779 C C . PRO B 1 226 ? -24.992 35.398 14.777 1.00 47.96 219 PRO B C 1
ATOM 6780 O O . PRO B 1 226 ? -23.912 35.719 15.313 1.00 49.60 219 PRO B O 1
ATOM 6784 N N . GLY B 1 227 ? -25.083 34.781 13.622 1.00 47.70 220 GLY B N 1
ATOM 6785 C CA . GLY B 1 227 ? -23.882 34.452 12.824 1.00 50.52 220 GLY B CA 1
ATOM 6786 C C . GLY B 1 227 ? -23.198 33.123 13.229 1.00 47.59 220 GLY B C 1
ATOM 6787 O O . GLY B 1 227 ? -22.138 32.806 12.650 1.00 50.32 220 GLY B O 1
ATOM 6788 N N . ILE B 1 228 ? -23.764 32.384 14.162 1.00 43.83 221 ILE B N 1
ATOM 6789 C CA . ILE B 1 228 ? -23.195 31.126 14.712 1.00 44.89 221 ILE B CA 1
ATOM 6790 C C . ILE B 1 228 ? -24.119 29.952 14.326 1.00 45.31 221 ILE B C 1
ATOM 6791 O O . ILE B 1 228 ? -25.321 29.926 14.680 1.00 41.49 221 ILE B O 1
ATOM 6796 N N . THR B 1 229 ? -23.544 28.964 13.671 1.00 43.47 222 THR B N 1
ATOM 6797 C CA . THR B 1 229 ? -24.167 27.631 13.548 1.00 46.15 222 THR B CA 1
ATOM 6798 C C . THR B 1 229 ? -23.265 26.679 14.346 1.00 42.40 222 THR B C 1
ATOM 6799 O O . THR B 1 229 ? -22.017 26.567 14.041 1.00 43.96 222 THR B O 1
ATOM 6803 N N . VAL B 1 230 ? -23.859 25.986 15.296 1.00 40.04 223 VAL B N 1
ATOM 6804 C CA . VAL B 1 230 ? -23.077 25.124 16.226 1.00 41.88 223 VAL B CA 1
ATOM 6805 C C . VAL B 1 230 ? -23.885 23.877 16.484 1.00 39.44 223 VAL B C 1
ATOM 6806 O O . VAL B 1 230 ? -25.094 23.991 16.663 1.00 41.87 223 VAL B O 1
ATOM 6810 N N . GLY B 1 231 ? -23.237 22.717 16.503 1.00 39.05 224 GLY B N 1
ATOM 6811 C CA . GLY B 1 231 ? -23.929 21.450 16.856 1.00 39.04 224 GLY B CA 1
ATOM 6812 C C . GLY B 1 231 ? -22.997 20.251 17.052 1.00 38.27 224 GLY B C 1
ATOM 6813 O O . GLY B 1 231 ? -21.730 20.385 16.901 1.00 35.31 224 GLY B O 1
ATOM 6814 N N . ASP B 1 232 ? -23.603 19.107 17.339 1.00 37.26 225 ASP B N 1
ATOM 6815 C CA . ASP B 1 232 ? -22.897 17.807 17.476 1.00 37.96 225 ASP B CA 1
ATOM 6816 C C . ASP B 1 232 ? -22.632 17.177 16.082 1.00 37.54 225 ASP B C 1
ATOM 6817 O O . ASP B 1 232 ? -23.474 17.349 15.206 1.00 36.28 225 ASP B O 1
ATOM 6822 N N . ILE B 1 233 ? -21.417 16.607 15.876 1.00 34.19 226 ILE B N 1
ATOM 6823 C CA . ILE B 1 233 ? -20.916 16.047 14.589 1.00 36.05 226 ILE B CA 1
ATOM 6824 C C . ILE B 1 233 ? -21.548 14.675 14.325 1.00 36.34 226 ILE B C 1
ATOM 6825 O O . ILE B 1 233 ? -21.326 14.142 13.263 1.00 34.99 226 ILE B O 1
ATOM 6830 N N . GLY B 1 234 ? -22.280 14.132 15.293 1.00 35.90 227 GLY B N 1
ATOM 6831 C CA . GLY B 1 234 ? -23.063 12.906 15.229 1.00 36.56 227 GLY B CA 1
ATOM 6832 C C . GLY B 1 234 ? -22.385 11.816 16.043 1.00 37.49 227 GLY B C 1
ATOM 6833 O O . GLY B 1 234 ? -21.296 12.033 16.571 1.00 35.21 227 GLY B O 1
ATOM 6834 N N . PRO B 1 235 ? -22.946 10.591 16.043 1.00 34.97 228 PRO B N 1
ATOM 6835 C CA . PRO B 1 235 ? -22.390 9.481 16.833 1.00 34.37 228 PRO B CA 1
ATOM 6836 C C . PRO B 1 235 ? -21.055 8.960 16.267 1.00 31.64 228 PRO B C 1
ATOM 6837 O O . PRO B 1 235 ? -20.788 9.010 15.018 1.00 34.57 228 PRO B O 1
ATOM 6841 N N . LYS B 1 236 ? -20.218 8.467 17.141 1.00 29.35 229 LYS B N 1
ATOM 6842 C CA . LYS B 1 236 ? -18.874 7.927 16.811 1.00 32.64 229 LYS B CA 1
ATOM 6843 C C . LYS B 1 236 ? -18.731 6.503 17.350 1.00 33.18 229 LYS B C 1
ATOM 6844 O O . LYS B 1 236 ? -19.663 6.005 17.999 1.00 32.30 229 LYS B O 1
ATOM 6850 N N . PHE B 1 237 ? -17.632 5.819 16.993 1.00 30.11 230 PHE B N 1
ATOM 6851 C CA . PHE B 1 237 ? -17.343 4.446 17.455 1.00 28.81 230 PHE B CA 1
ATOM 6852 C C . PHE B 1 237 ? -17.437 4.416 18.996 1.00 28.71 230 PHE B C 1
ATOM 6853 O O . PHE B 1 237 ? -17.990 3.487 19.530 1.00 33.53 230 PHE B O 1
ATOM 6861 N N . GLY B 1 238 ? -16.914 5.432 19.673 1.00 30.29 231 GLY B N 1
ATOM 6862 C CA . GLY B 1 238 ? -16.978 5.605 21.141 1.00 30.63 231 GLY B CA 1
ATOM 6863 C C . GLY B 1 238 ? -17.276 7.064 21.409 1.00 34.07 231 GLY B C 1
ATOM 6864 O O . GLY B 1 238 ? -17.909 7.682 20.549 1.00 31.37 231 GLY B O 1
ATOM 6865 N N . TYR B 1 239 ? -16.895 7.565 22.581 1.00 31.23 232 TYR B N 1
ATOM 6866 C CA . TYR B 1 239 ? -17.039 8.975 22.970 1.00 30.91 232 TYR B CA 1
ATOM 6867 C C . TYR B 1 239 ? -18.519 9.387 22.921 1.00 34.08 232 TYR B C 1
ATOM 6868 O O . TYR B 1 239 ? -18.815 10.531 22.592 1.00 31.71 232 TYR B O 1
ATOM 6877 N N . ASP B 1 240 ? -19.428 8.519 23.314 1.00 32.57 233 ASP B N 1
ATOM 6878 C CA . ASP B 1 240 ? -20.861 8.919 23.336 1.00 35.01 233 ASP B CA 1
ATOM 6879 C C . ASP B 1 240 ? -21.068 10.070 24.314 1.00 39.68 233 ASP B C 1
ATOM 6880 O O . ASP B 1 240 ? -22.085 10.815 24.143 1.00 42.47 233 ASP B O 1
ATOM 6885 N N . GLU B 1 241 ? -20.210 10.162 25.335 1.00 37.89 234 GLU B N 1
ATOM 6886 C CA . GLU B 1 241 ? -20.348 11.122 26.448 1.00 39.49 234 GLU B CA 1
ATOM 6887 C C . GLU B 1 241 ? -19.943 12.545 26.010 1.00 40.13 234 GLU B C 1
ATOM 6888 O O . GLU B 1 241 ? -20.195 13.504 26.759 1.00 38.59 234 GLU B O 1
ATOM 6894 N N . ILE B 1 242 ? -19.235 12.677 24.887 1.00 36.81 235 ILE B N 1
ATOM 6895 C CA . ILE B 1 242 ? -18.609 13.917 24.427 1.00 36.08 235 ILE B CA 1
ATOM 6896 C C . ILE B 1 242 ? -19.390 14.457 23.235 1.00 36.70 235 ILE B C 1
ATOM 6897 O O . ILE B 1 242 ? -19.540 13.729 22.196 1.00 35.50 235 ILE B O 1
ATOM 6902 N N . ASP B 1 243 ? -19.778 15.715 23.362 1.00 33.81 236 ASP B N 1
ATOM 6903 C CA . ASP B 1 243 ? -20.455 16.498 22.297 1.00 35.22 236 ASP B CA 1
ATOM 6904 C C . ASP B 1 243 ? -19.346 17.043 21.375 1.00 34.58 236 ASP B C 1
ATOM 6905 O O . ASP B 1 243 ? -19.175 18.252 21.299 1.00 36.69 236 ASP B O 1
ATOM 6910 N N . ASN B 1 244 ? -18.605 16.163 20.695 1.00 32.37 237 ASN B N 1
ATOM 6911 C CA . ASN B 1 244 ? -17.651 16.553 19.630 1.00 35.15 237 ASN B CA 1
ATOM 6912 C C . ASN B 1 244 ? -18.444 17.401 18.628 1.00 35.92 237 ASN B C 1
ATOM 6913 O O . ASN B 1 244 ? -19.564 16.969 18.247 1.00 36.08 237 ASN B O 1
ATOM 6918 N N . GLY B 1 245 ? -17.989 18.607 18.327 1.00 37.22 238 GLY B N 1
ATOM 6919 C CA . GLY B 1 245 ? -18.876 19.599 17.709 1.00 35.93 238 GLY B CA 1
ATOM 6920 C C . GLY B 1 245 ? -18.347 20.222 16.430 1.00 34.92 238 GLY B C 1
ATOM 6921 O O . GLY B 1 245 ? -17.119 20.209 16.127 1.00 36.39 238 GLY B O 1
ATOM 6922 N N . TYR B 1 246 ? -19.241 20.938 15.773 1.00 35.01 239 TYR B N 1
ATOM 6923 C CA . TYR B 1 246 ? -18.908 21.836 14.641 1.00 36.87 239 TYR B CA 1
ATOM 6924 C C . TYR B 1 246 ? -19.286 23.269 15.022 1.00 34.19 239 TYR B C 1
ATOM 6925 O O . TYR B 1 246 ? -20.193 23.506 15.831 1.00 36.20 239 TYR B O 1
ATOM 6934 N N . LEU B 1 247 ? -18.667 24.208 14.332 1.00 35.57 240 LEU B N 1
ATOM 6935 C CA . LEU B 1 247 ? -18.827 25.656 14.544 1.00 33.80 240 LEU B CA 1
ATOM 6936 C C . LEU B 1 247 ? -18.560 26.311 13.211 1.00 35.32 240 LEU B C 1
ATOM 6937 O O . LEU B 1 247 ? -17.459 26.192 12.663 1.00 36.42 240 LEU B O 1
ATOM 6942 N N . LYS B 1 248 ? -19.617 26.907 12.699 1.00 37.57 241 LYS B N 1
ATOM 6943 C CA . LYS B 1 248 ? -19.597 27.712 11.474 1.00 40.76 241 LYS B CA 1
ATOM 6944 C C . LYS B 1 248 ? -19.918 29.153 11.859 1.00 38.62 241 LYS B C 1
ATOM 6945 O O . LYS B 1 248 ? -20.999 29.422 12.468 1.00 37.13 241 LYS B O 1
ATOM 6951 N N . MET B 1 249 ? -19.004 30.029 11.501 1.00 37.66 242 MET B N 1
ATOM 6952 C CA . MET B 1 249 ? -19.162 31.470 11.747 1.00 39.82 242 MET B CA 1
ATOM 6953 C C . MET B 1 249 ? -19.434 32.204 10.428 1.00 38.55 242 MET B C 1
ATOM 6954 O O . MET B 1 249 ? -18.638 32.130 9.510 1.00 40.38 242 MET B O 1
ATOM 6959 N N . ASP B 1 250 ? -20.507 32.973 10.384 1.00 40.99 243 ASP B N 1
ATOM 6960 C CA . ASP B 1 250 ? -20.889 33.770 9.190 1.00 44.47 243 ASP B CA 1
ATOM 6961 C C . ASP B 1 250 ? -20.502 35.263 9.381 1.00 47.49 243 ASP B C 1
ATOM 6962 O O . ASP B 1 250 ? -21.261 36.016 9.972 1.00 45.43 243 ASP B O 1
ATOM 6967 N N . ASN B 1 251 ? -19.301 35.671 8.987 1.00 45.76 244 ASN B N 1
ATOM 6968 C CA . ASN B 1 251 ? -18.780 37.025 9.288 1.00 48.18 244 ASN B CA 1
ATOM 6969 C C . ASN B 1 251 ? -19.178 37.477 10.716 1.00 46.80 244 ASN B C 1
ATOM 6970 O O . ASN B 1 251 ? -19.780 38.539 10.852 1.00 46.07 244 ASN B O 1
ATOM 6975 N N . HIS B 1 252 ? -18.788 36.742 11.748 1.00 41.93 245 HIS B N 1
ATOM 6976 C CA . HIS B 1 252 ? -19.247 36.989 13.133 1.00 42.23 245 HIS B CA 1
ATOM 6977 C C . HIS B 1 252 ? -18.288 37.969 13.781 1.00 43.45 245 HIS B C 1
ATOM 6978 O O . HIS B 1 252 ? -17.083 37.717 13.727 1.00 46.78 245 HIS B O 1
ATOM 6985 N N . ARG B 1 253 ? -18.810 39.047 14.373 1.00 46.95 246 ARG B N 1
ATOM 6986 C CA . ARG B 1 253 ? -17.971 40.187 14.828 1.00 47.22 246 ARG B CA 1
ATOM 6987 C C . ARG B 1 253 ? -17.719 40.083 16.335 1.00 44.27 246 ARG B C 1
ATOM 6988 O O . ARG B 1 253 ? -18.656 39.853 17.057 1.00 45.64 246 ARG B O 1
ATOM 6996 N N . ILE B 1 254 ? -16.441 40.203 16.721 1.00 45.28 247 ILE B N 1
ATOM 6997 C CA . ILE B 1 254 ? -16.002 40.175 18.143 1.00 45.50 247 ILE B CA 1
ATOM 6998 C C . ILE B 1 254 ? -15.133 41.411 18.366 1.00 43.53 247 ILE B C 1
ATOM 6999 O O . ILE B 1 254 ? -14.511 41.891 17.429 1.00 42.67 247 ILE B O 1
ATOM 7004 N N . PRO B 1 255 ? -15.052 41.937 19.601 1.00 44.70 248 PRO B N 1
ATOM 7005 C CA . PRO B 1 255 ? -14.127 43.029 19.922 1.00 49.04 248 PRO B CA 1
ATOM 7006 C C . PRO B 1 255 ? -12.668 42.731 19.558 1.00 46.47 248 PRO B C 1
ATOM 7007 O O . PRO B 1 255 ? -12.245 41.599 19.782 1.00 42.09 248 PRO B O 1
ATOM 7011 N N . ARG B 1 256 ? -11.920 43.734 19.100 1.00 43.54 249 ARG B N 1
ATOM 7012 C CA . ARG B 1 256 ? -10.434 43.611 19.008 1.00 48.04 249 ARG B CA 1
ATOM 7013 C C . ARG B 1 256 ? -9.837 43.054 20.315 1.00 44.77 249 ARG B C 1
ATOM 7014 O O . ARG B 1 256 ? -8.892 42.309 20.205 1.00 43.19 249 ARG B O 1
ATOM 7022 N N . GLU B 1 257 ? -10.408 43.392 21.480 1.00 46.30 250 GLU B N 1
ATOM 7023 C CA . GLU B 1 257 ? -9.963 42.968 22.828 1.00 46.74 250 GLU B CA 1
ATOM 7024 C C . GLU B 1 257 ? -10.231 41.473 23.073 1.00 50.88 250 GLU B C 1
ATOM 7025 O O . GLU B 1 257 ? -9.773 41.008 24.155 1.00 43.95 250 GLU B O 1
ATOM 7031 N N . ASN B 1 258 ? -10.893 40.748 22.138 1.00 46.72 251 ASN B N 1
ATOM 7032 C CA . ASN B 1 258 ? -11.135 39.277 22.256 1.00 45.83 251 ASN B CA 1
ATOM 7033 C C . ASN B 1 258 ? -9.918 38.521 21.700 1.00 44.82 251 ASN B C 1
ATOM 7034 O O . ASN B 1 258 ? -9.803 37.314 21.929 1.00 46.19 251 ASN B O 1
ATOM 7039 N N . MET B 1 259 ? -9.017 39.182 20.988 1.00 42.88 252 MET B N 1
ATOM 7040 C CA . MET B 1 259 ? -7.825 38.453 20.500 1.00 44.53 252 MET B CA 1
ATOM 7041 C C . MET B 1 259 ? -6.944 38.084 21.697 1.00 44.61 252 MET B C 1
ATOM 7042 O O . MET B 1 259 ? -6.794 38.911 22.633 1.00 43.27 252 MET B O 1
ATOM 7047 N N . LEU B 1 260 ? -6.356 36.899 21.678 1.00 43.71 253 LEU B N 1
ATOM 7048 C CA . LEU B 1 260 ? -5.302 36.514 22.638 1.00 47.93 253 LEU B CA 1
ATOM 7049 C C . LEU B 1 260 ? -3.969 37.134 22.180 1.00 46.95 253 LEU B C 1
ATOM 7050 O O . LEU B 1 260 ? -3.382 36.726 21.163 1.00 41.91 253 LEU B O 1
ATOM 7055 N N . MET B 1 261 ? -3.499 38.098 22.965 1.00 52.84 254 MET B N 1
ATOM 7056 C CA . MET B 1 261 ? -2.399 39.002 22.560 1.00 60.57 254 MET B CA 1
ATOM 7057 C C . MET B 1 261 ? -1.196 38.911 23.511 1.00 62.40 254 MET B C 1
ATOM 7058 O O . MET B 1 261 ? -0.428 39.890 23.649 1.00 64.20 254 MET B O 1
ATOM 7063 N N . LYS B 1 262 ? -0.984 37.790 24.160 1.00 61.05 255 LYS B N 1
ATOM 7064 C CA . LYS B 1 262 ? 0.203 37.665 25.034 1.00 58.71 255 LYS B CA 1
ATOM 7065 C C . LYS B 1 262 ? 1.452 37.755 24.159 1.00 57.03 255 LYS B C 1
ATOM 7066 O O . LYS B 1 262 ? 2.413 38.307 24.591 1.00 53.48 255 LYS B O 1
ATOM 7072 N N . TYR B 1 263 ? 1.423 37.213 22.951 1.00 57.48 256 TYR B N 1
ATOM 7073 C CA . TYR B 1 263 ? 2.652 36.957 22.157 1.00 61.36 256 TYR B CA 1
ATOM 7074 C C . TYR B 1 263 ? 2.690 37.858 20.913 1.00 64.13 256 TYR B C 1
ATOM 7075 O O . TYR B 1 263 ? 3.784 38.174 20.431 1.00 74.52 256 TYR B O 1
ATOM 7084 N N . ALA B 1 264 ? 1.540 38.252 20.379 1.00 61.89 257 ALA B N 1
ATOM 7085 C CA . ALA B 1 264 ? 1.412 39.175 19.232 1.00 58.53 257 ALA B CA 1
ATOM 7086 C C . ALA B 1 264 ? 0.270 40.128 19.559 1.00 56.76 257 ALA B C 1
ATOM 7087 O O . ALA B 1 264 ? -0.617 39.731 20.324 1.00 57.47 257 ALA B O 1
ATOM 7089 N N . GLN B 1 265 ? 0.297 41.343 19.019 1.00 57.21 258 GLN B N 1
ATOM 7090 C CA . GLN B 1 265 ? -0.784 42.355 19.217 1.00 57.16 258 GLN B CA 1
ATOM 7091 C C . GLN B 1 265 ? -1.279 42.911 17.866 1.00 52.87 258 GLN B C 1
ATOM 7092 O O . GLN B 1 265 ? -0.509 42.988 16.899 1.00 51.75 258 GLN B O 1
ATOM 7098 N N . VAL B 1 266 ? -2.580 43.193 17.837 1.00 56.51 259 VAL B N 1
ATOM 7099 C CA . VAL B 1 266 ? -3.151 44.100 16.823 1.00 54.31 259 VAL B CA 1
ATOM 7100 C C . VAL B 1 266 ? -3.555 45.377 17.586 1.00 57.27 259 VAL B C 1
ATOM 7101 O O . VAL B 1 266 ? -4.459 45.326 18.445 1.00 48.15 259 VAL B O 1
ATOM 7105 N N . LYS B 1 267 ? -2.909 46.497 17.252 1.00 59.50 260 LYS B N 1
ATOM 7106 C CA . LYS B 1 267 ? -3.237 47.852 17.794 1.00 60.78 260 LYS B CA 1
ATOM 7107 C C . LYS B 1 267 ? -4.609 48.303 17.294 1.00 54.57 260 LYS B C 1
ATOM 7108 O O . LYS B 1 267 ? -5.143 47.785 16.302 1.00 54.21 260 LYS B O 1
ATOM 7114 N N . PRO B 1 268 ? -5.230 49.280 17.978 1.00 54.03 261 PRO B N 1
ATOM 7115 C CA . PRO B 1 268 ? -6.561 49.767 17.625 1.00 56.50 261 PRO B CA 1
ATOM 7116 C C . PRO B 1 268 ? -6.643 50.270 16.181 1.00 54.56 261 PRO B C 1
ATOM 7117 O O . PRO B 1 268 ? -7.731 50.315 15.658 1.00 62.65 261 PRO B O 1
ATOM 7121 N N . ASP B 1 269 ? -5.504 50.600 15.573 1.00 55.56 262 ASP B N 1
ATOM 7122 C CA . ASP B 1 269 ? -5.490 51.061 14.158 1.00 59.87 262 ASP B CA 1
ATOM 7123 C C . ASP B 1 269 ? -5.173 49.913 13.182 1.00 55.65 262 ASP B C 1
ATOM 7124 O O . ASP B 1 269 ? -4.966 50.211 12.016 1.00 57.20 262 ASP B O 1
ATOM 7129 N N . GLY B 1 270 ? -5.035 48.670 13.668 1.00 51.80 263 GLY B N 1
ATOM 7130 C CA . GLY B 1 270 ? -4.844 47.476 12.843 1.00 50.66 263 GLY B CA 1
ATOM 7131 C C . GLY B 1 270 ? -3.385 47.079 12.686 1.00 54.62 263 GLY B C 1
ATOM 7132 O O . GLY B 1 270 ? -3.132 46.063 11.971 1.00 60.38 263 GLY B O 1
ATOM 7133 N N . THR B 1 271 ? -2.449 47.848 13.249 1.00 53.44 264 THR B N 1
ATOM 7134 C CA . THR B 1 271 ? -0.990 47.530 13.223 1.00 57.77 264 THR B CA 1
ATOM 7135 C C . THR B 1 271 ? -0.786 46.188 13.967 1.00 60.75 264 THR B C 1
ATOM 7136 O O . THR B 1 271 ? -1.209 46.061 15.193 1.00 52.93 264 THR B O 1
ATOM 7140 N N . TYR B 1 272 ? -0.138 45.238 13.278 1.00 54.74 265 TYR B N 1
ATOM 7141 C CA . TYR B 1 272 ? 0.328 43.951 13.833 1.00 60.74 265 TYR B CA 1
ATOM 7142 C C . TYR B 1 272 ? 1.734 44.118 14.425 1.00 61.83 265 TYR B C 1
ATOM 7143 O O . TYR B 1 272 ? 2.592 44.596 13.701 1.00 57.05 265 TYR B O 1
ATOM 7152 N N . VAL B 1 273 ? 1.940 43.643 15.667 1.00 59.34 266 VAL B N 1
ATOM 7153 C CA . VAL B 1 273 ? 3.227 43.640 16.417 1.00 58.44 266 VAL B CA 1
ATOM 7154 C C . VAL B 1 273 ? 3.697 42.188 16.624 1.00 60.24 266 VAL B C 1
ATOM 7155 O O . VAL B 1 273 ? 2.890 41.451 17.236 1.00 59.51 266 VAL B O 1
ATOM 7159 N N . LYS B 1 274 ? 4.936 41.830 16.189 1.00 64.04 267 LYS B N 1
ATOM 7160 C CA . LYS B 1 274 ? 5.730 40.554 16.416 1.00 67.89 267 LYS B CA 1
ATOM 7161 C C . LYS B 1 274 ? 4.835 39.317 16.594 1.00 65.63 267 LYS B C 1
ATOM 7162 O O . LYS B 1 274 ? 5.338 38.329 17.177 1.00 68.51 267 LYS B O 1
ATOM 7168 N N . MET B 1 285 ? 0.530 20.108 23.498 1.00 83.96 278 MET B N 1
ATOM 7169 C CA . MET B 1 285 ? 0.501 18.816 22.731 1.00 87.52 278 MET B CA 1
ATOM 7170 C C . MET B 1 285 ? 1.611 17.857 23.220 1.00 79.97 278 MET B C 1
ATOM 7171 O O . MET B 1 285 ? 1.310 16.653 23.312 1.00 76.16 278 MET B O 1
ATOM 7176 N N . VAL B 1 286 ? 2.810 18.353 23.565 1.00 68.50 279 VAL B N 1
ATOM 7177 C CA . VAL B 1 286 ? 3.930 17.530 24.107 1.00 68.83 279 VAL B CA 1
ATOM 7178 C C . VAL B 1 286 ? 3.536 16.934 25.463 1.00 70.11 279 VAL B C 1
ATOM 7179 O O . VAL B 1 286 ? 3.903 15.739 25.727 1.00 63.67 279 VAL B O 1
ATOM 7183 N N . PHE B 1 287 ? 2.851 17.706 26.316 1.00 68.27 280 PHE B N 1
ATOM 7184 C CA . PHE B 1 287 ? 2.370 17.206 27.638 1.00 66.92 280 PHE B CA 1
ATOM 7185 C C . PHE B 1 287 ? 1.321 16.088 27.411 1.00 60.27 280 PHE B C 1
ATOM 7186 O O . PHE B 1 287 ? 1.485 15.023 27.978 1.00 58.73 280 PHE B O 1
ATOM 7194 N N . VAL B 1 288 ? 0.302 16.303 26.581 1.00 57.26 281 VAL B N 1
ATOM 7195 C CA . VAL B 1 288 ? -0.822 15.328 26.461 1.00 61.72 281 VAL B CA 1
ATOM 7196 C C . VAL B 1 288 ? -0.250 14.019 25.868 1.00 60.13 281 VAL B C 1
ATOM 7197 O O . VAL B 1 288 ? -0.745 12.955 26.288 1.00 49.66 281 VAL B O 1
ATOM 7201 N N . ARG B 1 289 ? 0.812 14.104 25.033 1.00 57.55 282 ARG B N 1
ATOM 7202 C CA . ARG B 1 289 ? 1.502 12.928 24.422 1.00 59.93 282 ARG B CA 1
ATOM 7203 C C . ARG B 1 289 ? 2.243 12.180 25.534 1.00 55.58 282 ARG B C 1
ATOM 7204 O O . ARG B 1 289 ? 2.172 10.951 25.592 1.00 55.28 282 ARG B O 1
ATOM 7212 N N . SER B 1 290 ? 2.779 12.918 26.479 1.00 54.16 283 SER B N 1
ATOM 7213 C CA . SER B 1 290 ? 3.412 12.327 27.685 1.00 57.30 283 SER B CA 1
ATOM 7214 C C . SER B 1 290 ? 2.417 11.422 28.406 1.00 50.33 283 SER B C 1
ATOM 7215 O O . SER B 1 290 ? 2.640 10.238 28.470 1.00 56.28 283 SER B O 1
ATOM 7218 N N . PHE B 1 291 ? 1.352 12.043 28.887 1.00 47.52 284 PHE B N 1
ATOM 7219 C CA . PHE B 1 291 ? 0.149 11.489 29.530 1.00 49.11 284 PHE B CA 1
ATOM 7220 C C . PHE B 1 291 ? -0.401 10.274 28.751 1.00 44.72 284 PHE B C 1
ATOM 7221 O O . PHE B 1 291 ? -0.882 9.341 29.401 1.00 44.89 284 PHE B O 1
ATOM 7229 N N . LEU B 1 292 ? -0.487 10.345 27.420 1.00 42.31 285 LEU B N 1
ATOM 7230 C CA . LEU B 1 292 ? -1.154 9.282 26.606 1.00 42.27 285 LEU B CA 1
ATOM 7231 C C . LEU B 1 292 ? -0.345 7.968 26.744 1.00 38.95 285 LEU B C 1
ATOM 7232 O O . LEU B 1 292 ? -0.954 6.907 26.677 1.00 34.40 285 LEU B O 1
ATOM 7237 N N . VAL B 1 293 ? 0.959 8.048 26.989 1.00 36.56 286 VAL B N 1
ATOM 7238 C CA . VAL B 1 293 ? 1.754 6.836 27.260 1.00 37.66 286 VAL B CA 1
ATOM 7239 C C . VAL B 1 293 ? 1.206 6.158 28.501 1.00 38.47 286 VAL B C 1
ATOM 7240 O O . VAL B 1 293 ? 0.964 4.930 28.451 1.00 39.57 286 VAL B O 1
ATOM 7244 N N . GLY B 1 294 ? 1.003 6.904 29.562 1.00 38.24 287 GLY B N 1
ATOM 7245 C CA . GLY B 1 294 ? 0.472 6.279 30.779 1.00 40.12 287 GLY B CA 1
ATOM 7246 C C . GLY B 1 294 ? -0.963 5.817 30.547 1.00 40.17 287 GLY B C 1
ATOM 7247 O O . GLY B 1 294 ? -1.366 4.791 31.128 1.00 38.39 287 GLY B O 1
ATOM 7248 N N . GLU B 1 295 ? -1.717 6.531 29.726 1.00 36.35 288 GLU B N 1
ATOM 7249 C CA . GLU B 1 295 ? -3.146 6.172 29.446 1.00 39.83 288 GLU B CA 1
ATOM 7250 C C . GLU B 1 295 ? -3.176 4.861 28.688 1.00 36.62 288 GLU B C 1
ATOM 7251 O O . GLU B 1 295 ? -4.106 4.096 28.927 1.00 37.33 288 GLU B O 1
ATOM 7257 N N . ALA B 1 296 ? -2.239 4.658 27.770 1.00 33.76 289 ALA B N 1
ATOM 7258 C CA . ALA B 1 296 ? -2.072 3.370 27.052 1.00 35.24 289 ALA B CA 1
ATOM 7259 C C . ALA B 1 296 ? -1.704 2.237 28.052 1.00 37.96 289 ALA B C 1
ATOM 7260 O O . ALA B 1 296 ? -2.279 1.179 27.998 1.00 37.15 289 ALA B O 1
ATOM 7262 N N . ALA B 1 297 ? -0.748 2.449 28.934 1.00 34.59 290 ALA B N 1
ATOM 7263 C CA . ALA B 1 297 ? -0.412 1.500 30.017 1.00 37.08 290 ALA B CA 1
ATOM 7264 C C . ALA B 1 297 ? -1.673 1.124 30.800 1.00 35.81 290 ALA B C 1
ATOM 7265 O O . ALA B 1 297 ? -1.976 -0.052 30.973 1.00 35.04 290 ALA B O 1
ATOM 7267 N N . ARG B 1 298 ? -2.459 2.106 31.156 1.00 37.05 291 ARG B N 1
ATOM 7268 C CA . ARG B 1 298 ? -3.637 1.848 31.980 1.00 35.07 291 ARG B CA 1
ATOM 7269 C C . ARG B 1 298 ? -4.681 1.060 31.164 1.00 29.99 291 ARG B C 1
ATOM 7270 O O . ARG B 1 298 ? -5.327 0.139 31.695 1.00 29.01 291 ARG B O 1
ATOM 7278 N N . ALA B 1 299 ? -4.995 1.475 29.945 1.00 29.46 292 ALA B N 1
ATOM 7279 C CA . ALA B 1 299 ? -6.065 0.792 29.155 1.00 30.18 292 ALA B CA 1
ATOM 7280 C C . ALA B 1 299 ? -5.687 -0.655 28.844 1.00 28.80 292 ALA B C 1
ATOM 7281 O O . ALA B 1 299 ? -6.522 -1.546 29.061 1.00 30.04 292 ALA B O 1
ATOM 7283 N N . LEU B 1 300 ? -4.407 -0.924 28.582 1.00 32.00 293 LEU B N 1
ATOM 7284 C CA . LEU B 1 300 ? -3.946 -2.322 28.417 1.00 30.74 293 LEU B CA 1
ATOM 7285 C C . LEU B 1 300 ? -4.003 -3.096 29.749 1.00 31.35 293 LEU B C 1
ATOM 7286 O O . LEU B 1 300 ? -4.434 -4.297 29.758 1.00 31.74 293 LEU B O 1
ATOM 7291 N N . SER B 1 301 ? -3.626 -2.460 30.840 1.00 33.22 294 SER B N 1
ATOM 7292 C CA . SER B 1 301 ? -3.581 -3.049 32.199 1.00 33.02 294 SER B CA 1
ATOM 7293 C C . SER B 1 301 ? -5.004 -3.407 32.609 1.00 32.81 294 SER B C 1
ATOM 7294 O O . SER B 1 301 ? -5.234 -4.484 33.077 1.00 33.67 294 SER B O 1
ATOM 7297 N N . LYS B 1 302 ? -5.961 -2.555 32.359 1.00 33.46 295 LYS B N 1
ATOM 7298 C CA . LYS B 1 302 ? -7.351 -2.956 32.650 1.00 31.80 295 LYS B CA 1
ATOM 7299 C C . LYS B 1 302 ? -7.794 -4.127 31.782 1.00 32.85 295 LYS B C 1
ATOM 7300 O O . LYS B 1 302 ? -8.556 -4.970 32.289 1.00 33.70 295 LYS B O 1
ATOM 7306 N N . ALA B 1 303 ? -7.458 -4.142 30.484 1.00 31.13 296 ALA B N 1
ATOM 7307 C CA . ALA B 1 303 ? -7.982 -5.182 29.593 1.00 29.19 296 ALA B CA 1
ATOM 7308 C C . ALA B 1 303 ? -7.373 -6.515 30.041 1.00 29.67 296 ALA B C 1
ATOM 7309 O O . ALA B 1 303 ? -8.082 -7.508 30.121 1.00 29.16 296 ALA B O 1
ATOM 7311 N N . CYS B 1 304 ? -6.080 -6.525 30.341 1.00 29.36 297 CYS B N 1
ATOM 7312 C CA . CYS B 1 304 ? -5.419 -7.735 30.867 1.00 30.32 297 CYS B CA 1
ATOM 7313 C C . CYS B 1 304 ? -6.068 -8.164 32.188 1.00 32.67 297 CYS B C 1
ATOM 7314 O O . CYS B 1 304 ? -6.147 -9.361 32.401 1.00 32.72 297 CYS B O 1
ATOM 7317 N N . THR B 1 305 ? -6.404 -7.230 33.097 1.00 32.12 298 THR B N 1
ATOM 7318 C CA . THR B 1 305 ? -7.047 -7.584 34.373 1.00 33.55 298 THR B CA 1
ATOM 7319 C C . THR B 1 305 ? -8.314 -8.369 34.083 1.00 35.05 298 THR B C 1
ATOM 7320 O O . THR B 1 305 ? -8.559 -9.470 34.774 1.00 33.38 298 THR B O 1
ATOM 7324 N N . ILE B 1 306 ? -9.121 -7.859 33.162 1.00 32.63 299 ILE B N 1
ATOM 7325 C CA . ILE B 1 306 ? -10.456 -8.482 32.903 1.00 33.74 299 ILE B CA 1
ATOM 7326 C C . ILE B 1 306 ? -10.233 -9.881 32.312 1.00 32.79 299 ILE B C 1
ATOM 7327 O O . ILE B 1 306 ? -10.802 -10.878 32.752 1.00 33.29 299 ILE B O 1
ATOM 7332 N N . ALA B 1 307 ? -9.389 -9.964 31.302 1.00 31.49 300 ALA B N 1
ATOM 7333 C CA . ALA B 1 307 ? -9.230 -11.227 30.555 1.00 33.42 300 ALA B CA 1
ATOM 7334 C C . ALA B 1 307 ? -8.512 -12.286 31.409 1.00 33.78 300 ALA B C 1
ATOM 7335 O O . ALA B 1 307 ? -8.913 -13.430 31.314 1.00 32.56 300 ALA B O 1
ATOM 7337 N N . ILE B 1 308 ? -7.503 -11.916 32.192 1.00 33.01 301 ILE B N 1
ATOM 7338 C CA . ILE B 1 308 ? -6.735 -12.916 32.986 1.00 33.65 301 ILE B CA 1
ATOM 7339 C C . ILE B 1 308 ? -7.636 -13.415 34.104 1.00 33.51 301 ILE B C 1
ATOM 7340 O O . ILE B 1 308 ? -7.678 -14.622 34.310 1.00 33.39 301 ILE B O 1
ATOM 7345 N N . ARG B 1 309 ? -8.410 -12.536 34.753 1.00 35.55 302 ARG B N 1
ATOM 7346 C CA . ARG B 1 309 ? -9.322 -12.996 35.828 1.00 35.93 302 ARG B CA 1
ATOM 7347 C C . ARG B 1 309 ? -10.374 -13.891 35.201 1.00 38.17 302 ARG B C 1
ATOM 7348 O O . ARG B 1 309 ? -10.590 -14.963 35.719 1.00 36.38 302 ARG B O 1
ATOM 7356 N N . TYR B 1 310 ? -11.097 -13.414 34.202 1.00 34.03 303 TYR B N 1
ATOM 7357 C CA . TYR B 1 310 ? -12.093 -14.273 33.505 1.00 36.52 303 TYR B CA 1
ATOM 7358 C C . TYR B 1 310 ? -11.487 -15.643 33.133 1.00 33.27 303 TYR B C 1
ATOM 7359 O O . TYR B 1 310 ? -12.159 -16.663 33.346 1.00 35.08 303 TYR B O 1
ATOM 7368 N N . SER B 1 311 ? -10.249 -15.677 32.638 1.00 33.55 304 SER B N 1
ATOM 7369 C CA . SER B 1 311 ? -9.614 -16.926 32.117 1.00 34.29 304 SER B CA 1
ATOM 7370 C C . SER B 1 311 ? -9.286 -17.869 33.290 1.00 36.44 304 SER B C 1
ATOM 7371 O O . SER B 1 311 ? -9.192 -19.084 33.047 1.00 37.92 304 SER B O 1
ATOM 7374 N N . ALA B 1 312 ? -9.233 -17.354 34.519 1.00 36.51 305 ALA B N 1
ATOM 7375 C CA . ALA B 1 312 ? -9.023 -18.138 35.764 1.00 35.69 305 ALA B CA 1
ATOM 7376 C C . ALA B 1 312 ? -10.371 -18.542 36.389 1.00 36.78 305 ALA B C 1
ATOM 7377 O O . ALA B 1 312 ? -10.414 -19.526 37.241 1.00 41.04 305 ALA B O 1
ATOM 7379 N N . VAL B 1 313 ? -11.459 -17.875 35.989 1.00 35.74 306 VAL B N 1
ATOM 7380 C CA . VAL B 1 313 ? -12.834 -18.245 36.455 1.00 36.61 306 VAL B CA 1
ATOM 7381 C C . VAL B 1 313 ? -13.474 -19.247 35.476 1.00 39.53 306 VAL B C 1
ATOM 7382 O O . VAL B 1 313 ? -14.228 -20.108 35.935 1.00 40.86 306 VAL B O 1
ATOM 7386 N N . ARG B 1 314 ? -13.203 -19.096 34.168 1.00 38.29 307 ARG B N 1
ATOM 7387 C CA . ARG B 1 314 ? -13.880 -19.821 33.061 1.00 39.23 307 ARG B CA 1
ATOM 7388 C C . ARG B 1 314 ? -13.226 -21.176 32.904 1.00 36.20 307 ARG B C 1
ATOM 7389 O O . ARG B 1 314 ? -12.017 -21.236 32.710 1.00 37.98 307 ARG B O 1
ATOM 7397 N N . HIS B 1 315 ? -14.015 -22.217 33.070 1.00 36.44 308 HIS B N 1
ATOM 7398 C CA . HIS B 1 315 ? -13.625 -23.614 32.738 1.00 41.51 308 HIS B CA 1
ATOM 7399 C C . HIS B 1 315 ? -14.228 -23.905 31.350 1.00 39.83 308 HIS B C 1
ATOM 7400 O O . HIS B 1 315 ? -15.373 -23.456 31.099 1.00 41.57 308 HIS B O 1
ATOM 7407 N N . GLN B 1 316 ? -13.540 -24.683 30.518 1.00 39.97 309 GLN B N 1
ATOM 7408 C CA . GLN B 1 316 ? -14.041 -25.147 29.197 1.00 43.36 309 GLN B CA 1
ATOM 7409 C C . GLN B 1 316 ? -13.084 -26.183 28.594 1.00 44.50 309 GLN B C 1
ATOM 7410 O O . GLN B 1 316 ? -11.851 -26.000 28.681 1.00 46.38 309 GLN B O 1
ATOM 7416 N N . SER B 1 317 ? -13.656 -27.133 27.856 1.00 48.69 310 SER B N 1
ATOM 7417 C CA . SER B 1 317 ? -12.859 -28.119 27.086 1.00 47.85 310 SER B CA 1
ATOM 7418 C C . SER B 1 317 ? -12.043 -29.043 27.975 1.00 50.05 310 SER B C 1
ATOM 7419 O O . SER B 1 317 ? -12.072 -28.915 29.183 1.00 51.55 310 SER B O 1
ATOM 7422 N N . GLU B 1 318 ? -11.345 -29.971 27.356 1.00 48.56 311 GLU B N 1
ATOM 7423 C CA . GLU B 1 318 ? -10.645 -30.942 28.200 1.00 53.47 311 GLU B CA 1
ATOM 7424 C C . GLU B 1 318 ? -9.200 -31.058 27.771 1.00 51.80 311 GLU B C 1
ATOM 7425 O O . GLU B 1 318 ? -8.913 -30.810 26.600 1.00 49.01 311 GLU B O 1
ATOM 7431 N N . ILE B 1 319 ? -8.321 -31.316 28.724 1.00 51.21 312 ILE B N 1
ATOM 7432 C CA . ILE B 1 319 ? -6.942 -31.683 28.330 1.00 54.77 312 ILE B CA 1
ATOM 7433 C C . ILE B 1 319 ? -6.982 -33.216 28.414 1.00 59.50 312 ILE B C 1
ATOM 7434 O O . ILE B 1 319 ? -7.315 -33.825 27.394 1.00 54.23 312 ILE B O 1
ATOM 7439 N N . LYS B 1 320 ? -6.827 -33.800 29.609 1.00 62.53 313 LYS B N 1
ATOM 7440 C CA . LYS B 1 320 ? -6.949 -35.275 29.747 1.00 64.73 313 LYS B CA 1
ATOM 7441 C C . LYS B 1 320 ? -8.411 -35.675 29.599 1.00 63.41 313 LYS B C 1
ATOM 7442 O O . LYS B 1 320 ? -9.286 -35.058 30.207 1.00 55.37 313 LYS B O 1
ATOM 7448 N N . PRO B 1 321 ? -8.700 -36.705 28.772 1.00 69.96 314 PRO B N 1
ATOM 7449 C CA . PRO B 1 321 ? -10.066 -36.991 28.315 1.00 76.97 314 PRO B CA 1
ATOM 7450 C C . PRO B 1 321 ? -11.092 -37.252 29.447 1.00 80.77 314 PRO B C 1
ATOM 7451 O O . PRO B 1 321 ? -12.195 -36.712 29.376 1.00 86.84 314 PRO B O 1
ATOM 7455 N N . GLY B 1 322 ? -10.753 -37.996 30.503 1.00 74.33 315 GLY B N 1
ATOM 7456 C CA . GLY B 1 322 ? -11.731 -38.224 31.593 1.00 84.42 315 GLY B CA 1
ATOM 7457 C C . GLY B 1 322 ? -11.980 -36.987 32.458 1.00 82.42 315 GLY B C 1
ATOM 7458 O O . GLY B 1 322 ? -13.168 -36.716 32.798 1.00 77.00 315 GLY B O 1
ATOM 7459 N N . GLU B 1 323 ? -10.915 -36.223 32.725 1.00 76.64 316 GLU B N 1
ATOM 7460 C CA . GLU B 1 323 ? -10.766 -35.274 33.869 1.00 75.35 316 GLU B CA 1
ATOM 7461 C C . GLU B 1 323 ? -11.664 -34.035 33.746 1.00 65.49 316 GLU B C 1
ATOM 7462 O O . GLU B 1 323 ? -12.082 -33.653 32.665 1.00 60.88 316 GLU B O 1
ATOM 7468 N N . PRO B 1 324 ? -11.993 -33.336 34.851 1.00 59.56 317 PRO B N 1
ATOM 7469 C CA . PRO B 1 324 ? -12.775 -32.098 34.756 1.00 58.05 317 PRO B CA 1
ATOM 7470 C C . PRO B 1 324 ? -12.189 -31.078 33.750 1.00 52.18 317 PRO B C 1
ATOM 7471 O O . PRO B 1 324 ? -10.945 -31.019 33.569 1.00 49.46 317 PRO B O 1
ATOM 7475 N N . GLU B 1 325 ? -13.071 -30.307 33.109 1.00 48.62 318 GLU B N 1
ATOM 7476 C CA . GLU B 1 325 ? -12.676 -29.095 32.320 1.00 50.03 318 GLU B CA 1
ATOM 7477 C C . GLU B 1 325 ? -11.790 -28.201 33.201 1.00 45.52 318 GLU B C 1
ATOM 7478 O O . GLU B 1 325 ? -12.158 -27.808 34.314 1.00 42.37 318 GLU B O 1
ATOM 7484 N N . PRO B 1 326 ? -10.550 -27.890 32.782 1.00 46.02 319 PRO B N 1
ATOM 7485 C CA . PRO B 1 326 ? -9.734 -26.968 33.565 1.00 45.28 319 PRO B CA 1
ATOM 7486 C C . PRO B 1 326 ? -10.158 -25.522 33.272 1.00 43.64 319 PRO B C 1
ATOM 7487 O O . PRO B 1 326 ? -10.974 -25.260 32.408 1.00 43.32 319 PRO B O 1
ATOM 7491 N N . GLN B 1 327 ? -9.550 -24.619 34.026 1.00 41.65 320 GLN B N 1
ATOM 7492 C CA . GLN B 1 327 ? -9.564 -23.171 33.741 1.00 40.89 320 GLN B CA 1
ATOM 7493 C C . GLN B 1 327 ? -8.939 -22.939 32.366 1.00 38.59 320 GLN B C 1
ATOM 7494 O O . GLN B 1 327 ? -7.839 -23.489 32.061 1.00 36.87 320 GLN B O 1
ATOM 7500 N N . ILE B 1 328 ? -9.517 -22.043 31.572 1.00 37.86 321 ILE B N 1
ATOM 7501 C CA . ILE B 1 328 ? -8.976 -21.844 30.185 1.00 36.38 321 ILE B CA 1
ATOM 7502 C C . ILE B 1 328 ? -7.563 -21.235 30.231 1.00 34.48 321 ILE B C 1
ATOM 7503 O O . ILE B 1 328 ? -6.789 -21.352 29.269 1.00 33.62 321 ILE B O 1
ATOM 7508 N N . LEU B 1 329 ? -7.186 -20.614 31.342 1.00 34.21 322 LEU B N 1
ATOM 7509 C CA . LEU B 1 329 ? -5.832 -20.077 31.465 1.00 33.76 322 LEU B CA 1
ATOM 7510 C C . LEU B 1 329 ? -4.804 -21.221 31.441 1.00 35.48 322 LEU B C 1
ATOM 7511 O O . LEU B 1 329 ? -3.554 -20.910 31.323 1.00 37.36 322 LEU B O 1
ATOM 7516 N N . ASP B 1 330 ? -5.251 -22.484 31.622 1.00 38.12 323 ASP B N 1
ATOM 7517 C CA . ASP B 1 330 ? -4.320 -23.657 31.615 1.00 39.18 323 ASP B CA 1
ATOM 7518 C C . ASP B 1 330 ? -3.952 -24.026 30.196 1.00 38.08 323 ASP B C 1
ATOM 7519 O O . ASP B 1 330 ? -2.991 -24.662 30.065 1.00 40.00 323 ASP B O 1
ATOM 7524 N N . PHE B 1 331 ? -4.617 -23.517 29.187 1.00 40.69 324 PHE B N 1
ATOM 7525 C CA . PHE B 1 331 ? -4.277 -23.780 27.770 1.00 41.38 324 PHE B CA 1
ATOM 7526 C C . PHE B 1 331 ? -3.134 -22.837 27.400 1.00 41.29 324 PHE B C 1
ATOM 7527 O O . PHE B 1 331 ? -3.196 -21.604 27.674 1.00 38.05 324 PHE B O 1
ATOM 7535 N N . GLN B 1 332 ? -2.102 -23.411 26.811 1.00 37.79 325 GLN B N 1
ATOM 7536 C CA . GLN B 1 332 ? -0.953 -22.639 26.314 1.00 38.26 325 GLN B CA 1
ATOM 7537 C C . GLN B 1 332 ? -1.434 -21.531 25.362 1.00 38.30 325 GLN B C 1
ATOM 7538 O O . GLN B 1 332 ? -0.817 -20.441 25.395 1.00 34.27 325 GLN B O 1
ATOM 7544 N N . THR B 1 333 ? -2.434 -21.770 24.499 1.00 35.43 326 THR B N 1
ATOM 7545 C CA . THR B 1 333 ? -2.831 -20.732 23.501 1.00 36.21 326 THR B CA 1
ATOM 7546 C C . THR B 1 333 ? -3.352 -19.479 24.243 1.00 35.91 326 THR B C 1
ATOM 7547 O O . THR B 1 333 ? -3.119 -18.343 23.777 1.00 38.56 326 THR B O 1
ATOM 7551 N N . GLN B 1 334 ? -4.069 -19.683 25.334 1.00 36.42 327 GLN B N 1
ATOM 7552 C CA . GLN B 1 334 ? -4.661 -18.620 26.193 1.00 34.35 327 GLN B CA 1
ATOM 7553 C C . GLN B 1 334 ? -3.537 -17.877 26.929 1.00 35.67 327 GLN B C 1
ATOM 7554 O O . GLN B 1 334 ? -3.535 -16.634 26.942 1.00 36.62 327 GLN B O 1
ATOM 7560 N N . GLN B 1 335 ? -2.514 -18.597 27.383 1.00 36.67 328 GLN B N 1
ATOM 7561 C CA . GLN B 1 335 ? -1.321 -17.961 27.973 1.00 35.60 328 GLN B CA 1
ATOM 7562 C C . GLN B 1 335 ? -0.621 -17.104 26.932 1.00 34.81 328 GLN B C 1
ATOM 7563 O O . GLN B 1 335 ? -0.151 -15.955 27.241 1.00 34.99 328 GLN B O 1
ATOM 7569 N N . TYR B 1 336 ? -0.537 -17.605 25.720 1.00 34.08 329 TYR B N 1
ATOM 7570 C CA . TYR B 1 336 ? 0.187 -16.886 24.643 1.00 32.76 329 TYR B CA 1
ATOM 7571 C C . TYR B 1 336 ? -0.584 -15.618 24.255 1.00 31.20 329 TYR B C 1
ATOM 7572 O O . TYR B 1 336 ? 0.038 -14.626 23.893 1.00 29.08 329 TYR B O 1
ATOM 7581 N N . LYS B 1 337 ? -1.921 -15.646 24.313 1.00 31.53 330 LYS B N 1
ATOM 7582 C CA . LYS B 1 337 ? -2.739 -14.470 23.998 1.00 31.35 330 LYS B CA 1
ATOM 7583 C C . LYS B 1 337 ? -2.523 -13.440 25.087 1.00 35.93 330 LYS B C 1
ATOM 7584 O O . LYS B 1 337 ? -2.463 -12.251 24.725 1.00 34.68 330 LYS B O 1
ATOM 7590 N N . LEU B 1 338 ? -2.394 -13.846 26.363 1.00 34.61 331 LEU B N 1
ATOM 7591 C CA . LEU B 1 338 ? -2.549 -12.864 27.475 1.00 32.72 331 LEU B CA 1
ATOM 7592 C C . LEU B 1 338 ? -1.249 -12.496 28.181 1.00 33.74 331 LEU B C 1
ATOM 7593 O O . LEU B 1 338 ? -1.078 -11.326 28.518 1.00 33.19 331 LEU B O 1
ATOM 7598 N N . PHE B 1 339 ? -0.358 -13.440 28.466 1.00 34.48 332 PHE B N 1
ATOM 7599 C CA . PHE B 1 339 ? 0.835 -13.130 29.275 1.00 33.26 332 PHE B CA 1
ATOM 7600 C C . PHE B 1 339 ? 1.722 -12.152 28.525 1.00 33.97 332 PHE B C 1
ATOM 7601 O O . PHE B 1 339 ? 2.330 -11.305 29.159 1.00 33.34 332 PHE B O 1
ATOM 7609 N N . PRO B 1 340 ? 1.926 -12.260 27.183 1.00 36.21 333 PRO B N 1
ATOM 7610 C CA . PRO B 1 340 ? 2.797 -11.313 26.482 1.00 36.67 333 PRO B CA 1
ATOM 7611 C C . PRO B 1 340 ? 2.233 -9.884 26.534 1.00 34.64 333 PRO B C 1
ATOM 7612 O O . PRO B 1 340 ? 3.013 -8.946 26.633 1.00 31.80 333 PRO B O 1
ATOM 7616 N N . LEU B 1 341 ? 0.900 -9.753 26.590 1.00 31.63 334 LEU B N 1
ATOM 7617 C CA . LEU B 1 341 ? 0.199 -8.472 26.848 1.00 31.79 334 LEU B CA 1
ATOM 7618 C C . LEU B 1 341 ? 0.345 -7.967 28.319 1.00 33.06 334 LEU B C 1
ATOM 7619 O O . LEU B 1 341 ? 0.464 -6.735 28.538 1.00 33.21 334 LEU B O 1
ATOM 7624 N N . LEU B 1 342 ? 0.339 -8.865 29.294 1.00 32.97 335 LEU B N 1
ATOM 7625 C CA . LEU B 1 342 ? 0.528 -8.522 30.737 1.00 34.31 335 LEU B CA 1
ATOM 7626 C C . LEU B 1 342 ? 1.946 -8.020 30.925 1.00 32.52 335 LEU B C 1
ATOM 7627 O O . LEU B 1 342 ? 2.143 -7.019 31.594 1.00 35.98 335 LEU B O 1
ATOM 7632 N N . ALA B 1 343 ? 2.901 -8.628 30.229 1.00 36.69 336 ALA B N 1
ATOM 7633 C CA . ALA B 1 343 ? 4.319 -8.182 30.249 1.00 37.97 336 ALA B CA 1
ATOM 7634 C C . ALA B 1 343 ? 4.430 -6.790 29.607 1.00 37.99 336 ALA B C 1
ATOM 7635 O O . ALA B 1 343 ? 5.287 -5.968 30.062 1.00 35.36 336 ALA B O 1
ATOM 7637 N N . THR B 1 344 ? 3.637 -6.575 28.550 1.00 34.79 337 THR B N 1
ATOM 7638 C CA . THR B 1 344 ? 3.608 -5.336 27.751 1.00 33.89 337 THR B CA 1
ATOM 7639 C C . THR B 1 344 ? 2.968 -4.269 28.643 1.00 35.93 337 THR B C 1
ATOM 7640 O O . THR B 1 344 ? 3.520 -3.154 28.733 1.00 36.38 337 THR B O 1
ATOM 7644 N N . ALA B 1 345 ? 1.899 -4.640 29.355 1.00 33.50 338 ALA B N 1
ATOM 7645 C CA . ALA B 1 345 ? 1.229 -3.711 30.293 1.00 35.01 338 ALA B CA 1
ATOM 7646 C C . ALA B 1 345 ? 2.257 -3.198 31.325 1.00 35.51 338 ALA B C 1
ATOM 7647 O O . ALA B 1 345 ? 2.330 -2.018 31.519 1.00 36.97 338 ALA B O 1
ATOM 7649 N N . TYR B 1 346 ? 3.013 -4.072 31.978 1.00 34.84 339 TYR B N 1
ATOM 7650 C CA . TYR B 1 346 ? 4.016 -3.687 33.008 1.00 35.81 339 TYR B CA 1
ATOM 7651 C C . TYR B 1 346 ? 5.102 -2.874 32.334 1.00 36.53 339 TYR B C 1
ATOM 7652 O O . TYR B 1 346 ? 5.409 -1.827 32.942 1.00 37.17 339 TYR B O 1
ATOM 7661 N N . ALA B 1 347 ? 5.606 -3.293 31.169 1.00 32.87 340 ALA B N 1
ATOM 7662 C CA . ALA B 1 347 ? 6.635 -2.546 30.406 1.00 35.00 340 ALA B CA 1
ATOM 7663 C C . ALA B 1 347 ? 6.129 -1.116 30.264 1.00 37.68 340 ALA B C 1
ATOM 7664 O O . ALA B 1 347 ? 6.888 -0.205 30.545 1.00 40.11 340 ALA B O 1
ATOM 7666 N N . PHE B 1 348 ? 4.859 -0.951 29.884 1.00 35.28 341 PHE B N 1
ATOM 7667 C CA . PHE B 1 348 ? 4.262 0.358 29.553 1.00 33.38 341 PHE B CA 1
ATOM 7668 C C . PHE B 1 348 ? 4.052 1.170 30.845 1.00 34.84 341 PHE B C 1
ATOM 7669 O O . PHE B 1 348 ? 4.235 2.441 30.821 1.00 32.77 341 PHE B O 1
ATOM 7677 N N . GLN B 1 349 ? 3.648 0.513 31.930 1.00 34.83 342 GLN B N 1
ATOM 7678 C CA . GLN B 1 349 ? 3.519 1.186 33.245 1.00 37.83 342 GLN B CA 1
ATOM 7679 C C . GLN B 1 349 ? 4.855 1.894 33.545 1.00 40.35 342 GLN B C 1
ATOM 7680 O O . GLN B 1 349 ? 4.843 3.074 33.937 1.00 37.05 342 GLN B O 1
ATOM 7686 N N . PHE B 1 350 ? 5.981 1.191 33.347 1.00 40.42 343 PHE B N 1
ATOM 7687 C CA . PHE B 1 350 ? 7.304 1.758 33.700 1.00 41.37 343 PHE B CA 1
ATOM 7688 C C . PHE B 1 350 ? 7.723 2.772 32.649 1.00 42.17 343 PHE B C 1
ATOM 7689 O O . PHE B 1 350 ? 8.288 3.735 33.045 1.00 38.59 343 PHE B O 1
ATOM 7697 N N . VAL B 1 351 ? 7.457 2.584 31.354 1.00 38.65 344 VAL B N 1
ATOM 7698 C CA . VAL B 1 351 ? 7.793 3.647 30.380 1.00 40.15 344 VAL B CA 1
ATOM 7699 C C . VAL B 1 351 ? 7.013 4.917 30.732 1.00 43.60 344 VAL B C 1
ATOM 7700 O O . VAL B 1 351 ? 7.587 6.017 30.649 1.00 42.77 344 VAL B O 1
ATOM 7704 N N . GLY B 1 352 ? 5.732 4.756 31.064 1.00 40.75 345 GLY B N 1
ATOM 7705 C CA . GLY B 1 352 ? 4.832 5.843 31.449 1.00 42.45 345 GLY B CA 1
ATOM 7706 C C . GLY B 1 352 ? 5.405 6.628 32.600 1.00 45.97 345 GLY B C 1
ATOM 7707 O O . GLY B 1 352 ? 5.374 7.881 32.501 1.00 39.25 345 GLY B O 1
ATOM 7708 N N . ALA B 1 353 ? 5.844 5.953 33.678 1.00 47.52 346 ALA B N 1
ATOM 7709 C CA . ALA B 1 353 ? 6.418 6.641 34.863 1.00 46.94 346 ALA B CA 1
ATOM 7710 C C . ALA B 1 353 ? 7.722 7.329 34.463 1.00 49.16 346 ALA B C 1
ATOM 7711 O O . ALA B 1 353 ? 7.953 8.452 34.907 1.00 52.15 346 ALA B O 1
ATOM 7713 N N . TYR B 1 354 ? 8.546 6.702 33.634 1.00 48.88 347 TYR B N 1
ATOM 7714 C CA . TYR B 1 354 ? 9.782 7.340 33.119 1.00 50.15 347 TYR B CA 1
ATOM 7715 C C . TYR B 1 354 ? 9.398 8.545 32.258 1.00 51.48 347 TYR B C 1
ATOM 7716 O O . TYR B 1 354 ? 10.010 9.558 32.392 1.00 52.02 347 TYR B O 1
ATOM 7725 N N . MET B 1 355 ? 8.368 8.456 31.427 1.00 55.83 348 MET B N 1
ATOM 7726 C CA . MET B 1 355 ? 8.009 9.601 30.546 1.00 60.88 348 MET B CA 1
ATOM 7727 C C . MET B 1 355 ? 7.523 10.773 31.394 1.00 66.51 348 MET B C 1
ATOM 7728 O O . MET B 1 355 ? 7.807 11.943 30.994 1.00 60.08 348 MET B O 1
ATOM 7733 N N . LYS B 1 356 ? 6.854 10.476 32.517 1.00 66.10 349 LYS B N 1
ATOM 7734 C CA . LYS B 1 356 ? 6.207 11.484 33.398 1.00 64.18 349 LYS B CA 1
ATOM 7735 C C . LYS B 1 356 ? 7.317 12.262 34.116 1.00 67.66 349 LYS B C 1
ATOM 7736 O O . LYS B 1 356 ? 7.295 13.531 34.012 1.00 59.34 349 LYS B O 1
ATOM 7742 N N . GLU B 1 357 ? 8.245 11.555 34.772 1.00 66.75 350 GLU B N 1
ATOM 7743 C CA . GLU B 1 357 ? 9.435 12.143 35.443 1.00 72.63 350 GLU B CA 1
ATOM 7744 C C . GLU B 1 357 ? 10.281 12.905 34.434 1.00 73.58 350 GLU B C 1
ATOM 7745 O O . GLU B 1 357 ? 10.806 13.946 34.797 1.00 79.78 350 GLU B O 1
ATOM 7751 N N . THR B 1 358 ? 10.411 12.385 33.221 1.00 67.10 351 THR B N 1
ATOM 7752 C CA . THR B 1 358 ? 11.258 13.002 32.175 1.00 70.42 351 THR B CA 1
ATOM 7753 C C . THR B 1 358 ? 10.618 14.326 31.742 1.00 72.34 351 THR B C 1
ATOM 7754 O O . THR B 1 358 ? 11.319 15.316 31.696 1.00 74.74 351 THR B O 1
ATOM 7758 N N . TYR B 1 359 ? 9.338 14.318 31.396 1.00 71.71 352 TYR B N 1
ATOM 7759 C CA . TYR B 1 359 ? 8.620 15.499 30.884 1.00 72.56 352 TYR B CA 1
ATOM 7760 C C . TYR B 1 359 ? 8.690 16.606 31.941 1.00 79.13 352 TYR B C 1
ATOM 7761 O O . TYR B 1 359 ? 8.977 17.757 31.534 1.00 87.86 352 TYR B O 1
ATOM 7770 N N . HIS B 1 360 ? 8.425 16.275 33.214 1.00 74.72 353 HIS B N 1
ATOM 7771 C CA . HIS B 1 360 ? 8.531 17.171 34.406 1.00 78.30 353 HIS B CA 1
ATOM 7772 C C . HIS B 1 360 ? 9.922 17.843 34.484 1.00 83.31 353 HIS B C 1
ATOM 7773 O O . HIS B 1 360 ? 9.930 19.095 34.482 1.00 83.36 353 HIS B O 1
ATOM 7780 N N . ARG B 1 361 ? 11.029 17.074 34.560 1.00 74.60 354 ARG B N 1
ATOM 7781 C CA . ARG B 1 361 ? 12.430 17.561 34.774 1.00 80.83 354 ARG B CA 1
ATOM 7782 C C . ARG B 1 361 ? 12.900 18.495 33.631 1.00 82.97 354 ARG B C 1
ATOM 7783 O O . ARG B 1 361 ? 13.448 19.581 33.934 1.00 83.86 354 ARG B O 1
ATOM 7791 N N . ILE B 1 362 ? 12.747 18.090 32.364 1.00 80.53 355 ILE B N 1
ATOM 7792 C CA . ILE B 1 362 ? 13.047 18.937 31.163 1.00 88.42 355 ILE B CA 1
ATOM 7793 C C . ILE B 1 362 ? 12.109 20.163 31.154 1.00 89.16 355 ILE B C 1
ATOM 7794 O O . ILE B 1 362 ? 12.649 21.276 31.109 1.00 95.58 355 ILE B O 1
ATOM 7799 N N . ASN B 1 363 ? 10.779 20.000 31.255 1.00 87.73 356 ASN B N 1
ATOM 7800 C CA . ASN B 1 363 ? 9.812 21.142 31.255 1.00 92.15 356 ASN B CA 1
ATOM 7801 C C . ASN B 1 363 ? 10.043 22.078 32.466 1.00 91.40 356 ASN B C 1
ATOM 7802 O O . ASN B 1 363 ? 9.403 23.129 32.497 1.00 92.71 356 ASN B O 1
ATOM 7807 N N . GLU B 1 364 ? 10.917 21.735 33.419 1.00 93.32 357 GLU B N 1
ATOM 7808 C CA . GLU B 1 364 ? 11.471 22.668 34.441 1.00 96.26 357 GLU B CA 1
ATOM 7809 C C . GLU B 1 364 ? 12.998 22.742 34.245 1.00 91.58 357 GLU B C 1
ATOM 7810 O O . GLU B 1 364 ? 13.428 23.479 33.321 1.00 92.31 357 GLU B O 1
ATOM 7816 N N . SER B 1 372 ? 17.432 23.053 25.157 1.00 73.62 365 SER B N 1
ATOM 7817 C CA . SER B 1 372 ? 18.616 22.175 25.379 1.00 77.10 365 SER B CA 1
ATOM 7818 C C . SER B 1 372 ? 18.255 20.710 25.067 1.00 91.40 365 SER B C 1
ATOM 7819 O O . SER B 1 372 ? 18.852 20.117 24.147 1.00 92.02 365 SER B O 1
ATOM 7822 N N . GLU B 1 373 ? 17.293 20.134 25.790 1.00 94.07 366 GLU B N 1
ATOM 7823 C CA . GLU B 1 373 ? 16.799 18.758 25.527 1.00 94.55 366 GLU B CA 1
ATOM 7824 C C . GLU B 1 373 ? 15.392 18.771 24.910 1.00 87.23 366 GLU B C 1
ATOM 7825 O O . GLU B 1 373 ? 14.802 17.687 24.865 1.00 84.66 366 GLU B O 1
ATOM 7831 N N . LEU B 1 374 ? 14.891 19.912 24.415 1.00 80.03 367 LEU B N 1
ATOM 7832 C CA . LEU B 1 374 ? 13.539 19.998 23.791 1.00 84.28 367 LEU B CA 1
ATOM 7833 C C . LEU B 1 374 ? 13.469 19.109 22.548 1.00 79.47 367 LEU B C 1
ATOM 7834 O O . LEU B 1 374 ? 12.459 18.450 22.335 1.00 75.98 367 LEU B O 1
ATOM 7839 N N . PRO B 1 375 ? 14.508 19.056 21.690 1.00 76.29 368 PRO B N 1
ATOM 7840 C CA . PRO B 1 375 ? 14.546 18.102 20.586 1.00 75.68 368 PRO B CA 1
ATOM 7841 C C . PRO B 1 375 ? 14.297 16.631 20.989 1.00 75.26 368 PRO B C 1
ATOM 7842 O O . PRO B 1 375 ? 13.361 16.045 20.448 1.00 69.97 368 PRO B O 1
ATOM 7846 N N . GLU B 1 376 ? 15.138 16.050 21.858 1.00 72.23 369 GLU B N 1
ATOM 7847 C CA . GLU B 1 376 ? 15.027 14.639 22.317 1.00 70.50 369 GLU B CA 1
ATOM 7848 C C . GLU B 1 376 ? 13.621 14.391 22.879 1.00 64.14 369 GLU B C 1
ATOM 7849 O O . GLU B 1 376 ? 13.007 13.371 22.520 1.00 59.40 369 GLU B O 1
ATOM 7855 N N . LEU B 1 377 ? 13.129 15.325 23.678 1.00 57.21 370 LEU B N 1
ATOM 7856 C CA . LEU B 1 377 ? 11.842 15.193 24.391 1.00 62.21 370 LEU B CA 1
ATOM 7857 C C . LEU B 1 377 ? 10.734 15.061 23.358 1.00 62.82 370 LEU B C 1
ATOM 7858 O O . LEU B 1 377 ? 9.941 14.137 23.553 1.00 53.85 370 LEU B O 1
ATOM 7863 N N . HIS B 1 378 ? 10.625 16.024 22.425 1.00 56.48 371 HIS B N 1
ATOM 7864 C CA . HIS B 1 378 ? 9.561 16.057 21.386 1.00 62.56 371 HIS B CA 1
ATOM 7865 C C . HIS B 1 378 ? 9.554 14.714 20.628 1.00 54.33 371 HIS B C 1
ATOM 7866 O O . HIS B 1 378 ? 8.482 14.251 20.351 1.00 45.84 371 HIS B O 1
ATOM 7873 N N . ALA B 1 379 ? 10.723 14.174 20.279 1.00 49.07 372 ALA B N 1
ATOM 7874 C CA . ALA B 1 379 ? 10.936 12.993 19.405 1.00 51.46 372 ALA B CA 1
ATOM 7875 C C . ALA B 1 379 ? 10.551 11.712 20.149 1.00 48.14 372 ALA B C 1
ATOM 7876 O O . ALA B 1 379 ? 9.862 10.842 19.593 1.00 51.18 372 ALA B O 1
ATOM 7878 N N . LEU B 1 380 ? 10.967 11.648 21.393 1.00 50.12 373 LEU B N 1
ATOM 7879 C CA . LEU B 1 380 ? 10.716 10.550 22.331 1.00 51.19 373 LEU B CA 1
ATOM 7880 C C . LEU B 1 380 ? 9.226 10.509 22.703 1.00 48.84 373 LEU B C 1
ATOM 7881 O O . LEU B 1 380 ? 8.634 9.410 22.721 1.00 47.13 373 LEU B O 1
ATOM 7886 N N . THR B 1 381 ? 8.635 11.646 23.010 1.00 45.74 374 THR B N 1
ATOM 7887 C CA . THR B 1 381 ? 7.191 11.786 23.345 1.00 50.09 374 THR B CA 1
ATOM 7888 C C . THR B 1 381 ? 6.331 11.342 22.139 1.00 46.49 374 THR B C 1
ATOM 7889 O O . THR B 1 381 ? 5.424 10.546 22.357 1.00 39.83 374 THR B O 1
ATOM 7893 N N . ALA B 1 382 ? 6.597 11.855 20.925 1.00 42.47 375 ALA B N 1
ATOM 7894 C CA . ALA B 1 382 ? 5.889 11.529 19.688 1.00 40.70 375 ALA B CA 1
ATOM 7895 C C . ALA B 1 382 ? 5.978 10.009 19.508 1.00 41.62 375 ALA B C 1
ATOM 7896 O O . ALA B 1 382 ? 4.945 9.367 19.382 1.00 41.23 375 ALA B O 1
ATOM 7898 N N . GLY B 1 383 ? 7.185 9.457 19.563 1.00 41.18 376 GLY B N 1
ATOM 7899 C CA . GLY B 1 383 ? 7.442 8.039 19.251 1.00 42.26 376 GLY B CA 1
ATOM 7900 C C . GLY B 1 383 ? 6.796 7.117 20.244 1.00 41.20 376 GLY B C 1
ATOM 7901 O O . GLY B 1 383 ? 6.154 6.164 19.785 1.00 42.06 376 GLY B O 1
ATOM 7902 N N . LEU B 1 384 ? 6.983 7.346 21.552 1.00 38.87 377 LEU B N 1
ATOM 7903 C CA . LEU B 1 384 ? 6.378 6.458 22.574 1.00 38.14 377 LEU B CA 1
ATOM 7904 C C . LEU B 1 384 ? 4.871 6.631 22.572 1.00 38.53 377 LEU B C 1
ATOM 7905 O O . LEU B 1 384 ? 4.170 5.642 22.830 1.00 40.83 377 LEU B O 1
ATOM 7910 N N . LYS B 1 385 ? 4.356 7.811 22.260 1.00 38.86 378 LYS B N 1
ATOM 7911 C CA . LYS B 1 385 ? 2.886 7.974 22.253 1.00 36.70 378 LYS B CA 1
ATOM 7912 C C . LYS B 1 385 ? 2.332 7.050 21.148 1.00 38.18 378 LYS B C 1
ATOM 7913 O O . LYS B 1 385 ? 1.303 6.369 21.339 1.00 36.88 378 LYS B O 1
ATOM 7919 N N . ALA B 1 386 ? 2.941 7.086 19.976 1.00 38.51 379 ALA B N 1
ATOM 7920 C CA . ALA B 1 386 ? 2.456 6.293 18.842 1.00 38.45 379 ALA B CA 1
ATOM 7921 C C . ALA B 1 386 ? 2.660 4.788 19.137 1.00 38.25 379 ALA B C 1
ATOM 7922 O O . ALA B 1 386 ? 1.740 4.014 18.894 1.00 37.17 379 ALA B O 1
ATOM 7924 N N . PHE B 1 387 ? 3.826 4.379 19.615 1.00 34.47 380 PHE B N 1
ATOM 7925 C CA . PHE B 1 387 ? 4.176 2.955 19.819 1.00 35.83 380 PHE B CA 1
ATOM 7926 C C . PHE B 1 387 ? 3.264 2.356 20.884 1.00 33.71 380 PHE B C 1
ATOM 7927 O O . PHE B 1 387 ? 2.767 1.258 20.643 1.00 35.04 380 PHE B O 1
ATOM 7935 N N . THR B 1 388 ? 3.098 3.033 22.032 1.00 33.35 381 THR B N 1
ATOM 7936 C CA . THR B 1 388 ? 2.268 2.535 23.156 1.00 32.25 381 THR B CA 1
ATOM 7937 C C . THR B 1 388 ? 0.797 2.538 22.737 1.00 34.78 381 THR B C 1
ATOM 7938 O O . THR B 1 388 ? 0.135 1.578 23.094 1.00 31.45 381 THR B O 1
ATOM 7942 N N . SER B 1 389 ? 0.284 3.536 21.989 1.00 31.95 382 SER B N 1
ATOM 7943 C CA . SER B 1 389 ? -1.177 3.542 21.725 1.00 32.05 382 SER B CA 1
ATOM 7944 C C . SER B 1 389 ? -1.482 2.468 20.692 1.00 32.11 382 SER B C 1
ATOM 7945 O O . SER B 1 389 ? -2.535 1.805 20.786 1.00 32.45 382 SER B O 1
ATOM 7948 N N . TRP B 1 390 ? -0.657 2.356 19.652 1.00 33.33 383 TRP B N 1
ATOM 7949 C CA . TRP B 1 390 ? -0.902 1.315 18.619 1.00 34.39 383 TRP B CA 1
ATOM 7950 C C . TRP B 1 390 ? -0.850 -0.077 19.303 1.00 35.52 383 TRP B C 1
ATOM 7951 O O . TRP B 1 390 ? -1.783 -0.916 19.087 1.00 32.58 383 TRP B O 1
ATOM 7962 N N . THR B 1 391 ? 0.185 -0.348 20.109 1.00 33.01 384 THR B N 1
ATOM 7963 C CA . THR B 1 391 ? 0.319 -1.647 20.807 1.00 33.86 384 THR B CA 1
ATOM 7964 C C . THR B 1 391 ? -0.831 -1.884 21.784 1.00 34.17 384 THR B C 1
ATOM 7965 O O . THR B 1 391 ? -1.435 -2.957 21.738 1.00 32.97 384 THR B O 1
ATOM 7969 N N . ALA B 1 392 ? -1.159 -0.940 22.642 1.00 31.94 385 ALA B N 1
ATOM 7970 C CA . ALA B 1 392 ? -2.269 -1.127 23.591 1.00 30.22 385 ALA B CA 1
ATOM 7971 C C . ALA B 1 392 ? -3.556 -1.387 22.812 1.00 30.73 385 ALA B C 1
ATOM 7972 O O . ALA B 1 392 ? -4.371 -2.179 23.271 1.00 34.30 385 ALA B O 1
ATOM 7974 N N . ASN B 1 393 ? -3.727 -0.714 21.672 1.00 33.74 386 ASN B N 1
ATOM 7975 C CA . ASN B 1 393 ? -4.977 -0.739 20.859 1.00 32.60 386 ASN B CA 1
ATOM 7976 C C . ASN B 1 393 ? -5.264 -2.170 20.381 1.00 34.80 386 ASN B C 1
ATOM 7977 O O . ASN B 1 393 ? -6.388 -2.698 20.658 1.00 37.04 386 ASN B O 1
ATOM 7982 N N . THR B 1 394 ? -4.277 -2.810 19.786 1.00 32.89 387 THR B N 1
ATOM 7983 C CA . THR B 1 394 ? -4.230 -4.252 19.425 1.00 32.31 387 THR B CA 1
ATOM 7984 C C . THR B 1 394 ? -4.439 -5.161 20.676 1.00 30.47 387 THR B C 1
ATOM 7985 O O . THR B 1 394 ? -5.284 -6.061 20.618 1.00 33.94 387 THR B O 1
ATOM 7989 N N . GLY B 1 395 ? -3.702 -4.946 21.751 1.00 29.83 388 GLY B N 1
ATOM 7990 C CA . GLY B 1 395 ? -3.797 -5.699 23.016 1.00 32.33 388 GLY B CA 1
ATOM 7991 C C . GLY B 1 395 ? -5.205 -5.690 23.628 1.00 30.93 388 GLY B C 1
ATOM 7992 O O . GLY B 1 395 ? -5.674 -6.752 24.091 1.00 32.43 388 GLY B O 1
ATOM 7993 N N . ILE B 1 396 ? -5.878 -4.559 23.627 1.00 31.71 389 ILE B N 1
ATOM 7994 C CA . ILE B 1 396 ? -7.254 -4.497 24.216 1.00 31.79 389 ILE B CA 1
ATOM 7995 C C . ILE B 1 396 ? -8.153 -5.434 23.403 1.00 29.89 389 ILE B C 1
ATOM 7996 O O . ILE B 1 396 ? -8.823 -6.251 23.994 1.00 32.05 389 ILE B O 1
ATOM 8001 N N . GLU B 1 397 ? -8.127 -5.391 22.065 1.00 31.95 390 GLU B N 1
ATOM 8002 C CA . GLU B 1 397 ? -9.020 -6.277 21.243 1.00 29.87 390 GLU B CA 1
ATOM 8003 C C . GLU B 1 397 ? -8.634 -7.747 21.481 1.00 27.64 390 GLU B C 1
ATOM 8004 O O . GLU B 1 397 ? -9.519 -8.623 21.410 1.00 29.09 390 GLU B O 1
ATOM 8010 N N . ALA B 1 398 ? -7.344 -8.044 21.583 1.00 27.97 391 ALA B N 1
ATOM 8011 C CA . ALA B 1 398 ? -6.835 -9.412 21.796 1.00 27.20 391 ALA B CA 1
ATOM 8012 C C . ALA B 1 398 ? -7.385 -9.920 23.144 1.00 28.72 391 ALA B C 1
ATOM 8013 O O . ALA B 1 398 ? -7.794 -11.045 23.232 1.00 31.14 391 ALA B O 1
ATOM 8015 N N . CYS B 1 399 ? -7.443 -9.054 24.174 1.00 29.73 392 CYS B N 1
ATOM 8016 C CA . CYS B 1 399 ? -8.037 -9.410 25.464 1.00 28.52 392 CYS B CA 1
ATOM 8017 C C . CYS B 1 399 ? -9.504 -9.707 25.233 1.00 29.97 392 CYS B C 1
ATOM 8018 O O . CYS B 1 399 ? -10.018 -10.619 25.900 1.00 31.55 392 CYS B O 1
ATOM 8021 N N . ARG B 1 400 ? -10.210 -8.924 24.445 1.00 28.24 393 ARG B N 1
ATOM 8022 C CA . ARG B 1 400 ? -11.669 -9.167 24.314 1.00 30.39 393 ARG B CA 1
ATOM 8023 C C . ARG B 1 400 ? -11.900 -10.526 23.633 1.00 32.08 393 ARG B C 1
ATOM 8024 O O . ARG B 1 400 ? -12.765 -11.354 24.065 1.00 30.92 393 ARG B O 1
ATOM 8032 N N . MET B 1 401 ? -11.157 -10.793 22.576 1.00 32.69 394 MET B N 1
ATOM 8033 C CA . MET B 1 401 ? -11.381 -12.044 21.812 1.00 33.31 394 MET B CA 1
ATOM 8034 C C . MET B 1 401 ? -10.995 -13.188 22.750 1.00 35.11 394 MET B C 1
ATOM 8035 O O . MET B 1 401 ? -11.549 -14.256 22.600 1.00 32.69 394 MET B O 1
ATOM 8040 N N . ALA B 1 402 ? -10.002 -12.986 23.630 1.00 34.33 395 ALA B N 1
ATOM 8041 C CA . ALA B 1 402 ? -9.568 -14.065 24.523 1.00 33.64 395 ALA B CA 1
ATOM 8042 C C . ALA B 1 402 ? -10.663 -14.410 25.527 1.00 32.54 395 ALA B C 1
ATOM 8043 O O . ALA B 1 402 ? -10.597 -15.515 26.058 1.00 37.38 395 ALA B O 1
ATOM 8045 N N . CYS B 1 403 ? -11.675 -13.569 25.735 1.00 31.65 396 CYS B N 1
ATOM 8046 C CA . CYS B 1 403 ? -12.829 -13.908 26.574 1.00 31.36 396 CYS B CA 1
ATOM 8047 C C . CYS B 1 403 ? -13.890 -14.688 25.812 1.00 33.25 396 CYS B C 1
ATOM 8048 O O . CYS B 1 403 ? -14.962 -15.005 26.431 1.00 35.75 396 CYS B O 1
ATOM 8051 N N . GLY B 1 404 ? -13.707 -14.963 24.505 1.00 36.67 397 GLY B N 1
ATOM 8052 C CA . GLY B 1 404 ? -14.720 -15.746 23.762 1.00 34.27 397 GLY B CA 1
ATOM 8053 C C . GLY B 1 404 ? -16.021 -14.977 23.526 1.00 33.11 397 GLY B C 1
ATOM 8054 O O . GLY B 1 404 ? -15.989 -13.723 23.544 1.00 34.78 397 GLY B O 1
ATOM 8055 N N . GLY B 1 405 ? -17.149 -15.698 23.482 1.00 32.57 398 GLY B N 1
ATOM 8056 C CA . GLY B 1 405 ? -18.492 -15.106 23.314 1.00 31.85 398 GLY B CA 1
ATOM 8057 C C . GLY B 1 405 ? -18.770 -13.981 24.291 1.00 35.01 398 GLY B C 1
ATOM 8058 O O . GLY B 1 405 ? -19.212 -12.904 23.874 1.00 35.84 398 GLY B O 1
ATOM 8059 N N . HIS B 1 406 ? -18.671 -14.242 25.598 1.00 32.75 399 HIS B N 1
ATOM 8060 C CA . HIS B 1 406 ? -18.957 -13.191 26.609 1.00 32.88 399 HIS B CA 1
ATOM 8061 C C . HIS B 1 406 ? -18.117 -11.930 26.464 1.00 30.34 399 HIS B C 1
ATOM 8062 O O . HIS B 1 406 ? -18.548 -10.903 26.914 1.00 30.18 399 HIS B O 1
ATOM 8069 N N . GLY B 1 407 ? -16.908 -12.031 25.913 1.00 33.79 400 GLY B N 1
ATOM 8070 C CA . GLY B 1 407 ? -16.075 -10.878 25.541 1.00 33.61 400 GLY B CA 1
ATOM 8071 C C . GLY B 1 407 ? -16.798 -9.902 24.629 1.00 32.11 400 GLY B C 1
ATOM 8072 O O . GLY B 1 407 ? -16.646 -8.734 24.821 1.00 32.20 400 GLY B O 1
ATOM 8073 N N . TYR B 1 408 ? -17.650 -10.387 23.737 1.00 32.21 401 TYR B N 1
ATOM 8074 C CA . TYR B 1 408 ? -18.334 -9.545 22.707 1.00 33.98 401 TYR B CA 1
ATOM 8075 C C . TYR B 1 408 ? -19.460 -8.728 23.378 1.00 34.11 401 TYR B C 1
ATOM 8076 O O . TYR B 1 408 ? -19.848 -7.711 22.858 1.00 32.18 401 TYR B O 1
ATOM 8085 N N . SER B 1 409 ? -20.050 -9.256 24.436 1.00 31.53 402 SER B N 1
ATOM 8086 C CA . SER B 1 409 ? -21.122 -8.577 25.197 1.00 33.28 402 SER B CA 1
ATOM 8087 C C . SER B 1 409 ? -20.488 -7.433 26.004 1.00 33.87 402 SER B C 1
ATOM 8088 O O . SER B 1 409 ? -19.318 -7.535 26.452 1.00 33.29 402 SER B O 1
ATOM 8091 N N . HIS B 1 410 ? -21.221 -6.358 26.193 1.00 33.54 403 HIS B N 1
ATOM 8092 C CA . HIS B 1 410 ? -20.776 -5.245 27.052 1.00 33.36 403 HIS B CA 1
ATOM 8093 C C . HIS B 1 410 ? -20.583 -5.731 28.489 1.00 36.14 403 HIS B C 1
ATOM 8094 O O . HIS B 1 410 ? -19.882 -5.003 29.220 1.00 33.93 403 HIS B O 1
ATOM 8101 N N . CYS B 1 411 ? -21.054 -6.924 28.861 1.00 33.38 404 CYS B N 1
ATOM 8102 C CA . CYS B 1 411 ? -20.788 -7.477 30.202 1.00 36.71 404 CYS B CA 1
ATOM 8103 C C . CYS B 1 411 ? -19.293 -7.561 30.431 1.00 37.96 404 CYS B C 1
ATOM 8104 O O . CYS B 1 411 ? -18.906 -7.650 31.598 1.00 37.69 404 CYS B O 1
ATOM 8107 N N . SER B 1 412 ? -18.495 -7.629 29.370 1.00 34.24 405 SER B N 1
ATOM 8108 C CA . SER B 1 412 ? -17.033 -7.792 29.527 1.00 32.75 405 SER B CA 1
ATOM 8109 C C . SER B 1 412 ? -16.391 -6.444 29.870 1.00 32.02 405 SER B C 1
ATOM 8110 O O . SER B 1 412 ? -15.279 -6.506 30.359 1.00 30.55 405 SER B O 1
ATOM 8113 N N . GLY B 1 413 ? -17.041 -5.312 29.537 1.00 30.21 406 GLY B N 1
ATOM 8114 C CA . GLY B 1 413 ? -16.437 -3.976 29.667 1.00 33.47 406 GLY B CA 1
ATOM 8115 C C . GLY B 1 413 ? -15.338 -3.690 28.625 1.00 35.76 406 GLY B C 1
ATOM 8116 O O . GLY B 1 413 ? -14.826 -2.560 28.585 1.00 33.60 406 GLY B O 1
ATOM 8117 N N . LEU B 1 414 ? -14.986 -4.662 27.780 1.00 32.73 407 LEU B N 1
ATOM 8118 C CA . LEU B 1 414 ? -13.794 -4.533 26.914 1.00 35.61 407 LEU B CA 1
ATOM 8119 C C . LEU B 1 414 ? -14.102 -3.694 25.668 1.00 32.08 407 LEU B C 1
ATOM 8120 O O . LEU B 1 414 ? -13.330 -2.827 25.304 1.00 30.48 407 LEU B O 1
ATOM 8125 N N . PRO B 1 415 ? -15.299 -3.799 25.057 1.00 30.89 408 PRO B N 1
ATOM 8126 C CA . PRO B 1 415 ? -15.664 -2.922 23.952 1.00 32.21 408 PRO B CA 1
ATOM 8127 C C . PRO B 1 415 ? -15.598 -1.434 24.316 1.00 29.63 408 PRO B C 1
ATOM 8128 O O . PRO B 1 415 ? -15.057 -0.613 23.511 1.00 33.90 408 PRO B O 1
ATOM 8132 N N . ASN B 1 416 ? -16.050 -1.097 25.516 1.00 33.03 409 ASN B N 1
ATOM 8133 C CA . ASN B 1 416 ? -16.068 0.325 25.958 1.00 34.34 409 ASN B CA 1
ATOM 8134 C C . ASN B 1 416 ? -14.635 0.738 26.226 1.00 34.94 409 ASN B C 1
ATOM 8135 O O . ASN B 1 416 ? -14.242 1.820 25.818 1.00 34.95 409 ASN B O 1
ATOM 8140 N N . ILE B 1 417 ? -13.822 -0.150 26.767 1.00 31.63 410 ILE B N 1
ATOM 8141 C CA . ILE B 1 417 ? -12.411 0.269 26.929 1.00 32.02 410 ILE B CA 1
ATOM 8142 C C . ILE B 1 417 ? -11.787 0.532 25.555 1.00 32.30 410 ILE B C 1
ATOM 8143 O O . ILE B 1 417 ? -11.014 1.470 25.438 1.00 33.98 410 ILE B O 1
ATOM 8148 N N . TYR B 1 418 ? -12.018 -0.351 24.576 1.00 31.57 411 TYR B N 1
ATOM 8149 C CA . TYR B 1 418 ? -11.427 -0.206 23.226 1.00 29.08 411 TYR B CA 1
ATOM 8150 C C . TYR B 1 418 ? -11.932 1.091 22.565 1.00 29.59 411 TYR B C 1
ATOM 8151 O O . TYR B 1 418 ? -11.148 1.850 22.022 1.00 27.66 411 TYR B O 1
ATOM 8160 N N . VAL B 1 419 ? -13.249 1.319 22.445 1.00 27.79 412 VAL B N 1
ATOM 8161 C CA . VAL B 1 419 ? -13.697 2.387 21.527 1.00 29.04 412 VAL B CA 1
ATOM 8162 C C . VAL B 1 419 ? -13.305 3.731 22.158 1.00 31.53 412 VAL B C 1
ATOM 8163 O O . VAL B 1 419 ? -13.149 4.713 21.395 1.00 29.30 412 VAL B O 1
ATOM 8167 N N . ASN B 1 420 ? -13.134 3.799 23.507 1.00 29.72 413 ASN B N 1
ATOM 8168 C CA . ASN B 1 420 ? -12.790 5.071 24.138 1.00 28.48 413 ASN B CA 1
ATOM 8169 C C . ASN B 1 420 ? -11.259 5.224 24.133 1.00 31.31 413 ASN B C 1
ATOM 8170 O O . ASN B 1 420 ? -10.812 6.345 24.289 1.00 32.10 413 ASN B O 1
ATOM 8175 N N . PHE B 1 421 ? -10.477 4.161 24.093 1.00 28.86 414 PHE B N 1
ATOM 8176 C CA . PHE B 1 421 ? -8.988 4.327 23.993 1.00 30.57 414 PHE B CA 1
ATOM 8177 C C . PHE B 1 421 ? -8.519 4.561 22.542 1.00 30.21 414 PHE B C 1
ATOM 8178 O O . PHE B 1 421 ? -7.626 5.331 22.307 1.00 32.37 414 PHE B O 1
ATOM 8186 N N . THR B 1 422 ? -9.089 3.844 21.565 1.00 31.82 415 THR B N 1
ATOM 8187 C CA . THR B 1 422 ? -8.610 3.824 20.152 1.00 31.59 415 THR B CA 1
ATOM 8188 C C . THR B 1 422 ? -8.404 5.226 19.570 1.00 33.97 415 THR B C 1
ATOM 8189 O O . THR B 1 422 ? -7.407 5.409 18.860 1.00 34.61 415 THR B O 1
ATOM 8193 N N . PRO B 1 423 ? -9.230 6.286 19.822 1.00 34.65 416 PRO B N 1
ATOM 8194 C CA . PRO B 1 423 ? -8.989 7.581 19.177 1.00 35.23 416 PRO B CA 1
ATOM 8195 C C . PRO B 1 423 ? -7.632 8.199 19.558 1.00 33.87 416 PRO B C 1
ATOM 8196 O O . PRO B 1 423 ? -7.123 8.997 18.809 1.00 32.46 416 PRO B O 1
ATOM 8200 N N . SER B 1 424 ? -6.988 7.731 20.615 1.00 31.36 417 SER B N 1
ATOM 8201 C CA . SER B 1 424 ? -5.577 8.062 20.945 1.00 31.74 417 SER B CA 1
ATOM 8202 C C . SER B 1 424 ? -4.598 7.706 19.809 1.00 33.23 417 SER B C 1
ATOM 8203 O O . SER B 1 424 ? -3.493 8.231 19.855 1.00 38.45 417 SER B O 1
ATOM 8206 N N . CYS B 1 425 ? -4.879 6.777 18.905 1.00 31.81 418 CYS B N 1
ATOM 8207 C CA . CYS B 1 425 ? -3.935 6.501 17.791 1.00 34.29 418 CYS B CA 1
ATOM 8208 C C . CYS B 1 425 ? -4.095 7.516 16.636 1.00 36.58 418 CYS B C 1
ATOM 8209 O O . CYS B 1 425 ? -3.254 7.510 15.678 1.00 39.22 418 CYS B O 1
ATOM 8212 N N . THR B 1 426 ? -5.197 8.254 16.646 1.00 34.70 419 THR B N 1
ATOM 8213 C CA . THR B 1 426 ? -5.622 9.166 15.555 1.00 37.05 419 THR B CA 1
ATOM 8214 C C . THR B 1 426 ? -5.422 10.656 15.927 1.00 40.33 419 THR B C 1
ATOM 8215 O O . THR B 1 426 ? -4.782 11.395 15.169 1.00 38.69 419 THR B O 1
ATOM 8219 N N . PHE B 1 427 ? -5.886 11.044 17.104 1.00 38.94 420 PHE B N 1
ATOM 8220 C CA . PHE B 1 427 ? -5.940 12.427 17.617 1.00 38.99 420 PHE B CA 1
ATOM 8221 C C . PHE B 1 427 ? -4.663 12.676 18.411 1.00 37.86 420 PHE B C 1
ATOM 8222 O O . PHE B 1 427 ? -3.942 11.711 18.687 1.00 37.72 420 PHE B O 1
ATOM 8230 N N . GLU B 1 428 ? -4.352 13.933 18.712 1.00 41.28 421 GLU B N 1
ATOM 8231 C CA . GLU B 1 428 ? -3.142 14.286 19.530 1.00 42.74 421 GLU B CA 1
ATOM 8232 C C . GLU B 1 428 ? -1.873 13.847 18.818 1.00 39.16 421 GLU B C 1
ATOM 8233 O O . GLU B 1 428 ? -0.939 13.308 19.457 1.00 42.61 421 GLU B O 1
ATOM 8239 N N . GLY B 1 429 ? -1.878 14.045 17.505 1.00 41.74 422 GLY B N 1
ATOM 8240 C CA . GLY B 1 429 ? -0.783 13.661 16.601 1.00 39.29 422 GLY B CA 1
ATOM 8241 C C . GLY B 1 429 ? -1.067 12.296 16.049 1.00 37.52 422 GLY B C 1
ATOM 8242 O O . GLY B 1 429 ? -0.841 11.296 16.792 1.00 35.59 422 GLY B O 1
ATOM 8243 N N . GLU B 1 430 ? -1.594 12.228 14.815 1.00 37.43 423 GLU B N 1
ATOM 8244 C CA . GLU B 1 430 ? -1.812 10.916 14.130 1.00 37.46 423 GLU B CA 1
ATOM 8245 C C . GLU B 1 430 ? -0.492 10.106 14.264 1.00 37.60 423 GLU B C 1
ATOM 8246 O O . GLU B 1 430 ? 0.631 10.615 14.020 1.00 36.41 423 GLU B O 1
ATOM 8252 N N . ASN B 1 431 ? -0.604 8.856 14.682 1.00 36.25 424 ASN B N 1
ATOM 8253 C CA . ASN B 1 431 ? 0.576 8.008 15.000 1.00 38.33 424 ASN B CA 1
ATOM 8254 C C . ASN B 1 431 ? 1.621 7.958 13.864 1.00 41.03 424 ASN B C 1
ATOM 8255 O O . ASN B 1 431 ? 2.824 7.944 14.168 1.00 40.34 424 ASN B O 1
ATOM 8260 N N . THR B 1 432 ? 1.220 7.841 12.591 1.00 41.68 425 THR B N 1
ATOM 8261 C CA . THR B 1 432 ? 2.195 7.746 11.477 1.00 41.36 425 THR B CA 1
ATOM 8262 C C . THR B 1 432 ? 3.004 9.050 11.447 1.00 38.95 425 THR B C 1
ATOM 8263 O O . THR B 1 432 ? 4.219 8.990 11.386 1.00 39.35 425 THR B O 1
ATOM 8267 N N . VAL B 1 433 ? 2.332 10.188 11.576 1.00 40.42 426 VAL B N 1
ATOM 8268 C CA . VAL B 1 433 ? 2.999 11.522 11.585 1.00 42.66 426 VAL B CA 1
ATOM 8269 C C . VAL B 1 433 ? 3.929 11.568 12.796 1.00 42.54 426 VAL B C 1
ATOM 8270 O O . VAL B 1 433 ? 5.085 12.010 12.616 1.00 40.19 426 VAL B O 1
ATOM 8274 N N . MET B 1 434 ? 3.498 11.068 13.955 1.00 39.28 427 MET B N 1
ATOM 8275 C CA . MET B 1 434 ? 4.384 11.026 15.153 1.00 35.50 427 MET B CA 1
ATOM 8276 C C . MET B 1 434 ? 5.655 10.187 14.874 1.00 40.24 427 MET B C 1
ATOM 8277 O O . MET B 1 434 ? 6.810 10.581 15.334 1.00 41.87 427 MET B O 1
ATOM 8282 N N . MET B 1 435 ? 5.503 8.991 14.292 1.00 38.77 428 MET B N 1
ATOM 8283 C CA . MET B 1 435 ? 6.678 8.165 14.006 1.00 38.82 428 MET B CA 1
ATOM 8284 C C . MET B 1 435 ? 7.602 8.906 13.027 1.00 42.22 428 MET B C 1
ATOM 8285 O O . MET B 1 435 ? 8.807 8.762 13.169 1.00 43.56 428 MET B O 1
ATOM 8290 N N . LEU B 1 436 ? 7.081 9.657 12.051 1.00 42.40 429 LEU B N 1
ATOM 8291 C CA . LEU B 1 436 ? 7.961 10.365 11.106 1.00 47.20 429 LEU B CA 1
ATOM 8292 C C . LEU B 1 436 ? 8.715 11.511 11.826 1.00 48.08 429 LEU B C 1
ATOM 8293 O O . LEU B 1 436 ? 9.923 11.742 11.505 1.00 46.09 429 LEU B O 1
ATOM 8298 N N . GLN B 1 437 ? 8.093 12.160 12.803 1.00 46.08 430 GLN B N 1
ATOM 8299 C CA . GLN B 1 437 ? 8.769 13.159 13.664 1.00 49.22 430 GLN B CA 1
ATOM 8300 C C . GLN B 1 437 ? 9.873 12.465 14.461 1.00 50.54 430 GLN B C 1
ATOM 8301 O O . GLN B 1 437 ? 11.003 13.016 14.480 1.00 47.60 430 GLN B O 1
ATOM 8307 N N . THR B 1 438 ? 9.650 11.264 15.004 1.00 43.97 431 THR B N 1
ATOM 8308 C CA . THR B 1 438 ? 10.791 10.540 15.617 1.00 41.58 431 THR B CA 1
ATOM 8309 C C . THR B 1 438 ? 11.908 10.345 14.570 1.00 43.07 431 THR B C 1
ATOM 8310 O O . THR B 1 438 ? 13.102 10.496 14.910 1.00 46.14 431 THR B O 1
ATOM 8314 N N . ALA B 1 439 ? 11.554 9.910 13.372 1.00 40.87 432 ALA B N 1
ATOM 8315 C CA . ALA B 1 439 ? 12.490 9.499 12.314 1.00 44.31 432 ALA B CA 1
ATOM 8316 C C . ALA B 1 439 ? 13.350 10.689 11.868 1.00 48.82 432 ALA B C 1
ATOM 8317 O O . ALA B 1 439 ? 14.545 10.435 11.590 1.00 46.90 432 ALA B O 1
ATOM 8319 N N . ARG B 1 440 ? 12.766 11.891 11.830 1.00 49.26 433 ARG B N 1
ATOM 8320 C CA . ARG B 1 440 ? 13.471 13.179 11.558 1.00 54.00 433 ARG B CA 1
ATOM 8321 C C . ARG B 1 440 ? 14.592 13.307 12.582 1.00 52.05 433 ARG B C 1
ATOM 8322 O O . ARG B 1 440 ? 15.743 13.614 12.192 1.00 50.48 433 ARG B O 1
ATOM 8330 N N . PHE B 1 441 ? 14.277 13.070 13.850 1.00 47.85 434 PHE B N 1
ATOM 8331 C CA . PHE B 1 441 ? 15.278 13.077 14.941 1.00 50.74 434 PHE B CA 1
ATOM 8332 C C . PHE B 1 441 ? 16.322 11.972 14.723 1.00 53.53 434 PHE B C 1
ATOM 8333 O O . PHE B 1 441 ? 17.519 12.232 14.878 1.00 52.30 434 PHE B O 1
ATOM 8341 N N . LEU B 1 442 ? 15.914 10.766 14.349 1.00 50.19 435 LEU B N 1
ATOM 8342 C CA . LEU B 1 442 ? 16.895 9.680 14.190 1.00 52.38 435 LEU B CA 1
ATOM 8343 C C . LEU B 1 442 ? 17.806 10.038 13.004 1.00 54.81 435 LEU B C 1
ATOM 8344 O O . LEU B 1 442 ? 19.007 9.750 13.122 1.00 58.08 435 LEU B O 1
ATOM 8349 N N . MET B 1 443 ? 17.270 10.612 11.912 1.00 46.85 436 MET B N 1
ATOM 8350 C CA . MET B 1 443 ? 18.057 10.956 10.704 1.00 51.58 436 MET B CA 1
ATOM 8351 C C . MET B 1 443 ? 19.052 12.081 11.061 1.00 53.25 436 MET B C 1
ATOM 8352 O O . MET B 1 443 ? 20.230 11.959 10.731 1.00 54.99 436 MET B O 1
ATOM 8357 N N . LYS B 1 444 ? 18.610 13.088 11.791 1.00 53.24 437 LYS B N 1
ATOM 8358 C CA . LYS B 1 444 ? 19.466 14.215 12.182 1.00 59.74 437 LYS B CA 1
ATOM 8359 C C . LYS B 1 444 ? 20.597 13.632 13.037 1.00 63.09 437 LYS B C 1
ATOM 8360 O O . LYS B 1 444 ? 21.777 13.997 12.794 1.00 62.53 437 LYS B O 1
ATOM 8366 N N . SER B 1 445 ? 20.293 12.665 13.907 1.00 60.91 438 SER B N 1
ATOM 8367 C CA . SER B 1 445 ? 21.299 12.048 14.820 1.00 61.01 438 SER B CA 1
ATOM 8368 C C . SER B 1 445 ? 22.317 11.241 14.019 1.00 62.31 438 SER B C 1
ATOM 8369 O O . SER B 1 445 ? 23.535 11.378 14.282 1.00 61.44 438 SER B O 1
ATOM 8372 N N . TYR B 1 446 ? 21.832 10.397 13.115 1.00 58.45 439 TYR B N 1
ATOM 8373 C CA . TYR B 1 446 ? 22.681 9.562 12.237 1.00 61.91 439 TYR B CA 1
ATOM 8374 C C . TYR B 1 446 ? 23.652 10.473 11.470 1.00 64.09 439 TYR B C 1
ATOM 8375 O O . TYR B 1 446 ? 24.818 10.090 11.397 1.00 67.05 439 TYR B O 1
ATOM 8384 N N . ASP B 1 447 ? 23.164 11.567 10.873 1.00 63.88 440 ASP B N 1
ATOM 8385 C CA . ASP B 1 447 ? 23.968 12.563 10.114 1.00 66.94 440 ASP B CA 1
ATOM 8386 C C . ASP B 1 447 ? 25.024 13.193 11.032 1.00 68.39 440 ASP B C 1
ATOM 8387 O O . ASP B 1 447 ? 26.212 13.237 10.604 1.00 66.21 440 ASP B O 1
ATOM 8392 N N . GLN B 1 448 ? 24.631 13.623 12.235 1.00 65.94 441 GLN B N 1
ATOM 8393 C CA . GLN B 1 448 ? 25.593 14.132 13.236 1.00 70.61 441 GLN B CA 1
ATOM 8394 C C . GLN B 1 448 ? 26.680 13.083 13.431 1.00 73.14 441 GLN B C 1
ATOM 8395 O O . GLN B 1 448 ? 27.865 13.410 13.242 1.00 77.51 441 GLN B O 1
ATOM 8401 N N . VAL B 1 449 ? 26.314 11.865 13.793 1.00 74.66 442 VAL B N 1
ATOM 8402 C CA . VAL B 1 449 ? 27.349 10.832 14.064 1.00 78.10 442 VAL B CA 1
ATOM 8403 C C . VAL B 1 449 ? 28.308 10.781 12.862 1.00 79.54 442 VAL B C 1
ATOM 8404 O O . VAL B 1 449 ? 29.518 10.810 13.113 1.00 79.12 442 VAL B O 1
ATOM 8408 N N . HIS B 1 450 ? 27.787 10.755 11.628 1.00 75.58 443 HIS B N 1
ATOM 8409 C CA . HIS B 1 450 ? 28.557 10.425 10.399 1.00 83.49 443 HIS B CA 1
ATOM 8410 C C . HIS B 1 450 ? 29.296 11.663 9.876 1.00 88.75 443 HIS B C 1
ATOM 8411 O O . HIS B 1 450 ? 30.131 11.489 8.983 1.00 92.38 443 HIS B O 1
ATOM 8418 N N . SER B 1 451 ? 29.023 12.844 10.434 1.00 87.31 444 SER B N 1
ATOM 8419 C CA . SER B 1 451 ? 29.870 14.047 10.261 1.00 86.37 444 SER B CA 1
ATOM 8420 C C . SER B 1 451 ? 30.716 14.209 11.536 1.00 91.32 444 SER B C 1
ATOM 8421 O O . SER B 1 451 ? 30.942 15.358 11.949 1.00 98.02 444 SER B O 1
ATOM 8424 N N . GLY B 1 452 ? 31.133 13.085 12.148 1.00 90.56 445 GLY B N 1
ATOM 8425 C CA . GLY B 1 452 ? 32.050 12.984 13.307 1.00 84.27 445 GLY B CA 1
ATOM 8426 C C . GLY B 1 452 ? 31.636 13.747 14.568 1.00 87.66 445 GLY B C 1
ATOM 8427 O O . GLY B 1 452 ? 32.527 14.209 15.283 1.00 89.63 445 GLY B O 1
ATOM 8428 N N . LYS B 1 453 ? 30.352 13.854 14.906 1.00 92.12 446 LYS B N 1
ATOM 8429 C CA . LYS B 1 453 ? 29.925 14.484 16.187 1.00 90.49 446 LYS B CA 1
ATOM 8430 C C . LYS B 1 453 ? 29.457 13.365 17.117 1.00 87.94 446 LYS B C 1
ATOM 8431 O O . LYS B 1 453 ? 29.281 12.215 16.673 1.00 84.43 446 LYS B O 1
ATOM 8437 N N . LEU B 1 454 ? 29.285 13.687 18.384 1.00 82.75 447 LEU B N 1
ATOM 8438 C CA . LEU B 1 454 ? 28.882 12.694 19.396 1.00 83.04 447 LEU B CA 1
ATOM 8439 C C . LEU B 1 454 ? 27.417 12.968 19.730 1.00 76.57 447 LEU B C 1
ATOM 8440 O O . LEU B 1 454 ? 27.104 14.118 20.027 1.00 77.86 447 LEU B O 1
ATOM 8445 N N . VAL B 1 455 ? 26.567 11.941 19.674 1.00 67.15 448 VAL B N 1
ATOM 8446 C CA . VAL B 1 455 ? 25.130 12.111 20.034 1.00 65.72 448 VAL B CA 1
ATOM 8447 C C . VAL B 1 455 ? 24.927 11.651 21.475 1.00 68.56 448 VAL B C 1
ATOM 8448 O O . VAL B 1 455 ? 25.783 10.920 21.985 1.00 72.87 448 VAL B O 1
ATOM 8459 N N . GLY B 1 457 ? 21.955 10.751 24.969 1.00 73.86 450 GLY B N 1
ATOM 8460 C CA . GLY B 1 457 ? 20.574 10.387 25.348 1.00 70.73 450 GLY B CA 1
ATOM 8461 C C . GLY B 1 457 ? 20.067 9.103 24.725 1.00 68.30 450 GLY B C 1
ATOM 8462 O O . GLY B 1 457 ? 20.878 8.195 24.515 1.00 70.26 450 GLY B O 1
ATOM 8463 N N . MET B 1 458 ? 18.761 9.032 24.460 1.00 67.50 451 MET B N 1
ATOM 8464 C CA . MET B 1 458 ? 18.141 7.820 23.854 1.00 69.23 451 MET B CA 1
ATOM 8465 C C . MET B 1 458 ? 18.835 7.431 22.515 1.00 62.45 451 MET B C 1
ATOM 8466 O O . MET B 1 458 ? 18.778 6.254 22.166 1.00 61.43 451 MET B O 1
ATOM 8471 N N . VAL B 1 459 ? 19.527 8.330 21.792 1.00 60.45 452 VAL B N 1
ATOM 8472 C CA . VAL B 1 459 ? 20.200 7.979 20.491 1.00 62.14 452 VAL B CA 1
ATOM 8473 C C . VAL B 1 459 ? 21.709 7.735 20.672 1.00 65.76 452 VAL B C 1
ATOM 8474 O O . VAL B 1 459 ? 22.377 7.531 19.622 1.00 65.61 452 VAL B O 1
ATOM 8478 N N . SER B 1 460 ? 22.233 7.696 21.914 1.00 62.81 453 SER B N 1
ATOM 8479 C CA . SER B 1 460 ? 23.698 7.520 22.152 1.00 68.76 453 SER B CA 1
ATOM 8480 C C . SER B 1 460 ? 24.189 6.207 21.520 1.00 63.13 453 SER B C 1
ATOM 8481 O O . SER B 1 460 ? 25.278 6.213 20.928 1.00 67.62 453 SER B O 1
ATOM 8484 N N . TYR B 1 461 ? 23.360 5.173 21.448 1.00 58.26 454 TYR B N 1
ATOM 8485 C CA . TYR B 1 461 ? 23.728 3.931 20.725 1.00 59.60 454 TYR B CA 1
ATOM 8486 C C . TYR B 1 461 ? 24.191 4.225 19.287 1.00 59.18 454 TYR B C 1
ATOM 8487 O O . TYR B 1 461 ? 24.918 3.367 18.769 1.00 60.27 454 TYR B O 1
ATOM 8496 N N . LEU B 1 462 ? 23.785 5.329 18.638 1.00 58.47 455 LEU B N 1
ATOM 8497 C CA . LEU B 1 462 ? 24.124 5.520 17.189 1.00 66.44 455 LEU B CA 1
ATOM 8498 C C . LEU B 1 462 ? 25.618 5.871 17.058 1.00 68.88 455 LEU B C 1
ATOM 8499 O O . LEU B 1 462 ? 26.164 5.667 15.956 1.00 72.32 455 LEU B O 1
ATOM 8504 N N . ASN B 1 463 ? 26.250 6.318 18.141 1.00 68.15 456 ASN B N 1
ATOM 8505 C CA . ASN B 1 463 ? 27.694 6.667 18.128 1.00 70.18 456 ASN B CA 1
ATOM 8506 C C . ASN B 1 463 ? 28.515 5.420 17.816 1.00 74.02 456 ASN B C 1
ATOM 8507 O O . ASN B 1 463 ? 29.585 5.565 17.216 1.00 74.82 456 ASN B O 1
ATOM 8512 N N . ASP B 1 464 ? 28.018 4.241 18.192 1.00 84.48 457 ASP B N 1
ATOM 8513 C CA . ASP B 1 464 ? 28.797 2.985 18.024 1.00 89.11 457 ASP B CA 1
ATOM 8514 C C . ASP B 1 464 ? 28.479 2.304 16.692 1.00 91.37 457 ASP B C 1
ATOM 8515 O O . ASP B 1 464 ? 28.682 1.089 16.602 1.00 96.86 457 ASP B O 1
ATOM 8520 N N . LEU B 1 465 ? 28.017 3.051 15.694 1.00 94.16 458 LEU B N 1
ATOM 8521 C CA . LEU B 1 465 ? 27.786 2.439 14.364 1.00 105.49 458 LEU B CA 1
ATOM 8522 C C . LEU B 1 465 ? 29.142 2.164 13.712 1.00 115.57 458 LEU B C 1
ATOM 8523 O O . LEU B 1 465 ? 29.653 3.092 13.060 1.00 122.05 458 LEU B O 1
ATOM 8528 N N . PRO B 1 479 ? 31.670 -11.100 17.121 1.00 124.25 472 PRO B N 1
ATOM 8529 C CA . PRO B 1 479 ? 31.926 -11.160 18.572 1.00 124.69 472 PRO B CA 1
ATOM 8530 C C . PRO B 1 479 ? 30.944 -10.290 19.394 1.00 126.13 472 PRO B C 1
ATOM 8531 O O . PRO B 1 479 ? 31.153 -9.082 19.503 1.00 128.15 472 PRO B O 1
ATOM 8535 N N . THR B 1 480 ? 29.895 -10.936 19.945 1.00 120.39 473 THR B N 1
ATOM 8536 C CA . THR B 1 480 ? 28.789 -10.371 20.763 1.00 112.53 473 THR B CA 1
ATOM 8537 C C . THR B 1 480 ? 27.549 -11.280 20.629 1.00 106.58 473 THR B C 1
ATOM 8538 O O . THR B 1 480 ? 26.679 -10.916 19.823 1.00 110.40 473 THR B O 1
ATOM 8540 N N . MET B 1 481 ? 27.466 -12.418 21.350 1.00 96.05 474 MET B N 1
ATOM 8541 C CA . MET B 1 481 ? 26.336 -13.399 21.248 1.00 85.94 474 MET B CA 1
ATOM 8542 C C . MET B 1 481 ? 25.328 -13.189 22.402 1.00 80.34 474 MET B C 1
ATOM 8543 O O . MET B 1 481 ? 25.699 -13.200 23.572 1.00 73.93 474 MET B O 1
ATOM 8548 N N . VAL B 1 482 ? 24.051 -13.115 22.069 1.00 69.65 475 VAL B N 1
ATOM 8549 C CA . VAL B 1 482 ? 22.954 -12.780 23.003 1.00 65.66 475 VAL B CA 1
ATOM 8550 C C . VAL B 1 482 ? 22.813 -13.886 24.042 1.00 59.71 475 VAL B C 1
ATOM 8551 O O . VAL B 1 482 ? 22.743 -15.000 23.660 1.00 60.52 475 VAL B O 1
ATOM 8555 N N . ASP B 1 483 ? 22.727 -13.514 25.313 1.00 58.26 476 ASP B N 1
ATOM 8556 C CA . ASP B 1 483 ? 22.300 -14.340 26.464 1.00 56.84 476 ASP B CA 1
ATOM 8557 C C . ASP B 1 483 ? 20.807 -14.051 26.722 1.00 54.71 476 ASP B C 1
ATOM 8558 O O . ASP B 1 483 ? 20.464 -12.953 27.197 1.00 44.90 476 ASP B O 1
ATOM 8563 N N . ILE B 1 484 ? 19.955 -15.038 26.517 1.00 57.16 477 ILE B N 1
ATOM 8564 C CA . ILE B 1 484 ? 18.479 -14.835 26.514 1.00 55.02 477 ILE B CA 1
ATOM 8565 C C . ILE B 1 484 ? 17.927 -14.863 27.946 1.00 53.28 477 ILE B C 1
ATOM 8566 O O . ILE B 1 484 ? 16.701 -14.682 28.084 1.00 51.94 477 ILE B O 1
ATOM 8571 N N . ASN B 1 485 ? 18.772 -15.058 28.961 1.00 52.15 478 ASN B N 1
ATOM 8572 C CA . ASN B 1 485 ? 18.341 -14.904 30.380 1.00 57.78 478 ASN B CA 1
ATOM 8573 C C . ASN B 1 485 ? 18.817 -13.574 30.952 1.00 51.90 478 ASN B C 1
ATOM 8574 O O . ASN B 1 485 ? 18.646 -13.389 32.160 1.00 52.87 478 ASN B O 1
ATOM 8579 N N . SER B 1 486 ? 19.429 -12.721 30.113 1.00 53.36 479 SER B N 1
ATOM 8580 C CA . SER B 1 486 ? 20.040 -11.419 30.512 1.00 53.70 479 SER B CA 1
ATOM 8581 C C . SER B 1 486 ? 19.265 -10.235 29.940 1.00 47.62 479 SER B C 1
ATOM 8582 O O . SER B 1 486 ? 19.363 -9.941 28.755 1.00 50.27 479 SER B O 1
ATOM 8585 N N . PRO B 1 487 ? 18.478 -9.512 30.758 1.00 48.46 480 PRO B N 1
ATOM 8586 C CA . PRO B 1 487 ? 17.811 -8.304 30.279 1.00 49.60 480 PRO B CA 1
ATOM 8587 C C . PRO B 1 487 ? 18.814 -7.341 29.621 1.00 54.28 480 PRO B C 1
ATOM 8588 O O . PRO B 1 487 ? 18.384 -6.625 28.697 1.00 45.11 480 PRO B O 1
ATOM 8592 N N . GLU B 1 488 ? 20.066 -7.283 30.125 1.00 49.04 481 GLU B N 1
ATOM 8593 C CA . GLU B 1 488 ? 21.097 -6.382 29.555 1.00 50.82 481 GLU B CA 1
ATOM 8594 C C . GLU B 1 488 ? 21.497 -6.909 28.171 1.00 48.23 481 GLU B C 1
ATOM 8595 O O . GLU B 1 488 ? 21.643 -6.103 27.204 1.00 46.17 481 GLU B O 1
ATOM 8601 N N . SER B 1 489 ? 21.747 -8.205 28.068 1.00 50.96 482 SER B N 1
ATOM 8602 C CA . SER B 1 489 ? 22.147 -8.818 26.776 1.00 51.54 482 SER B CA 1
ATOM 8603 C C . SER B 1 489 ? 20.985 -8.619 25.810 1.00 50.72 482 SER B C 1
ATOM 8604 O O . SER B 1 489 ? 21.255 -8.237 24.677 1.00 47.89 482 SER B O 1
ATOM 8607 N N . LEU B 1 490 ? 19.726 -8.805 26.258 1.00 47.46 483 LEU B N 1
ATOM 8608 C CA . LEU B 1 490 ? 18.554 -8.609 25.351 1.00 46.42 483 LEU B CA 1
ATOM 8609 C C . LEU B 1 490 ? 18.454 -7.125 24.957 1.00 45.05 483 LEU B C 1
ATOM 8610 O O . LEU B 1 490 ? 18.163 -6.816 23.792 1.00 48.38 483 LEU B O 1
ATOM 8615 N N . THR B 1 491 ? 18.680 -6.222 25.888 1.00 45.73 484 THR B N 1
ATOM 8616 C CA . THR B 1 491 ? 18.644 -4.777 25.603 1.00 47.53 484 THR B CA 1
ATOM 8617 C C . THR B 1 491 ? 19.596 -4.532 24.439 1.00 48.19 484 THR B C 1
ATOM 8618 O O . THR B 1 491 ? 19.212 -3.845 23.512 1.00 47.99 484 THR B O 1
ATOM 8622 N N . GLU B 1 492 ? 20.783 -5.140 24.481 1.00 51.60 485 GLU B N 1
ATOM 8623 C CA . GLU B 1 492 ? 21.858 -4.955 23.480 1.00 52.81 485 GLU B CA 1
ATOM 8624 C C . GLU B 1 492 ? 21.379 -5.466 22.110 1.00 50.15 485 GLU B C 1
ATOM 8625 O O . GLU B 1 492 ? 21.594 -4.754 21.057 1.00 47.93 485 GLU B O 1
ATOM 8631 N N . ALA B 1 493 ? 20.701 -6.617 22.078 1.00 47.68 486 ALA B N 1
ATOM 8632 C CA . ALA B 1 493 ? 20.125 -7.150 20.815 1.00 48.53 486 ALA B CA 1
ATOM 8633 C C . ALA B 1 493 ? 19.155 -6.098 20.226 1.00 49.04 486 ALA B C 1
ATOM 8634 O O . ALA B 1 493 ? 19.297 -5.790 19.012 1.00 50.61 486 ALA B O 1
ATOM 8636 N N . TYR B 1 494 ? 18.256 -5.501 21.021 1.00 48.04 487 TYR B N 1
ATOM 8637 C CA . TYR B 1 494 ? 17.281 -4.477 20.511 1.00 48.27 487 TYR B CA 1
ATOM 8638 C C . TYR B 1 494 ? 18.033 -3.232 19.986 1.00 49.71 487 TYR B C 1
ATOM 8639 O O . TYR B 1 494 ? 17.664 -2.599 18.956 1.00 48.29 487 TYR B O 1
ATOM 8648 N N . LYS B 1 495 ? 19.092 -2.843 20.680 1.00 52.91 488 LYS B N 1
ATOM 8649 C CA . LYS B 1 495 ? 19.857 -1.650 20.250 1.00 55.86 488 LYS B CA 1
ATOM 8650 C C . LYS B 1 495 ? 20.383 -1.880 18.833 1.00 52.81 488 LYS B C 1
ATOM 8651 O O . LYS B 1 495 ? 20.281 -0.969 18.008 1.00 51.93 488 LYS B O 1
ATOM 8657 N N . LEU B 1 496 ? 20.889 -3.076 18.565 1.00 51.42 489 LEU B N 1
ATOM 8658 C CA . LEU B 1 496 ? 21.493 -3.368 17.246 1.00 52.56 489 LEU B CA 1
ATOM 8659 C C . LEU B 1 496 ? 20.403 -3.451 16.182 1.00 49.01 489 LEU B C 1
ATOM 8660 O O . LEU B 1 496 ? 20.655 -3.014 15.065 1.00 52.13 489 LEU B O 1
ATOM 8665 N N . ARG B 1 497 ? 19.242 -3.995 16.534 1.00 53.23 490 ARG B N 1
ATOM 8666 C CA . ARG B 1 497 ? 18.103 -4.054 15.585 1.00 50.45 490 ARG B CA 1
ATOM 8667 C C . ARG B 1 497 ? 17.732 -2.626 15.188 1.00 46.32 490 ARG B C 1
ATOM 8668 O O . ARG B 1 497 ? 17.581 -2.368 13.993 1.00 45.71 490 ARG B O 1
ATOM 8676 N N . ALA B 1 498 ? 17.646 -1.733 16.169 1.00 43.93 491 ALA B N 1
ATOM 8677 C CA . ALA B 1 498 ? 17.307 -0.321 15.905 1.00 48.93 491 ALA B CA 1
ATOM 8678 C C . ALA B 1 498 ? 18.376 0.329 15.032 1.00 50.10 491 ALA B C 1
ATOM 8679 O O . ALA B 1 498 ? 18.005 0.988 14.074 1.00 48.97 491 ALA B O 1
ATOM 8681 N N . ALA B 1 499 ? 19.650 0.136 15.365 1.00 48.27 492 ALA B N 1
ATOM 8682 C CA . ALA B 1 499 ? 20.761 0.749 14.603 1.00 50.22 492 ALA B CA 1
ATOM 8683 C C . ALA B 1 499 ? 20.738 0.266 13.152 1.00 49.13 492 ALA B C 1
ATOM 8684 O O . ALA B 1 499 ? 20.899 1.100 12.266 1.00 48.36 492 ALA B O 1
ATOM 8686 N N . ARG B 1 500 ? 20.541 -1.032 12.936 1.00 49.89 493 ARG B N 1
ATOM 8687 C CA . ARG B 1 500 ? 20.408 -1.567 11.553 1.00 49.67 493 ARG B CA 1
ATOM 8688 C C . ARG B 1 500 ? 19.241 -0.862 10.833 1.00 51.23 493 ARG B C 1
ATOM 8689 O O . ARG B 1 500 ? 19.397 -0.466 9.653 1.00 47.38 493 ARG B O 1
ATOM 8697 N N . LEU B 1 501 ? 18.077 -0.695 11.473 1.00 49.95 494 LEU B N 1
ATOM 8698 C CA . LEU B 1 501 ? 16.899 -0.154 10.731 1.00 46.46 494 LEU B CA 1
ATOM 8699 C C . LEU B 1 501 ? 17.075 1.371 10.555 1.00 45.28 494 LEU B C 1
ATOM 8700 O O . LEU B 1 501 ? 16.641 1.912 9.517 1.00 45.23 494 LEU B O 1
ATOM 8705 N N . VAL B 1 502 ? 17.737 2.054 11.495 1.00 46.61 495 VAL B N 1
ATOM 8706 C CA . VAL B 1 502 ? 18.067 3.501 11.369 1.00 50.06 495 VAL B CA 1
ATOM 8707 C C . VAL B 1 502 ? 19.019 3.665 10.164 1.00 54.62 495 VAL B C 1
ATOM 8708 O O . VAL B 1 502 ? 18.763 4.513 9.247 1.00 53.65 495 VAL B O 1
ATOM 8712 N N . GLU B 1 503 ? 20.017 2.802 10.084 1.00 55.77 496 GLU B N 1
ATOM 8713 C CA . GLU B 1 503 ? 21.019 2.896 9.012 1.00 57.20 496 GLU B CA 1
ATOM 8714 C C . GLU B 1 503 ? 20.333 2.598 7.681 1.00 53.56 496 GLU B C 1
ATOM 8715 O O . GLU B 1 503 ? 20.532 3.399 6.748 1.00 56.39 496 GLU B O 1
ATOM 8721 N N . ILE B 1 504 ? 19.537 1.523 7.597 1.00 52.34 497 ILE B N 1
ATOM 8722 C CA . ILE B 1 504 ? 18.762 1.170 6.367 1.00 52.15 497 ILE B CA 1
ATOM 8723 C C . ILE B 1 504 ? 17.930 2.387 5.947 1.00 52.20 497 ILE B C 1
ATOM 8724 O O . ILE B 1 504 ? 17.936 2.712 4.731 1.00 49.39 497 ILE B O 1
ATOM 8729 N N . ALA B 1 505 ? 17.250 3.062 6.877 1.00 50.25 498 ALA B N 1
ATOM 8730 C CA . ALA B 1 505 ? 16.417 4.230 6.507 1.00 51.44 498 ALA B CA 1
ATOM 8731 C C . ALA B 1 505 ? 17.341 5.338 5.955 1.00 48.22 498 ALA B C 1
ATOM 8732 O O . ALA B 1 505 ? 17.044 5.901 4.886 1.00 46.35 498 ALA B O 1
ATOM 8734 N N . ALA B 1 506 ? 18.421 5.656 6.649 1.00 47.92 499 ALA B N 1
ATOM 8735 C CA . ALA B 1 506 ? 19.352 6.735 6.249 1.00 51.69 499 ALA B CA 1
ATOM 8736 C C . ALA B 1 506 ? 19.929 6.443 4.838 1.00 51.39 499 ALA B C 1
ATOM 8737 O O . ALA B 1 506 ? 19.845 7.340 3.958 1.00 52.79 499 ALA B O 1
ATOM 8739 N N . LYS B 1 507 ? 20.347 5.203 4.561 1.00 49.96 500 LYS B N 1
ATOM 8740 C CA . LYS B 1 507 ? 20.986 4.854 3.268 1.00 59.69 500 LYS B CA 1
ATOM 8741 C C . LYS B 1 507 ? 19.926 4.919 2.172 1.00 59.76 500 LYS B C 1
ATOM 8742 O O . LYS B 1 507 ? 20.172 5.574 1.129 1.00 59.86 500 LYS B O 1
ATOM 8748 N N . ASN B 1 508 ? 18.742 4.373 2.415 1.00 61.95 501 ASN B N 1
ATOM 8749 C CA . ASN B 1 508 ? 17.670 4.420 1.390 1.00 57.23 501 ASN B CA 1
ATOM 8750 C C . ASN B 1 508 ? 17.324 5.891 1.124 1.00 53.41 501 ASN B C 1
ATOM 8751 O O . ASN B 1 508 ? 17.087 6.226 -0.033 1.00 56.57 501 ASN B O 1
ATOM 8756 N N . LEU B 1 509 ? 17.298 6.734 2.157 1.00 56.25 502 LEU B N 1
ATOM 8757 C CA . LEU B 1 509 ? 16.859 8.136 1.993 1.00 58.45 502 LEU B CA 1
ATOM 8758 C C . LEU B 1 509 ? 17.886 8.832 1.091 1.00 58.11 502 LEU B C 1
ATOM 8759 O O . LEU B 1 509 ? 17.475 9.571 0.172 1.00 49.59 502 LEU B O 1
ATOM 8764 N N . GLN B 1 510 ? 19.165 8.609 1.371 1.00 58.88 503 GLN B N 1
ATOM 8765 C CA . GLN B 1 510 ? 20.283 9.206 0.592 1.00 63.27 503 GLN B CA 1
ATOM 8766 C C . GLN B 1 510 ? 20.172 8.803 -0.879 1.00 64.61 503 GLN B C 1
ATOM 8767 O O . GLN B 1 510 ? 20.341 9.708 -1.720 1.00 69.00 503 GLN B O 1
ATOM 8773 N N . LYS B 1 511 ? 19.948 7.519 -1.185 1.00 59.64 504 LYS B N 1
ATOM 8774 C CA . LYS B 1 511 ? 19.876 7.036 -2.584 1.00 59.41 504 LYS B CA 1
ATOM 8775 C C . LYS B 1 511 ? 18.699 7.708 -3.279 1.00 60.45 504 LYS B C 1
ATOM 8776 O O . LYS B 1 511 ? 18.880 8.136 -4.430 1.00 59.40 504 LYS B O 1
ATOM 8782 N N . GLU B 1 512 ? 17.539 7.773 -2.615 1.00 59.45 505 GLU B N 1
ATOM 8783 C CA . GLU B 1 512 ? 16.302 8.392 -3.165 1.00 63.30 505 GLU B CA 1
ATOM 8784 C C . GLU B 1 512 ? 16.524 9.908 -3.363 1.00 61.89 505 GLU B C 1
ATOM 8785 O O . GLU B 1 512 ? 15.976 10.473 -4.308 1.00 59.34 505 GLU B O 1
ATOM 8791 N N . VAL B 1 513 ? 17.262 10.577 -2.487 1.00 63.46 506 VAL B N 1
ATOM 8792 C CA . VAL B 1 513 ? 17.585 12.026 -2.655 1.00 67.58 506 VAL B CA 1
ATOM 8793 C C . VAL B 1 513 ? 18.338 12.242 -3.984 1.00 67.52 506 VAL B C 1
ATOM 8794 O O . VAL B 1 513 ? 17.935 13.114 -4.737 1.00 65.03 506 VAL B O 1
ATOM 8798 N N . ILE B 1 514 ? 19.360 11.436 -4.260 1.00 68.63 507 ILE B N 1
ATOM 8799 C CA . ILE B 1 514 ? 20.103 11.408 -5.550 1.00 69.82 507 ILE B CA 1
ATOM 8800 C C . ILE B 1 514 ? 19.152 11.064 -6.692 1.00 68.53 507 ILE B C 1
ATOM 8801 O O . ILE B 1 514 ? 19.066 11.836 -7.622 1.00 77.54 507 ILE B O 1
ATOM 8806 N N . HIS B 1 515 ? 18.475 9.934 -6.635 1.00 69.00 508 HIS B N 1
ATOM 8807 C CA . HIS B 1 515 ? 17.557 9.494 -7.718 1.00 75.29 508 HIS B CA 1
ATOM 8808 C C . HIS B 1 515 ? 16.454 10.554 -8.005 1.00 71.56 508 HIS B C 1
ATOM 8809 O O . HIS B 1 515 ? 16.081 10.677 -9.181 1.00 66.26 508 HIS B O 1
ATOM 8816 N N . ARG B 1 516 ? 15.936 11.322 -7.038 1.00 69.71 509 ARG B N 1
ATOM 8817 C CA . ARG B 1 516 ? 14.701 12.156 -7.247 1.00 71.42 509 ARG B CA 1
ATOM 8818 C C . ARG B 1 516 ? 15.006 13.660 -7.331 1.00 69.83 509 ARG B C 1
ATOM 8819 O O . ARG B 1 516 ? 14.075 14.431 -7.587 1.00 66.61 509 ARG B O 1
ATOM 8827 N N . LYS B 1 517 ? 16.242 14.098 -7.097 1.00 76.89 510 LYS B N 1
ATOM 8828 C CA . LYS B 1 517 ? 16.587 15.550 -7.129 1.00 83.51 510 LYS B CA 1
ATOM 8829 C C . LYS B 1 517 ? 15.561 16.340 -6.289 1.00 82.26 510 LYS B C 1
ATOM 8830 O O . LYS B 1 517 ? 15.265 17.480 -6.678 1.00 77.21 510 LYS B O 1
ATOM 8836 N N . SER B 1 518 ? 15.042 15.763 -5.183 1.00 78.17 511 SER B N 1
ATOM 8837 C CA . SER B 1 518 ? 14.068 16.401 -4.242 1.00 71.34 511 SER B CA 1
ATOM 8838 C C . SER B 1 518 ? 14.083 15.700 -2.888 1.00 64.17 511 SER B C 1
ATOM 8839 O O . SER B 1 518 ? 13.711 14.527 -2.832 1.00 67.47 511 SER B O 1
ATOM 8842 N N . LYS B 1 519 ? 14.419 16.426 -1.841 1.00 58.84 512 LYS B N 1
ATOM 8843 C CA . LYS B 1 519 ? 14.461 15.920 -0.445 1.00 64.83 512 LYS B CA 1
ATOM 8844 C C . LYS B 1 519 ? 13.056 15.471 -0.006 1.00 58.77 512 LYS B C 1
ATOM 8845 O O . LYS B 1 519 ? 12.939 14.431 0.652 1.00 51.41 512 LYS B O 1
ATOM 8851 N N . GLU B 1 520 ? 12.035 16.226 -0.395 1.00 55.89 513 GLU B N 1
ATOM 8852 C CA . GLU B 1 520 ? 10.639 15.985 0.039 1.00 55.58 513 GLU B CA 1
ATOM 8853 C C . GLU B 1 520 ? 10.080 14.718 -0.628 1.00 60.38 513 GLU B C 1
ATOM 8854 O O . GLU B 1 520 ? 9.468 13.914 0.121 1.00 62.05 513 GLU B O 1
ATOM 8860 N N . VAL B 1 521 ? 10.288 14.516 -1.935 1.00 56.75 514 VAL B N 1
ATOM 8861 C CA . VAL B 1 521 ? 9.875 13.264 -2.632 1.00 55.02 514 VAL B CA 1
ATOM 8862 C C . VAL B 1 521 ? 10.647 12.081 -2.023 1.00 55.78 514 VAL B C 1
ATOM 8863 O O . VAL B 1 521 ? 9.988 11.084 -1.672 1.00 51.38 514 VAL B O 1
ATOM 8867 N N . ALA B 1 522 ? 11.970 12.185 -1.832 1.00 53.10 515 ALA B N 1
ATOM 8868 C CA . ALA B 1 522 ? 12.770 11.075 -1.263 1.00 52.30 515 ALA B CA 1
ATOM 8869 C C . ALA B 1 522 ? 12.231 10.688 0.134 1.00 49.81 515 ALA B C 1
ATOM 8870 O O . ALA B 1 522 ? 12.221 9.454 0.429 1.00 50.24 515 ALA B O 1
ATOM 8872 N N . TRP B 1 523 ? 11.906 11.690 0.963 1.00 46.67 516 TRP B N 1
ATOM 8873 C CA . TRP B 1 523 ? 11.343 11.517 2.327 1.00 47.13 516 TRP B CA 1
ATOM 8874 C C . TRP B 1 523 ? 10.044 10.702 2.218 1.00 47.81 516 TRP B C 1
ATOM 8875 O O . TRP B 1 523 ? 9.963 9.627 2.827 1.00 46.31 516 TRP B O 1
ATOM 8886 N N . ASN B 1 524 ? 9.107 11.157 1.392 1.00 46.80 517 ASN B N 1
ATOM 8887 C CA . ASN B 1 524 ? 7.859 10.406 1.076 1.00 47.44 517 ASN B CA 1
ATOM 8888 C C . ASN B 1 524 ? 8.202 8.966 0.693 1.00 47.01 517 ASN B C 1
ATOM 8889 O O . ASN B 1 524 ? 7.669 8.051 1.320 1.00 48.24 517 ASN B O 1
ATOM 8894 N N . LEU B 1 525 ? 9.123 8.726 -0.240 1.00 50.23 518 LEU B N 1
ATOM 8895 C CA . LEU B 1 525 ? 9.363 7.342 -0.780 1.00 50.72 518 LEU B CA 1
ATOM 8896 C C . LEU B 1 525 ? 10.232 6.495 0.157 1.00 42.94 518 LEU B C 1
ATOM 8897 O O . LEU B 1 525 ? 10.398 5.334 -0.142 1.00 40.46 518 LEU B O 1
ATOM 8902 N N . THR B 1 526 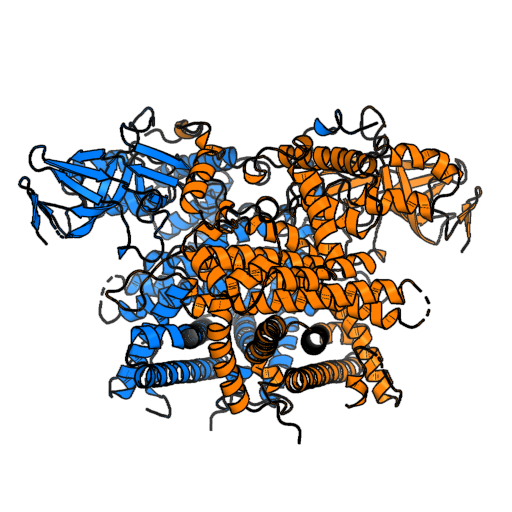? 10.710 7.043 1.269 1.00 42.35 519 THR B N 1
ATOM 8903 C CA . THR B 1 526 ? 11.458 6.289 2.321 1.00 46.44 519 THR B CA 1
ATOM 8904 C C . THR B 1 526 ? 10.622 6.259 3.633 1.00 46.76 519 THR B C 1
ATOM 8905 O O . THR B 1 526 ? 11.108 5.829 4.688 1.00 42.67 519 THR B O 1
ATOM 8909 N N . SER B 1 527 ? 9.392 6.750 3.591 1.00 45.39 520 SER B N 1
ATOM 8910 C CA . SER B 1 527 ? 8.568 6.977 4.799 1.00 46.00 520 SER B CA 1
ATOM 8911 C C . SER B 1 527 ? 8.259 5.640 5.498 1.00 44.17 520 SER B C 1
ATOM 8912 O O . SER B 1 527 ? 8.287 5.598 6.766 1.00 40.70 520 SER B O 1
ATOM 8915 N N . VAL B 1 528 ? 8.120 4.539 4.752 1.00 43.86 521 VAL B N 1
ATOM 8916 C CA . VAL B 1 528 ? 7.798 3.236 5.395 1.00 41.65 521 VAL B CA 1
ATOM 8917 C C . VAL B 1 528 ? 9.033 2.783 6.174 1.00 43.53 521 VAL B C 1
ATOM 8918 O O . VAL B 1 528 ? 8.902 2.355 7.376 1.00 40.33 521 VAL B O 1
ATOM 8922 N N . ASP B 1 529 ? 10.203 2.947 5.576 1.00 43.21 522 ASP B N 1
ATOM 8923 C CA . ASP B 1 529 ? 11.488 2.557 6.209 1.00 44.01 522 ASP B CA 1
ATOM 8924 C C . ASP B 1 529 ? 11.687 3.445 7.422 1.00 40.15 522 ASP B C 1
ATOM 8925 O O . ASP B 1 529 ? 12.220 2.950 8.463 1.00 43.03 522 ASP B O 1
ATOM 8930 N N . LEU B 1 530 ? 11.388 4.733 7.271 1.00 39.76 523 LEU B N 1
ATOM 8931 C CA . LEU B 1 530 ? 11.572 5.698 8.379 1.00 44.96 523 LEU B CA 1
ATOM 8932 C C . LEU B 1 530 ? 10.679 5.340 9.581 1.00 44.42 523 LEU B C 1
ATOM 8933 O O . LEU B 1 530 ? 11.169 5.373 10.689 1.00 39.44 523 LEU B O 1
ATOM 8938 N N . VAL B 1 531 ? 9.406 5.024 9.355 1.00 44.89 524 VAL B N 1
ATOM 8939 C CA . VAL B 1 531 ? 8.476 4.594 10.434 1.00 43.15 524 VAL B CA 1
ATOM 8940 C C . VAL B 1 531 ? 9.008 3.315 11.075 1.00 39.88 524 VAL B C 1
ATOM 8941 O O . VAL B 1 531 ? 8.992 3.277 12.373 1.00 36.90 524 VAL B O 1
ATOM 8945 N N . ARG B 1 532 ? 9.496 2.347 10.272 1.00 43.54 525 ARG B N 1
ATOM 8946 C CA . ARG B 1 532 ? 10.051 1.065 10.806 1.00 47.62 525 ARG B CA 1
ATOM 8947 C C . ARG B 1 532 ? 11.228 1.328 11.733 1.00 43.94 525 ARG B C 1
ATOM 8948 O O . ARG B 1 532 ? 11.347 0.664 12.772 1.00 44.36 525 AR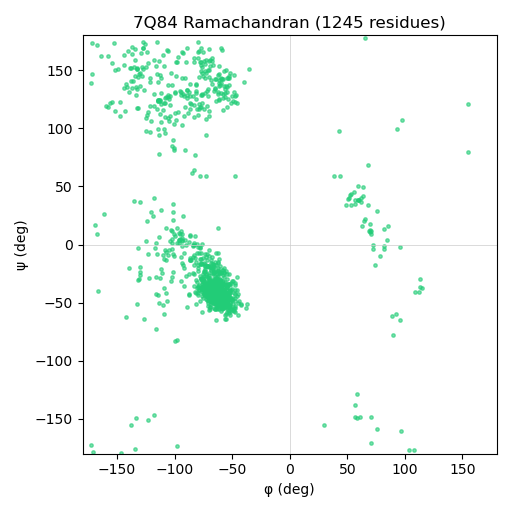G B O 1
ATOM 8956 N N . ALA B 1 533 ? 12.105 2.234 11.332 1.00 46.08 526 ALA B N 1
ATOM 8957 C CA . ALA B 1 533 ? 13.260 2.654 12.159 1.00 46.26 526 ALA B CA 1
ATOM 8958 C C . ALA B 1 533 ? 12.759 3.258 13.483 1.00 46.76 526 ALA B C 1
ATOM 8959 O O . ALA B 1 533 ? 13.347 2.922 14.531 1.00 44.70 526 ALA B O 1
ATOM 8961 N N . SER B 1 534 ? 11.753 4.140 13.454 1.00 42.04 527 SER B N 1
ATOM 8962 C CA . SER B 1 534 ? 11.212 4.749 14.699 1.00 46.72 527 SER B CA 1
ATOM 8963 C C . SER B 1 534 ? 10.631 3.657 15.599 1.00 42.66 527 SER B C 1
ATOM 8964 O O . SER B 1 534 ? 10.838 3.741 16.841 1.00 41.23 527 SER B O 1
ATOM 8967 N N . GLU B 1 535 ? 9.889 2.728 14.994 1.00 43.84 528 GLU B N 1
ATOM 8968 C CA . GLU B 1 535 ? 9.218 1.623 15.726 1.00 45.60 528 GLU B CA 1
ATOM 8969 C C . GLU B 1 535 ? 10.299 0.869 16.494 1.00 42.17 528 GLU B C 1
ATOM 8970 O O . GLU B 1 535 ? 10.152 0.587 17.716 1.00 40.57 528 GLU B O 1
ATOM 8976 N N . ALA B 1 536 ? 11.380 0.544 15.802 1.00 39.93 529 ALA B N 1
ATOM 8977 C CA . ALA B 1 536 ? 12.428 -0.324 16.404 1.00 41.96 529 ALA B CA 1
ATOM 8978 C C . ALA B 1 536 ? 13.180 0.445 17.486 1.00 39.76 529 ALA B C 1
ATOM 8979 O O . ALA B 1 536 ? 13.540 -0.137 18.488 1.00 46.35 529 ALA B O 1
ATOM 8981 N N . HIS B 1 537 ? 13.347 1.738 17.302 1.00 44.03 530 HIS B N 1
ATOM 8982 C CA . HIS B 1 537 ? 14.006 2.639 18.278 1.00 44.72 530 HIS B CA 1
ATOM 8983 C C . HIS B 1 537 ? 13.148 2.702 19.546 1.00 42.34 530 HIS B C 1
ATOM 8984 O O . HIS B 1 537 ? 13.704 2.499 20.645 1.00 42.67 530 HIS B O 1
ATOM 8991 N N . CYS B 1 538 ? 11.835 2.973 19.389 1.00 39.83 531 CYS B N 1
ATOM 8992 C CA . CYS B 1 538 ? 10.866 2.979 20.523 1.00 40.78 531 CYS B CA 1
ATOM 8993 C C . CYS B 1 538 ? 10.863 1.601 21.208 1.00 39.50 531 CYS B C 1
ATOM 8994 O O . CYS B 1 538 ? 10.938 1.512 22.474 1.00 38.50 531 CYS B O 1
ATOM 8997 N N . HIS B 1 539 ? 10.844 0.525 20.431 1.00 40.64 532 HIS B N 1
ATOM 8998 C CA . HIS B 1 539 ? 10.789 -0.843 21.010 1.00 40.85 532 HIS B CA 1
ATOM 8999 C C . HIS B 1 539 ? 12.015 -1.020 21.910 1.00 43.59 532 HIS B C 1
ATOM 9000 O O . HIS B 1 539 ? 11.898 -1.548 23.059 1.00 39.92 532 HIS B O 1
ATOM 9007 N N . TYR B 1 540 ? 13.179 -0.624 21.408 1.00 46.13 533 TYR B N 1
ATOM 9008 C CA . TYR B 1 540 ? 14.443 -0.717 22.171 1.00 43.15 533 TYR B CA 1
ATOM 9009 C C . TYR B 1 540 ? 14.313 0.070 23.483 1.00 45.41 533 TYR B C 1
ATOM 9010 O O . TYR B 1 540 ? 14.682 -0.431 24.545 1.00 38.54 533 TYR B O 1
ATOM 9019 N N . VAL B 1 541 ? 13.827 1.313 23.385 1.00 42.85 534 VAL B N 1
ATOM 9020 C CA . VAL B 1 541 ? 13.666 2.199 24.559 1.00 42.87 534 VAL B CA 1
ATOM 9021 C C . VAL B 1 541 ? 12.804 1.504 25.620 1.00 42.52 534 VAL B C 1
ATOM 9022 O O . VAL B 1 541 ? 13.202 1.486 26.829 1.00 41.26 534 VAL B O 1
ATOM 9026 N N . VAL B 1 542 ? 11.726 0.847 25.208 1.00 43.16 535 VAL B N 1
ATOM 9027 C CA . VAL B 1 542 ? 10.836 0.157 26.179 1.00 42.38 535 VAL B CA 1
ATOM 9028 C C . VAL B 1 542 ? 11.580 -1.007 26.839 1.00 39.74 535 VAL B C 1
ATOM 9029 O O . VAL B 1 542 ? 11.435 -1.174 28.049 1.00 39.25 535 VAL B O 1
ATOM 9033 N N . VAL B 1 543 ? 12.279 -1.817 26.062 1.00 40.52 536 VAL B N 1
ATOM 9034 C CA . VAL B 1 543 ? 13.073 -2.969 26.596 1.00 45.23 536 VAL B CA 1
ATOM 9035 C C . VAL B 1 543 ? 14.122 -2.395 27.553 1.00 47.54 536 VAL B C 1
ATOM 9036 O O . VAL B 1 543 ? 14.261 -2.882 28.701 1.00 42.16 536 VAL B O 1
ATOM 9040 N N . LYS B 1 544 ? 14.832 -1.371 27.107 1.00 46.59 537 LYS B N 1
ATOM 9041 C CA . LYS B 1 544 ? 15.868 -0.749 27.964 1.00 50.67 537 LYS B CA 1
ATOM 9042 C C . LYS B 1 544 ? 15.284 -0.314 29.326 1.00 51.22 537 LYS B C 1
ATOM 9043 O O . LYS B 1 544 ? 15.861 -0.675 30.386 1.00 50.80 537 LYS B O 1
ATOM 9049 N N . LEU B 1 545 ? 14.191 0.454 29.307 1.00 48.53 538 LEU B N 1
ATOM 9050 C CA . LEU B 1 545 ? 13.604 1.024 30.535 1.00 42.75 538 LEU B CA 1
ATOM 9051 C C . LEU B 1 545 ? 13.106 -0.085 31.431 1.00 40.99 538 LEU B C 1
ATOM 9052 O O . LEU B 1 545 ? 13.354 -0.027 32.632 1.00 42.24 538 LEU B O 1
ATOM 9057 N N . PHE B 1 546 ? 12.480 -1.106 30.886 1.00 41.12 539 PHE B N 1
ATOM 9058 C CA . PHE B 1 546 ? 11.978 -2.229 31.713 1.00 40.86 539 PHE B CA 1
ATOM 9059 C C . PHE B 1 546 ? 13.196 -2.935 32.359 1.00 42.51 539 PHE B C 1
ATOM 9060 O O . PHE B 1 546 ? 13.218 -3.216 33.568 1.00 41.42 539 PHE B O 1
ATOM 9068 N N . SER B 1 547 ? 14.205 -3.258 31.571 1.00 42.77 540 SER B N 1
ATOM 9069 C CA . SER B 1 547 ? 15.447 -3.925 32.052 1.00 46.91 540 SER B CA 1
ATOM 9070 C C . SER B 1 547 ? 16.048 -3.103 33.189 1.00 43.38 540 SER B C 1
ATOM 9071 O O . SER B 1 547 ? 16.172 -3.634 34.283 1.00 49.05 540 SER B O 1
ATOM 9074 N N . GLU B 1 548 ? 16.306 -1.828 32.965 1.00 45.56 541 GLU B N 1
ATOM 9075 C CA . GLU B 1 548 ? 16.818 -0.930 34.031 1.00 48.94 541 GLU B CA 1
ATOM 9076 C C . GLU B 1 548 ? 15.888 -0.935 35.251 1.00 48.08 541 GLU B C 1
ATOM 9077 O O . GLU B 1 548 ? 16.406 -1.009 36.344 1.00 48.50 541 GLU B O 1
ATOM 9083 N N . LYS B 1 549 ? 14.567 -0.898 35.087 1.00 45.46 542 LYS B N 1
ATOM 9084 C CA . LYS B 1 549 ? 13.664 -0.813 36.262 1.00 45.89 542 LYS B CA 1
ATOM 9085 C C . LYS B 1 549 ? 13.928 -2.039 37.159 1.00 47.60 542 LYS B C 1
ATOM 9086 O O . LYS B 1 549 ? 13.881 -1.903 38.375 1.00 48.24 542 LYS B O 1
ATOM 9092 N N . LEU B 1 550 ? 14.252 -3.208 36.626 1.00 46.74 543 LEU B N 1
ATOM 9093 C CA . LEU B 1 550 ? 14.473 -4.394 37.493 1.00 45.30 543 LEU B CA 1
ATOM 9094 C C . LEU B 1 550 ? 15.516 -4.097 38.578 1.00 47.94 543 LEU B C 1
ATOM 9095 O O . LEU B 1 550 ? 15.369 -4.637 39.695 1.00 46.12 543 LEU B O 1
ATOM 9100 N N . LEU B 1 551 ? 16.568 -3.320 38.281 1.00 54.77 544 LEU B N 1
ATOM 9101 C CA . LEU B 1 551 ? 17.762 -3.192 39.178 1.00 55.94 544 LEU B CA 1
ATOM 9102 C C . LEU B 1 551 ? 17.395 -2.311 40.371 1.00 57.65 544 LEU B C 1
ATOM 9103 O O . LEU B 1 551 ? 18.138 -2.300 41.350 1.00 59.50 544 LEU B O 1
ATOM 9108 N N . LYS B 1 552 ? 16.253 -1.640 40.319 1.00 53.77 545 LYS B N 1
ATOM 9109 C CA . LYS B 1 552 ? 15.794 -0.729 41.387 1.00 56.15 545 LYS B CA 1
ATOM 9110 C C . LYS B 1 552 ? 14.734 -1.430 42.217 1.00 55.77 545 LYS B C 1
ATOM 9111 O O . LYS B 1 552 ? 14.313 -0.828 43.224 1.00 54.26 545 LYS B O 1
ATOM 9117 N N . ILE B 1 553 ? 14.324 -2.658 41.849 1.00 52.55 546 ILE B N 1
ATOM 9118 C CA . ILE B 1 553 ? 13.292 -3.354 42.670 1.00 52.72 546 ILE B CA 1
ATOM 9119 C C . ILE B 1 553 ? 13.974 -3.918 43.925 1.00 51.73 546 ILE B C 1
ATOM 9120 O O . ILE B 1 553 ? 14.811 -4.753 43.781 1.00 53.84 546 ILE B O 1
ATOM 9125 N N . GLN B 1 554 ? 13.565 -3.479 45.105 1.00 55.98 547 GLN B N 1
ATOM 9126 C CA . GLN B 1 554 ? 14.082 -3.916 46.428 1.00 60.92 547 GLN B CA 1
ATOM 9127 C C . GLN B 1 554 ? 13.469 -5.255 46.845 1.00 59.55 547 GLN B C 1
ATOM 9128 O O . GLN B 1 554 ? 14.181 -6.037 47.482 1.00 60.77 547 GLN B O 1
ATOM 9134 N N . ASP B 1 555 ? 12.169 -5.476 46.637 1.00 54.94 548 ASP B N 1
ATOM 9135 C CA . ASP B 1 555 ? 11.557 -6.757 47.080 1.00 51.29 548 ASP B CA 1
ATOM 9136 C C . ASP B 1 555 ? 12.045 -7.893 46.167 1.00 53.64 548 ASP B C 1
ATOM 9137 O O . ASP B 1 555 ? 11.834 -7.819 44.961 1.00 47.84 548 ASP B O 1
ATOM 9142 N N . LYS B 1 556 ? 12.731 -8.896 46.718 1.00 50.86 549 LYS B N 1
ATOM 9143 C CA . LYS B 1 556 ? 13.342 -10.009 45.954 1.00 54.40 549 LYS B CA 1
ATOM 9144 C C . LYS B 1 556 ? 12.288 -10.741 45.080 1.00 49.83 549 LYS B C 1
ATOM 9145 O O . LYS B 1 556 ? 12.613 -11.127 43.944 1.00 46.48 549 LYS B O 1
ATOM 9151 N N . ALA B 1 557 ? 11.137 -11.087 45.653 1.00 42.68 550 ALA B N 1
ATOM 9152 C CA . ALA B 1 557 ? 10.099 -11.892 44.991 1.00 47.86 550 ALA B CA 1
ATOM 9153 C C . ALA B 1 557 ? 9.454 -11.040 43.865 1.00 44.11 550 ALA B C 1
ATOM 9154 O O . ALA B 1 557 ? 9.263 -11.543 42.756 1.00 42.91 550 ALA B O 1
ATOM 9156 N N . ILE B 1 558 ? 9.220 -9.764 44.111 1.00 43.32 551 ILE B N 1
ATOM 9157 C CA . ILE B 1 558 ? 8.651 -8.880 43.060 1.00 45.81 551 ILE B CA 1
ATOM 9158 C C . ILE B 1 558 ? 9.688 -8.688 41.968 1.00 46.15 551 ILE B C 1
ATOM 9159 O O . ILE B 1 558 ? 9.293 -8.684 40.775 1.00 44.72 551 ILE B O 1
ATOM 9164 N N . GLN B 1 559 ? 10.944 -8.506 42.318 1.00 40.23 552 GLN B N 1
ATOM 9165 C CA . GLN B 1 559 ? 12.017 -8.458 41.290 1.00 44.57 552 GLN B CA 1
ATOM 9166 C C . GLN B 1 559 ? 12.012 -9.722 40.409 1.00 45.51 552 GLN B C 1
ATOM 9167 O O . GLN B 1 559 ? 12.131 -9.634 39.130 1.00 44.29 552 GLN B O 1
ATOM 9173 N N . ALA B 1 560 ? 11.938 -10.888 41.025 1.00 44.17 553 ALA B N 1
ATOM 9174 C CA . ALA B 1 560 ? 11.992 -12.134 40.253 1.00 45.45 553 ALA B CA 1
ATOM 9175 C C . ALA B 1 560 ? 10.791 -12.169 39.276 1.00 46.58 553 ALA B C 1
ATOM 9176 O O . ALA B 1 560 ? 10.983 -12.631 38.091 1.00 43.68 553 ALA B O 1
ATOM 9178 N N . VAL B 1 561 ? 9.593 -11.747 39.703 1.00 42.15 554 VAL B N 1
ATOM 9179 C CA . VAL B 1 561 ? 8.408 -11.954 38.810 1.00 43.07 554 VAL B CA 1
ATOM 9180 C C . VAL B 1 561 ? 8.431 -10.870 37.721 1.00 44.21 554 VAL B C 1
ATOM 9181 O O . VAL B 1 561 ? 8.110 -11.191 36.538 1.00 43.99 554 VAL B O 1
ATOM 9185 N N . LEU B 1 562 ? 8.880 -9.658 38.057 1.00 38.48 555 LEU B N 1
ATOM 9186 C CA . LEU B 1 562 ? 9.059 -8.595 37.051 1.00 41.51 555 LEU B CA 1
ATOM 9187 C C . LEU B 1 562 ? 10.110 -9.048 36.042 1.00 42.13 555 LEU B C 1
ATOM 9188 O O . LEU B 1 562 ? 9.913 -8.811 34.866 1.00 42.54 555 LEU B O 1
ATOM 9193 N N . ARG B 1 563 ? 11.194 -9.659 36.504 1.00 42.35 556 ARG B N 1
ATOM 9194 C CA . ARG B 1 563 ? 12.223 -10.215 35.596 1.00 46.43 556 ARG B CA 1
ATOM 9195 C C . ARG B 1 563 ? 11.605 -11.204 34.584 1.00 42.98 556 ARG B C 1
ATOM 9196 O O . ARG B 1 563 ? 11.919 -11.082 33.401 1.00 43.66 556 ARG B O 1
ATOM 9204 N N . SER B 1 564 ? 10.809 -12.185 35.025 1.00 43.28 557 SER B N 1
ATOM 9205 C CA . SER B 1 564 ? 10.065 -13.108 34.148 1.00 42.48 557 SER B CA 1
ATOM 9206 C C . SER B 1 564 ? 9.227 -12.280 33.137 1.00 40.99 557 SER B C 1
ATOM 9207 O O . SER B 1 564 ? 9.268 -12.593 31.929 1.00 40.26 557 SER B O 1
ATOM 9210 N N . LEU B 1 565 ? 8.528 -11.238 33.558 1.00 37.96 558 LEU B N 1
ATOM 9211 C CA . LEU B 1 565 ? 7.736 -10.410 32.608 1.00 38.97 558 LEU B CA 1
ATOM 9212 C C . LEU B 1 565 ? 8.659 -9.671 31.624 1.00 40.22 558 LEU B C 1
ATOM 9213 O O . LEU B 1 565 ? 8.357 -9.646 30.405 1.00 37.89 558 LEU B O 1
ATOM 9218 N N . CYS B 1 566 ? 9.776 -9.152 32.102 1.00 36.97 559 CYS B N 1
ATOM 9219 C CA . CYS B 1 566 ? 10.695 -8.371 31.253 1.00 38.05 559 CYS B CA 1
ATOM 9220 C C . CYS B 1 566 ? 11.230 -9.280 30.151 1.00 38.43 559 CYS B C 1
ATOM 9221 O O . CYS B 1 566 ? 11.394 -8.840 28.967 1.00 40.85 559 CYS B O 1
ATOM 9224 N N . LEU B 1 567 ? 11.622 -10.490 30.556 1.00 43.19 560 LEU B N 1
ATOM 9225 C CA . LEU B 1 567 ? 12.208 -11.481 29.623 1.00 40.36 560 LEU B CA 1
ATOM 9226 C C . LEU B 1 567 ? 11.092 -11.931 28.667 1.00 38.19 560 LEU B C 1
ATOM 9227 O O . LEU B 1 567 ? 11.364 -12.023 27.451 1.00 38.46 560 LEU B O 1
ATOM 9232 N N . LEU B 1 568 ? 9.895 -12.227 29.178 1.00 37.57 561 LEU B N 1
ATOM 9233 C CA . LEU B 1 568 ? 8.770 -12.616 28.301 1.00 39.07 561 LEU B CA 1
ATOM 9234 C C . LEU B 1 568 ? 8.571 -11.470 27.295 1.00 40.93 561 LEU B C 1
ATOM 9235 O O . LEU B 1 568 ? 8.501 -11.742 26.085 1.00 37.24 561 LEU B O 1
ATOM 9240 N N . TYR B 1 569 ? 8.577 -10.217 27.765 1.00 38.94 562 TYR B N 1
ATOM 9241 C CA . TYR B 1 569 ? 8.369 -9.069 26.859 1.00 40.50 562 TYR B CA 1
ATOM 9242 C C . TYR B 1 569 ? 9.483 -9.051 25.781 1.00 41.06 562 TYR B C 1
ATOM 9243 O O . TYR B 1 569 ? 9.205 -8.968 24.565 1.00 37.31 562 TYR B O 1
ATOM 9252 N N . SER B 1 570 ? 10.745 -9.110 26.193 1.00 40.75 563 SER B N 1
ATOM 9253 C CA . SER B 1 570 ? 11.866 -8.959 25.224 1.00 41.82 563 SER B CA 1
ATOM 9254 C C . SER B 1 570 ? 11.908 -10.175 24.276 1.00 40.51 563 SER B C 1
ATOM 9255 O O . SER B 1 570 ? 12.075 -9.975 23.043 1.00 41.22 563 SER B O 1
ATOM 9258 N N . LEU B 1 571 ? 11.695 -11.385 24.782 1.00 39.54 564 LEU B N 1
ATOM 9259 C CA . LEU B 1 571 ? 11.784 -12.611 23.964 1.00 38.11 564 LEU B CA 1
ATOM 9260 C C . LEU B 1 571 ? 10.572 -12.732 23.029 1.00 39.61 564 LEU B C 1
ATOM 9261 O O . LEU B 1 571 ? 10.751 -13.165 21.856 1.00 39.58 564 LEU B O 1
ATOM 9266 N N . TYR B 1 572 ? 9.364 -12.416 23.488 1.00 38.97 565 TYR B N 1
ATOM 9267 C CA . TYR B 1 572 ? 8.180 -12.351 22.586 1.00 37.34 565 TYR B CA 1
ATOM 9268 C C . TYR B 1 572 ? 8.462 -11.422 21.408 1.00 40.57 565 TYR B C 1
ATOM 9269 O O . TYR B 1 572 ? 8.209 -11.785 20.214 1.00 38.18 565 TYR B O 1
ATOM 9278 N N . GLY B 1 573 ? 8.997 -10.234 21.718 1.00 40.42 566 GLY B N 1
ATOM 9279 C CA . GLY B 1 573 ? 9.344 -9.228 20.697 1.00 40.96 566 GLY B CA 1
ATOM 9280 C C . GLY B 1 573 ? 10.313 -9.818 19.667 1.00 42.93 566 GLY B C 1
ATOM 9281 O O . GLY B 1 573 ? 10.111 -9.629 18.456 1.00 42.21 566 GLY B O 1
ATOM 9282 N N . ILE B 1 574 ? 11.324 -10.570 20.074 1.00 42.42 567 ILE B N 1
ATOM 9283 C CA . ILE B 1 574 ? 12.288 -11.177 19.097 1.00 44.92 567 ILE B CA 1
ATOM 9284 C C . ILE B 1 574 ? 11.540 -12.229 18.258 1.00 41.41 567 ILE B C 1
ATOM 9285 O O . ILE B 1 574 ? 11.606 -12.249 17.022 1.00 43.21 567 ILE B O 1
ATOM 9290 N N . SER B 1 575 ? 10.845 -13.118 18.942 1.00 42.62 568 SER B N 1
ATOM 9291 C CA . SER B 1 575 ? 10.036 -14.193 18.318 1.00 43.40 568 SER B CA 1
ATOM 9292 C C . SER B 1 575 ? 9.103 -13.605 17.263 1.00 43.31 568 SER B C 1
ATOM 9293 O O . SER B 1 575 ? 8.938 -14.218 16.239 1.00 39.66 568 SER B O 1
ATOM 9296 N N . GLN B 1 576 ? 8.524 -12.440 17.517 1.00 45.89 569 GLN B N 1
ATOM 9297 C CA . GLN B 1 576 ? 7.510 -11.824 16.603 1.00 47.13 569 GLN B CA 1
ATOM 9298 C C . GLN B 1 576 ? 8.220 -11.007 15.518 1.00 41.83 569 GLN B C 1
ATOM 9299 O O . GLN B 1 576 ? 7.506 -10.579 14.670 1.00 38.84 569 GLN B O 1
ATOM 9305 N N . ASN B 1 577 ? 9.526 -10.708 15.639 1.00 41.52 570 ASN B N 1
ATOM 9306 C CA . ASN B 1 577 ? 10.299 -9.868 14.668 1.00 42.29 570 ASN B CA 1
ATOM 9307 C C . ASN B 1 577 ? 11.608 -10.603 14.274 1.00 44.36 570 ASN B C 1
ATOM 9308 O O . ASN B 1 577 ? 12.669 -9.959 14.171 1.00 39.24 570 ASN B O 1
ATOM 9313 N N . ALA B 1 578 ? 11.567 -11.934 14.139 1.00 47.12 571 ALA B N 1
ATOM 9314 C CA . ALA B 1 578 ? 12.781 -12.778 14.008 1.00 45.62 571 ALA B CA 1
ATOM 9315 C C . ALA B 1 578 ? 13.654 -12.246 12.846 1.00 44.12 571 ALA B C 1
ATOM 9316 O O . ALA B 1 578 ? 14.843 -12.031 13.018 1.00 45.77 571 ALA B O 1
ATOM 9318 N N . GLY B 1 579 ? 13.057 -11.927 11.715 1.00 44.50 572 GLY B N 1
ATOM 9319 C CA . GLY B 1 579 ? 13.774 -11.407 10.547 1.00 45.27 572 GLY B CA 1
ATOM 9320 C C . GLY B 1 579 ? 14.649 -10.206 10.882 1.00 44.19 572 GLY B C 1
ATOM 9321 O O . GLY B 1 579 ? 15.686 -10.024 10.247 1.00 45.22 572 GLY B O 1
ATOM 9322 N N . ASP B 1 580 ? 14.233 -9.358 11.818 1.00 46.84 573 ASP B N 1
ATOM 9323 C CA . ASP B 1 580 ? 14.975 -8.141 12.213 1.00 45.71 573 ASP B CA 1
ATOM 9324 C C . ASP B 1 580 ? 16.199 -8.534 13.048 1.00 49.41 573 ASP B C 1
ATOM 9325 O O . ASP B 1 580 ? 17.081 -7.682 13.256 1.00 51.83 573 ASP B O 1
ATOM 9330 N N . PHE B 1 581 ? 16.229 -9.744 13.600 1.00 48.88 574 PHE B N 1
ATOM 9331 C CA . PHE B 1 581 ? 17.377 -10.167 14.443 1.00 50.52 574 PHE B CA 1
ATOM 9332 C C . PHE B 1 581 ? 18.267 -11.112 13.619 1.00 52.38 574 PHE B C 1
ATOM 9333 O O . PHE B 1 581 ? 19.486 -11.078 13.856 1.00 50.80 574 PHE B O 1
ATOM 9341 N N . LEU B 1 582 ? 17.701 -11.895 12.691 1.00 48.76 575 LEU B N 1
ATOM 9342 C CA . LEU B 1 582 ? 18.442 -12.795 11.764 1.00 49.28 575 LEU B CA 1
ATOM 9343 C C . LEU B 1 582 ? 19.291 -11.993 10.748 1.00 51.17 575 LEU B C 1
ATOM 9344 O O . LEU B 1 582 ? 20.493 -12.255 10.601 1.00 51.62 575 LEU B O 1
ATOM 9349 N N . GLN B 1 583 ? 18.729 -10.956 10.154 1.00 48.74 576 GLN B N 1
ATOM 9350 C CA . GLN B 1 583 ? 19.479 -10.041 9.254 1.00 52.55 576 GLN B CA 1
ATOM 9351 C C . GLN B 1 583 ? 20.488 -9.171 10.024 1.00 54.21 576 GLN B C 1
ATOM 9352 O O . GLN B 1 583 ? 20.202 -8.780 11.158 1.00 57.14 576 GLN B O 1
ATOM 9358 N N . GLY B 1 584 ? 21.650 -8.902 9.408 1.00 57.58 577 GLY B N 1
ATOM 9359 C CA . GLY B 1 584 ? 22.806 -8.219 10.031 1.00 56.22 577 GLY B CA 1
ATOM 9360 C C . GLY B 1 584 ? 23.495 -9.077 11.088 1.00 56.07 577 GLY B C 1
ATOM 9361 O O . GLY B 1 584 ? 24.294 -8.529 11.865 1.00 58.68 577 GLY B O 1
ATOM 9362 N N . SER B 1 585 ? 23.182 -10.374 11.150 1.00 59.04 578 SER B N 1
ATOM 9363 C CA . SER B 1 585 ? 23.819 -11.373 12.041 1.00 61.36 578 SER B CA 1
ATOM 9364 C C . SER B 1 585 ? 23.733 -10.925 13.503 1.00 61.46 578 SER B C 1
ATOM 9365 O O . SER B 1 585 ? 24.691 -11.075 14.203 1.00 56.87 578 SER B O 1
ATOM 9368 N N . ILE B 1 586 ? 22.582 -10.446 13.965 1.00 60.15 579 ILE B N 1
ATOM 9369 C CA . ILE B 1 586 ? 22.404 -10.132 15.406 1.00 60.84 579 ILE B CA 1
ATOM 9370 C C . ILE B 1 586 ? 22.186 -11.455 16.165 1.00 54.87 579 ILE B C 1
ATOM 9371 O O . ILE B 1 586 ? 22.705 -11.595 17.268 1.00 52.97 579 ILE B O 1
ATOM 9376 N N . MET B 1 587 ? 21.461 -12.399 15.578 1.00 52.35 580 MET B N 1
ATOM 9377 C CA . MET B 1 587 ? 21.130 -13.697 16.209 1.00 53.87 580 MET B CA 1
ATOM 9378 C C . MET B 1 587 ? 21.017 -14.741 15.084 1.00 54.69 580 MET B C 1
ATOM 9379 O O . MET B 1 587 ? 20.639 -14.385 13.928 1.00 51.62 580 MET B O 1
ATOM 9384 N N . THR B 1 588 ? 21.310 -15.998 15.417 1.00 54.46 581 THR B N 1
ATOM 9385 C CA . THR B 1 588 ? 21.242 -17.136 14.476 1.00 55.25 581 THR B CA 1
ATOM 9386 C C . THR B 1 588 ? 19.867 -17.805 14.577 1.00 52.24 581 THR B C 1
ATOM 9387 O O . THR B 1 588 ? 19.126 -17.544 15.539 1.00 46.14 581 THR B O 1
ATOM 9391 N N . GLU B 1 589 ? 19.574 -18.636 13.583 1.00 52.85 582 GLU B N 1
ATOM 9392 C CA . GLU B 1 589 ? 18.369 -19.498 13.516 1.00 54.63 582 GLU B CA 1
ATOM 9393 C C . GLU B 1 589 ? 18.281 -20.298 14.819 1.00 53.30 582 GLU B C 1
ATOM 9394 O O . GLU B 1 589 ? 17.241 -20.311 15.440 1.00 53.58 582 GLU B O 1
ATOM 9400 N N . PRO B 1 590 ? 19.317 -21.032 15.280 1.00 56.92 583 PRO B N 1
ATOM 9401 C CA . PRO B 1 590 ? 19.199 -21.808 16.512 1.00 53.95 583 PRO B CA 1
ATOM 9402 C C . PRO B 1 590 ? 18.894 -20.941 17.740 1.00 50.68 583 PRO B C 1
ATOM 9403 O O . PRO B 1 590 ? 18.306 -21.468 18.686 1.00 49.50 583 PRO B O 1
ATOM 9407 N N . GLN B 1 591 ? 19.361 -19.686 17.749 1.00 51.17 584 GLN B N 1
ATOM 9408 C CA . GLN B 1 591 ? 19.087 -18.723 18.861 1.00 52.90 584 GLN B CA 1
ATOM 9409 C C . GLN B 1 591 ? 17.598 -18.357 18.829 1.00 51.29 584 GLN B C 1
ATOM 9410 O O . GLN B 1 591 ? 16.989 -18.310 19.897 1.00 50.84 584 GLN B O 1
ATOM 9416 N N . ILE B 1 592 ? 17.030 -18.168 17.638 1.00 46.47 585 ILE B N 1
ATOM 9417 C CA . ILE B 1 592 ? 15.565 -17.944 17.510 1.00 48.66 585 ILE B CA 1
ATOM 9418 C C . ILE B 1 592 ? 14.858 -19.178 18.068 1.00 48.84 585 ILE B C 1
ATOM 9419 O O . ILE B 1 592 ? 13.925 -18.971 18.841 1.00 45.55 585 ILE B O 1
ATOM 9424 N N . THR B 1 593 ? 15.306 -20.402 17.727 1.00 45.88 586 THR B N 1
ATOM 9425 C CA . THR B 1 593 ? 14.656 -21.648 18.229 1.00 48.67 586 THR B CA 1
ATOM 9426 C C . THR B 1 593 ? 14.707 -21.619 19.772 1.00 46.26 586 THR B C 1
ATOM 9427 O O . THR B 1 593 ? 13.677 -21.902 20.426 1.00 44.24 586 THR B O 1
ATOM 9431 N N . GLN B 1 594 ? 15.811 -21.172 20.353 1.00 46.93 587 GLN B N 1
ATOM 9432 C CA . GLN B 1 594 ? 15.939 -21.116 21.828 1.00 48.34 587 GLN B CA 1
ATOM 9433 C C . GLN B 1 594 ? 15.005 -20.022 22.395 1.00 49.95 587 GLN B C 1
ATOM 9434 O O . GLN B 1 594 ? 14.340 -20.275 23.431 1.00 45.27 587 GLN B O 1
ATOM 9440 N N . VAL B 1 595 ? 14.995 -18.833 21.787 1.00 46.09 588 VAL B N 1
ATOM 9441 C CA . VAL B 1 595 ? 14.033 -17.753 22.144 1.00 45.13 588 VAL B CA 1
ATOM 9442 C C . VAL B 1 595 ? 12.637 -18.389 22.218 1.00 43.99 588 VAL B C 1
ATOM 9443 O O . VAL B 1 595 ? 11.991 -18.325 23.254 1.00 43.71 588 VAL B O 1
ATOM 9447 N N . ASN B 1 596 ? 12.218 -19.082 21.181 1.00 46.02 589 ASN B N 1
ATOM 9448 C CA . ASN B 1 596 ? 10.823 -19.554 21.063 1.00 45.04 589 ASN B CA 1
ATOM 9449 C C . ASN B 1 596 ? 10.531 -20.611 22.120 1.00 49.49 589 ASN B C 1
ATOM 9450 O O . ASN B 1 596 ? 9.408 -20.584 22.683 1.00 44.75 589 ASN B O 1
ATOM 9455 N N . GLN B 1 597 ? 11.512 -21.475 22.403 1.00 45.42 590 GLN B N 1
ATOM 9456 C CA . GLN B 1 597 ? 11.438 -22.448 23.522 1.00 49.20 590 GLN B CA 1
ATOM 9457 C C . GLN B 1 597 ? 11.307 -21.688 24.873 1.00 45.23 590 GLN B C 1
ATOM 9458 O O . GLN B 1 597 ? 10.520 -22.071 25.680 1.00 40.39 590 GLN B O 1
ATOM 9464 N N . ARG B 1 598 ? 12.080 -20.650 25.121 1.00 42.94 591 ARG B N 1
ATOM 9465 C CA . ARG B 1 598 ? 12.067 -19.961 26.414 1.00 48.32 591 ARG B CA 1
ATOM 9466 C C . ARG B 1 598 ? 10.755 -19.154 26.577 1.00 41.75 591 ARG B C 1
ATOM 9467 O O . ARG B 1 598 ? 10.220 -19.028 27.652 1.00 41.10 591 ARG B O 1
ATOM 9475 N N . VAL B 1 599 ? 10.240 -18.576 25.525 1.00 41.44 592 VAL B N 1
ATOM 9476 C CA . VAL B 1 599 ? 8.916 -17.912 25.600 1.00 41.44 592 VAL B CA 1
ATOM 9477 C C . VAL B 1 599 ? 7.910 -18.931 26.142 1.00 41.84 592 VAL B C 1
ATOM 9478 O O . VAL B 1 599 ? 7.196 -18.555 27.099 1.00 40.66 592 VAL B O 1
ATOM 9482 N N . LYS B 1 600 ? 7.933 -20.184 25.673 1.00 41.44 593 LYS B N 1
ATOM 9483 C CA . LYS B 1 600 ? 6.911 -21.187 26.088 1.00 44.73 593 LYS B CA 1
ATOM 9484 C C . LYS B 1 600 ? 7.089 -21.490 27.575 1.00 42.57 593 LYS B C 1
ATOM 9485 O O . LYS B 1 600 ? 6.084 -21.658 28.261 1.00 40.77 593 LYS B O 1
ATOM 9491 N N . GLU B 1 601 ? 8.331 -21.623 28.008 1.00 40.66 594 GLU B N 1
ATOM 9492 C CA . GLU B 1 601 ? 8.660 -21.917 29.414 1.00 44.32 594 GLU B CA 1
ATOM 9493 C C . GLU B 1 601 ? 8.263 -20.743 30.319 1.00 42.60 594 GLU B C 1
ATOM 9494 O O . GLU B 1 601 ? 7.694 -21.030 31.351 1.00 42.39 594 GLU B O 1
ATOM 9500 N N . LEU B 1 602 ? 8.460 -19.482 29.902 1.00 41.70 595 LEU B N 1
ATOM 9501 C CA . LEU B 1 602 ? 8.017 -18.270 30.665 1.00 40.02 595 LEU B CA 1
ATOM 9502 C C . LEU B 1 602 ? 6.483 -18.266 30.789 1.00 37.68 595 LEU B C 1
ATOM 9503 O O . LEU B 1 602 ? 5.969 -17.840 31.833 1.00 35.69 595 LEU B O 1
ATOM 9508 N N . LEU B 1 603 ? 5.747 -18.782 29.811 1.00 37.00 596 LEU B N 1
ATOM 9509 C CA . LEU B 1 603 ? 4.267 -18.761 29.932 1.00 40.98 596 LEU B CA 1
ATOM 9510 C C . LEU B 1 603 ? 3.882 -19.572 31.146 1.00 38.46 596 LEU B C 1
ATOM 9511 O O . LEU B 1 603 ? 3.070 -19.075 31.899 1.00 40.48 596 LEU B O 1
ATOM 9516 N N . THR B 1 604 ? 4.454 -20.762 31.275 1.00 43.47 597 THR B N 1
ATOM 9517 C CA . THR B 1 604 ? 4.140 -21.711 32.379 1.00 42.17 597 THR B CA 1
ATOM 9518 C C . THR B 1 604 ? 4.437 -20.871 33.701 1.00 40.13 597 THR B C 1
ATOM 9519 O O . THR B 1 604 ? 3.719 -21.132 34.677 1.00 43.62 597 THR B O 1
ATOM 9523 N N . LEU B 1 605 ? 5.607 -20.199 33.723 1.00 38.02 598 LEU B N 1
ATOM 9524 C CA . LEU B 1 605 ? 6.288 -19.678 34.977 1.00 41.76 598 LEU B CA 1
ATOM 9525 C C . LEU B 1 605 ? 5.465 -18.505 35.464 1.00 42.71 598 LEU B C 1
ATOM 9526 O O . LEU B 1 605 ? 5.313 -18.329 36.678 1.00 38.93 598 LEU B O 1
ATOM 9531 N N . ILE B 1 606 ? 4.897 -17.772 34.512 1.00 39.52 599 ILE B N 1
ATOM 9532 C CA . ILE B 1 606 ? 3.998 -16.641 34.837 1.00 41.81 599 ILE B CA 1
ATOM 9533 C C . ILE B 1 606 ? 2.627 -17.177 35.291 1.00 41.05 599 ILE B C 1
ATOM 9534 O O . ILE B 1 606 ? 1.984 -16.513 36.171 1.00 41.58 599 ILE B O 1
ATOM 9539 N N . ARG B 1 607 ? 2.168 -18.313 34.767 1.00 38.40 600 ARG B N 1
ATOM 9540 C CA . ARG B 1 607 ? 0.773 -18.782 35.029 1.00 41.47 600 ARG B CA 1
ATOM 9541 C C . ARG B 1 607 ? 0.340 -18.608 36.506 1.00 40.55 600 ARG B C 1
ATOM 9542 O O . ARG B 1 607 ? -0.819 -18.203 36.723 1.00 38.85 600 ARG B O 1
ATOM 9550 N N . SER B 1 608 ? 1.135 -19.092 37.467 1.00 41.44 601 SER B N 1
ATOM 9551 C CA . SER B 1 608 ? 0.740 -19.121 38.919 1.00 40.60 601 SER B CA 1
ATOM 9552 C C . SER B 1 608 ? 0.722 -17.689 39.509 1.00 35.66 601 SER B C 1
ATOM 9553 O O . SER B 1 608 ? 0.168 -17.515 40.524 1.00 39.80 601 SER B O 1
ATOM 9556 N N . ASP B 1 609 ? 1.371 -16.715 38.884 1.00 39.85 602 ASP B N 1
ATOM 9557 C CA . ASP B 1 609 ? 1.450 -15.309 39.357 1.00 40.64 602 ASP B CA 1
ATOM 9558 C C . ASP B 1 609 ? 0.479 -14.384 38.585 1.00 41.74 602 ASP B C 1
ATOM 9559 O O . ASP B 1 609 ? 0.314 -13.250 39.055 1.00 42.83 602 ASP B O 1
ATOM 9564 N N . ALA B 1 610 ? -0.183 -14.835 37.522 1.00 37.43 603 ALA B N 1
ATOM 9565 C CA . ALA B 1 610 ? -0.921 -13.947 36.599 1.00 36.92 603 ALA B CA 1
ATOM 9566 C C . ALA B 1 610 ? -2.060 -13.219 37.348 1.00 35.90 603 ALA B C 1
ATOM 9567 O O . ALA B 1 610 ? -2.157 -11.966 37.202 1.00 34.52 603 ALA B O 1
ATOM 9569 N N . VAL B 1 611 ? -2.896 -13.902 38.123 1.00 35.45 604 VAL B N 1
ATOM 9570 C CA . VAL B 1 611 ? -4.020 -13.202 38.807 1.00 35.04 604 VAL B CA 1
ATOM 9571 C C . VAL B 1 611 ? -3.453 -12.159 39.782 1.00 38.12 604 VAL B C 1
ATOM 9572 O O . VAL B 1 611 ? -3.866 -10.969 39.778 1.00 37.44 604 VAL B O 1
ATOM 9576 N N . ALA B 1 612 ? -2.458 -12.508 40.576 1.00 37.58 605 ALA B N 1
ATOM 9577 C CA . ALA B 1 612 ? -1.940 -11.511 41.544 1.00 35.60 605 ALA B CA 1
ATOM 9578 C C . ALA B 1 612 ? -1.311 -10.370 40.765 1.00 33.34 605 ALA B C 1
ATOM 9579 O O . ALA B 1 612 ? -1.256 -9.197 41.262 1.00 31.45 605 ALA B O 1
ATOM 9581 N N . LEU B 1 613 ? -0.756 -10.643 39.603 1.00 33.38 606 LEU B N 1
ATOM 9582 C CA . LEU B 1 613 ? -0.082 -9.568 38.845 1.00 35.58 606 LEU B CA 1
ATOM 9583 C C . LEU B 1 613 ? -1.123 -8.593 38.332 1.00 36.69 606 LEU B C 1
ATOM 9584 O O . LEU B 1 613 ? -0.799 -7.358 38.320 1.00 33.98 606 LEU B O 1
ATOM 9589 N N . VAL B 1 614 ? -2.342 -9.053 38.041 1.00 33.87 607 VAL B N 1
ATOM 9590 C CA . VAL B 1 614 ? -3.341 -8.062 37.563 1.00 36.15 607 VAL B CA 1
ATOM 9591 C C . VAL B 1 614 ? -3.975 -7.371 38.764 1.00 34.30 607 VAL B C 1
ATOM 9592 O O . VAL B 1 614 ? -4.359 -6.168 38.679 1.00 36.23 607 VAL B O 1
ATOM 9596 N N . ASP B 1 615 ? -4.155 -8.108 39.826 1.00 35.35 608 ASP B N 1
ATOM 9597 C CA . ASP B 1 615 ? -4.683 -7.566 41.110 1.00 34.05 608 ASP B CA 1
ATOM 9598 C C . ASP B 1 615 ? -3.800 -6.393 41.571 1.00 36.32 608 ASP B C 1
ATOM 9599 O O . ASP B 1 615 ? -4.332 -5.404 42.157 1.00 36.00 608 ASP B O 1
ATOM 9604 N N . ALA B 1 616 ? -2.495 -6.437 41.317 1.00 35.00 609 ALA B N 1
ATOM 9605 C CA . ALA B 1 616 ? -1.548 -5.369 41.740 1.00 36.51 609 ALA B CA 1
ATOM 9606 C C . ALA B 1 616 ? -1.826 -4.037 41.015 1.00 40.15 609 ALA B C 1
ATOM 9607 O O . ALA B 1 616 ? -1.384 -2.924 41.575 1.00 37.02 609 ALA B O 1
ATOM 9609 N N . PHE B 1 617 ? -2.544 -4.045 39.881 1.00 36.29 610 PHE B N 1
ATOM 9610 C CA . PHE B 1 617 ? -2.899 -2.744 39.233 1.00 37.66 610 PHE B CA 1
ATOM 9611 C C . PHE B 1 617 ? -3.952 -1.993 40.069 1.00 38.16 610 PHE B C 1
ATOM 9612 O O . PHE B 1 617 ? -4.139 -0.823 39.808 1.00 36.87 610 PHE B O 1
ATOM 9620 N N . ASP B 1 618 ? -4.656 -2.689 40.966 1.00 37.72 611 ASP B N 1
ATOM 9621 C CA . ASP B 1 618 ? -5.519 -2.095 42.005 1.00 38.18 611 ASP B CA 1
ATOM 9622 C C . ASP B 1 618 ? -6.729 -1.426 41.395 1.00 35.08 611 ASP B C 1
ATOM 9623 O O . ASP B 1 618 ? -7.135 -0.424 41.930 1.00 35.49 611 ASP B O 1
ATOM 9628 N N . PHE B 1 619 ? -7.275 -1.935 40.306 1.00 34.04 612 PHE B N 1
ATOM 9629 C CA . PHE B 1 619 ? -8.485 -1.375 39.648 1.00 34.76 612 PHE B CA 1
ATOM 9630 C C . PHE B 1 619 ? -9.698 -1.793 40.479 1.00 34.77 612 PHE B C 1
ATOM 9631 O O . PHE B 1 619 ? -9.811 -2.941 40.785 1.00 36.98 612 PHE B O 1
ATOM 9639 N N . GLN B 1 620 ? -10.567 -0.882 40.865 1.00 36.08 613 GLN B N 1
ATOM 9640 C CA . GLN B 1 620 ? -11.843 -1.273 41.502 1.00 36.56 613 GLN B CA 1
ATOM 9641 C C . GLN B 1 620 ? -12.808 -1.854 40.458 1.00 36.52 613 GLN B C 1
ATOM 9642 O O . GLN B 1 620 ? -12.709 -1.447 39.288 1.00 36.04 613 GLN B O 1
ATOM 9648 N N . ASP B 1 621 ? -13.778 -2.700 40.867 1.00 33.57 614 ASP B N 1
ATOM 9649 C CA . ASP B 1 621 ? -14.836 -3.174 39.957 1.00 36.96 614 ASP B CA 1
ATOM 9650 C C . ASP B 1 621 ? -15.431 -2.009 39.181 1.00 37.37 614 ASP B C 1
ATOM 9651 O O . ASP B 1 621 ? -15.598 -2.180 37.977 1.00 38.12 614 ASP B O 1
ATOM 9656 N N . VAL B 1 622 ? -15.757 -0.885 39.811 1.00 40.75 615 VAL B N 1
ATOM 9657 C CA . VAL B 1 622 ? -16.477 0.205 39.100 1.00 38.59 615 VAL B CA 1
ATOM 9658 C C . VAL B 1 622 ? -15.574 0.753 37.986 1.00 36.37 615 VAL B C 1
ATOM 9659 O O . VAL B 1 622 ? -16.094 1.170 36.919 1.00 41.87 615 VAL B O 1
ATOM 9663 N N . THR B 1 623 ? -14.259 0.759 38.152 1.00 35.61 616 THR B N 1
ATOM 9664 C CA . THR B 1 623 ? -13.294 1.279 37.120 1.00 36.18 616 THR B CA 1
ATOM 9665 C C . THR B 1 623 ? -13.231 0.274 35.934 1.00 37.08 616 THR B C 1
ATOM 9666 O O . THR B 1 623 ? -13.245 0.697 34.781 1.00 36.00 616 THR B O 1
ATOM 9670 N N . LEU B 1 624 ? -13.295 -1.031 36.195 1.00 35.19 617 LEU B N 1
ATOM 9671 C CA . LEU B 1 624 ? -13.240 -2.048 35.123 1.00 34.98 617 LEU B CA 1
ATOM 9672 C C . LEU B 1 624 ? -14.597 -2.058 34.418 1.00 35.34 617 LEU B C 1
ATOM 9673 O O . LEU B 1 624 ? -14.584 -2.278 33.201 1.00 36.29 617 LEU B O 1
ATOM 9678 N N . GLY B 1 625 ? -15.716 -1.853 35.124 1.00 35.36 618 GLY B N 1
ATOM 9679 C CA . GLY B 1 625 ? -17.016 -1.847 34.418 1.00 33.76 618 GLY B CA 1
ATOM 9680 C C . GLY B 1 625 ? -17.268 -3.215 33.778 1.00 37.05 618 GLY B C 1
ATOM 9681 O O . GLY B 1 625 ? -17.783 -3.256 32.669 1.00 38.79 618 GLY B O 1
ATOM 9682 N N . SER B 1 626 ? -16.858 -4.298 34.452 1.00 36.51 619 SER B N 1
ATOM 9683 C CA . SER B 1 626 ? -16.790 -5.677 33.905 1.00 35.25 619 SER B CA 1
ATOM 9684 C C . SER B 1 626 ? -17.424 -6.706 34.845 1.00 35.24 619 SER B C 1
ATOM 9685 O O . SER B 1 626 ? -16.821 -7.056 35.912 1.00 36.87 619 SER B O 1
ATOM 9688 N N . VAL B 1 627 ? -18.478 -7.357 34.386 1.00 33.90 620 VAL B N 1
ATOM 9689 C CA . VAL B 1 627 ? -18.974 -8.586 35.046 1.00 36.48 620 VAL B CA 1
ATOM 9690 C C . VAL B 1 627 ? -17.889 -9.696 34.976 1.00 39.74 620 VAL B C 1
ATOM 9691 O O . VAL B 1 627 ? -17.688 -10.415 35.985 1.00 38.35 620 VAL B O 1
ATOM 9695 N N . LEU B 1 628 ? -17.149 -9.826 33.888 1.00 32.65 621 LEU B N 1
ATOM 9696 C CA . LEU B 1 628 ? -16.296 -11.009 33.738 1.00 35.62 621 LEU B CA 1
ATOM 9697 C C . LEU B 1 628 ? -15.069 -10.823 34.627 1.00 33.34 621 LEU B C 1
ATOM 9698 O O . LEU B 1 628 ? -14.451 -11.838 35.021 1.00 34.75 621 LEU B O 1
ATOM 9703 N N . GLY B 1 629 ? -14.624 -9.576 34.767 1.00 32.51 622 GLY B N 1
ATOM 9704 C CA . GLY B 1 629 ? -13.328 -9.280 35.420 1.00 34.22 622 GLY B CA 1
ATOM 9705 C C . GLY B 1 629 ? -13.479 -8.973 36.963 1.00 37.52 622 GLY B C 1
ATOM 9706 O O . GLY B 1 629 ? -12.527 -8.448 37.568 1.00 36.79 622 GLY B O 1
ATOM 9707 N N . ARG B 1 630 ? -14.652 -9.110 37.533 1.00 36.36 623 ARG B N 1
ATOM 9708 C CA . ARG B 1 630 ? -14.860 -8.623 38.946 1.00 40.50 623 ARG B CA 1
ATOM 9709 C C . ARG B 1 630 ? -13.851 -9.307 39.949 1.00 39.22 623 ARG B C 1
ATOM 9710 O O . ARG B 1 630 ? -13.523 -10.524 39.850 1.00 42.12 623 ARG B O 1
ATOM 9718 N N . TYR B 1 631 ? -13.383 -8.538 40.914 1.00 37.11 624 TYR B N 1
ATOM 9719 C CA . TYR B 1 631 ? -12.324 -8.915 41.873 1.00 37.87 624 TYR B CA 1
ATOM 9720 C C . TYR B 1 631 ? -12.651 -10.235 42.669 1.00 41.42 624 TYR B C 1
ATOM 9721 O O . TYR B 1 631 ? -11.788 -11.097 42.828 1.00 42.40 624 TYR B O 1
ATOM 9730 N N . ASP B 1 632 ? -13.955 -10.424 42.972 1.00 39.99 625 ASP B N 1
ATOM 9731 C CA . ASP B 1 632 ? -14.452 -11.675 43.619 1.00 41.03 625 ASP B CA 1
ATOM 9732 C C . ASP B 1 632 ? -14.659 -12.873 42.658 1.00 38.52 625 ASP B C 1
ATOM 9733 O O . ASP B 1 632 ? -14.827 -13.950 43.212 1.00 35.89 625 ASP B O 1
ATOM 9738 N N . GLY B 1 633 ? -14.549 -12.760 41.334 1.00 34.50 626 GLY B N 1
ATOM 9739 C CA . GLY B 1 633 ? -14.648 -13.928 40.439 1.00 37.19 626 GLY B CA 1
ATOM 9740 C C . GLY B 1 633 ? -16.064 -14.470 40.382 1.00 40.73 626 GLY B C 1
ATOM 9741 O O . GLY B 1 633 ? -16.261 -15.539 39.745 1.00 40.51 626 GLY B O 1
ATOM 9742 N N . ASN B 1 634 ? -17.055 -13.780 40.941 1.00 40.56 627 ASN B N 1
ATOM 9743 C CA . ASN B 1 634 ? -18.444 -14.324 40.916 1.00 42.03 627 ASN B CA 1
ATOM 9744 C C . ASN B 1 634 ? -19.167 -13.817 39.657 1.00 41.81 627 ASN B C 1
ATOM 9745 O O . ASN B 1 634 ? -19.923 -12.845 39.695 1.00 47.48 627 ASN B O 1
ATOM 9750 N N . VAL B 1 635 ? -18.919 -14.452 38.549 1.00 38.61 628 VAL B N 1
ATOM 9751 C CA . VAL B 1 635 ? -19.243 -13.909 37.198 1.00 37.24 628 VAL B CA 1
ATOM 9752 C C . VAL B 1 635 ? -20.654 -14.333 36.805 1.00 35.19 628 VAL B C 1
ATOM 9753 O O . VAL B 1 635 ? -21.429 -13.499 36.463 1.00 38.65 628 VAL B O 1
ATOM 9757 N N . TYR B 1 636 ? -20.935 -15.609 36.861 1.00 37.68 629 TYR B N 1
ATOM 9758 C CA . TYR B 1 636 ? -22.146 -16.195 36.237 1.00 40.34 629 TYR B CA 1
ATOM 9759 C C . TYR B 1 636 ? -23.407 -15.614 36.890 1.00 43.23 629 TYR B C 1
ATOM 9760 O O . TYR B 1 636 ? -24.319 -15.246 36.153 1.00 41.79 629 TYR B O 1
ATOM 9769 N N . GLU B 1 637 ? -23.488 -15.527 38.214 1.00 46.68 630 GLU B N 1
ATOM 9770 C CA . GLU B 1 637 ? -24.722 -15.033 38.875 1.00 52.82 630 GLU B CA 1
ATOM 9771 C C . GLU B 1 637 ? -24.945 -13.574 38.382 1.00 47.64 630 GLU B C 1
ATOM 9772 O O . GLU B 1 637 ? -26.106 -13.124 38.136 1.00 45.32 630 GLU B O 1
ATOM 9778 N N . ASN B 1 638 ? -23.851 -12.831 38.408 1.00 43.66 631 ASN B N 1
ATOM 9779 C CA . ASN B 1 638 ? -23.872 -11.358 38.209 1.00 42.74 631 ASN B CA 1
ATOM 9780 C C . ASN B 1 638 ? -24.215 -11.152 36.733 1.00 43.90 631 ASN B C 1
ATOM 9781 O O . ASN B 1 638 ? -24.954 -10.166 36.418 1.00 40.62 631 ASN B O 1
ATOM 9786 N N . LEU B 1 639 ? -23.723 -12.052 35.869 1.00 38.28 632 LEU B N 1
ATOM 9787 C CA . LEU B 1 639 ? -24.007 -11.928 34.421 1.00 38.04 632 LEU B CA 1
ATOM 9788 C C . LEU B 1 639 ? -25.540 -12.014 34.216 1.00 39.70 632 LEU B C 1
ATOM 9789 O O . LEU B 1 639 ? -26.142 -11.184 33.471 1.00 38.20 632 LEU B O 1
ATOM 9794 N N . PHE B 1 640 ? -26.183 -12.970 34.870 1.00 41.53 633 PHE B N 1
ATOM 9795 C CA . PHE B 1 640 ? -27.615 -13.286 34.666 1.00 43.33 633 PHE B CA 1
ATOM 9796 C C . PHE B 1 640 ? -28.476 -12.140 35.160 1.00 43.36 633 PHE B C 1
ATOM 9797 O O . PHE B 1 640 ? -29.376 -11.780 34.410 1.00 46.97 633 PHE B O 1
ATOM 9805 N N . GLU B 1 641 ? -28.142 -11.550 36.316 1.00 41.90 634 GLU B N 1
ATOM 9806 C CA . GLU B 1 641 ? -28.708 -10.265 36.810 1.00 47.25 634 GLU B CA 1
ATOM 9807 C C . GLU B 1 641 ? -28.583 -9.128 35.771 1.00 47.64 634 GLU B C 1
ATOM 9808 O O . GLU B 1 641 ? -29.605 -8.413 35.474 1.00 43.03 634 GLU B O 1
ATOM 9814 N N . TRP B 1 642 ? -27.358 -8.901 35.294 1.00 40.84 635 TRP B N 1
ATOM 9815 C CA . TRP B 1 642 ? -27.053 -7.814 34.328 1.00 43.47 635 TRP B CA 1
ATOM 9816 C C . TRP B 1 642 ? -27.967 -7.936 33.078 1.00 42.80 635 TRP B C 1
ATOM 9817 O O . TRP B 1 642 ? -28.592 -6.905 32.609 1.00 39.29 635 TRP B O 1
ATOM 9828 N N . ALA B 1 643 ? -28.059 -9.140 32.514 1.00 43.31 636 ALA B N 1
ATOM 9829 C CA . ALA B 1 643 ? -28.902 -9.369 31.312 1.00 46.82 636 ALA B CA 1
ATOM 9830 C C . ALA B 1 643 ? -30.352 -9.063 31.661 1.00 44.00 636 ALA B C 1
ATOM 9831 O O . ALA B 1 643 ? -30.965 -8.258 30.961 1.00 45.62 636 ALA B O 1
ATOM 9833 N N . LYS B 1 644 ? -30.861 -9.640 32.735 1.00 44.37 637 LYS B N 1
ATOM 9834 C CA . LYS B 1 644 ? -32.283 -9.426 33.126 1.00 51.99 637 LYS B CA 1
ATOM 9835 C C . LYS B 1 644 ? -32.561 -7.921 33.240 1.00 49.91 637 LYS B C 1
ATOM 9836 O O . LYS B 1 644 ? -33.646 -7.533 32.838 1.00 48.36 637 LYS B O 1
ATOM 9842 N N . ASN B 1 645 ? -31.602 -7.120 33.731 1.00 50.54 638 ASN B N 1
ATOM 9843 C CA . ASN B 1 645 ? -31.787 -5.665 34.046 1.00 51.41 638 ASN B CA 1
ATOM 9844 C C . ASN B 1 645 ? -31.601 -4.783 32.792 1.00 49.25 638 ASN B C 1
ATOM 9845 O O . ASN B 1 645 ? -31.803 -3.546 32.901 1.00 44.53 638 ASN B O 1
ATOM 9850 N N . SER B 1 646 ? -31.296 -5.398 31.640 1.00 45.48 639 SER B N 1
ATOM 9851 C CA . SER B 1 646 ? -30.900 -4.656 30.405 1.00 49.80 639 SER B CA 1
ATOM 9852 C C . SER B 1 646 ? -32.163 -4.205 29.683 1.00 44.54 639 SER B C 1
ATOM 9853 O O . SER B 1 646 ? -33.233 -4.755 29.946 1.00 48.70 639 SER B O 1
ATOM 9856 N N . PRO B 1 647 ? -32.070 -3.193 28.788 1.00 48.45 640 PRO B N 1
ATOM 9857 C CA . PRO B 1 647 ? -33.251 -2.498 28.278 1.00 52.27 640 PRO B CA 1
ATOM 9858 C C . PRO B 1 647 ? -34.324 -3.328 27.556 1.00 51.34 640 PRO B C 1
ATOM 9859 O O . PRO B 1 647 ? -35.450 -3.119 27.874 1.00 52.38 640 PRO B O 1
ATOM 9863 N N . LEU B 1 648 ? -33.952 -4.258 26.678 1.00 53.97 641 LEU B N 1
ATOM 9864 C CA . LEU B 1 648 ? -34.919 -5.027 25.842 1.00 52.46 641 LEU B CA 1
ATOM 9865 C C . LEU B 1 648 ? -35.801 -5.872 26.761 1.00 53.03 641 LEU B C 1
ATOM 9866 O O . LEU B 1 648 ? -36.873 -6.342 26.289 1.00 50.71 641 LEU B O 1
ATOM 9871 N N . ASN B 1 649 ? -35.379 -6.086 28.011 1.00 51.97 642 ASN B N 1
ATOM 9872 C CA . ASN B 1 649 ? -36.145 -6.947 28.958 1.00 57.14 642 ASN B CA 1
ATOM 9873 C C . ASN B 1 649 ? -37.052 -6.085 29.846 1.00 57.90 642 ASN B C 1
ATOM 9874 O O . ASN B 1 649 ? -37.649 -6.707 30.718 1.00 61.40 642 ASN B O 1
ATOM 9879 N N . LYS B 1 650 ? -37.099 -4.746 29.687 1.00 58.21 643 LYS B N 1
ATOM 9880 C CA . LYS B 1 650 ? -38.065 -3.841 30.391 1.00 61.45 643 LYS B CA 1
ATOM 9881 C C . LYS B 1 650 ? -39.489 -4.304 30.052 1.00 66.69 643 LYS B C 1
ATOM 9882 O O . LYS B 1 650 ? -40.363 -4.037 30.866 1.00 77.81 643 LYS B O 1
ATOM 9884 N N . ALA B 1 651 ? -39.692 -5.030 28.935 1.00 69.25 644 ALA B N 1
ATOM 9885 C CA . ALA B 1 651 ? -40.989 -5.636 28.485 1.00 68.16 644 ALA B CA 1
ATOM 9886 C C . ALA B 1 651 ? -40.763 -7.089 27.963 1.00 69.18 644 ALA B C 1
ATOM 9887 O O . ALA B 1 651 ? -39.800 -7.293 27.194 1.00 68.99 644 ALA B O 1
ATOM 9889 N N . GLU B 1 652 ? -41.605 -8.077 28.344 1.00 71.57 645 GLU B N 1
ATOM 9890 C CA . GLU B 1 652 ? -41.606 -9.505 27.855 1.00 76.94 645 GLU B CA 1
ATOM 9891 C C . GLU B 1 652 ? -41.846 -9.595 26.325 1.00 72.58 645 GLU B C 1
ATOM 9892 O O . GLU B 1 652 ? -41.158 -10.390 25.633 1.00 62.11 645 GLU B O 1
ATOM 9898 N N . VAL B 1 653 ? -42.800 -8.823 25.801 1.00 77.65 646 VAL B N 1
ATOM 9899 C CA . VAL B 1 653 ? -43.120 -8.733 24.343 1.00 73.12 646 VAL B CA 1
ATOM 9900 C C . VAL B 1 653 ? -42.642 -7.366 23.828 1.00 76.78 646 VAL B C 1
ATOM 9901 O O . VAL B 1 653 ? -43.087 -6.305 24.391 1.00 81.75 646 VAL B O 1
ATOM 9905 N N . HIS B 1 654 ? -41.750 -7.363 22.827 1.00 70.80 647 HIS B N 1
ATOM 9906 C CA . HIS B 1 654 ? -41.260 -6.125 22.162 1.00 73.11 647 HIS B CA 1
ATOM 9907 C C . HIS B 1 654 ? -42.363 -5.549 21.249 1.00 78.98 647 HIS B C 1
ATOM 9908 O O . HIS B 1 654 ? -43.075 -6.376 20.599 1.00 80.67 647 HIS B O 1
ATOM 9915 N N . GLU B 1 655 ? -42.476 -4.202 21.169 1.00 84.75 648 GLU B N 1
ATOM 9916 C CA . GLU B 1 655 ? -43.471 -3.462 20.328 1.00 84.45 648 GLU B CA 1
ATOM 9917 C C . GLU B 1 655 ? -43.508 -4.092 18.916 1.00 90.56 648 GLU B C 1
ATOM 9918 O O . GLU B 1 655 ? -44.591 -4.117 18.287 1.00 87.58 648 GLU B O 1
ATOM 9920 N N . SER B 1 656 ? -42.392 -4.683 18.477 1.00 91.43 649 SER B N 1
ATOM 9921 C CA . SER B 1 656 ? -42.122 -5.114 17.078 1.00 89.41 649 SER B CA 1
ATOM 9922 C C . SER B 1 656 ? -42.836 -6.435 16.745 1.00 89.64 649 SER B C 1
ATOM 9923 O O . SER B 1 656 ? -42.976 -6.706 15.516 1.00 81.46 649 SER B O 1
ATOM 9926 N N . TYR B 1 657 ? -43.303 -7.205 17.752 1.00 88.14 650 TYR B N 1
ATOM 9927 C CA . TYR B 1 657 ? -44.028 -8.497 17.548 1.00 90.39 650 TYR B CA 1
ATOM 9928 C C . TYR B 1 657 ? -45.156 -8.318 16.500 1.00 93.59 650 TYR B C 1
ATOM 9929 O O . TYR B 1 657 ? -45.360 -9.304 15.757 1.00 75.03 650 TYR B O 1
ATOM 9938 N N . LYS B 1 658 ? -45.784 -7.121 16.391 1.00 93.63 651 LYS B N 1
ATOM 9939 C CA . LYS B 1 658 ? -46.864 -6.757 15.409 1.00 92.55 651 LYS B CA 1
ATOM 9940 C C . LYS B 1 658 ? -46.528 -7.212 13.969 1.00 89.37 651 LYS B C 1
ATOM 9941 O O . LYS B 1 658 ? -47.454 -7.692 13.290 1.00 88.25 651 LYS B O 1
ATOM 9947 N N . HIS B 1 659 ? -45.264 -7.096 13.530 1.00 99.01 652 HIS B N 1
ATOM 9948 C CA . HIS B 1 659 ? -44.783 -7.370 12.139 1.00 101.82 652 HIS B CA 1
ATOM 9949 C C . HIS B 1 659 ? -44.783 -8.880 11.879 1.00 100.82 652 HIS B C 1
ATOM 9950 O O . HIS B 1 659 ? -45.044 -9.253 10.716 1.00 108.44 652 HIS B O 1
ATOM 9957 N N . LEU B 1 660 ? -44.514 -9.679 12.928 1.00 97.29 653 LEU B N 1
ATOM 9958 C CA . LEU B 1 660 ? -44.478 -11.171 12.944 1.00 96.52 653 LEU B CA 1
ATOM 9959 C C . LEU B 1 660 ? -45.905 -11.709 13.172 1.00 102.37 653 LEU B C 1
ATOM 9960 O O . LEU B 1 660 ? -46.162 -12.375 14.208 1.00 100.07 653 LEU B O 1
ATOM 9965 N N . LYS B 1 661 ? -46.806 -11.390 12.240 1.00 97.51 654 LYS B N 1
ATOM 9966 C CA . LYS B 1 661 ? -48.134 -12.035 12.053 1.00 100.69 654 LYS B CA 1
ATOM 9967 C C . LYS B 1 661 ? -47.966 -13.094 10.942 1.00 99.98 654 LYS B C 1
ATOM 9968 O O . LYS B 1 661 ? -46.954 -12.988 10.205 1.00 95.38 654 LYS B O 1
ATOM 9974 N N . SER B 1 662 ? -48.889 -14.072 10.823 1.00 93.18 655 SER B N 1
ATOM 9975 C CA . SER B 1 662 ? -48.880 -15.144 9.776 1.00 93.03 655 SER B CA 1
ATOM 9976 C C . SER B 1 662 ? -48.575 -14.590 8.363 1.00 86.08 655 SER B C 1
ATOM 9977 O O . SER B 1 662 ? -48.887 -13.431 7.998 1.00 80.77 655 SER B O 1
#

Secondary structure (DSSP, 8-state):
--HHHHHHHHT-SS-HHHHHHHHHSSHHHHHHHHHHHHHHHT-GGG--S-GGGS-HHHHHHHHHHHHHHHHHHHHHTT--SHHHHHHHHHHHHTT---TTHHIIIIIHHHHHHH--HHHHHHHHHHHHHTSS-EEEE--BTTBSS-GGG---EEEEETTTTEEEEE--SSTTSEE--TTTTTT-SEEEEEEEEE-TT---EEEEEEE-B-TTT-PBPTTEEEEE---BSS-TTS--EEEEESSEEEEGGGB--SS-EE-TT--EE--HHHHHHHHHHHHHHHHHHHHHHHHHHHH-B-S-SSTTSPPPBGGGSHHHHHHHHHHHHHHHHHHHHHHHHHHHHHHH--TTHHHHHHHHHHHHHHHHHHHHHHHHHHHHHTHHHHHBGGGSHHHHHHHHGGGGTSSS-HHHHHHHHHHHHHHHHHHHHTT----TTGGGGG-TT------TT-HHHHHHHHHHHHHHHHHHHHHHHHHHHHHHS-HHHHHHTTHHHHHHHHHHHHHHHHHHHHHHHHTT--SHHHHHHHHHHHHHHHHHHHHHTTHHHHGGGSS-HHHHHHHHHHHHHHHHHHHTTHHHHHHTT---HHHHT-STT-TT--HHHHHHHHHHHSGGGSSSS-TTTTTS--/--HHHHHHHHT-SS-HHHHHHHHHSSHHHHHHHHHHHHHHHT-GGG--S-GGGS-HHHHHHHHHHHHHHHHHHHHHTT--SHHHHHHHHHHHHTTS--TTHHIIIIIHHHHHHH--HHHHHHHHHHHHTTSS-EEEE--BTTBSS-GGG---EEEEETTTTEEEEE--SSTTSEE--TTTTTT-SEEEEEEEEE-TT--EEEEEEEE-B-TTT-PBPTTEEEEE---BSS-TTS--EEEEESSEEEEGGGB--SS-EE-TT--EE--HHHHHHHHHHHHHHHHHHHHHHHHHHHH-B-S-SSSSSPP-BGGGSHHHHHHHHHHHHHHHHHHHHHHHHHHHHHHH----HHHHHHHHHHHHHHHHHHHHHHHHHHHHHTTHHHHBGGGSHHHHHHHHGGGGTSSS-HHHHHHHHHHHHHHHHHHHHTT----TTGGGGG------TT-HHHHHHHHHHHHHHHHHHHHHHHHHHHHHHT-HHHHHHHTHHHHHHHHHHHHHHHHHHHHHHHHTT--SHHHHHHHHHHHHHHHHHHHHHTHHHHHGGGSS-HHHHHHHHHHHHHHHHHHHTTHHHHHHTT---HHHHT-STT-TT--HHHHHHHHHHTSGGGGSSS-GGGGG---

Radius of gyration: 30.96 Å; Cα contacts (8 Å, |Δi|>4): 2299; chains: 2; bounding box: 83×99×71 Å

Nearest PDB structures (foldseek):
  7q84-assembly1_A  TM=1.002E+00  e=1.187E-93  Homo sapiens
  7q86-assembly1_A  TM=9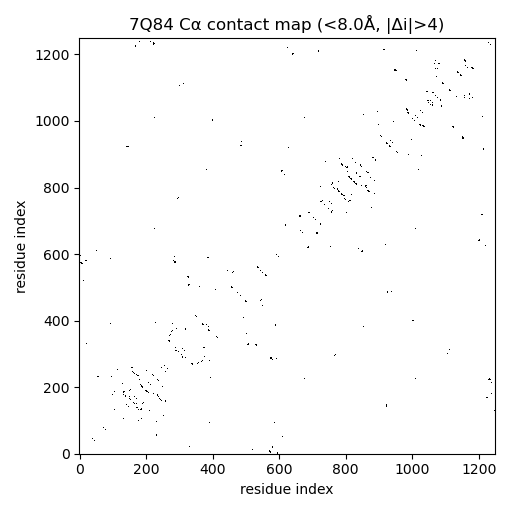.933E-01  e=1.189E-84  Homo sapiens
  7q86-assembly1_B  TM=9.898E-01  e=3.795E-84  Homo sapiens
  5k3i-assembly3_F  TM=9.418E-01  e=1.149E-50  Caenorhabditis elegans
  5k3h-assembly2_D  TM=9.318E-01  e=3.016E-49  Caenorhabditis elegans